Protein AF-0000000080700675 (afdb_homodimer)

Secondary structure (DSSP, 8-state):
---GGG--HHHHT-HHHHHHHHHHHHHHHHHHHHHHHHHHHHTT--HHHHHHHHHHHHHHHHHHHHHHH---SSS--SS---EEE-GGGHHHHHHHHHHH-HHHHHHHHHHHHHHHHHHHHHHHHHGGGS-HHHHHHHHHHHHHHTHHHHHHHHTT-TT-TTTT-HHHHHHHHHHHHHHHHHHHH--HHHHHTHHHHHHHHHHHHHHHHT----HHHHH--S-----TTSS------HHHHHHHHHHHHHHHHHHHHHHHHHHHHTT----HHHHHHHHHHHHHHHHHHHHTT---EEE-HHHHHHHHHH----HHHHHHHHHHHHHHHH-HHHHHHHHTS-HHHHHHHHHHHHHHHHHHHHHHHHTS-TTSHHHHHHHHHHHHHHHHHHH-GGGGTTS-HHHHGGGS-HHHHHHHHHHHHHHHHH----/---GGG--HHHHT-HHHHHHHHHHHHHHHHHHHHHHHHHHHHTT--HHHHHHHHHHHHHHHHHHHHHHH---SSS--SS---EEE-GGGHHHHHHHHHHH-HHHHHHHHHHHHHHHHHHHHHHHHHGGGS-HHHHHHHHHHHHHHTHHHHHHHHTT-TT-TTTT-HHHHHHHHHHHHHHHHHHHH--HHHHHTHHHHHHHHHHHHHHHHT----HHHHH--S-----TTSS------HHHHHHHHHHHHHHHHHHHHHHHHHHHHTT----HHHHHHHHHHHHHHHHHHHHTT---EEE-HHHHHHHHHH----HHHHHHHHHHHHHHHH-HHHHHHHHTS-HHHHHHHHHHHHHHHHHHHHHHHHTS-TTSHHHHHHHHHHHHHHHHHHH-GGGGTTS-HHHHGGGS-HHHHHHHHHHHHHHHHH----

pLDDT: mean 93.33, std 6.99, range [35.47, 98.69]

Organism: Aerococcus viridans (strain ATCC 11563 / DSM 20340 / CCUG 4311 / JCM 20461 / NBRC 12219 / NCTC 8251 / M1) (NCBI:txid655812)

Nearest PDB structures (foldseek):
  5i6c-assembly1_A  TM=9.057E-01  e=2.938E-20  Aspergillus nidulans FGSC A4
  5i6c-assembly1_B  TM=8.969E-01  e=1.345E-19  Aspergillus nidulans FGSC A4
  8jez-assembly1_A-2  TM=8.834E-01  e=2.081E-17  Homo sapiens
  5xls-assembly1_A-2  TM=7.980E-01  e=3.821E-18  Escherichia coli O157:H7
  7lhv-assembly1_B  TM=7.005E-01  e=9.602E-08  Arabidopsis thaliana

Structure (mmCIF, N/CA/C/O backbone):
data_AF-0000000080700675-model_v1
#
loop_
_entity.id
_entity.type
_entity.pdbx_description
1 polymer 'Xanthine permease'
#
loop_
_atom_site.group_PDB
_atom_site.id
_atom_site.type_symbol
_atom_site.label_atom_id
_atom_site.label_alt_id
_atom_site.label_comp_id
_atom_site.label_asym_id
_atom_site.label_entity_id
_atom_site.label_seq_id
_atom_site.pdbx_PDB_ins_cod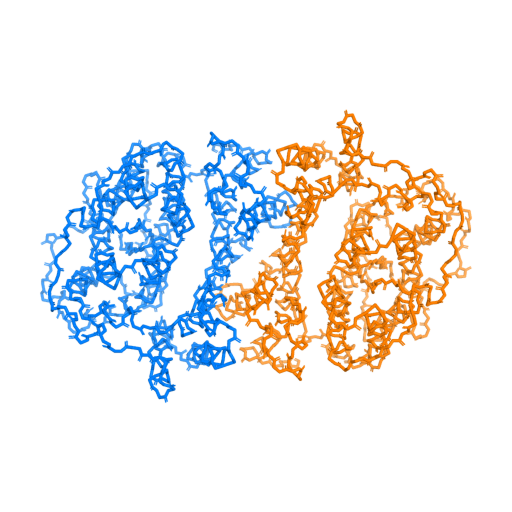e
_atom_site.Cartn_x
_atom_site.Cartn_y
_atom_site.Cartn_z
_atom_site.occupancy
_atom_site.B_iso_or_equiv
_atom_site.auth_seq_id
_atom_site.auth_comp_id
_atom_site.auth_asym_id
_atom_site.auth_atom_id
_atom_site.pdbx_PDB_model_num
ATOM 1 N N . MET A 1 1 ? 22.266 30.516 19.156 1 35.47 1 MET A N 1
ATOM 2 C CA . MET A 1 1 ? 20.922 30.188 19.594 1 35.47 1 MET A CA 1
ATOM 3 C C . MET A 1 1 ? 20 31.406 19.5 1 35.47 1 MET A C 1
ATOM 5 O O . MET A 1 1 ? 20.078 32.312 20.328 1 35.47 1 MET A O 1
ATOM 9 N N . ALA A 1 2 ? 19.75 31.859 18.344 1 45.41 2 ALA A N 1
ATOM 10 C CA . ALA A 1 2 ? 19.406 33.219 17.953 1 45.41 2 ALA A CA 1
ATOM 11 C C . ALA A 1 2 ? 18.125 33.688 18.641 1 45.41 2 ALA A C 1
ATOM 13 O O . ALA A 1 2 ? 17.094 33.031 18.531 1 45.41 2 ALA A O 1
ATOM 14 N N . ASN A 1 3 ? 18.203 34.375 19.797 1 48.53 3 ASN A N 1
ATOM 15 C CA . ASN A 1 3 ? 17.234 35.188 20.547 1 48.53 3 ASN A CA 1
ATOM 16 C C . ASN A 1 3 ? 16.391 36.031 19.609 1 48.53 3 ASN A C 1
ATOM 18 O O . ASN A 1 3 ? 16.891 36.594 18.641 1 48.53 3 ASN A O 1
ATOM 22 N N . LEU A 1 4 ? 15.07 35.531 19.469 1 58.25 4 LEU A N 1
ATOM 23 C CA . LEU A 1 4 ? 14.133 36.375 18.75 1 58.25 4 LEU A CA 1
ATOM 24 C C . LEU A 1 4 ? 14.414 37.844 19.016 1 58.25 4 LEU A C 1
ATOM 26 O O . LEU A 1 4 ? 13.82 38.719 18.375 1 58.25 4 LEU A O 1
ATOM 30 N N . LYS A 1 5 ? 15.312 38.219 19.969 1 58.16 5 LYS A N 1
ATOM 31 C CA . LYS A 1 5 ? 15.578 39.594 20.406 1 58.16 5 LYS A CA 1
ATOM 32 C C . LYS A 1 5 ? 16.234 40.406 19.281 1 58.16 5 LYS A C 1
ATOM 34 O O . LYS A 1 5 ? 16.031 41.625 19.188 1 58.16 5 LYS A O 1
ATOM 39 N N . ASN A 1 6 ? 16.984 39.688 18.453 1 65 6 ASN A N 1
ATOM 40 C CA . ASN A 1 6 ? 17.719 40.469 17.484 1 65 6 ASN A CA 1
ATOM 41 C C . ASN A 1 6 ? 17.047 40.438 16.109 1 65 6 ASN A C 1
ATOM 43 O O . ASN A 1 6 ? 17.719 40.594 15.078 1 65 6 ASN A O 1
ATOM 47 N N . ILE A 1 7 ? 15.719 40.156 16.156 1 72.75 7 ILE A N 1
ATOM 48 C CA . ILE A 1 7 ? 15.047 40.094 14.875 1 72.75 7 ILE A CA 1
ATOM 49 C C . ILE A 1 7 ? 14.719 41.5 14.367 1 72.75 7 ILE A C 1
ATOM 51 O O . ILE A 1 7 ? 14.125 42.281 15.094 1 72.75 7 ILE A O 1
ATOM 55 N N . ASN A 1 8 ? 15.312 41.906 13.281 1 79.25 8 ASN A N 1
ATOM 56 C CA . ASN A 1 8 ? 15.031 43.156 12.586 1 79.25 8 ASN A CA 1
ATOM 57 C C . ASN A 1 8 ? 13.727 43.062 11.797 1 79.25 8 ASN A C 1
ATOM 59 O O . ASN A 1 8 ? 13.633 42.312 10.828 1 79.25 8 ASN A O 1
ATOM 63 N N . PHE A 1 9 ? 12.758 43.781 12.18 1 84.25 9 PHE A N 1
ATOM 64 C CA . PHE A 1 9 ? 11.422 43.781 11.586 1 84.25 9 PHE A CA 1
ATOM 65 C C . PHE A 1 9 ? 11.492 44.156 10.109 1 84.25 9 PHE A C 1
ATOM 67 O O . PHE A 1 9 ? 10.68 43.688 9.305 1 84.25 9 PHE A O 1
ATOM 74 N N . LYS A 1 10 ? 12.383 45.031 9.734 1 86.88 10 LYS A N 1
ATOM 75 C CA . LYS A 1 10 ? 12.539 45.406 8.336 1 86.88 10 LYS A CA 1
ATOM 76 C C . LYS A 1 10 ? 12.93 44.219 7.477 1 86.88 10 LYS A C 1
ATOM 78 O O . LYS A 1 10 ? 12.492 44.094 6.328 1 86.88 10 LYS A O 1
ATOM 83 N N . ASP A 1 11 ? 13.602 43.406 8.078 1 89.25 11 ASP A N 1
ATOM 84 C CA . ASP A 1 11 ? 14.023 42.219 7.355 1 89.25 11 ASP A CA 1
ATOM 85 C C . ASP A 1 11 ? 12.875 41.188 7.25 1 89.25 11 ASP A C 1
ATOM 87 O O . ASP A 1 11 ? 12.742 40.5 6.234 1 89.25 11 ASP A O 1
ATOM 91 N N . VAL A 1 12 ? 12.047 41.062 8.234 1 92.56 12 VAL A N 1
ATOM 92 C CA . VAL A 1 12 ? 10.938 40.125 8.281 1 92.56 12 VAL A CA 1
ATOM 93 C C . VAL A 1 12 ? 9.914 40.469 7.199 1 92.56 12 VAL A C 1
ATOM 95 O O . VAL A 1 12 ? 9.328 39.562 6.582 1 92.56 12 VAL A O 1
ATOM 98 N N . PHE A 1 13 ? 9.82 41.688 6.891 1 94.5 13 PHE A N 1
ATOM 99 C CA . PHE A 1 13 ? 8.758 42.094 5.973 1 94.5 13 PHE A CA 1
ATOM 100 C C . PHE A 1 13 ? 9.344 42.594 4.652 1 94.5 13 PHE A C 1
ATOM 102 O O . PHE A 1 13 ? 8.664 43.281 3.887 1 94.5 13 PHE A O 1
ATOM 109 N N . SER A 1 14 ? 10.633 42.281 4.438 1 94.19 14 SER A N 1
ATOM 110 C CA . SER A 1 14 ? 11.219 42.594 3.139 1 94.19 14 SER A CA 1
ATOM 111 C C . SER A 1 14 ? 10.547 41.781 2.021 1 94.19 14 SER A C 1
ATOM 113 O O . SER A 1 14 ? 9.984 40.719 2.262 1 94.19 14 SER A O 1
ATOM 115 N N . ALA A 1 15 ? 10.594 42.281 0.831 1 94.69 15 ALA A N 1
ATOM 116 C CA . ALA A 1 15 ? 9.984 41.625 -0.328 1 94.69 15 ALA A CA 1
ATOM 117 C C . ALA A 1 15 ? 10.586 40.25 -0.557 1 94.69 15 ALA A C 1
ATOM 119 O O . ALA A 1 15 ? 9.867 39.281 -0.851 1 94.69 15 ALA A O 1
ATOM 120 N N . LYS A 1 16 ? 11.852 40.219 -0.462 1 94.06 16 LYS A N 1
ATOM 121 C CA . LYS A 1 16 ? 12.539 38.938 -0.671 1 94.06 16 LYS A CA 1
ATOM 122 C C . LYS A 1 16 ? 12.125 37.906 0.375 1 94.06 16 LYS A C 1
ATOM 124 O O . LYS A 1 16 ? 11.828 36.75 0.04 1 94.06 16 LYS A O 1
ATOM 129 N N . THR A 1 17 ? 12.133 38.344 1.631 1 95.75 17 THR A N 1
ATOM 130 C CA . THR A 1 17 ? 11.742 37.469 2.719 1 95.75 17 THR A CA 1
ATOM 131 C C . THR A 1 17 ? 10.281 37.031 2.572 1 95.75 17 THR A C 1
ATOM 133 O O . THR A 1 17 ? 9.953 35.875 2.773 1 95.75 17 THR A O 1
ATOM 136 N N . THR A 1 18 ? 9.477 37.938 2.215 1 96.38 18 THR A N 1
ATOM 137 C CA . THR A 1 18 ? 8.055 37.656 2.049 1 96.38 18 THR A CA 1
ATOM 138 C C . THR A 1 18 ? 7.836 36.656 0.917 1 96.38 18 THR A C 1
ATOM 140 O O . THR A 1 18 ? 7.008 35.75 1.031 1 96.38 18 THR A O 1
ATOM 143 N N . PHE A 1 19 ? 8.539 36.875 -0.095 1 94.31 19 PHE A N 1
ATOM 144 C CA . PHE A 1 19 ? 8.438 35.938 -1.218 1 94.31 19 PHE A CA 1
ATOM 145 C C . PHE A 1 19 ? 8.844 34.531 -0.801 1 94.31 19 PHE A C 1
ATOM 147 O O . PHE A 1 19 ? 8.164 33.562 -1.14 1 94.31 19 PHE A O 1
ATOM 154 N N . LEU A 1 20 ? 9.891 34.406 -0.074 1 94.69 20 LEU A N 1
ATOM 155 C CA . LEU A 1 20 ? 10.375 33.125 0.386 1 94.69 20 LEU A CA 1
ATOM 156 C C . LEU A 1 20 ? 9.398 32.5 1.374 1 94.69 20 LEU A C 1
ATOM 158 O O . LEU A 1 20 ? 9.156 31.281 1.335 1 94.69 20 LEU A O 1
ATOM 162 N N . SER A 1 21 ? 8.844 33.312 2.238 1 96.94 21 SER A N 1
ATOM 163 C CA . SER A 1 21 ? 7.848 32.844 3.191 1 96.94 21 SER A CA 1
ATOM 164 C C . SER A 1 21 ? 6.59 32.344 2.479 1 96.94 21 SER A C 1
ATOM 166 O O . SER A 1 21 ? 5.988 31.344 2.871 1 96.94 21 SER A O 1
ATOM 168 N N . LEU A 1 22 ? 6.223 33.062 1.478 1 95.56 22 LEU A N 1
ATOM 169 C CA . LEU A 1 22 ? 5.059 32.656 0.687 1 95.56 22 LEU A CA 1
ATOM 170 C C . LEU A 1 22 ? 5.281 31.312 0.009 1 95.56 22 LEU A C 1
ATOM 172 O O . LEU A 1 22 ? 4.344 30.531 -0.13 1 95.56 22 LEU A O 1
ATOM 176 N N . GLN A 1 23 ? 6.461 31.094 -0.409 1 93.88 23 GLN A N 1
ATOM 177 C CA . GLN A 1 23 ? 6.793 29.797 -1.006 1 93.88 23 GLN A CA 1
ATOM 178 C C . GLN A 1 23 ? 6.535 28.656 -0.026 1 93.88 23 GLN A C 1
ATOM 180 O O . GLN A 1 23 ? 5.961 27.641 -0.398 1 93.88 23 GLN A O 1
ATOM 185 N N . HIS A 1 24 ? 6.961 28.859 1.202 1 95.88 24 HIS A N 1
ATOM 186 C CA . HIS A 1 24 ? 6.73 27.859 2.234 1 95.88 24 HIS A CA 1
ATOM 187 C C . HIS A 1 24 ? 5.242 27.672 2.498 1 95.88 24 HIS A C 1
ATOM 189 O O . HIS A 1 24 ? 4.77 26.531 2.617 1 95.88 24 HIS A O 1
ATOM 195 N N . LEU A 1 25 ? 4.566 28.781 2.547 1 96.31 25 LEU A N 1
ATOM 196 C CA . LEU A 1 25 ? 3.137 28.734 2.83 1 96.31 25 LEU A CA 1
ATOM 197 C C . LEU A 1 25 ? 2.387 28 1.727 1 96.31 25 LEU A C 1
ATOM 199 O O . LEU A 1 25 ? 1.568 27.109 2.008 1 96.31 25 LEU A O 1
ATOM 203 N N . LEU A 1 26 ? 2.66 28.359 0.536 1 94.19 26 LEU A N 1
ATOM 204 C CA . LEU A 1 26 ? 1.96 27.766 -0.6 1 94.19 26 LEU A CA 1
ATOM 205 C C . LEU A 1 26 ? 2.328 26.297 -0.761 1 94.19 26 LEU A C 1
ATOM 207 O O . LEU A 1 26 ? 1.498 25.484 -1.176 1 94.19 26 LEU A O 1
ATOM 211 N N . ALA A 1 27 ? 3.553 25.984 -0.413 1 91 27 ALA A N 1
ATOM 212 C CA . ALA A 1 27 ? 4.016 24.594 -0.523 1 91 27 ALA A CA 1
ATOM 213 C C . ALA A 1 27 ? 3.266 23.688 0.446 1 91 27 ALA A C 1
ATOM 215 O O . ALA A 1 27 ? 2.996 22.531 0.134 1 91 27 ALA A O 1
ATOM 216 N N . MET A 1 28 ? 2.947 24.234 1.553 1 93.56 28 MET A N 1
ATOM 217 C CA . MET A 1 28 ? 2.34 23.391 2.572 1 93.56 28 MET A CA 1
ATOM 218 C C . MET A 1 28 ? 0.819 23.484 2.527 1 93.56 28 MET A C 1
ATOM 220 O O . MET A 1 28 ? 0.121 22.672 3.133 1 93.56 28 MET A O 1
ATOM 224 N N . TYR A 1 29 ? 0.257 24.453 1.843 1 92.62 29 TYR A N 1
ATOM 225 C CA . TYR A 1 29 ? -1.148 24.812 1.984 1 92.62 29 TYR A CA 1
ATOM 226 C C . TYR A 1 29 ? -2.055 23.688 1.516 1 92.62 29 TYR A C 1
ATOM 228 O O . TYR A 1 29 ? -3.049 23.359 2.172 1 92.62 29 TYR A O 1
ATOM 236 N N . ALA A 1 30 ? -1.71 23.109 0.346 1 90.69 30 ALA A N 1
ATOM 237 C CA . ALA A 1 30 ? -2.537 22.031 -0.186 1 90.69 30 ALA A CA 1
ATOM 238 C C . ALA A 1 30 ? -2.646 20.891 0.812 1 90.69 30 ALA A C 1
ATOM 240 O O . ALA A 1 30 ? -3.725 20.312 0.996 1 90.69 30 ALA A O 1
ATOM 241 N N . GLY A 1 31 ? -1.547 20.578 1.454 1 91.31 31 GLY A N 1
ATOM 242 C CA . GLY A 1 31 ? -1.56 19.531 2.457 1 91.31 31 GLY A CA 1
ATOM 243 C C . GLY A 1 31 ? -2.291 19.922 3.727 1 91.31 31 GLY A C 1
ATOM 244 O O . GLY A 1 31 ? -2.975 19.094 4.336 1 91.31 31 GLY A O 1
ATOM 245 N N . ALA A 1 32 ? -2.25 21.172 4.047 1 93.56 32 ALA A N 1
ATOM 246 C CA . ALA A 1 32 ? -2.785 21.656 5.316 1 93.56 32 ALA A CA 1
ATOM 247 C C . ALA A 1 32 ? -4.309 21.719 5.277 1 93.56 32 ALA A C 1
ATOM 249 O O . ALA A 1 32 ? -4.969 21.625 6.316 1 93.56 32 ALA A O 1
ATOM 250 N N . ILE A 1 33 ? -4.848 21.828 4.164 1 92.81 33 ILE A N 1
ATOM 251 C CA . ILE A 1 33 ? -6.293 22.016 4.121 1 92.81 33 ILE A CA 1
ATOM 252 C C . ILE A 1 33 ? -6.973 20.656 3.893 1 92.81 33 ILE A C 1
ATOM 254 O O . ILE A 1 33 ? -8.172 20.516 4.133 1 92.81 33 ILE A O 1
ATOM 258 N N . VAL A 1 34 ? -6.238 19.672 3.459 1 93.12 34 VAL A N 1
ATOM 259 C CA . VAL A 1 34 ? -6.801 18.391 3.057 1 93.12 34 VAL A CA 1
ATOM 260 C C . VAL A 1 34 ? -7.32 17.656 4.285 1 93.12 34 VAL A C 1
ATOM 262 O O . VAL A 1 34 ? -8.414 17.078 4.254 1 93.12 34 VAL A O 1
ATOM 265 N N . VAL A 1 35 ? -6.586 17.703 5.383 1 95.06 35 VAL A N 1
ATOM 266 C CA . VAL A 1 35 ? -6.914 16.938 6.578 1 95.06 35 VAL A CA 1
ATOM 267 C C . VAL A 1 35 ? -8.242 17.422 7.16 1 95.06 35 VAL A C 1
ATOM 269 O O . VAL A 1 35 ? -9.18 16.641 7.328 1 95.06 35 VAL A O 1
ATOM 272 N N . PRO A 1 36 ? -8.406 18.734 7.379 1 95.5 36 PRO A N 1
ATOM 273 C CA . PRO A 1 36 ? -9.695 19.203 7.891 1 95.5 36 PRO A CA 1
ATOM 274 C C . PRO A 1 36 ? -10.844 18.922 6.926 1 95.5 36 PRO A C 1
ATOM 276 O O . PRO A 1 36 ? -11.961 18.625 7.355 1 95.5 36 PRO A O 1
ATOM 279 N N . LEU A 1 37 ? -10.625 18.984 5.68 1 94.62 37 LEU A N 1
ATOM 280 C CA . LEU A 1 37 ? -11.68 18.734 4.703 1 94.62 37 LEU A CA 1
ATOM 281 C C . LEU A 1 37 ? -12.125 17.266 4.742 1 94.62 37 LEU A C 1
ATOM 283 O O . LEU A 1 37 ? -13.32 16.984 4.656 1 94.62 37 LEU A O 1
ATOM 287 N N . ILE A 1 38 ? -11.133 16.359 4.859 1 94.75 38 ILE A N 1
ATOM 288 C CA . ILE A 1 38 ? -11.453 14.93 4.918 1 94.75 38 ILE A CA 1
ATOM 289 C C . ILE A 1 38 ? -12.258 14.625 6.18 1 94.75 38 ILE A C 1
ATOM 291 O O . ILE A 1 38 ? -13.289 13.953 6.121 1 94.75 38 ILE A O 1
ATOM 295 N N . ILE A 1 39 ? -11.82 15.164 7.281 1 96.31 39 ILE A N 1
ATOM 296 C CA . ILE A 1 39 ? -12.492 14.914 8.555 1 96.31 39 ILE A CA 1
ATOM 297 C C . ILE A 1 39 ? -13.906 15.484 8.516 1 96.31 39 ILE A C 1
ATOM 299 O O . ILE A 1 39 ? -14.867 14.805 8.891 1 96.31 39 ILE A O 1
ATOM 303 N N . SER A 1 40 ? -14.047 16.688 8.016 1 95.25 40 SER A N 1
ATOM 304 C CA . SER A 1 40 ? -15.336 17.359 7.969 1 95.25 40 SER A CA 1
ATOM 305 C C . SER A 1 40 ? -16.328 16.625 7.066 1 95.25 40 SER A C 1
ATOM 307 O O . SER A 1 40 ? -17.484 16.453 7.426 1 95.25 40 SER A O 1
ATOM 309 N N . SER A 1 41 ? -15.844 16.203 5.945 1 93.12 41 SER A N 1
ATOM 310 C CA . SER A 1 41 ? -16.719 15.5 5.008 1 93.12 41 SER A CA 1
ATOM 311 C C . SER A 1 41 ? -17.125 14.133 5.551 1 93.12 41 SER A C 1
ATOM 313 O O . SER A 1 41 ? -18.281 13.734 5.418 1 93.12 41 SER A O 1
ATOM 315 N N . SER A 1 42 ? -16.203 13.453 6.191 1 93.75 42 SER A N 1
ATOM 316 C CA . SER A 1 42 ? -16.469 12.109 6.691 1 93.75 42 SER A CA 1
ATOM 317 C C . SER A 1 42 ? -17.422 12.125 7.871 1 93.75 42 SER A C 1
ATOM 319 O O . SER A 1 42 ? -18.156 11.156 8.102 1 93.75 42 SER A O 1
ATOM 321 N N . LEU A 1 43 ? -17.469 13.234 8.578 1 96.44 43 LEU A N 1
ATOM 322 C CA . LEU A 1 43 ? -18.281 13.305 9.789 1 96.44 43 LEU A CA 1
ATOM 323 C C . LEU A 1 43 ? -19.484 14.227 9.578 1 96.44 43 LEU A C 1
ATOM 325 O O . LEU A 1 43 ? -20.141 14.617 10.539 1 96.44 43 LEU A O 1
ATOM 329 N N . ASN A 1 44 ? -19.703 14.688 8.336 1 94.12 44 ASN A N 1
ATOM 330 C CA . ASN A 1 44 ? -20.859 15.461 7.926 1 94.12 44 ASN A CA 1
ATOM 331 C C . ASN A 1 44 ? -20.953 16.797 8.672 1 94.12 44 ASN A C 1
ATOM 333 O O . ASN A 1 44 ? -22 17.141 9.211 1 94.12 44 ASN A O 1
ATOM 337 N N . PHE A 1 45 ? -19.844 17.453 8.711 1 95.69 45 PHE A N 1
ATOM 338 C CA . PHE A 1 45 ? -19.828 18.797 9.281 1 95.69 45 PHE A CA 1
ATOM 339 C C . PHE A 1 45 ? -20.656 19.75 8.438 1 95.69 45 PHE A C 1
ATOM 341 O O . PHE A 1 45 ? -20.766 19.578 7.219 1 95.69 45 PHE A O 1
ATOM 348 N N . THR A 1 46 ? -21.234 20.75 9.109 1 93.12 46 THR A N 1
ATOM 349 C CA . THR A 1 46 ? -21.859 21.844 8.375 1 93.12 46 THR A CA 1
ATOM 350 C C . THR A 1 46 ? -20.797 22.703 7.68 1 93.12 46 THR A C 1
ATOM 352 O O . THR A 1 46 ? -19.609 22.594 7.973 1 93.12 46 THR A O 1
ATOM 355 N N . THR A 1 47 ? -21.219 23.531 6.77 1 90 47 THR A N 1
ATOM 356 C CA . THR A 1 47 ? -20.328 24.438 6.062 1 90 47 THR A CA 1
ATOM 357 C C . THR A 1 47 ? -19.609 25.344 7.047 1 90 47 THR A C 1
ATOM 359 O O . THR A 1 47 ? -18.406 25.594 6.906 1 90 47 THR A O 1
ATOM 362 N N . GLN A 1 48 ? -20.359 25.797 8.023 1 90.12 48 GLN A N 1
ATOM 363 C CA . GLN A 1 48 ? -19.781 26.703 9.016 1 90.12 48 GLN A CA 1
ATOM 364 C C . GLN A 1 48 ? -18.719 25.984 9.859 1 90.12 48 GLN A C 1
ATOM 366 O O . GLN A 1 48 ? -17.672 26.562 10.148 1 90.12 48 GLN A O 1
ATOM 371 N N . GLN A 1 49 ? -19 24.781 10.25 1 93.44 49 GLN A N 1
ATOM 372 C CA . GLN A 1 49 ? -18.047 24 11.023 1 93.44 49 GLN A CA 1
ATOM 373 C C . GLN A 1 49 ? -16.797 23.703 10.203 1 93.44 49 GLN A C 1
ATOM 375 O O . GLN A 1 49 ? -15.68 23.75 10.727 1 93.44 49 GLN A O 1
ATOM 380 N N . THR A 1 50 ? -17.016 23.391 8.945 1 93.81 50 THR A N 1
ATOM 381 C CA . THR A 1 50 ? -15.891 23.094 8.062 1 93.81 50 THR A CA 1
ATOM 382 C C . THR A 1 50 ? -15 24.328 7.891 1 93.81 50 THR A C 1
ATOM 384 O O . THR A 1 50 ? -13.773 24.234 7.949 1 93.81 50 THR A O 1
ATOM 387 N N . LEU A 1 51 ? -15.641 25.453 7.652 1 92.56 51 LEU A N 1
ATOM 388 C CA . LEU A 1 51 ? -14.906 26.703 7.504 1 92.56 51 LEU A CA 1
ATOM 389 C C . LEU A 1 51 ? -14.109 27.016 8.766 1 92.56 51 LEU A C 1
ATOM 391 O O . LEU A 1 51 ? -12.945 27.422 8.695 1 92.56 51 LEU A O 1
ATOM 395 N N . TYR A 1 52 ? -14.75 26.844 9.844 1 93.75 52 TYR A N 1
ATOM 396 C CA . TYR A 1 52 ? -14.07 27.078 11.109 1 93.75 52 TYR A CA 1
ATOM 397 C C . TYR A 1 52 ? -12.867 26.156 11.258 1 93.75 52 TYR A C 1
ATOM 399 O O . TYR A 1 52 ? -11.781 26.594 11.641 1 93.75 52 TYR A O 1
ATOM 407 N N . LEU A 1 53 ? -13.086 24.875 11.016 1 95 53 LEU A N 1
ATOM 408 C CA . LEU A 1 53 ? -12.047 23.859 11.188 1 95 53 LEU A CA 1
ATOM 409 C C . LEU A 1 53 ? -10.828 24.188 10.328 1 95 53 LEU A C 1
ATOM 411 O O . LEU A 1 53 ? -9.688 24.109 10.805 1 95 53 LEU A O 1
ATOM 415 N N . VAL A 1 54 ? -11.023 24.516 9.07 1 94.38 54 VAL A N 1
ATOM 416 C CA . VAL A 1 54 ? -9.945 24.828 8.141 1 94.38 54 VAL A CA 1
ATOM 417 C C . VAL A 1 54 ? -9.18 26.062 8.625 1 94.38 54 VAL A C 1
ATOM 419 O O . VAL A 1 54 ? -7.949 26.062 8.672 1 94.38 54 VAL A O 1
ATOM 422 N N . SER A 1 55 ? -9.898 27.047 9.016 1 94.31 55 SER A N 1
ATOM 423 C CA . SER A 1 55 ? -9.297 28.297 9.461 1 94.31 55 SER A CA 1
ATOM 424 C C . SER A 1 55 ? -8.531 28.125 10.766 1 94.31 55 SER A C 1
ATOM 426 O O . SER A 1 55 ? -7.375 28.531 10.883 1 94.31 55 SER A O 1
ATOM 428 N N . ALA A 1 56 ? -9.164 27.531 11.711 1 95.56 56 ALA A N 1
ATOM 429 C CA . ALA A 1 56 ? -8.531 27.297 13.008 1 95.56 56 ALA A CA 1
ATOM 430 C C . ALA A 1 56 ? -7.285 26.438 12.867 1 95.56 56 ALA A C 1
ATOM 432 O O . ALA A 1 56 ? -6.301 26.625 13.586 1 95.56 56 ALA A O 1
ATOM 433 N N . ASP A 1 57 ? -7.387 25.469 12 1 96.44 57 ASP A N 1
ATOM 434 C CA . ASP A 1 57 ? -6.266 24.547 11.805 1 96.44 57 ASP A CA 1
ATOM 435 C C . ASP A 1 57 ? -5.023 25.297 11.336 1 96.44 57 ASP A C 1
ATOM 437 O O . ASP A 1 57 ? -3.912 25.031 11.797 1 96.44 57 ASP A O 1
ATOM 441 N N . ILE A 1 58 ? -5.168 26.25 10.445 1 96 58 ILE A N 1
ATOM 442 C CA . ILE A 1 58 ? -4.039 27.016 9.93 1 96 58 ILE A CA 1
ATOM 443 C C . ILE A 1 58 ? -3.471 27.906 11.031 1 96 58 ILE A C 1
ATOM 445 O O . ILE A 1 58 ? -2.252 28.031 11.164 1 96 58 ILE A O 1
ATOM 449 N N . VAL A 1 59 ? -4.301 28.469 11.805 1 97.06 59 VAL A N 1
ATOM 450 C CA . VAL A 1 59 ? -3.857 29.312 12.906 1 97.06 59 VAL A CA 1
ATOM 451 C C . VAL A 1 59 ? -3.047 28.5 13.906 1 97.06 59 VAL A C 1
ATOM 453 O O . VAL A 1 59 ? -1.944 28.891 14.289 1 97.06 59 VAL A O 1
ATOM 456 N N . ILE A 1 60 ? -3.6 27.344 14.266 1 97.56 60 ILE A N 1
ATOM 457 C CA . ILE A 1 60 ? -2.926 26.516 15.258 1 97.56 60 ILE A CA 1
ATOM 458 C C . ILE A 1 60 ? -1.63 25.969 14.664 1 97.56 60 ILE A C 1
ATOM 460 O O . ILE A 1 60 ? -0.63 25.812 15.375 1 97.56 60 ILE A O 1
ATOM 464 N N . SER A 1 61 ? -1.614 25.672 13.367 1 97.56 61 SER A N 1
ATOM 465 C CA . SER A 1 61 ? -0.377 25.281 12.695 1 97.56 61 SER A CA 1
ATOM 466 C C . SER A 1 61 ? 0.688 26.375 12.836 1 97.56 61 SER A C 1
ATOM 468 O O . SER A 1 61 ? 1.861 26.062 13.062 1 97.56 61 SER A O 1
ATOM 470 N N . GLY A 1 62 ? 0.252 27.641 12.648 1 97.75 62 GLY A N 1
ATOM 471 C CA . GLY A 1 62 ? 1.169 28.75 12.852 1 97.75 62 GLY A CA 1
ATOM 472 C C . GLY A 1 62 ? 1.724 28.828 14.258 1 97.75 62 GLY A C 1
ATOM 473 O O . GLY A 1 62 ? 2.932 28.984 14.453 1 97.75 62 GLY A O 1
ATOM 474 N N . ILE A 1 63 ? 0.877 28.656 15.188 1 97.88 63 ILE A N 1
ATOM 475 C CA . ILE A 1 63 ? 1.297 28.719 16.578 1 97.88 63 ILE A CA 1
ATOM 476 C C . ILE A 1 63 ? 2.23 27.547 16.891 1 97.88 63 ILE A C 1
ATOM 478 O O . ILE A 1 63 ? 3.25 27.719 17.562 1 97.88 63 ILE A O 1
ATOM 482 N N . ALA A 1 64 ? 1.826 26.391 16.422 1 98 64 ALA A N 1
ATOM 483 C CA . ALA A 1 64 ? 2.668 25.203 16.641 1 98 64 ALA A CA 1
ATOM 484 C C . ALA A 1 64 ? 4.039 25.391 15.992 1 98 64 ALA A C 1
ATOM 486 O O . ALA A 1 64 ? 5.055 24.969 16.547 1 98 64 ALA A O 1
ATOM 487 N N . THR A 1 65 ? 4.074 25.953 14.812 1 98.06 65 THR A N 1
ATOM 488 C CA . THR A 1 65 ? 5.34 26.25 14.148 1 98.06 65 THR A CA 1
ATOM 489 C C . THR A 1 65 ? 6.172 27.219 14.992 1 98.06 65 THR A C 1
ATOM 491 O O . THR A 1 65 ? 7.391 27.047 15.109 1 98.06 65 THR A O 1
ATOM 494 N N . PHE A 1 66 ? 5.547 28.219 15.555 1 97.69 66 PHE A N 1
ATOM 495 C CA . PHE A 1 66 ? 6.227 29.188 16.422 1 97.69 66 PHE A CA 1
ATOM 496 C C . PHE A 1 66 ? 6.828 28.469 17.625 1 97.69 66 PHE A C 1
ATOM 498 O O . PHE A 1 66 ? 7.957 28.766 18.031 1 97.69 66 PHE A O 1
ATOM 505 N N . LEU A 1 67 ? 6.051 27.562 18.219 1 97.56 67 LEU A N 1
ATOM 506 C CA . LEU A 1 67 ? 6.512 26.828 19.406 1 97.56 67 LEU A CA 1
ATOM 507 C C . LEU A 1 67 ? 7.777 26.047 19.094 1 97.56 67 LEU A C 1
ATOM 509 O O . LEU A 1 67 ? 8.641 25.875 19.953 1 97.56 67 LEU A O 1
ATOM 513 N N . GLN A 1 68 ? 7.902 25.547 17.875 1 97.25 68 GLN A N 1
ATOM 514 C CA . GLN A 1 68 ? 9.094 24.812 17.469 1 97.25 68 GLN A CA 1
ATOM 515 C C . GLN A 1 68 ? 10.258 25.75 17.203 1 97.25 68 GLN A C 1
ATOM 517 O O . GLN A 1 68 ? 11.398 25.453 17.562 1 97.25 68 GLN A O 1
ATOM 522 N N . LEU A 1 69 ? 9.953 26.859 16.578 1 96.5 69 LEU A N 1
ATOM 523 C CA . LEU A 1 69 ? 10.977 27.812 16.156 1 96.5 69 LEU A CA 1
ATOM 524 C C . LEU A 1 69 ? 11.586 28.531 17.359 1 96.5 69 LEU A C 1
ATOM 526 O O . LEU A 1 69 ? 12.773 28.844 17.359 1 96.5 69 LEU A O 1
ATOM 530 N N . TYR A 1 70 ? 10.773 28.688 18.281 1 93.44 70 TYR A N 1
ATOM 531 C CA . TYR A 1 70 ? 11.203 29.344 19.5 1 93.44 70 TYR A CA 1
ATOM 532 C C . TYR A 1 70 ? 12.203 28.469 20.266 1 93.44 70 TYR A C 1
ATOM 534 O O . TYR A 1 70 ? 12.18 27.25 20.141 1 93.44 70 TYR A O 1
ATOM 542 N N . ARG A 1 71 ? 13.188 29.078 20.953 1 92.5 71 ARG A N 1
ATOM 543 C CA . ARG A 1 71 ? 14.094 28.328 21.812 1 92.5 71 ARG A CA 1
ATOM 544 C C . ARG A 1 71 ? 13.984 28.797 23.266 1 92.5 71 ARG A C 1
ATOM 546 O O . ARG A 1 71 ? 14.75 29.656 23.703 1 92.5 71 ARG A O 1
ATOM 553 N N . GLY A 1 72 ? 13.078 28.219 23.891 1 90.56 72 GLY A N 1
ATOM 554 C CA . GLY A 1 72 ? 12.922 28.516 25.312 1 90.56 72 GLY A CA 1
ATOM 555 C C . GLY A 1 72 ? 13.531 27.469 26.219 1 90.56 72 GLY A C 1
ATOM 556 O O . GLY A 1 72 ? 14.344 26.656 25.781 1 90.56 72 GLY A O 1
ATOM 557 N N . LYS A 1 73 ? 13.211 27.656 27.484 1 91.12 73 LYS A N 1
ATOM 558 C CA . LYS A 1 73 ? 13.742 26.734 28.484 1 91.12 73 LYS A CA 1
ATOM 559 C C . LYS A 1 73 ? 13.117 25.344 28.328 1 91.12 73 LYS A C 1
ATOM 561 O O . LYS A 1 73 ? 13.812 24.328 28.422 1 91.12 73 LYS A O 1
ATOM 566 N N . PHE A 1 74 ? 11.812 25.328 27.969 1 92.88 74 PHE A N 1
ATOM 567 C CA . PHE A 1 74 ? 11.125 24.047 27.984 1 92.88 74 PHE A CA 1
ATOM 568 C C . PHE A 1 74 ? 10.492 23.766 26.625 1 92.88 74 PHE A C 1
ATOM 570 O O . PHE A 1 74 ? 10.062 22.641 26.359 1 92.88 74 PHE A O 1
ATOM 577 N N . ILE A 1 75 ? 10.484 24.75 25.688 1 94.19 75 ILE A N 1
ATOM 578 C CA . ILE A 1 75 ? 9.742 24.578 24.453 1 94.19 75 ILE A CA 1
ATOM 579 C C . ILE A 1 75 ? 10.609 25.016 23.266 1 94.19 75 ILE A C 1
ATOM 581 O O . ILE A 1 75 ? 11.383 25.969 23.375 1 94.19 75 ILE A O 1
ATOM 585 N N . GLY A 1 76 ? 10.508 24.312 22.219 1 92.75 76 GLY A N 1
ATOM 586 C CA . GLY A 1 76 ? 11.133 24.672 20.953 1 92.75 76 GLY A CA 1
ATOM 587 C C . GLY A 1 76 ? 12.625 24.422 20.922 1 92.75 76 GLY A C 1
ATOM 588 O O . GLY A 1 76 ? 13.336 24.766 21.875 1 92.75 76 GLY A O 1
ATOM 589 N N . MET A 1 77 ? 13.047 23.875 19.844 1 90.81 77 MET A N 1
ATOM 590 C CA . MET A 1 77 ? 14.477 23.578 19.766 1 90.81 77 MET A CA 1
ATOM 591 C C . MET A 1 77 ? 15.203 24.625 18.922 1 90.81 77 MET A C 1
ATOM 593 O O . MET A 1 77 ? 16.422 24.578 18.781 1 90.81 77 MET A O 1
ATOM 597 N N . GLY A 1 78 ? 14.453 25.578 18.328 1 93.62 78 GLY A N 1
ATOM 598 C CA . GLY A 1 78 ? 15.07 26.688 17.625 1 93.62 78 GLY A CA 1
ATOM 599 C C . GLY A 1 78 ? 15.305 26.406 16.156 1 93.62 78 GLY A C 1
ATOM 600 O O . GLY A 1 78 ? 16.062 27.125 15.5 1 93.62 78 GLY A O 1
ATOM 601 N N . LEU A 1 79 ? 14.766 25.359 15.672 1 94.88 79 LEU A N 1
ATOM 602 C CA . LEU A 1 79 ? 14.82 25.031 14.25 1 94.88 79 LEU A CA 1
ATOM 603 C C . LEU A 1 79 ? 13.484 25.328 13.57 1 94.88 79 LEU A C 1
ATOM 605 O O . LEU A 1 79 ? 12.438 25.297 14.219 1 94.88 79 LEU A O 1
ATOM 609 N N . PRO A 1 80 ? 13.547 25.688 12.328 1 95.06 80 PRO A N 1
ATOM 610 C CA . PRO A 1 80 ? 12.312 26.047 11.633 1 95.06 80 PRO A CA 1
ATOM 611 C C . PRO A 1 80 ? 11.508 24.828 11.195 1 95.06 80 PRO A C 1
ATOM 613 O O . PRO A 1 80 ? 11.305 24.609 10 1 95.06 80 PRO A O 1
ATOM 616 N N . VAL A 1 81 ? 10.977 24.094 12.133 1 96.44 81 VAL A N 1
ATOM 617 C CA . VAL A 1 81 ? 10.07 22.984 11.852 1 96.44 81 VAL A CA 1
ATOM 618 C C . VAL A 1 81 ? 8.664 23.516 11.602 1 96.44 81 VAL A C 1
ATOM 620 O O . VAL A 1 81 ? 7.992 23.969 12.531 1 96.44 81 VAL A O 1
ATOM 623 N N . VAL A 1 82 ? 8.281 23.422 10.359 1 97.38 82 VAL A N 1
ATOM 624 C CA . VAL A 1 82 ? 6.93 23.859 10.016 1 97.38 82 VAL A CA 1
ATOM 625 C C . VAL A 1 82 ? 5.93 22.781 10.406 1 97.38 82 VAL A C 1
ATOM 627 O O . VAL A 1 82 ? 6.059 21.625 9.984 1 97.38 82 VAL A O 1
ATOM 630 N N . MET A 1 83 ? 4.965 23.188 11.227 1 97.44 83 MET A N 1
ATOM 631 C CA . MET A 1 83 ? 3.953 22.25 11.727 1 97.44 83 MET A CA 1
ATOM 632 C C . MET A 1 83 ? 2.625 22.453 11.008 1 97.44 83 MET A C 1
ATOM 634 O O . MET A 1 83 ? 2.26 23.594 10.672 1 97.44 83 MET A O 1
ATOM 638 N N . ALA A 1 84 ? 1.981 21.406 10.758 1 96 84 ALA A N 1
ATOM 639 C CA . ALA A 1 84 ? 0.635 21.438 10.188 1 96 84 ALA A CA 1
ATOM 640 C C . ALA A 1 84 ? -0.144 20.172 10.555 1 96 84 ALA A C 1
ATOM 642 O O . ALA A 1 84 ? 0.321 19.359 11.352 1 96 84 ALA A O 1
ATOM 643 N N . CYS A 1 85 ? -1.339 20.078 10.094 1 95.5 85 CYS A N 1
ATOM 644 C CA . CYS A 1 85 ? -2.234 18.969 10.43 1 95.5 85 CYS A CA 1
ATOM 645 C C . CYS A 1 85 ? -1.566 17.625 10.164 1 95.5 85 CYS A C 1
ATOM 647 O O . CYS A 1 85 ? -0.781 17.5 9.227 1 95.5 85 CYS A O 1
ATOM 649 N N . SER A 1 86 ? -1.884 16.641 10.953 1 95.5 86 SER A N 1
ATOM 650 C CA . SER A 1 86 ? -1.312 15.312 10.812 1 95.5 86 SER A CA 1
ATOM 651 C C . SER A 1 86 ? -2.215 14.414 9.977 1 95.5 86 SER A C 1
ATOM 653 O O . SER A 1 86 ? -3.377 14.188 10.328 1 95.5 86 SER A O 1
ATOM 655 N N . PHE A 1 87 ? -1.687 13.828 8.961 1 93.94 87 PHE A N 1
ATOM 656 C CA . PHE A 1 87 ? -2.424 12.859 8.164 1 93.94 87 PHE A CA 1
ATOM 657 C C . PHE A 1 87 ? -2.736 11.609 8.977 1 93.94 87 PHE A C 1
ATOM 659 O O . PHE A 1 87 ? -3.742 10.938 8.742 1 93.94 87 PHE A O 1
ATOM 666 N N . THR A 1 88 ? -1.94 11.359 9.992 1 94.12 88 THR A N 1
ATOM 667 C CA . THR A 1 88 ? -2.076 10.18 10.836 1 94.12 88 THR A CA 1
ATOM 668 C C . THR A 1 88 ? -3.336 10.258 11.688 1 94.12 88 THR A C 1
ATOM 670 O O . THR A 1 88 ? -3.83 9.242 12.18 1 94.12 88 THR A O 1
ATOM 673 N N . ALA A 1 89 ? -3.814 11.422 11.867 1 96.19 89 ALA A N 1
ATOM 674 C CA . ALA A 1 89 ? -4.953 11.617 12.758 1 96.19 89 ALA A CA 1
ATOM 675 C C . ALA A 1 89 ? -6.273 11.391 12.031 1 96.19 89 ALA A C 1
ATOM 677 O O . ALA A 1 89 ? -7.32 11.227 12.656 1 96.19 89 ALA A O 1
ATOM 678 N N . ILE A 1 90 ? -6.27 11.383 10.734 1 95.5 90 ILE A N 1
ATOM 679 C CA . ILE A 1 90 ? -7.492 11.344 9.938 1 95.5 90 ILE A CA 1
ATOM 680 C C . ILE A 1 90 ? -8.32 10.125 10.336 1 95.5 90 ILE A C 1
ATOM 682 O O . ILE A 1 90 ? -9.461 10.258 10.781 1 95.5 90 ILE A O 1
ATOM 686 N N . GLY A 1 91 ? -7.746 8.961 10.289 1 93.44 91 GLY A N 1
ATOM 687 C CA . GLY A 1 91 ? -8.453 7.723 10.57 1 93.44 91 GLY A CA 1
ATOM 688 C C . GLY A 1 91 ? -9.008 7.664 11.984 1 93.44 91 GLY A C 1
ATOM 689 O O . GLY A 1 91 ? -10.219 7.535 12.172 1 93.44 91 GLY A O 1
ATOM 690 N N . PRO A 1 92 ? -8.141 7.809 12.93 1 94.88 92 PRO A N 1
ATOM 691 C CA . PRO A 1 92 ? -8.586 7.723 14.32 1 94.88 92 PRO A CA 1
ATOM 692 C C . PRO A 1 92 ? -9.633 8.781 14.664 1 94.88 92 PRO A C 1
ATOM 694 O O . PRO A 1 92 ? -10.602 8.484 15.375 1 94.88 92 PRO A O 1
ATOM 697 N N . MET A 1 93 ? -9.469 9.984 14.156 1 97 93 MET A N 1
ATOM 698 C CA . MET A 1 93 ? -10.445 11.039 14.461 1 97 93 MET A CA 1
ATOM 699 C C . MET A 1 93 ? -11.797 10.711 13.844 1 97 93 MET A C 1
ATOM 701 O O . MET A 1 93 ? -12.836 10.852 14.5 1 97 93 MET A O 1
ATOM 705 N N . ILE A 1 94 ? -11.812 10.273 12.625 1 95.81 94 ILE A N 1
ATOM 706 C CA . ILE A 1 94 ? -13.062 9.93 11.961 1 95.81 94 ILE A CA 1
ATOM 707 C C . ILE A 1 94 ? -13.734 8.781 12.711 1 95.81 94 ILE A C 1
ATOM 709 O O . ILE A 1 94 ? -14.945 8.812 12.961 1 95.81 94 ILE A O 1
ATOM 713 N N . GLN A 1 95 ? -12.953 7.789 13.062 1 93.31 95 GLN A N 1
ATOM 714 C CA . GLN A 1 95 ? -13.508 6.629 13.75 1 93.31 95 GLN A CA 1
ATOM 715 C C . GLN A 1 95 ? -14.094 7.027 15.102 1 93.31 95 GLN A C 1
ATOM 717 O O . GLN A 1 95 ? -15.211 6.633 15.438 1 93.31 95 GLN A O 1
ATOM 722 N N . VAL A 1 96 ? -13.406 7.777 15.883 1 95.06 96 VAL A N 1
ATOM 723 C CA . VAL A 1 96 ? -13.852 8.195 17.203 1 95.06 96 VAL A CA 1
ATOM 724 C C . VAL A 1 96 ? -15.062 9.109 17.094 1 95.06 96 VAL A C 1
ATOM 726 O O . VAL A 1 96 ? -16.031 8.977 17.828 1 95.06 96 VAL A O 1
ATOM 729 N N . GLY A 1 97 ? -14.953 10.055 16.172 1 96.75 97 GLY A N 1
ATOM 730 C CA . GLY A 1 97 ? -16.078 10.953 15.961 1 96.75 97 GLY A CA 1
ATOM 731 C C . GLY A 1 97 ? -17.344 10.234 15.57 1 96.75 97 GLY A C 1
ATOM 732 O O . GLY A 1 97 ? -18.438 10.586 16.047 1 96.75 97 GLY A O 1
ATOM 733 N N . ALA A 1 98 ? -17.219 9.273 14.719 1 94.44 98 ALA A N 1
ATOM 734 C CA . ALA A 1 98 ? -18.375 8.523 14.242 1 94.44 98 ALA A CA 1
ATOM 735 C C . ALA A 1 98 ? -18.953 7.633 15.344 1 94.44 98 ALA A C 1
ATOM 737 O O . ALA A 1 98 ? -20.172 7.496 15.477 1 94.44 98 ALA A O 1
ATOM 738 N N . GLN A 1 99 ? -18.078 7.086 16.109 1 92.31 99 GLN A N 1
ATOM 739 C CA . GLN A 1 99 ? -18.484 6.086 17.094 1 92.31 99 GLN A CA 1
ATOM 740 C C . GLN A 1 99 ? -18.922 6.738 18.406 1 92.31 99 GLN A C 1
ATOM 742 O O . GLN A 1 99 ? -19.859 6.285 19.047 1 92.31 99 GLN A O 1
ATOM 747 N N . TYR A 1 100 ? -18.188 7.848 18.781 1 95.06 100 TYR A N 1
ATOM 748 C CA . TYR A 1 100 ? -18.406 8.367 20.125 1 95.06 100 TYR A CA 1
ATOM 749 C C . TYR A 1 100 ? -18.812 9.836 20.094 1 95.06 100 TYR A C 1
ATOM 751 O O . TYR A 1 100 ? -19.125 10.43 21.125 1 95.06 100 TYR A O 1
ATOM 759 N N . GLY A 1 101 ? -18.797 10.43 18.953 1 96.94 101 GLY A N 1
ATOM 760 C CA . GLY A 1 101 ? -19.219 11.82 18.812 1 96.94 101 GLY A CA 1
ATOM 761 C C . GLY A 1 101 ? -18.047 12.789 18.734 1 96.94 101 GLY A C 1
ATOM 762 O O . GLY A 1 101 ? -16.906 12.414 19.047 1 96.94 101 GLY A O 1
ATOM 763 N N . LEU A 1 102 ? -18.359 14.023 18.359 1 98.06 102 LEU A N 1
ATOM 764 C CA . LEU A 1 102 ? -17.344 15.039 18.125 1 98.06 102 LEU A CA 1
ATOM 765 C C . LEU A 1 102 ? -16.688 15.477 19.438 1 98.06 102 LEU A C 1
ATOM 767 O O . LEU A 1 102 ? -15.5 15.781 19.469 1 98.06 102 LEU A O 1
ATOM 771 N N . GLY A 1 103 ? -17.469 15.516 20.438 1 98.38 103 GLY A N 1
ATOM 772 C CA . GLY A 1 103 ? -16.922 15.867 21.734 1 98.38 103 GLY A CA 1
ATOM 773 C C . GLY A 1 103 ? -15.82 14.93 22.188 1 98.38 103 GLY A C 1
ATOM 774 O O . GLY A 1 103 ? -14.797 15.375 22.719 1 98.38 103 GLY A O 1
ATOM 775 N N . THR A 1 104 ? -16.078 13.688 21.984 1 98.19 104 THR A N 1
ATOM 776 C CA . THR A 1 104 ? -15.07 12.688 22.344 1 98.19 104 THR A CA 1
ATOM 777 C C . THR A 1 104 ? -13.867 12.773 21.422 1 98.19 104 THR A C 1
ATOM 779 O O . THR A 1 104 ? -12.727 12.57 21.859 1 98.19 104 THR A O 1
ATOM 782 N N . MET A 1 105 ? -14.102 13.055 20.203 1 97.88 105 MET A N 1
ATOM 783 C CA . MET A 1 105 ? -13.023 13.18 19.219 1 97.88 105 MET A CA 1
ATOM 784 C C . MET A 1 105 ? -12.047 14.281 19.625 1 97.88 105 MET A C 1
ATOM 786 O O . MET A 1 105 ? -10.859 14.031 19.828 1 97.88 105 MET A O 1
ATOM 790 N N . PHE A 1 106 ? -12.586 15.477 19.891 1 98.44 106 PHE A N 1
ATOM 791 C CA . PHE A 1 106 ? -11.734 16.609 20.234 1 98.44 106 PHE A CA 1
ATOM 792 C C . PHE A 1 106 ? -11.211 16.469 21.656 1 98.44 106 PHE A C 1
ATOM 794 O O . PHE A 1 106 ? -10.086 16.875 21.953 1 98.44 106 PHE A O 1
ATOM 801 N N . GLY A 1 107 ? -12.047 15.898 22.484 1 98.56 107 GLY A N 1
ATOM 802 C CA . GLY A 1 107 ? -11.594 15.633 23.844 1 98.56 107 GLY A CA 1
ATOM 803 C C . GLY A 1 107 ? -10.422 14.664 23.891 1 98.56 107 GLY A C 1
ATOM 804 O O . GLY A 1 107 ? -9.531 14.812 24.734 1 98.56 107 GLY A O 1
ATOM 805 N N . SER A 1 108 ? -10.445 13.703 23.031 1 98.25 108 SER A N 1
ATOM 806 C CA . SER A 1 108 ? -9.359 12.727 22.984 1 98.25 108 SER A CA 1
ATOM 807 C C . SER A 1 108 ? -8.07 13.359 22.484 1 98.25 108 SER A C 1
ATOM 809 O O . SER A 1 108 ? -6.977 12.984 22.922 1 98.25 108 SER A O 1
ATOM 811 N N . VAL A 1 109 ? -8.195 14.305 21.578 1 98.31 109 VAL A N 1
ATOM 812 C CA . VAL A 1 109 ? -7.02 15.055 21.141 1 98.31 109 VAL A CA 1
ATOM 813 C C . VAL A 1 109 ? -6.438 15.844 22.297 1 98.31 109 VAL A C 1
ATOM 815 O O . VAL A 1 109 ? -5.223 15.844 22.516 1 98.31 109 VAL A O 1
ATOM 818 N N . LEU A 1 110 ? -7.285 16.469 23.031 1 98.56 110 LEU A N 1
ATOM 819 C CA . LEU A 1 110 ? -6.887 17.25 24.203 1 98.56 110 LEU A CA 1
ATOM 820 C C . LEU A 1 110 ? -6.176 16.359 25.219 1 98.56 110 LEU A C 1
ATOM 822 O O . LEU A 1 110 ? -5.078 16.688 25.672 1 98.56 110 LEU A O 1
ATOM 826 N N . ALA A 1 111 ? -6.805 15.266 25.516 1 98.69 111 ALA A N 1
ATOM 827 C CA . ALA A 1 111 ? -6.234 14.336 26.5 1 98.69 111 ALA A CA 1
ATOM 828 C C . ALA A 1 111 ? -4.914 13.758 26 1 98.69 111 ALA A C 1
ATOM 830 O O . ALA A 1 111 ? -3.977 13.57 26.781 1 98.69 111 ALA A O 1
ATOM 831 N N . ALA A 1 112 ? -4.875 13.406 24.75 1 98.19 112 ALA A N 1
ATOM 832 C CA . ALA A 1 112 ? -3.633 12.914 24.172 1 98.19 112 ALA A CA 1
ATOM 833 C C . ALA A 1 112 ? -2.514 13.945 24.297 1 98.19 112 ALA A C 1
ATOM 835 O O . ALA A 1 112 ? -1.354 13.586 24.516 1 98.19 112 ALA A O 1
ATOM 836 N N . GLY A 1 113 ? -2.893 15.25 24.141 1 98.25 113 GLY A N 1
ATOM 837 C CA . GLY A 1 113 ? -1.909 16.297 24.328 1 98.25 113 GLY A CA 1
ATOM 838 C C . GLY A 1 113 ? -1.285 16.281 25.719 1 98.25 113 GLY A C 1
ATOM 839 O O . GLY A 1 113 ? -0.069 16.438 25.859 1 98.25 113 GLY A O 1
ATOM 840 N N . VAL A 1 114 ? -2.053 16.047 26.672 1 98.44 114 VAL A N 1
ATOM 841 C CA . VAL A 1 114 ? -1.566 15.977 28.047 1 98.44 114 VAL A CA 1
ATOM 842 C C . VAL A 1 114 ? -0.633 14.773 28.188 1 98.44 114 VAL A C 1
ATOM 844 O O . VAL A 1 114 ? 0.438 14.891 28.797 1 98.44 114 VAL A O 1
ATOM 847 N N . ILE A 1 115 ? -1.037 13.719 27.641 1 98.31 115 ILE A N 1
ATOM 848 C CA . ILE A 1 115 ? -0.249 12.5 27.766 1 98.31 115 ILE A CA 1
ATOM 849 C C . ILE A 1 115 ? 1.084 12.672 27.047 1 98.31 115 ILE A C 1
ATOM 851 O O . ILE A 1 115 ? 2.127 12.234 27.531 1 98.31 115 ILE A O 1
ATOM 855 N N . ILE A 1 116 ? 1.053 13.297 25.922 1 97.38 116 ILE A N 1
ATOM 856 C CA . ILE A 1 116 ? 2.27 13.531 25.156 1 97.38 116 ILE A CA 1
ATOM 857 C C . ILE A 1 116 ? 3.219 14.422 25.953 1 97.38 116 ILE A C 1
ATOM 859 O O . ILE A 1 116 ? 4.434 14.211 25.953 1 97.38 116 ILE A O 1
ATOM 863 N N . LEU A 1 117 ? 2.674 15.445 26.609 1 97.56 117 LEU A N 1
ATOM 864 C CA . LEU A 1 117 ? 3.492 16.312 27.469 1 97.56 117 LEU A CA 1
ATOM 865 C C . LEU A 1 117 ? 4.172 15.5 28.562 1 97.56 117 LEU A C 1
ATOM 867 O O . LEU A 1 117 ? 5.344 15.719 28.875 1 97.56 117 LEU A O 1
ATOM 871 N N . LEU A 1 118 ? 3.461 14.547 29.078 1 97.5 118 LEU A N 1
ATOM 872 C CA . LEU A 1 118 ? 3.994 13.711 30.141 1 97.5 118 LEU A CA 1
ATOM 873 C C . LEU A 1 118 ? 5.02 12.719 29.594 1 97.5 118 LEU A C 1
ATOM 875 O O . LEU A 1 118 ? 5.973 12.359 30.297 1 97.5 118 LEU A O 1
ATOM 879 N N . LEU A 1 119 ? 4.832 12.32 28.375 1 96.19 119 LEU A N 1
ATOM 880 C CA . LEU A 1 119 ? 5.691 11.305 27.766 1 96.19 119 LEU A CA 1
ATOM 881 C C . LEU A 1 119 ? 6.938 11.938 27.156 1 96.19 119 LEU A C 1
ATOM 883 O O . LEU A 1 119 ? 7.914 11.242 26.875 1 96.19 119 LEU A O 1
ATOM 887 N N . ALA A 1 120 ? 6.91 13.242 26.969 1 95.69 120 ALA A N 1
ATOM 888 C CA . ALA A 1 120 ? 7.938 13.953 26.203 1 95.69 120 ALA A CA 1
ATOM 889 C C . ALA A 1 120 ? 9.328 13.664 26.766 1 95.69 120 ALA A C 1
ATOM 891 O O . ALA A 1 120 ? 10.242 13.297 26.016 1 95.69 120 ALA A O 1
ATOM 892 N N . PRO A 1 121 ? 9.586 13.758 28.125 1 94.38 121 PRO A N 1
ATOM 893 C CA . PRO A 1 121 ? 10.93 13.484 28.641 1 94.38 121 PRO A CA 1
ATOM 894 C C . PRO A 1 121 ? 11.352 12.031 28.453 1 94.38 121 PRO A C 1
ATOM 896 O O . PRO A 1 121 ? 12.523 11.758 28.172 1 94.38 121 PRO A O 1
ATOM 899 N N . ILE A 1 122 ? 10.43 11.156 28.594 1 94.81 122 ILE A N 1
ATOM 900 C CA . ILE A 1 122 ? 10.719 9.734 28.422 1 94.81 122 ILE A CA 1
ATOM 901 C C . ILE A 1 122 ? 11.031 9.43 26.969 1 94.81 122 ILE A C 1
ATOM 903 O O . ILE A 1 122 ? 11.992 8.711 26.672 1 94.81 122 ILE A O 1
ATOM 907 N N . PHE A 1 123 ? 10.227 10.008 26.109 1 93.56 123 PHE A N 1
ATOM 908 C CA . PHE A 1 123 ? 10.398 9.758 24.688 1 93.56 123 PHE A CA 1
ATOM 909 C C . PHE A 1 123 ? 11.727 10.328 24.188 1 93.56 123 PHE A C 1
ATOM 911 O O . PHE A 1 123 ? 12.352 9.773 23.297 1 93.56 123 PHE A O 1
ATOM 918 N N . ALA A 1 124 ? 12.109 11.414 24.75 1 93.31 124 ALA A N 1
ATOM 919 C CA . ALA A 1 124 ? 13.375 12.031 24.359 1 93.31 124 ALA A CA 1
ATOM 920 C C . ALA A 1 124 ? 14.555 11.102 24.641 1 93.31 124 ALA A C 1
ATOM 922 O O . ALA A 1 124 ? 15.547 11.117 23.906 1 93.31 124 ALA A O 1
ATOM 923 N N . LYS A 1 125 ? 14.398 10.25 25.656 1 90.62 125 LYS A N 1
ATOM 924 C CA . LYS A 1 125 ? 15.445 9.289 26.016 1 90.62 125 LYS A CA 1
ATOM 925 C C . LYS A 1 125 ? 15.367 8.039 25.141 1 90.62 125 LYS A C 1
ATOM 927 O O . LYS A 1 125 ? 16.375 7.363 24.922 1 90.62 125 LYS A O 1
ATOM 932 N N . LEU A 1 126 ? 14.133 7.801 24.594 1 84.69 126 LEU A N 1
ATOM 933 C CA . LEU A 1 126 ? 13.891 6.539 23.891 1 84.69 126 LEU A CA 1
ATOM 934 C C . LEU A 1 126 ? 13.828 6.754 22.391 1 84.69 126 LEU A C 1
ATOM 936 O O . LEU A 1 126 ? 13.469 5.84 21.641 1 84.69 126 LEU A O 1
ATOM 940 N N . SER A 1 127 ? 14.102 7.84 22.016 1 78.81 127 SER A N 1
ATOM 941 C CA . SER A 1 127 ? 13.93 8.18 20.594 1 78.81 127 SER A CA 1
ATOM 942 C C . SER A 1 127 ? 14.727 7.238 19.703 1 78.81 127 SER A C 1
ATOM 944 O O . SER A 1 127 ? 14.359 7.016 18.547 1 78.81 127 SER A O 1
ATOM 946 N N . HIS A 1 128 ? 15.766 6.66 20.266 1 75.69 128 HIS A N 1
ATOM 947 C CA . HIS A 1 128 ? 16.609 5.738 19.5 1 75.69 128 HIS A CA 1
ATOM 948 C C . HIS A 1 128 ? 15.883 4.426 19.234 1 75.69 128 HIS A C 1
ATOM 950 O O . HIS A 1 128 ? 16.297 3.66 18.359 1 75.69 128 HIS A O 1
ATOM 956 N N . LEU A 1 129 ? 14.75 4.227 19.891 1 77.56 129 LEU A N 1
ATOM 957 C CA . LEU A 1 129 ? 13.984 2.996 19.734 1 77.56 129 LEU A CA 1
ATOM 958 C C . LEU A 1 129 ? 13.133 3.047 18.469 1 77.56 129 LEU A C 1
ATOM 960 O O . LEU A 1 129 ? 12.508 2.053 18.094 1 77.56 129 LEU A O 1
ATOM 964 N N . PHE A 1 130 ? 13.133 4.078 17.734 1 84.62 130 PHE A N 1
ATOM 965 C CA . PHE A 1 130 ? 12.352 4.199 16.516 1 84.62 130 PHE A CA 1
ATOM 966 C C . PHE A 1 130 ? 13.258 4.43 15.305 1 84.62 130 PHE A C 1
ATOM 968 O O . PHE A 1 130 ? 13.258 5.52 14.727 1 84.62 130 PHE A O 1
ATOM 975 N N . PRO A 1 131 ? 13.945 3.365 14.953 1 87.75 131 PRO A N 1
ATOM 976 C CA . PRO A 1 131 ? 14.883 3.457 13.836 1 87.75 131 PRO A CA 1
ATOM 977 C C . PRO A 1 131 ? 14.188 3.715 12.5 1 87.75 131 PRO A C 1
ATOM 979 O O . PRO A 1 131 ? 12.953 3.648 12.422 1 87.75 131 PRO A O 1
ATOM 982 N N . PRO A 1 132 ? 14.898 3.98 11.523 1 91.06 132 PRO A N 1
ATOM 983 C CA . PRO A 1 132 ? 14.344 4.297 10.203 1 91.06 132 PRO A CA 1
ATOM 984 C C . PRO A 1 132 ? 13.461 3.178 9.648 1 91.06 132 PRO A C 1
ATOM 986 O O . PRO A 1 132 ? 12.531 3.441 8.891 1 91.06 132 PRO A O 1
ATOM 989 N N . LEU A 1 133 ? 13.727 1.945 10.047 1 94.56 133 LEU A N 1
ATOM 990 C CA . LEU A 1 133 ? 12.883 0.834 9.625 1 94.56 133 LEU A CA 1
ATOM 991 C C . LEU A 1 133 ? 11.445 1.032 10.109 1 94.56 133 LEU A C 1
ATOM 993 O O . LEU A 1 133 ? 10.5 0.821 9.344 1 94.56 133 LEU A O 1
ATOM 997 N N . VAL A 1 134 ? 11.336 1.433 11.352 1 94.06 134 VAL A N 1
ATOM 998 C CA . VAL A 1 134 ? 10.031 1.647 11.961 1 94.06 134 VAL A CA 1
ATOM 999 C C . VAL A 1 134 ? 9.391 2.906 11.375 1 94.06 134 VAL A C 1
ATOM 1001 O O . VAL A 1 134 ? 8.234 2.887 10.961 1 94.06 134 VAL A O 1
ATOM 1004 N N . THR A 1 135 ? 10.109 3.975 11.281 1 92.31 135 THR A N 1
ATOM 1005 C CA . THR A 1 135 ? 9.586 5.246 10.797 1 92.31 135 THR A CA 1
ATOM 1006 C C . THR A 1 135 ? 9.172 5.133 9.328 1 92.31 135 THR A C 1
ATOM 1008 O O . THR A 1 135 ? 8.109 5.621 8.938 1 92.31 135 THR A O 1
ATOM 1011 N N . GLY A 1 136 ? 10.055 4.516 8.531 1 94.5 136 GLY A N 1
ATOM 1012 C CA . GLY A 1 136 ? 9.734 4.336 7.125 1 94.5 136 GLY A CA 1
ATOM 1013 C C . GLY A 1 136 ? 8.477 3.512 6.902 1 94.5 136 GLY A C 1
ATOM 1014 O O . GLY A 1 136 ? 7.684 3.809 6.008 1 94.5 136 GLY A O 1
ATOM 1015 N N . THR A 1 137 ? 8.297 2.492 7.715 1 96.81 137 THR A N 1
ATOM 1016 C CA . THR A 1 137 ? 7.113 1.641 7.617 1 96.81 137 THR A CA 1
ATOM 1017 C C . THR A 1 137 ? 5.848 2.426 7.953 1 96.81 137 THR A C 1
ATOM 1019 O O . THR A 1 137 ? 4.848 2.334 7.242 1 96.81 137 THR A O 1
ATOM 1022 N N . ILE A 1 138 ? 5.941 3.199 8.953 1 94.56 138 ILE A N 1
ATOM 1023 C CA . ILE A 1 138 ? 4.789 3.973 9.398 1 94.56 138 ILE A CA 1
ATOM 1024 C C . ILE A 1 138 ? 4.438 5.027 8.352 1 94.56 138 ILE A C 1
ATOM 1026 O O . ILE A 1 138 ? 3.266 5.223 8.031 1 94.56 138 ILE A O 1
ATOM 1030 N N . VAL A 1 139 ? 5.422 5.719 7.82 1 93.75 139 VAL A N 1
ATOM 1031 C CA . VAL A 1 139 ? 5.184 6.758 6.82 1 93.75 139 VAL A CA 1
ATOM 1032 C C . VAL A 1 139 ? 4.57 6.137 5.566 1 93.75 139 VAL A C 1
ATOM 1034 O O . VAL A 1 139 ? 3.65 6.703 4.973 1 93.75 139 VAL A O 1
ATOM 1037 N N . THR A 1 140 ? 5.062 4.965 5.164 1 96.69 140 THR A N 1
ATOM 1038 C CA . THR A 1 140 ? 4.477 4.25 4.035 1 96.69 140 THR A CA 1
ATOM 1039 C C . THR A 1 140 ? 3.01 3.928 4.305 1 96.69 140 THR A C 1
ATOM 1041 O O . THR A 1 140 ? 2.162 4.098 3.426 1 96.69 140 THR A O 1
ATOM 1044 N N . LEU A 1 141 ? 2.777 3.545 5.48 1 96.56 141 LEU A N 1
ATOM 1045 C CA . LEU A 1 141 ? 1.424 3.182 5.887 1 96.56 141 LEU A CA 1
ATOM 1046 C C . LEU A 1 141 ? 0.503 4.395 5.859 1 96.56 141 LEU A C 1
ATOM 1048 O O . LEU A 1 141 ? -0.678 4.277 5.523 1 96.56 141 LEU A O 1
ATOM 1052 N N . ILE A 1 142 ? 0.992 5.527 6.285 1 94.69 142 ILE A N 1
ATOM 1053 C CA . ILE A 1 142 ? 0.202 6.754 6.258 1 94.69 142 ILE A CA 1
ATOM 1054 C C . ILE A 1 142 ? -0.294 7.016 4.84 1 94.69 142 ILE A C 1
ATOM 1056 O O . ILE A 1 142 ? -1.495 7.188 4.617 1 94.69 142 ILE A O 1
ATOM 1060 N N . GLY A 1 143 ? 0.605 6.969 3.918 1 95.94 143 GLY A N 1
ATOM 1061 C CA . GLY A 1 143 ? 0.209 7.184 2.535 1 95.94 143 GLY A CA 1
ATOM 1062 C C . GLY A 1 143 ? -0.754 6.133 2.018 1 95.94 143 GLY A C 1
ATOM 1063 O O . GLY A 1 143 ? -1.753 6.461 1.374 1 95.94 143 GLY A O 1
ATOM 1064 N N . ALA A 1 144 ? -0.514 4.902 2.338 1 97.31 144 ALA A N 1
ATOM 1065 C CA . ALA A 1 144 ? -1.299 3.789 1.814 1 97.31 144 ALA A CA 1
ATOM 1066 C C . ALA A 1 144 ? -2.713 3.795 2.391 1 97.31 144 ALA A C 1
ATOM 1068 O O . ALA A 1 144 ? -3.678 3.484 1.687 1 97.31 144 ALA A O 1
ATOM 1069 N N . THR A 1 145 ? -2.861 4.086 3.613 1 96.38 145 THR A N 1
ATOM 1070 C CA . THR A 1 145 ? -4.156 3.994 4.277 1 96.38 145 THR A CA 1
ATOM 1071 C C . THR A 1 145 ? -5.066 5.145 3.855 1 96.38 145 THR A C 1
ATOM 1073 O O . THR A 1 145 ? -6.27 5.121 4.121 1 96.38 145 THR A O 1
ATOM 1076 N N . LEU A 1 146 ? -4.535 6.133 3.15 1 95.56 146 LEU A N 1
ATOM 1077 C CA . LEU A 1 146 ? -5.348 7.27 2.729 1 95.56 146 LEU A CA 1
ATOM 1078 C C . LEU A 1 146 ? -5.789 7.113 1.277 1 95.56 146 LEU A C 1
ATOM 1080 O O . LEU A 1 146 ? -6.586 7.91 0.776 1 95.56 146 LEU A O 1
ATOM 1084 N N . ILE A 1 147 ? -5.348 6.074 0.631 1 97 147 ILE A N 1
ATOM 1085 C CA . ILE A 1 147 ? -5.652 5.848 -0.778 1 97 147 ILE A CA 1
ATOM 1086 C C . ILE A 1 147 ? -7.16 5.715 -0.965 1 97 147 ILE A C 1
ATOM 1088 O O . ILE A 1 147 ? -7.73 6.285 -1.9 1 97 147 ILE A O 1
ATOM 1092 N N . PRO A 1 148 ? -7.902 4.988 -0.073 1 95.5 148 PRO A N 1
ATOM 1093 C CA . PRO A 1 148 ? -9.359 4.926 -0.252 1 95.5 148 PRO A CA 1
ATOM 1094 C C . PRO A 1 148 ? -10.008 6.309 -0.255 1 95.5 148 PRO A C 1
ATOM 1096 O O . PRO A 1 148 ? -10.93 6.559 -1.035 1 95.5 148 PRO A O 1
ATOM 1099 N N . VAL A 1 149 ? -9.523 7.199 0.556 1 95.12 149 VAL A N 1
ATOM 1100 C CA . VAL A 1 149 ? -10.078 8.547 0.63 1 95.12 149 VAL A CA 1
ATOM 1101 C C . VAL A 1 149 ? -9.836 9.281 -0.688 1 95.12 149 VAL A C 1
ATOM 1103 O O . VAL A 1 149 ? -10.734 9.945 -1.211 1 95.12 149 VAL A O 1
ATOM 1106 N N . ALA A 1 150 ? -8.641 9.156 -1.22 1 97.06 150 ALA A N 1
ATOM 1107 C CA . ALA A 1 150 ? -8.297 9.797 -2.486 1 97.06 150 ALA A CA 1
ATOM 1108 C C . ALA A 1 150 ? -9.203 9.312 -3.613 1 97.06 150 ALA A C 1
ATOM 1110 O O . ALA A 1 150 ? -9.742 10.109 -4.379 1 97.06 150 ALA A O 1
ATOM 1111 N N . ILE A 1 151 ? -9.406 8.031 -3.713 1 97.44 151 ILE A N 1
ATOM 1112 C CA . ILE A 1 151 ? -10.148 7.438 -4.82 1 97.44 151 ILE A CA 1
ATOM 1113 C C . ILE A 1 151 ? -11.641 7.727 -4.664 1 97.44 151 ILE A C 1
ATOM 1115 O O . ILE A 1 151 ? -12.336 7.992 -5.645 1 97.44 151 ILE A O 1
ATOM 1119 N N . ASN A 1 152 ? -12.148 7.648 -3.455 1 97.06 152 ASN A N 1
ATOM 1120 C CA . ASN A 1 152 ? -13.555 7.969 -3.227 1 97.06 152 ASN A CA 1
ATOM 1121 C C . ASN A 1 152 ? -13.859 9.422 -3.562 1 97.06 152 ASN A C 1
ATOM 1123 O O . ASN A 1 152 ? -14.922 9.727 -4.105 1 97.06 152 ASN A O 1
ATOM 1127 N N . ASN A 1 153 ? -12.945 10.289 -3.23 1 97.19 153 ASN A N 1
ATOM 1128 C CA . ASN A 1 153 ? -13.133 11.68 -3.619 1 97.19 153 ASN A CA 1
ATOM 1129 C C . ASN A 1 153 ? -13.008 11.867 -5.129 1 97.19 153 ASN A C 1
ATOM 1131 O O . ASN A 1 153 ? -13.797 12.602 -5.734 1 97.19 153 ASN A O 1
ATOM 1135 N N . LEU A 1 154 ? -12.062 11.188 -5.723 1 97.75 154 LEU A N 1
ATOM 1136 C CA . LEU A 1 154 ? -11.922 11.211 -7.172 1 97.75 154 LEU A CA 1
ATOM 1137 C C . LEU A 1 154 ? -13.234 10.852 -7.855 1 97.75 154 LEU A C 1
ATOM 1139 O O . LEU A 1 154 ? -13.578 11.414 -8.898 1 97.75 154 LEU A O 1
ATOM 1143 N N . ALA A 1 155 ? -13.969 9.961 -7.262 1 97.5 155 ALA A N 1
ATOM 1144 C CA . ALA A 1 155 ? -15.219 9.445 -7.824 1 97.5 155 ALA A CA 1
ATOM 1145 C C . ALA A 1 155 ? -16.391 10.352 -7.477 1 97.5 155 ALA A C 1
ATOM 1147 O O . ALA A 1 155 ? -17.547 10.031 -7.781 1 97.5 155 ALA A O 1
ATOM 1148 N N . GLY A 1 156 ? -16.188 11.406 -6.785 1 95.88 156 GLY A N 1
ATOM 1149 C CA . GLY A 1 156 ? -17.25 12.359 -6.492 1 95.88 156 GLY A CA 1
ATOM 1150 C C . GLY A 1 156 ? -17.672 12.359 -5.035 1 95.88 156 GLY A C 1
ATOM 1151 O O . GLY A 1 156 ? -18.609 13.055 -4.66 1 95.88 156 GLY A O 1
ATOM 1152 N N . GLY A 1 157 ? -16.953 11.594 -4.199 1 94.25 157 GLY A N 1
ATOM 1153 C CA . GLY A 1 157 ? -17.281 11.516 -2.785 1 94.25 157 GLY A CA 1
ATOM 1154 C C . GLY A 1 157 ? -18.203 10.352 -2.455 1 94.25 157 GLY A C 1
ATOM 1155 O O . GLY A 1 157 ? -19.219 10.156 -3.111 1 94.25 157 GLY A O 1
ATOM 1156 N N . GLU A 1 158 ? -17.797 9.625 -1.503 1 89.75 158 GLU A N 1
ATOM 1157 C CA . GLU A 1 158 ? -18.594 8.469 -1.104 1 89.75 158 GLU A CA 1
ATOM 1158 C C . GLU A 1 158 ? -20 8.883 -0.664 1 89.75 158 GLU A C 1
ATOM 1160 O O . GLU A 1 158 ? -20.156 9.836 0.103 1 89.75 158 GLU A O 1
ATOM 1165 N N . GLY A 1 159 ? -21.016 8.211 -1.139 1 88.25 159 GLY A N 1
ATOM 1166 C CA . GLY A 1 159 ? -22.391 8.492 -0.747 1 88.25 159 GLY A CA 1
ATOM 1167 C C . GLY A 1 159 ? -23.047 9.562 -1.6 1 88.25 159 GLY A C 1
ATOM 1168 O O . GLY A 1 159 ? -24.266 9.773 -1.519 1 88.25 159 GLY A O 1
ATOM 1169 N N . SER A 1 160 ? -22.25 10.211 -2.404 1 91.81 160 SER A N 1
ATOM 1170 C CA . SER A 1 160 ? -22.797 11.25 -3.27 1 91.81 160 SER A CA 1
ATOM 1171 C C . SER A 1 160 ? -23.656 10.648 -4.379 1 91.81 160 SER A C 1
ATOM 1173 O O . SER A 1 160 ? -23.469 9.492 -4.766 1 91.81 160 SER A O 1
ATOM 1175 N N . ALA A 1 161 ? -24.578 11.398 -4.863 1 91.94 161 ALA A N 1
ATOM 1176 C CA . ALA A 1 161 ? -25.484 10.961 -5.918 1 91.94 161 ALA A CA 1
ATOM 1177 C C . ALA A 1 161 ? -24.734 10.727 -7.227 1 91.94 161 ALA A C 1
ATOM 1179 O O . ALA A 1 161 ? -25.141 9.883 -8.031 1 91.94 161 ALA A O 1
ATOM 1180 N N . ASP A 1 162 ? -23.672 11.391 -7.398 1 94.19 162 ASP A N 1
ATOM 1181 C CA . ASP A 1 162 ? -22.938 11.266 -8.656 1 94.19 162 ASP A CA 1
ATOM 1182 C C . ASP A 1 162 ? -21.641 10.477 -8.453 1 94.19 162 ASP A C 1
ATOM 1184 O O . ASP A 1 162 ? -20.688 10.656 -9.195 1 94.19 162 ASP A O 1
ATOM 1188 N N . TYR A 1 163 ? -21.609 9.672 -7.441 1 96.12 163 TYR A N 1
ATOM 1189 C CA . TYR A 1 163 ? -20.438 8.828 -7.188 1 96.12 163 TYR A CA 1
ATOM 1190 C C . TYR A 1 163 ? -20.141 7.93 -8.383 1 96.12 163 TYR A C 1
ATOM 1192 O O . TYR A 1 163 ? -21.031 7.246 -8.891 1 96.12 163 TYR A O 1
ATOM 1200 N N . GLY A 1 164 ? -18.953 8.047 -8.875 1 95.88 164 GLY A N 1
ATOM 1201 C CA . GLY A 1 164 ? -18.531 7.168 -9.961 1 95.88 164 GLY A CA 1
ATOM 1202 C C . GLY A 1 164 ? -18.875 7.707 -11.336 1 95.88 164 GLY A C 1
ATOM 1203 O O . GLY A 1 164 ? -18.562 7.09 -12.352 1 95.88 164 GLY A O 1
ATOM 1204 N N . ASN A 1 165 ? -19.531 8.875 -11.32 1 96.38 165 ASN A N 1
ATOM 1205 C CA . ASN A 1 165 ? -19.859 9.492 -12.602 1 96.38 165 ASN A CA 1
ATOM 1206 C C . ASN A 1 165 ? -18.594 9.781 -13.422 1 96.38 165 ASN A C 1
ATOM 1208 O O . ASN A 1 165 ? -17.578 10.219 -12.875 1 96.38 165 ASN A O 1
ATOM 1212 N N . ILE A 1 166 ? -18.719 9.641 -14.664 1 95.56 166 ILE A N 1
ATOM 1213 C CA . ILE A 1 166 ? -17.594 9.773 -15.57 1 95.56 166 ILE A CA 1
ATOM 1214 C C . ILE A 1 166 ? -17.062 11.203 -15.523 1 95.56 166 ILE A C 1
ATOM 1216 O O . ILE A 1 166 ? -15.852 11.43 -15.648 1 95.56 166 ILE A O 1
ATOM 1220 N N . ASP A 1 167 ? -17.938 12.141 -15.352 1 96.44 167 ASP A N 1
ATOM 1221 C CA . ASP A 1 167 ? -17.531 13.539 -15.281 1 96.44 167 ASP A CA 1
ATOM 1222 C C . ASP A 1 167 ? -16.594 13.781 -14.102 1 96.44 167 ASP A C 1
ATOM 1224 O O . ASP A 1 167 ? -15.641 14.555 -14.203 1 96.44 167 ASP A O 1
ATOM 1228 N N . ASN A 1 168 ? -16.953 13.188 -12.953 1 97.56 168 ASN A N 1
ATOM 1229 C CA . ASN A 1 168 ? -16.094 13.305 -11.781 1 97.56 168 ASN A CA 1
ATOM 1230 C C . ASN A 1 168 ? -14.727 12.672 -12.023 1 97.56 168 ASN A C 1
ATOM 1232 O O . ASN A 1 168 ? -13.695 13.266 -11.688 1 97.56 168 ASN A O 1
ATOM 1236 N N . LEU A 1 169 ? -14.75 11.523 -12.625 1 97.44 169 LEU A N 1
ATOM 1237 C CA . LEU A 1 169 ? -13.508 10.805 -12.883 1 97.44 169 LEU A CA 1
ATOM 1238 C C . LEU A 1 169 ? -12.617 11.586 -13.836 1 97.44 169 LEU A C 1
ATOM 1240 O O . LEU A 1 169 ? -11.406 11.688 -13.625 1 97.44 169 LEU A O 1
ATOM 1244 N N . ILE A 1 170 ? -13.172 12.125 -14.844 1 97.12 170 ILE A N 1
ATOM 1245 C CA . ILE A 1 170 ? -12.422 12.906 -15.82 1 97.12 170 ILE A CA 1
ATOM 1246 C C . ILE A 1 170 ? -11.859 14.164 -15.164 1 97.12 170 ILE A C 1
ATOM 1248 O O . ILE A 1 170 ? -10.688 14.492 -15.352 1 97.12 170 ILE A O 1
ATOM 1252 N N . LEU A 1 171 ? -12.742 14.844 -14.398 1 98 171 LEU A N 1
ATOM 1253 C CA . LEU A 1 171 ? -12.32 16.062 -13.711 1 98 171 LEU A CA 1
ATOM 1254 C C . LEU A 1 171 ? -11.156 15.781 -12.773 1 98 171 LEU A C 1
ATOM 1256 O O . LEU A 1 171 ? -10.172 16.531 -12.75 1 98 171 LEU A O 1
ATOM 1260 N N . GLY A 1 172 ? -11.273 14.75 -11.93 1 98.06 172 GLY A N 1
ATOM 1261 C CA . GLY A 1 172 ? -10.195 14.359 -11.031 1 98.06 172 GLY A CA 1
ATOM 1262 C C . GLY A 1 172 ? -8.922 13.961 -11.766 1 98.06 172 GLY A C 1
ATOM 1263 O O . GLY A 1 172 ? -7.828 14.375 -11.383 1 98.06 172 GLY A O 1
ATOM 1264 N N . LEU A 1 173 ? -9.062 13.203 -12.852 1 97.5 173 LEU A N 1
ATOM 1265 C CA . LEU A 1 173 ? -7.902 12.75 -13.625 1 97.5 173 LEU A CA 1
ATOM 1266 C C . LEU A 1 173 ? -7.203 13.93 -14.289 1 97.5 173 LEU A C 1
ATOM 1268 O O . LEU A 1 173 ? -5.973 13.961 -14.367 1 97.5 173 LEU A O 1
ATOM 1272 N N . ILE A 1 174 ? -7.965 14.836 -14.805 1 98.12 174 ILE A N 1
ATOM 1273 C CA . ILE A 1 174 ? -7.383 16.016 -15.43 1 98.12 174 ILE A CA 1
ATOM 1274 C C . ILE A 1 174 ? -6.586 16.812 -14.391 1 98.12 174 ILE A C 1
ATOM 1276 O O . ILE A 1 174 ? -5.492 17.297 -14.68 1 98.12 174 ILE A O 1
ATOM 1280 N N . THR A 1 175 ? -7.207 16.969 -13.227 1 98.38 175 THR A N 1
ATOM 1281 C CA . THR A 1 175 ? -6.5 17.641 -12.148 1 98.38 175 THR A CA 1
ATOM 1282 C C . THR A 1 175 ? -5.164 16.953 -11.859 1 98.38 175 THR A C 1
ATOM 1284 O O . THR A 1 175 ? -4.129 17.625 -11.758 1 98.38 175 THR A O 1
ATOM 1287 N N . PHE A 1 176 ? -5.199 15.68 -11.75 1 98 176 PHE A N 1
ATOM 1288 C CA . PHE A 1 176 ? -4 14.891 -11.492 1 98 176 PHE A CA 1
ATOM 1289 C C . PHE A 1 176 ? -2.979 15.07 -12.609 1 98 176 PHE A C 1
ATOM 1291 O O . PHE A 1 176 ? -1.792 15.281 -12.344 1 98 176 PHE A O 1
ATOM 1298 N N . VAL A 1 177 ? -3.383 15.008 -13.836 1 98.12 177 VAL A N 1
ATOM 1299 C CA . VAL A 1 177 ? -2.506 15.125 -15 1 98.12 177 VAL A CA 1
ATOM 1300 C C . VAL A 1 177 ? -1.877 16.516 -15.031 1 98.12 177 VAL A C 1
ATOM 1302 O O . VAL A 1 177 ? -0.696 16.656 -15.359 1 98.12 177 VAL A O 1
ATOM 1305 N N . ILE A 1 178 ? -2.611 17.516 -14.719 1 98.38 178 ILE A N 1
ATOM 1306 C CA . ILE A 1 178 ? -2.078 18.875 -14.68 1 98.38 178 ILE A CA 1
ATOM 1307 C C . ILE A 1 178 ? -0.959 18.969 -13.648 1 98.38 178 ILE A C 1
ATOM 1309 O O . ILE A 1 178 ? 0.092 19.547 -13.906 1 98.38 178 ILE A O 1
ATOM 1313 N N . ILE A 1 179 ? -1.203 18.391 -12.484 1 97.44 179 ILE A N 1
ATOM 1314 C CA . ILE A 1 179 ? -0.185 18.391 -11.445 1 97.44 179 ILE A CA 1
ATOM 1315 C C . ILE A 1 179 ? 1.077 17.703 -11.953 1 97.44 179 ILE A C 1
ATOM 1317 O O . ILE A 1 179 ? 2.186 18.219 -11.781 1 97.44 179 ILE A O 1
ATOM 1321 N N . LEU A 1 180 ? 0.892 16.562 -12.648 1 96.81 180 LEU A N 1
ATOM 1322 C CA . LEU A 1 180 ? 2.021 15.812 -13.18 1 96.81 180 LEU A CA 1
ATOM 1323 C C . LEU A 1 180 ? 2.787 16.641 -14.211 1 96.81 180 LEU A C 1
ATOM 1325 O O . LEU A 1 180 ? 4.02 16.641 -14.219 1 96.81 180 LEU A O 1
ATOM 1329 N N . LEU A 1 181 ? 2.047 17.281 -15.094 1 97.62 181 LEU A N 1
ATOM 1330 C CA . LEU A 1 181 ? 2.668 18.094 -16.125 1 97.62 181 LEU A CA 1
ATOM 1331 C C . LEU A 1 181 ? 3.457 19.25 -15.516 1 97.62 181 LEU A C 1
ATOM 1333 O O . LEU A 1 181 ? 4.582 19.531 -15.938 1 97.62 181 LEU A O 1
ATOM 1337 N N . LEU A 1 182 ? 2.881 19.906 -14.531 1 96.25 182 LEU A N 1
ATOM 1338 C CA . LEU A 1 182 ? 3.576 21 -13.852 1 96.25 182 LEU A CA 1
ATOM 1339 C C . LEU A 1 182 ? 4.832 20.484 -13.156 1 96.25 182 LEU A C 1
ATOM 1341 O O . LEU A 1 182 ? 5.898 21.094 -13.258 1 96.25 182 LEU A O 1
ATOM 1345 N N . TYR A 1 183 ? 4.633 19.375 -12.523 1 93.06 183 TYR A N 1
ATOM 1346 C CA . TYR A 1 183 ? 5.762 18.828 -11.789 1 93.06 183 TYR A CA 1
ATOM 1347 C C . TYR A 1 183 ? 6.906 18.469 -12.727 1 93.06 183 TYR A C 1
ATOM 1349 O O . TYR A 1 183 ? 8.078 18.703 -12.406 1 93.06 183 TYR A O 1
ATOM 1357 N N . ARG A 1 184 ? 6.621 17.938 -13.883 1 94.12 184 ARG A N 1
ATOM 1358 C CA . ARG A 1 184 ? 7.629 17.484 -14.828 1 94.12 184 ARG A CA 1
ATOM 1359 C C . ARG A 1 184 ? 8.297 18.656 -15.531 1 94.12 184 ARG A C 1
ATOM 1361 O O . ARG A 1 184 ? 9.5 18.625 -15.797 1 94.12 184 ARG A O 1
ATOM 1368 N N . PHE A 1 185 ? 7.535 19.656 -15.852 1 95.81 185 PHE A N 1
ATOM 1369 C CA . PHE A 1 185 ? 8.031 20.641 -16.797 1 95.81 185 PHE A CA 1
ATOM 1370 C C . PHE A 1 185 ? 8.461 21.922 -16.078 1 95.81 185 PHE A C 1
ATOM 1372 O O . PHE A 1 185 ? 9.008 22.828 -16.703 1 95.81 185 PHE A O 1
ATOM 1379 N N . THR A 1 186 ? 8.227 22 -14.812 1 93.69 186 THR A N 1
ATOM 1380 C CA . THR A 1 186 ? 8.688 23.172 -14.07 1 93.69 186 THR A CA 1
ATOM 1381 C C . THR A 1 186 ? 9.789 22.797 -13.094 1 93.69 186 THR A C 1
ATOM 1383 O O . THR A 1 186 ? 10.109 21.609 -12.938 1 93.69 186 THR A O 1
ATOM 1386 N N . LYS A 1 187 ? 10.477 23.828 -12.578 1 89.94 187 LYS A N 1
ATOM 1387 C CA . LYS A 1 187 ? 11.547 23.625 -11.609 1 89.94 187 LYS A CA 1
ATOM 1388 C C . LYS A 1 187 ? 11.43 24.609 -10.453 1 89.94 187 LYS A C 1
ATOM 1390 O O . LYS A 1 187 ? 10.648 25.562 -10.516 1 89.94 187 LYS A O 1
ATOM 1395 N N . GLY A 1 188 ? 12.102 24.234 -9.336 1 85.19 188 GLY A N 1
ATOM 1396 C CA . GLY A 1 188 ? 12.188 25.156 -8.211 1 85.19 188 GLY A CA 1
ATOM 1397 C C . GLY A 1 188 ? 10.852 25.406 -7.547 1 85.19 188 GLY A C 1
ATOM 1398 O O . GLY A 1 188 ? 10.117 24.469 -7.234 1 85.19 188 GLY A O 1
ATOM 1399 N N . PHE A 1 189 ? 10.578 26.672 -7.41 1 86.5 189 PHE A N 1
ATOM 1400 C CA . PHE A 1 189 ? 9.406 27.078 -6.652 1 86.5 189 PHE A CA 1
ATOM 1401 C C . PHE A 1 189 ? 8.125 26.609 -7.332 1 86.5 189 PHE A C 1
ATOM 1403 O O . PHE A 1 189 ? 7.223 26.109 -6.676 1 86.5 189 PHE A O 1
ATOM 1410 N N . LEU A 1 190 ? 8.023 26.781 -8.57 1 91.62 190 LEU A N 1
ATOM 1411 C CA . LEU A 1 190 ? 6.816 26.391 -9.305 1 91.62 190 LEU A CA 1
ATOM 1412 C C . LEU A 1 190 ? 6.555 24.906 -9.172 1 91.62 190 LEU A C 1
ATOM 1414 O O . LEU A 1 190 ? 5.398 24.469 -9.109 1 91.62 190 LEU A O 1
ATOM 1418 N N . GLN A 1 191 ? 7.562 24.125 -9.141 1 91 191 GLN A N 1
ATOM 1419 C CA . GLN A 1 191 ? 7.438 22.688 -8.969 1 91 191 GLN A CA 1
ATOM 1420 C C . GLN A 1 191 ? 6.914 22.328 -7.578 1 91 191 GLN A C 1
ATOM 1422 O O . GLN A 1 191 ? 6.078 21.438 -7.434 1 91 191 GLN A O 1
ATOM 1427 N N . SER A 1 192 ? 7.375 23.156 -6.645 1 86.75 192 SER A N 1
ATOM 1428 C CA . SER A 1 192 ? 7.02 22.859 -5.262 1 86.75 192 SER A CA 1
ATOM 1429 C C . SER A 1 192 ? 5.551 23.156 -4.988 1 86.75 192 SER A C 1
ATOM 1431 O O . SER A 1 192 ? 4.957 22.609 -4.062 1 86.75 192 SER A O 1
ATOM 1433 N N . ILE A 1 193 ? 4.953 24.016 -5.789 1 92.94 193 ILE A N 1
ATOM 1434 C CA . ILE A 1 193 ? 3.561 24.375 -5.531 1 92.94 193 ILE A CA 1
ATOM 1435 C C . ILE A 1 193 ? 2.666 23.781 -6.613 1 92.94 193 ILE A C 1
ATOM 1437 O O . ILE A 1 193 ? 1.569 24.281 -6.867 1 92.94 193 ILE A O 1
ATOM 1441 N N . SER A 1 194 ? 3.113 22.766 -7.332 1 94.25 194 SER A N 1
ATOM 1442 C CA . SER A 1 194 ? 2.389 22.141 -8.43 1 94.25 194 SER A CA 1
ATOM 1443 C C . SER A 1 194 ? 1.022 21.625 -7.977 1 94.25 194 SER A C 1
ATOM 1445 O O . SER A 1 194 ? 0.038 21.75 -8.711 1 94.25 194 SER A O 1
ATOM 1447 N N . ILE A 1 195 ? 0.927 21.078 -6.766 1 94.12 195 ILE A N 1
ATOM 1448 C CA . ILE A 1 195 ? -0.333 20.547 -6.258 1 94.12 195 ILE A CA 1
ATOM 1449 C C . ILE A 1 195 ? -1.346 21.688 -6.109 1 94.12 195 ILE A C 1
ATOM 1451 O O . ILE A 1 195 ? -2.506 21.547 -6.5 1 94.12 195 ILE A O 1
ATOM 1455 N N . LEU A 1 196 ? -0.881 22.812 -5.543 1 94.81 196 LEU A N 1
ATOM 1456 C CA . LEU A 1 196 ? -1.773 23.938 -5.332 1 94.81 196 LEU A CA 1
ATOM 1457 C C . LEU A 1 196 ? -2.258 24.516 -6.664 1 94.81 196 LEU A C 1
ATOM 1459 O O . LEU A 1 196 ? -3.443 24.812 -6.824 1 94.81 196 LEU A O 1
ATOM 1463 N N . ILE A 1 197 ? -1.347 24.672 -7.621 1 96.31 197 ILE A N 1
ATOM 1464 C CA . ILE A 1 197 ? -1.724 25.172 -8.938 1 96.31 197 ILE A CA 1
ATOM 1465 C C . ILE A 1 197 ? -2.703 24.203 -9.594 1 96.31 197 ILE A C 1
ATOM 1467 O O . ILE A 1 197 ? -3.662 24.625 -10.25 1 96.31 197 ILE A O 1
ATOM 1471 N N . GLY A 1 198 ? -2.436 22.906 -9.445 1 96.75 198 GLY A N 1
ATOM 1472 C CA . GLY A 1 198 ? -3.354 21.906 -9.953 1 96.75 198 GLY A CA 1
ATOM 1473 C C . GLY A 1 198 ? -4.742 22 -9.352 1 96.75 198 GLY A C 1
ATOM 1474 O O . GLY A 1 198 ? -5.742 21.859 -10.055 1 96.75 198 GLY A O 1
ATOM 1475 N N . LEU A 1 199 ? -4.832 22.234 -8.062 1 96.25 199 LEU A N 1
ATOM 1476 C CA . LEU A 1 199 ? -6.113 22.406 -7.383 1 96.25 199 LEU A CA 1
ATOM 1477 C C . LEU A 1 199 ? -6.875 23.609 -7.949 1 96.25 199 LEU A C 1
ATOM 1479 O O . LEU A 1 199 ? -8.07 23.5 -8.234 1 96.25 199 LEU A O 1
ATOM 1483 N N . VAL A 1 200 ? -6.168 24.672 -8.117 1 96.12 200 VAL A N 1
ATOM 1484 C CA . VAL A 1 200 ? -6.789 25.875 -8.633 1 96.12 200 VAL A CA 1
ATOM 1485 C C . VAL A 1 200 ? -7.262 25.641 -10.07 1 96.12 200 VAL A C 1
ATOM 1487 O O . VAL A 1 200 ? -8.383 26.016 -10.43 1 96.12 200 VAL A O 1
ATOM 1490 N N . ALA A 1 201 ? -6.41 25.062 -10.875 1 97.88 201 ALA A N 1
ATOM 1491 C CA . ALA A 1 201 ? -6.789 24.734 -12.25 1 97.88 201 ALA A CA 1
ATOM 1492 C C . ALA A 1 201 ? -8.008 23.828 -12.289 1 97.88 201 ALA A C 1
ATOM 1494 O O . ALA A 1 201 ? -8.914 24.016 -13.102 1 97.88 201 ALA A O 1
ATOM 1495 N N . GLY A 1 202 ? -8 22.781 -11.422 1 97.75 202 GLY A N 1
ATOM 1496 C CA . GLY A 1 202 ? -9.148 21.906 -11.328 1 97.75 202 GLY A CA 1
ATOM 1497 C C . GLY A 1 202 ? -10.422 22.625 -10.93 1 97.75 202 GLY A C 1
ATOM 1498 O O . GLY A 1 202 ? -11.5 22.328 -11.453 1 97.75 202 GLY A O 1
ATOM 1499 N N . MET A 1 203 ? -10.305 23.562 -10.055 1 96.88 203 MET A N 1
ATOM 1500 C CA . MET A 1 203 ? -11.461 24.359 -9.633 1 96.88 203 MET A CA 1
ATOM 1501 C C . MET A 1 203 ? -12 25.188 -10.797 1 96.88 203 MET A C 1
ATOM 1503 O O . MET A 1 203 ? -13.219 25.281 -10.984 1 96.88 203 MET A O 1
ATOM 1507 N N . VAL A 1 204 ? -11.109 25.766 -11.539 1 97.44 204 VAL A N 1
ATOM 1508 C CA . VAL A 1 204 ? -11.523 26.562 -12.688 1 97.44 204 VAL A CA 1
ATOM 1509 C C . VAL A 1 204 ? -12.273 25.672 -13.688 1 97.44 204 VAL A C 1
ATOM 1511 O O . VAL A 1 204 ? -13.328 26.062 -14.188 1 97.44 204 VAL A O 1
ATOM 1514 N N . ILE A 1 205 ? -11.766 24.516 -13.953 1 98.06 205 ILE A N 1
ATOM 1515 C CA . ILE A 1 205 ? -12.422 23.594 -14.867 1 98.06 205 ILE A CA 1
ATOM 1516 C C . ILE A 1 205 ? -13.781 23.188 -14.297 1 98.06 205 ILE A C 1
ATOM 1518 O O . ILE A 1 205 ? -14.766 23.094 -15.031 1 98.06 205 ILE A O 1
ATOM 1522 N N . ALA A 1 206 ? -13.82 22.969 -12.992 1 97.44 206 ALA A N 1
ATOM 1523 C CA . ALA A 1 206 ? -15.062 22.578 -12.328 1 97.44 206 ALA A CA 1
ATOM 1524 C C . ALA A 1 206 ? -16.125 23.672 -12.461 1 97.44 206 ALA A C 1
ATOM 1526 O O . ALA A 1 206 ? -17.312 23.375 -12.57 1 97.44 206 ALA A O 1
ATOM 1527 N N . ILE A 1 207 ? -15.711 24.938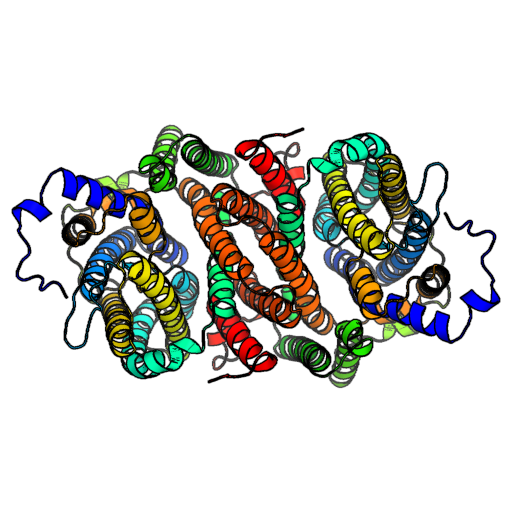 -12.406 1 95.81 207 ILE A N 1
ATOM 1528 C CA . ILE A 1 207 ? -16.641 26.062 -12.57 1 95.81 207 ILE A CA 1
ATOM 1529 C C . ILE A 1 207 ? -17.297 25.984 -13.945 1 95.81 207 ILE A C 1
ATOM 1531 O O . ILE A 1 207 ? -18.516 26.125 -14.07 1 95.81 207 ILE A O 1
ATOM 1535 N N . PHE A 1 208 ? -16.5 25.656 -14.977 1 96.31 208 PHE A N 1
ATOM 1536 C CA . PHE A 1 208 ? -17.016 25.578 -16.344 1 96.31 208 PHE A CA 1
ATOM 1537 C C . PHE A 1 208 ? -17.922 24.375 -16.516 1 96.31 208 PHE A C 1
ATOM 1539 O O . PHE A 1 208 ? -18.828 24.375 -17.344 1 96.31 208 PHE A O 1
ATOM 1546 N N . MET A 1 209 ? -17.75 23.375 -15.672 1 95.19 209 MET A N 1
ATOM 1547 C CA . MET A 1 209 ? -18.562 22.172 -15.727 1 95.19 209 MET A CA 1
ATOM 1548 C C . MET A 1 209 ? -19.812 22.328 -14.852 1 95.19 209 MET A C 1
ATOM 1550 O O . MET A 1 209 ? -20.672 21.438 -14.828 1 95.19 209 MET A O 1
ATOM 1554 N N . GLY A 1 210 ? -19.891 23.328 -14.039 1 92.31 210 GLY A N 1
ATOM 1555 C CA . GLY A 1 210 ? -21 23.562 -13.125 1 92.31 210 GLY A CA 1
ATOM 1556 C C . GLY A 1 210 ? -20.938 22.719 -11.875 1 92.31 210 GLY A C 1
ATOM 1557 O O . GLY A 1 210 ? -21.969 22.391 -11.281 1 92.31 210 GLY A O 1
ATOM 1558 N N . LYS A 1 211 ? -19.781 22.328 -11.5 1 92.5 211 LYS A N 1
ATOM 1559 C CA . LYS A 1 211 ? -19.641 21.375 -10.398 1 92.5 211 LYS A CA 1
ATOM 1560 C C . LYS A 1 211 ? -19.078 22.047 -9.148 1 92.5 211 LYS A C 1
ATOM 1562 O O . LYS A 1 211 ? -18.797 21.391 -8.156 1 92.5 211 LYS A O 1
ATOM 1567 N N . MET A 1 212 ? -18.906 23.344 -9.156 1 92.94 212 MET A N 1
ATOM 1568 C CA . MET A 1 212 ? -18.375 24.031 -7.984 1 92.94 212 MET A CA 1
ATOM 1569 C C . MET A 1 212 ? -19.406 24.969 -7.379 1 92.94 212 MET A C 1
ATOM 1571 O O . MET A 1 212 ? -20.047 25.75 -8.094 1 92.94 212 MET A O 1
ATOM 1575 N N . ASP A 1 213 ? -19.578 24.828 -6.129 1 88.81 213 ASP A N 1
ATOM 1576 C CA . ASP A 1 213 ? -20.469 25.719 -5.379 1 88.81 213 ASP A CA 1
ATOM 1577 C C . ASP A 1 213 ? -19.719 26.922 -4.824 1 88.81 213 ASP A C 1
ATOM 1579 O O . ASP A 1 213 ? -18.844 26.766 -3.961 1 88.81 213 ASP A O 1
ATOM 1583 N N . MET A 1 214 ? -20.109 28.125 -5.164 1 89.5 214 MET A N 1
ATOM 1584 C CA . MET A 1 214 ? -19.375 29.328 -4.77 1 89.5 214 MET A CA 1
ATOM 1585 C C . MET A 1 214 ? -20.031 29.984 -3.555 1 89.5 214 MET A C 1
ATOM 1587 O O . MET A 1 214 ? -19.484 30.938 -2.994 1 89.5 214 MET A O 1
ATOM 1591 N N . GLN A 1 215 ? -21.062 29.422 -3.072 1 87.94 215 GLN A N 1
ATOM 1592 C CA . GLN A 1 215 ? -21.859 30.047 -2.012 1 87.94 215 GLN A CA 1
ATOM 1593 C C . GLN A 1 215 ? -21.031 30.203 -0.738 1 87.94 215 GLN A C 1
ATOM 1595 O O . GLN A 1 215 ? -21.094 31.234 -0.079 1 87.94 215 GLN A O 1
ATOM 1600 N N . PRO A 1 216 ? -20.25 29.234 -0.427 1 87.19 216 PRO A N 1
ATOM 1601 C CA . PRO A 1 216 ? -19.453 29.391 0.792 1 87.19 216 PRO A CA 1
ATOM 1602 C C . PRO A 1 216 ? -18.5 30.578 0.727 1 87.19 216 PRO A C 1
ATOM 1604 O O . PRO A 1 216 ? -18.234 31.219 1.746 1 87.19 216 PRO A O 1
ATOM 1607 N N . ILE A 1 217 ? -18 30.891 -0.375 1 88.5 217 ILE A N 1
ATOM 1608 C CA . ILE A 1 217 ? -17.062 32 -0.549 1 88.5 217 ILE A CA 1
ATOM 1609 C C . ILE A 1 217 ? -17.797 33.344 -0.355 1 88.5 217 ILE A C 1
ATOM 1611 O O . ILE A 1 217 ? -17.281 34.219 0.304 1 88.5 217 ILE A O 1
ATOM 1615 N N . LEU A 1 218 ? -18.938 33.312 -0.841 1 87.12 218 LEU A N 1
ATOM 1616 C CA . LEU A 1 218 ? -19.734 34.531 -0.789 1 87.12 218 LEU A CA 1
ATOM 1617 C C . LEU A 1 218 ? -20.203 34.812 0.632 1 87.12 218 LEU A C 1
ATOM 1619 O O . LEU A 1 218 ? -20.266 35.969 1.055 1 87.12 218 LEU A O 1
ATOM 1623 N N . GLU A 1 219 ? -20.406 33.844 1.372 1 87.38 219 GLU A N 1
ATOM 1624 C CA . GLU A 1 219 ? -21.047 33.969 2.68 1 87.38 219 GLU A CA 1
ATOM 1625 C C . GLU A 1 219 ? -20 34.031 3.795 1 87.38 219 GLU A C 1
ATOM 1627 O O . GLU A 1 219 ? -20.297 34.438 4.918 1 87.38 219 GLU A O 1
ATOM 1632 N N . ALA A 1 220 ? -18.828 33.656 3.459 1 88.75 220 ALA A N 1
ATOM 1633 C CA . ALA A 1 220 ? -17.781 33.594 4.484 1 88.75 220 ALA A CA 1
ATOM 1634 C C . ALA A 1 220 ? -17.469 34.969 5.051 1 88.75 220 ALA A C 1
ATOM 1636 O O . ALA A 1 220 ? -17.469 35.969 4.316 1 88.75 220 ALA A O 1
ATOM 1637 N N . SER A 1 221 ? -17.219 35.062 6.332 1 88.38 221 SER A N 1
ATOM 1638 C CA . SER A 1 221 ? -16.828 36.312 6.984 1 88.38 221 SER A CA 1
ATOM 1639 C C . SER A 1 221 ? -15.391 36.688 6.664 1 88.38 221 SER A C 1
ATOM 1641 O O . SER A 1 221 ? -14.617 35.844 6.199 1 88.38 221 SER A O 1
ATOM 1643 N N . TRP A 1 222 ? -15.031 37.906 6.934 1 89.31 222 TRP A N 1
ATOM 1644 C CA . TRP A 1 222 ? -13.688 38.375 6.645 1 89.31 222 TRP A CA 1
ATOM 1645 C C . TRP A 1 222 ? -12.742 38.094 7.801 1 89.31 222 TRP A C 1
ATOM 1647 O O . TRP A 1 222 ? -11.531 37.969 7.605 1 89.31 222 TRP A O 1
ATOM 1657 N N . VAL A 1 223 ? -13.32 37.938 8.953 1 88.62 223 VAL A N 1
ATOM 1658 C CA . VAL A 1 223 ? -12.461 37.688 10.102 1 88.62 223 VAL A CA 1
ATOM 1659 C C . VAL A 1 223 ? -13.117 36.656 11.016 1 88.62 223 VAL A C 1
ATOM 1661 O O . VAL A 1 223 ? -14.336 36.688 11.234 1 88.62 223 VAL A O 1
ATOM 1664 N N . GLN A 1 224 ? -12.383 35.75 11.398 1 87.81 224 GLN A N 1
ATOM 1665 C CA . GLN A 1 224 ? -12.828 34.719 12.352 1 87.81 224 GLN A CA 1
ATOM 1666 C C . GLN A 1 224 ? -11.695 34.312 13.297 1 87.81 224 GLN A C 1
ATOM 1668 O O . GLN A 1 224 ? -10.625 33.906 12.844 1 87.81 224 GLN A O 1
ATOM 1673 N N . LEU A 1 225 ? -11.922 34.5 14.578 1 89.06 225 LEU A N 1
ATOM 1674 C CA . LEU A 1 225 ? -10.953 34.062 15.586 1 89.06 225 LEU A CA 1
ATOM 1675 C C . LEU A 1 225 ? -11.266 32.656 16.094 1 89.06 225 LEU A C 1
ATOM 1677 O O . LEU A 1 225 ? -12.438 32.312 16.25 1 89.06 225 LEU A O 1
ATOM 1681 N N . PRO A 1 226 ? -10.195 31.938 16.312 1 92.12 226 PRO A N 1
ATOM 1682 C CA . PRO A 1 226 ? -10.461 30.656 16.953 1 92.12 226 PRO A CA 1
ATOM 1683 C C . PRO A 1 226 ? -11.102 30.812 18.328 1 92.12 226 PRO A C 1
ATOM 1685 O O . PRO A 1 226 ? -10.68 31.656 19.125 1 92.12 226 PRO A O 1
ATOM 1688 N N . VAL A 1 227 ? -12.102 30.062 18.531 1 94.25 227 VAL A N 1
ATOM 1689 C CA . VAL A 1 227 ? -12.836 30.078 19.781 1 94.25 227 VAL A CA 1
ATOM 1690 C C . VAL A 1 227 ? -12.734 28.719 20.453 1 94.25 227 VAL A C 1
ATOM 1692 O O . VAL A 1 227 ? -12.961 27.688 19.828 1 94.25 227 VAL A O 1
ATOM 1695 N N . PRO A 1 228 ? -12.367 28.75 21.734 1 96.62 228 PRO A N 1
ATOM 1696 C CA . PRO A 1 228 ? -12.273 27.453 22.438 1 96.62 228 PRO A CA 1
ATOM 1697 C C . PRO A 1 228 ? -13.586 26.688 22.422 1 96.62 228 PRO A C 1
ATOM 1699 O O . PRO A 1 228 ? -14.648 27.25 22.703 1 96.62 228 PRO A O 1
ATOM 1702 N N . PHE A 1 229 ? -13.469 25.453 22.062 1 97.25 229 PHE A N 1
ATOM 1703 C CA . PHE A 1 229 ? -14.594 24.516 22.078 1 97.25 229 PHE A CA 1
ATOM 1704 C C . PHE A 1 229 ? -15.734 25.031 21.203 1 97.25 229 PHE A C 1
ATOM 1706 O O . PHE A 1 229 ? -16.906 24.922 21.578 1 97.25 229 PHE A O 1
ATOM 1713 N N . ALA A 1 230 ? -15.398 25.609 20.141 1 95.31 230 ALA A N 1
ATOM 1714 C CA . ALA A 1 230 ? -16.359 26.25 19.234 1 95.31 230 ALA A CA 1
ATOM 1715 C C . ALA A 1 230 ? -17.297 25.219 18.625 1 95.31 230 ALA A C 1
ATOM 1717 O O . ALA A 1 230 ? -18.484 25.516 18.375 1 95.31 230 ALA A O 1
ATOM 1718 N N . ILE A 1 231 ? -16.844 24.062 18.391 1 95.94 231 ILE A N 1
ATOM 1719 C CA . ILE A 1 231 ? -17.656 23.047 17.734 1 95.94 231 ILE A CA 1
ATOM 1720 C C . ILE A 1 231 ? -18.391 22.203 18.781 1 95.94 231 ILE A C 1
ATOM 1722 O O . ILE A 1 231 ? -19.609 22.031 18.719 1 95.94 231 ILE A O 1
ATOM 1726 N N . GLU A 1 232 ? -17.625 21.719 19.719 1 96.25 232 GLU A N 1
ATOM 1727 C CA . GLU A 1 232 ? -18.219 20.859 20.75 1 96.25 232 GLU A CA 1
ATOM 1728 C C . GLU A 1 232 ? -17.359 20.859 22.016 1 96.25 232 GLU A C 1
ATOM 1730 O O . GLU A 1 232 ? -16.125 20.969 21.938 1 96.25 232 GLU A O 1
ATOM 1735 N N . SER A 1 233 ? -18.031 20.688 23.141 1 97.38 233 SER A N 1
ATOM 1736 C CA . SER A 1 233 ? -17.297 20.531 24.406 1 97.38 233 SER A CA 1
ATOM 1737 C C . SER A 1 233 ? -16.656 19.156 24.516 1 97.38 233 SER A C 1
ATOM 1739 O O . SER A 1 233 ? -17.203 18.172 24.016 1 97.38 233 SER A O 1
ATOM 1741 N N . PRO A 1 234 ? -15.57 19.109 25.172 1 97.62 234 PRO A N 1
ATOM 1742 C CA . PRO A 1 234 ? -14.828 17.844 25.219 1 97.62 234 PRO A CA 1
ATOM 1743 C C . PRO A 1 234 ? -15.5 16.797 26.078 1 97.62 234 PRO A C 1
ATOM 1745 O O . PRO A 1 234 ? -16.094 17.109 27.109 1 97.62 234 PRO A O 1
ATOM 1748 N N . SER A 1 235 ? -15.484 15.641 25.578 1 98.12 235 SER A N 1
ATOM 1749 C CA . SER A 1 235 ? -15.812 14.414 26.297 1 98.12 235 SER A CA 1
ATOM 1750 C C . SER A 1 235 ? -14.688 13.391 26.188 1 98.12 235 SER A C 1
ATOM 1752 O O . SER A 1 235 ? -13.812 13.508 25.328 1 98.12 235 SER A O 1
ATOM 1754 N N . PHE A 1 236 ? -14.727 12.406 27.219 1 97.94 236 PHE A N 1
ATOM 1755 C CA . PHE A 1 236 ? -13.547 11.547 27.297 1 97.94 236 PHE A CA 1
ATOM 1756 C C . PHE A 1 236 ? -13.945 10.078 27.281 1 97.94 236 PHE A C 1
ATOM 1758 O O . PHE A 1 236 ? -14.914 9.68 27.953 1 97.94 236 PHE A O 1
ATOM 1765 N N . HIS A 1 237 ? -13.336 9.367 26.5 1 96.38 237 HIS A N 1
ATOM 1766 C CA . HIS A 1 237 ? -13.445 7.918 26.406 1 96.38 237 HIS A CA 1
ATOM 1767 C C . HIS A 1 237 ? -12.078 7.258 26.328 1 96.38 237 HIS A C 1
ATOM 1769 O O . HIS A 1 237 ? -11.273 7.598 25.453 1 96.38 237 HIS A O 1
ATOM 1775 N N . PRO A 1 238 ? -11.773 6.297 27.156 1 95.56 238 PRO A N 1
ATOM 1776 C CA . PRO A 1 238 ? -10.414 5.762 27.312 1 95.56 238 PRO A CA 1
ATOM 1777 C C . PRO A 1 238 ? -9.867 5.188 26 1 95.56 238 PRO A C 1
ATOM 1779 O O . PRO A 1 238 ? -8.711 5.438 25.641 1 95.56 238 PRO A O 1
ATOM 1782 N N . ALA A 1 239 ? -10.688 4.422 25.328 1 93.69 239 ALA A N 1
ATOM 1783 C CA . ALA A 1 239 ? -10.227 3.795 24.094 1 93.69 239 ALA A CA 1
ATOM 1784 C C . ALA A 1 239 ? -9.891 4.844 23.031 1 93.69 239 ALA A C 1
ATOM 1786 O O . ALA A 1 239 ? -8.922 4.691 22.281 1 93.69 239 ALA A O 1
ATOM 1787 N N . ALA A 1 240 ? -10.727 5.867 22.953 1 95.5 240 ALA A N 1
ATOM 1788 C CA . ALA A 1 240 ? -10.5 6.957 22.016 1 95.5 240 ALA A CA 1
ATOM 1789 C C . ALA A 1 240 ? -9.227 7.723 22.344 1 95.5 240 ALA A C 1
ATOM 1791 O O . ALA A 1 240 ? -8.438 8.055 21.469 1 95.5 240 ALA A O 1
ATOM 1792 N N . ILE A 1 241 ? -9.008 7.934 23.625 1 97.62 241 ILE A N 1
ATOM 1793 C CA . ILE A 1 241 ? -7.828 8.648 24.094 1 97.62 241 ILE A CA 1
ATOM 1794 C C . ILE A 1 241 ? -6.57 7.852 23.75 1 97.62 241 ILE A C 1
ATOM 1796 O O . ILE A 1 241 ? -5.582 8.414 23.281 1 97.62 241 ILE A O 1
ATOM 1800 N N . LEU A 1 242 ? -6.633 6.605 23.922 1 95.94 242 LEU A N 1
ATOM 1801 C CA . LEU A 1 242 ? -5.488 5.75 23.625 1 95.94 242 LEU A CA 1
ATOM 1802 C C . LEU A 1 242 ? -5.152 5.797 22.141 1 95.94 242 LEU A C 1
ATOM 1804 O O . LEU A 1 242 ? -3.982 5.871 21.766 1 95.94 242 LEU A O 1
ATOM 1808 N N . SER A 1 243 ? -6.195 5.734 21.312 1 94.5 243 SER A N 1
ATOM 1809 C CA . SER A 1 243 ? -5.996 5.77 19.875 1 94.5 243 SER A CA 1
ATOM 1810 C C . SER A 1 243 ? -5.297 7.055 19.438 1 94.5 243 SER A C 1
ATOM 1812 O O . SER A 1 243 ? -4.34 7.02 18.672 1 94.5 243 SER A O 1
ATOM 1814 N N . LEU A 1 244 ? -5.758 8.172 19.969 1 97.06 244 LEU A N 1
ATOM 1815 C CA . LEU A 1 244 ? -5.207 9.461 19.562 1 97.06 244 LEU A CA 1
ATOM 1816 C C . LEU A 1 244 ? -3.867 9.727 20.234 1 97.06 244 LEU A C 1
ATOM 1818 O O . LEU A 1 244 ? -3.082 10.555 19.781 1 97.06 244 LEU A O 1
ATOM 1822 N N . THR A 1 245 ? -3.613 9.016 21.344 1 97 245 THR A N 1
ATOM 1823 C CA . THR A 1 245 ? -2.289 9.062 21.953 1 97 245 THR A CA 1
ATOM 1824 C C . THR A 1 245 ? -1.26 8.375 21.047 1 97 245 THR A C 1
ATOM 1826 O O . THR A 1 245 ? -0.14 8.867 20.891 1 97 245 THR A O 1
ATOM 1829 N N . VAL A 1 246 ? -1.641 7.25 20.469 1 93.75 246 VAL A N 1
ATOM 1830 C CA . VAL A 1 246 ? -0.747 6.559 19.547 1 93.75 246 VAL A CA 1
ATOM 1831 C C . VAL A 1 246 ? -0.426 7.465 18.359 1 93.75 246 VAL A C 1
ATOM 1833 O O . VAL A 1 246 ? 0.723 7.535 17.922 1 93.75 246 VAL A O 1
ATOM 1836 N N . VAL A 1 247 ? -1.43 8.18 17.906 1 94.75 247 VAL A N 1
ATOM 1837 C CA . VAL A 1 247 ? -1.236 9.148 16.828 1 94.75 247 VAL A CA 1
ATOM 1838 C C . VAL A 1 247 ? -0.219 10.203 17.266 1 94.75 247 VAL A C 1
ATOM 1840 O O . VAL A 1 247 ? 0.643 10.602 16.469 1 94.75 247 VAL A O 1
ATOM 1843 N N . GLY A 1 248 ? -0.352 10.633 18.5 1 96 248 GLY A N 1
ATOM 1844 C CA . GLY A 1 248 ? 0.591 11.602 19.031 1 96 248 GLY A CA 1
ATOM 1845 C C . GLY A 1 248 ? 2.016 11.086 19.094 1 96 248 GLY A C 1
ATOM 1846 O O . GLY A 1 248 ? 2.959 11.82 18.781 1 96 248 GLY A O 1
ATOM 1847 N N . ILE A 1 249 ? 2.188 9.859 19.438 1 94.31 249 ILE A N 1
ATOM 1848 C CA . ILE A 1 249 ? 3.506 9.242 19.484 1 94.31 249 ILE A CA 1
ATOM 1849 C C . ILE A 1 249 ? 4.098 9.18 18.078 1 94.31 249 ILE A C 1
ATOM 1851 O O . ILE A 1 249 ? 5.277 9.484 17.875 1 94.31 249 ILE A O 1
ATOM 1855 N N . ILE A 1 250 ? 3.283 8.859 17.188 1 92.31 250 ILE A N 1
ATOM 1856 C CA . ILE A 1 250 ? 3.727 8.805 15.797 1 92.31 250 ILE A CA 1
ATOM 1857 C C . ILE A 1 250 ? 4.133 10.203 15.336 1 92.31 250 ILE A C 1
ATOM 1859 O O . ILE A 1 250 ? 5.113 10.359 14.602 1 92.31 250 ILE A O 1
ATOM 1863 N N . SER A 1 251 ? 3.381 11.188 15.727 1 94.25 251 SER A N 1
ATOM 1864 C CA . SER A 1 251 ? 3.73 12.57 15.406 1 94.25 251 SER A CA 1
ATOM 1865 C C . SER A 1 251 ? 5.105 12.93 15.953 1 94.25 251 SER A C 1
ATOM 1867 O O . SER A 1 251 ? 5.898 13.594 15.281 1 94.25 251 SER A O 1
ATOM 1869 N N . MET A 1 252 ? 5.398 12.469 17.156 1 94.38 252 MET A N 1
ATOM 1870 C CA . MET A 1 252 ? 6.707 12.727 17.75 1 94.38 252 MET A CA 1
ATOM 1871 C C . MET A 1 252 ? 7.809 12.062 16.938 1 94.38 252 MET A C 1
ATOM 1873 O O . MET A 1 252 ? 8.875 12.641 16.734 1 94.38 252 MET A O 1
ATOM 1877 N N . ILE A 1 253 ? 7.512 10.93 16.438 1 90.38 253 ILE A N 1
ATOM 1878 C CA . ILE A 1 253 ? 8.477 10.203 15.625 1 90.38 253 ILE A CA 1
ATOM 1879 C C . ILE A 1 253 ? 8.742 10.977 14.336 1 90.38 253 ILE A C 1
ATOM 1881 O O . ILE A 1 253 ? 9.891 11.141 13.93 1 90.38 253 ILE A O 1
ATOM 1885 N N . GLU A 1 254 ? 7.715 11.453 13.695 1 89.69 254 GLU A N 1
ATOM 1886 C CA . GLU A 1 254 ? 7.848 12.219 12.461 1 89.69 254 GLU A CA 1
ATOM 1887 C C . GLU A 1 254 ? 8.633 13.508 12.688 1 89.69 254 GLU A C 1
ATOM 1889 O O . GLU A 1 254 ? 9.5 13.867 11.891 1 89.69 254 GLU A O 1
ATOM 1894 N N . VAL A 1 255 ? 8.336 14.141 13.789 1 94.31 255 VAL A N 1
ATOM 1895 C CA . VAL A 1 255 ? 9.008 15.398 14.117 1 94.31 255 VAL A CA 1
ATOM 1896 C C . VAL A 1 255 ? 10.492 15.133 14.367 1 94.31 255 VAL A C 1
ATOM 1898 O O . VAL A 1 255 ? 11.344 15.961 14.016 1 94.31 255 VAL A O 1
ATOM 1901 N N . THR A 1 256 ? 10.828 14.016 14.992 1 92.56 256 THR A N 1
ATOM 1902 C CA . THR A 1 256 ? 12.219 13.648 15.219 1 92.56 256 THR A CA 1
ATOM 1903 C C . THR A 1 256 ? 12.992 13.578 13.906 1 92.56 256 THR A C 1
ATOM 1905 O O . THR A 1 256 ? 14.086 14.117 13.789 1 92.56 256 THR A O 1
ATOM 1908 N N . GLY A 1 257 ? 12.383 12.891 12.969 1 88.12 257 GLY A N 1
ATOM 1909 C CA . GLY A 1 257 ? 13.023 12.797 11.672 1 88.12 257 GLY A CA 1
ATOM 1910 C C . GLY A 1 257 ? 13.273 14.148 11.031 1 88.12 257 GLY A C 1
ATOM 1911 O O . GLY A 1 257 ? 14.352 14.383 10.477 1 88.12 257 GLY A O 1
ATOM 1912 N N . ILE A 1 258 ? 12.336 15 11.094 1 91.75 258 ILE A N 1
ATOM 1913 C CA . ILE A 1 258 ? 12.43 16.328 10.492 1 91.75 258 ILE A CA 1
ATOM 1914 C C . ILE A 1 258 ? 13.453 17.172 11.242 1 91.75 258 ILE A C 1
ATOM 1916 O O . ILE A 1 258 ? 14.195 17.938 10.641 1 91.75 258 ILE A O 1
ATOM 1920 N N . ASN A 1 259 ? 13.5 17.016 12.562 1 93.38 259 ASN A N 1
ATOM 1921 C CA . ASN A 1 259 ? 14.5 17.703 13.375 1 93.38 259 ASN A CA 1
ATOM 1922 C C . ASN A 1 259 ? 15.922 17.344 12.953 1 93.38 259 ASN A C 1
ATOM 1924 O O . ASN A 1 259 ? 16.766 18.219 12.789 1 93.38 259 ASN A O 1
ATOM 1928 N N . TYR A 1 260 ? 16.141 16.141 12.766 1 90.19 260 TYR A N 1
ATOM 1929 C CA . TYR A 1 260 ? 17.484 15.719 12.375 1 90.19 260 TYR A CA 1
ATOM 1930 C C . TYR A 1 260 ? 17.812 16.188 10.961 1 90.19 260 TYR A C 1
ATOM 1932 O O . TYR A 1 260 ? 18.953 16.578 10.68 1 90.19 260 TYR A O 1
ATOM 1940 N N . ALA A 1 261 ? 16.875 16.094 10.109 1 88.19 261 ALA A N 1
ATOM 1941 C CA . ALA A 1 261 ? 17.094 16.578 8.742 1 88.19 261 ALA A CA 1
ATOM 1942 C C . ALA A 1 261 ? 17.469 18.047 8.727 1 88.19 261 ALA A C 1
ATOM 1944 O O . ALA A 1 261 ? 18.422 18.453 8.062 1 88.19 261 ALA A O 1
ATOM 1945 N N . LEU A 1 262 ? 16.766 18.844 9.469 1 94 262 LEU A N 1
ATOM 1946 C CA . LEU A 1 262 ? 17.016 20.281 9.523 1 94 262 LEU A CA 1
ATOM 1947 C C . LEU A 1 262 ? 18.312 20.578 10.266 1 94 262 LEU A C 1
ATOM 1949 O O . LEU A 1 262 ? 19.062 21.469 9.875 1 94 262 LEU A O 1
ATOM 1953 N N . ALA A 1 263 ? 18.562 19.828 11.352 1 94.62 263 ALA A N 1
ATOM 1954 C CA . ALA A 1 263 ? 19.781 20.031 12.109 1 94.62 263 ALA A CA 1
ATOM 1955 C C . ALA A 1 263 ? 21.016 19.828 11.227 1 94.62 263 ALA A C 1
ATOM 1957 O O . ALA A 1 263 ? 22 20.562 11.344 1 94.62 263 ALA A O 1
ATOM 1958 N N . GLY A 1 264 ? 20.938 18.875 10.414 1 92.44 264 GLY A N 1
ATOM 1959 C CA . GLY A 1 264 ? 22.031 18.656 9.469 1 92.44 264 GLY A CA 1
ATOM 1960 C C . GLY A 1 264 ? 22.25 19.828 8.531 1 92.44 264 GLY A C 1
ATOM 1961 O O . GLY A 1 264 ? 23.391 20.172 8.219 1 92.44 264 GLY A O 1
ATOM 1962 N N . MET A 1 265 ? 21.219 20.406 8.109 1 92.19 265 MET A N 1
ATOM 1963 C CA . MET A 1 265 ? 21.297 21.547 7.191 1 92.19 265 MET A CA 1
ATOM 1964 C C . MET A 1 265 ? 21.844 22.781 7.902 1 92.19 265 MET A C 1
ATOM 1966 O O . MET A 1 265 ? 22.469 23.641 7.277 1 92.19 265 MET A O 1
ATOM 1970 N N . TYR A 1 266 ? 21.641 22.797 9.141 1 93.44 266 TYR A N 1
ATOM 1971 C CA . TYR A 1 266 ? 22.062 23.953 9.93 1 93.44 266 TYR A CA 1
ATOM 1972 C C . TYR A 1 266 ? 23.375 23.672 10.664 1 93.44 266 TYR A C 1
ATOM 1974 O O . TYR A 1 266 ? 23.844 24.5 11.445 1 93.44 266 TYR A O 1
ATOM 1982 N N . ASP A 1 267 ? 23.953 22.438 10.477 1 92.88 267 ASP A N 1
ATOM 1983 C CA . ASP A 1 267 ? 25.172 22.016 11.133 1 92.88 267 ASP A CA 1
ATOM 1984 C C . ASP A 1 267 ? 25.047 22.109 12.648 1 92.88 267 ASP A C 1
ATOM 1986 O O . ASP A 1 267 ? 25.922 22.688 13.312 1 92.88 267 ASP A O 1
ATOM 1990 N N . LYS A 1 268 ? 23.938 21.734 13.055 1 92 268 LYS A N 1
ATOM 1991 C CA . LYS A 1 268 ? 23.641 21.75 14.484 1 92 268 LYS A CA 1
ATOM 1992 C C . LYS A 1 268 ? 23.578 20.328 15.031 1 92 268 LYS A C 1
ATOM 1994 O O . LYS A 1 268 ? 23.031 19.422 14.383 1 92 268 LYS A O 1
ATOM 1999 N N . ASP A 1 269 ? 24.094 20.125 16.219 1 93.12 269 ASP A N 1
ATOM 2000 C CA . ASP A 1 269 ? 23.922 18.859 16.922 1 93.12 269 ASP A CA 1
ATOM 2001 C C . ASP A 1 269 ? 22.656 18.875 17.781 1 93.12 269 ASP A C 1
ATOM 2003 O O . ASP A 1 269 ? 22.312 19.906 18.375 1 93.12 269 ASP A O 1
ATOM 2007 N N . ILE A 1 270 ? 21.984 17.797 17.797 1 93.12 270 ILE A N 1
ATOM 2008 C CA . ILE A 1 270 ? 20.75 17.656 18.594 1 93.12 270 ILE A CA 1
ATOM 2009 C C . ILE A 1 270 ? 21.031 16.781 19.812 1 93.12 270 ILE A C 1
ATOM 2011 O O . ILE A 1 270 ? 21.578 15.688 19.688 1 93.12 270 ILE A O 1
ATOM 2015 N N . ASP A 1 271 ? 20.719 17.281 20.938 1 92.38 271 ASP A N 1
ATOM 2016 C CA . ASP A 1 271 ? 20.828 16.469 22.141 1 92.38 271 ASP A CA 1
ATOM 2017 C C . ASP A 1 271 ? 19.453 16.141 22.719 1 92.38 271 ASP A C 1
ATOM 2019 O O . ASP A 1 271 ? 18.438 16.484 22.125 1 92.38 271 ASP A O 1
ATOM 2023 N N . GLU A 1 272 ? 19.406 15.445 23.812 1 93.75 272 GLU A N 1
ATOM 2024 C CA . GLU A 1 272 ? 18.172 14.984 24.438 1 93.75 272 GLU A CA 1
ATOM 2025 C C . GLU A 1 272 ? 17.312 16.156 24.891 1 93.75 272 GLU A C 1
ATOM 2027 O O . GLU A 1 272 ? 16.078 16.109 24.797 1 93.75 272 GLU A O 1
ATOM 2032 N N . ALA A 1 273 ? 17.922 17.188 25.344 1 94.62 273 ALA A N 1
ATOM 2033 C CA . ALA A 1 273 ? 17.203 18.359 25.797 1 94.62 273 ALA A CA 1
ATOM 2034 C C . ALA A 1 273 ? 16.484 19.047 24.641 1 94.62 273 ALA A C 1
ATOM 2036 O O . ALA A 1 273 ? 15.383 19.562 24.797 1 94.62 273 ALA A O 1
ATOM 2037 N N . ASP A 1 274 ? 17.172 19.094 23.562 1 95.06 274 ASP A N 1
ATOM 2038 C CA . ASP A 1 274 ? 16.562 19.656 22.359 1 95.06 274 ASP A CA 1
ATOM 2039 C C . ASP A 1 274 ? 15.32 18.875 21.953 1 95.06 274 ASP A C 1
ATOM 2041 O O . ASP A 1 274 ? 14.281 19.469 21.656 1 95.06 274 ASP A O 1
ATOM 2045 N N . LEU A 1 275 ? 15.445 17.578 21.969 1 94.88 275 LEU A N 1
ATOM 2046 C CA . LEU A 1 275 ? 14.312 16.719 21.609 1 94.88 275 LEU A CA 1
ATOM 2047 C C . LEU A 1 275 ? 13.164 16.891 22.594 1 94.88 275 LEU A C 1
ATOM 2049 O O . LEU A 1 275 ? 12 16.906 22.203 1 94.88 275 LEU A O 1
ATOM 2053 N N . ARG A 1 276 ? 13.523 16.953 23.797 1 96.19 276 ARG A N 1
ATOM 2054 C CA . ARG A 1 276 ? 12.5 17.141 24.828 1 96.19 276 ARG A CA 1
ATOM 2055 C C . ARG A 1 276 ? 11.711 18.422 24.578 1 96.19 276 ARG A C 1
ATOM 2057 O O . ARG A 1 276 ? 10.484 18.422 24.688 1 96.19 276 ARG A O 1
ATOM 2064 N N . ARG A 1 277 ? 12.383 19.5 24.297 1 96.88 277 ARG A N 1
ATOM 2065 C CA . ARG A 1 277 ? 11.719 20.766 24.031 1 96.88 277 ARG A CA 1
ATOM 2066 C C . ARG A 1 277 ? 10.828 20.672 22.797 1 96.88 277 ARG A C 1
ATOM 2068 O O . ARG A 1 277 ? 9.727 21.234 22.766 1 96.88 277 ARG A O 1
ATOM 2075 N N . SER A 1 278 ? 11.359 19.969 21.812 1 96.81 278 SER A N 1
ATOM 2076 C CA . SER A 1 278 ? 10.578 19.766 20.594 1 96.81 278 SER A CA 1
ATOM 2077 C C . SER A 1 278 ? 9.297 19 20.891 1 96.81 278 SER A C 1
ATOM 2079 O O . SER A 1 278 ? 8.227 19.344 20.391 1 96.81 278 SER A O 1
ATOM 2081 N N . TYR A 1 279 ? 9.398 17.969 21.719 1 96.94 279 TYR A N 1
ATOM 2082 C CA . TYR A 1 279 ? 8.25 17.109 22.016 1 96.94 279 TYR A CA 1
ATOM 2083 C C . TYR A 1 279 ? 7.25 17.844 22.906 1 96.94 279 TYR A C 1
ATOM 2085 O O . TYR A 1 279 ? 6.039 17.656 22.781 1 96.94 279 TYR A O 1
ATOM 2093 N N . PHE A 1 280 ? 7.75 18.656 23.766 1 97.81 280 PHE A N 1
ATOM 2094 C CA . PHE A 1 280 ? 6.852 19.5 24.547 1 97.81 280 PHE A CA 1
ATOM 2095 C C . PHE A 1 280 ? 6.039 20.422 23.641 1 97.81 280 PHE A C 1
ATOM 2097 O O . PHE A 1 280 ? 4.844 20.609 23.859 1 97.81 280 PHE A O 1
ATOM 2104 N N . SER A 1 281 ? 6.727 20.938 22.641 1 97.88 281 SER A N 1
ATOM 2105 C CA . SER A 1 281 ? 6.039 21.781 21.672 1 97.88 281 SER A CA 1
ATOM 2106 C C . SER A 1 281 ? 4.953 21 20.938 1 97.88 281 SER A C 1
ATOM 2108 O O . SER A 1 281 ? 3.877 21.531 20.656 1 97.88 281 SER A O 1
ATOM 2110 N N . VAL A 1 282 ? 5.211 19.734 20.641 1 97.19 282 VAL A N 1
ATOM 2111 C CA . VAL A 1 282 ? 4.215 18.875 20 1 97.19 282 VAL A CA 1
ATOM 2112 C C . VAL A 1 282 ? 3.008 18.703 20.922 1 97.19 282 VAL A C 1
ATOM 2114 O O . VAL A 1 282 ? 1.862 18.844 20.484 1 97.19 282 VAL A O 1
ATOM 2117 N N . GLY A 1 283 ? 3.303 18.438 22.156 1 97.69 283 GLY A N 1
ATOM 2118 C CA . GLY A 1 283 ? 2.234 18.266 23.125 1 97.69 283 GLY A CA 1
ATOM 2119 C C . GLY A 1 283 ? 1.354 19.484 23.281 1 97.69 283 GLY A C 1
ATOM 2120 O O . GLY A 1 283 ? 0.127 19.375 23.344 1 97.69 283 GLY A O 1
ATOM 2121 N N . ILE A 1 284 ? 1.966 20.641 23.344 1 98 284 ILE A N 1
ATOM 2122 C CA . ILE A 1 284 ? 1.202 21.891 23.453 1 98 284 ILE A CA 1
ATOM 2123 C C . ILE A 1 284 ? 0.359 22.094 22.203 1 98 284 ILE A C 1
ATOM 2125 O O . ILE A 1 284 ? -0.785 22.547 22.281 1 98 284 ILE A O 1
ATOM 2129 N N . GLY A 1 285 ? 0.958 21.812 21.094 1 97.56 285 GLY A N 1
ATOM 2130 C CA . GLY A 1 285 ? 0.181 21.859 19.859 1 97.56 285 GLY A CA 1
ATOM 2131 C C . GLY A 1 285 ? -1.063 20.984 19.906 1 97.56 285 GLY A C 1
ATOM 2132 O O . GLY A 1 285 ? -2.135 21.406 19.469 1 97.56 285 GLY A O 1
ATOM 2133 N N . TYR A 1 286 ? -0.946 19.781 20.422 1 98 286 TYR A N 1
ATOM 2134 C CA . TYR A 1 286 ? -2.068 18.859 20.578 1 98 286 TYR A CA 1
ATOM 2135 C C . TYR A 1 286 ? -3.125 19.453 21.516 1 98 286 TYR A C 1
ATOM 2137 O O . TYR A 1 286 ? -4.324 19.359 21.234 1 98 286 TYR A O 1
ATOM 2145 N N . LEU A 1 287 ? -2.65 20.031 22.609 1 98.12 287 LEU A N 1
ATOM 2146 C CA . LEU A 1 287 ? -3.564 20.656 23.562 1 98.12 287 LEU A CA 1
ATOM 2147 C C . LEU A 1 287 ? -4.375 21.766 22.891 1 98.12 287 LEU A C 1
ATOM 2149 O O . LEU A 1 287 ? -5.594 21.812 23.047 1 98.12 287 LEU A O 1
ATOM 2153 N N . LEU A 1 288 ? -3.668 22.578 22.188 1 98.25 288 LEU A N 1
ATOM 2154 C CA . LEU A 1 288 ? -4.336 23.688 21.516 1 98.25 288 LEU A CA 1
ATOM 2155 C C . LEU A 1 288 ? -5.312 23.172 20.469 1 98.25 288 LEU A C 1
ATOM 2157 O O . LEU A 1 288 ? -6.398 23.719 20.297 1 98.25 288 LEU A O 1
ATOM 2161 N N . ALA A 1 289 ? -4.906 22.094 19.75 1 98.12 289 ALA A N 1
ATOM 2162 C CA . ALA A 1 289 ? -5.797 21.484 18.766 1 98.12 289 ALA A CA 1
ATOM 2163 C C . ALA A 1 289 ? -7.09 21 19.406 1 98.12 289 ALA A C 1
ATOM 2165 O O . ALA A 1 289 ? -8.18 21.219 18.875 1 98.12 289 ALA A O 1
ATOM 2166 N N . GLY A 1 290 ? -6.961 20.344 20.547 1 98.12 290 GLY A N 1
ATOM 2167 C CA . GLY A 1 290 ? -8.133 19.875 21.281 1 98.12 290 GLY A CA 1
ATOM 2168 C C . GLY A 1 290 ? -9.016 21.016 21.766 1 98.12 290 GLY A C 1
ATOM 2169 O O . GLY A 1 290 ? -10.242 20.953 21.656 1 98.12 290 GLY A O 1
ATOM 2170 N N . ILE A 1 291 ? -8.422 22.047 22.266 1 98.31 291 ILE A N 1
ATOM 2171 C CA . ILE A 1 291 ? -9.141 23.172 22.828 1 98.31 291 ILE A CA 1
ATOM 2172 C C . ILE A 1 291 ? -9.875 23.938 21.719 1 98.31 291 ILE A C 1
ATOM 2174 O O . ILE A 1 291 ? -11.031 24.312 21.891 1 98.31 291 ILE A O 1
ATOM 2178 N N . PHE A 1 292 ? -9.25 24.078 20.594 1 98.06 292 PHE A N 1
ATOM 2179 C CA . PHE A 1 292 ? -9.836 24.906 19.547 1 98.06 292 PHE A CA 1
ATOM 2180 C C . PHE A 1 292 ? -10.492 24.031 18.484 1 98.06 292 PHE A C 1
ATOM 2182 O O . PHE A 1 292 ? -10.805 24.5 17.391 1 98.06 292 PHE A O 1
ATOM 2189 N N . ASN A 1 293 ? -10.672 22.766 18.797 1 97.94 293 ASN A N 1
ATOM 2190 C CA . ASN A 1 293 ? -11.43 21.844 17.953 1 97.94 293 ASN A CA 1
ATOM 2191 C C . ASN A 1 293 ? -10.875 21.781 16.547 1 97.94 293 ASN A C 1
ATOM 2193 O O . ASN A 1 293 ? -11.617 21.953 15.57 1 97.94 293 ASN A O 1
ATOM 2197 N N . THR A 1 294 ? -9.594 21.438 16.484 1 96.44 294 THR A N 1
ATOM 2198 C CA . THR A 1 294 ? -8.945 21.203 15.203 1 96.44 294 THR A CA 1
ATOM 2199 C C . THR A 1 294 ? -8.125 19.906 15.25 1 96.44 294 THR A C 1
ATOM 2201 O O . THR A 1 294 ? -8.227 19.141 16.203 1 96.44 294 THR A O 1
ATOM 2204 N N . SER A 1 295 ? -7.41 19.625 14.227 1 96.31 295 SER A N 1
ATOM 2205 C CA . SER A 1 295 ? -6.625 18.406 14.133 1 96.31 295 SER A CA 1
ATOM 2206 C C . SER A 1 295 ? -5.246 18.578 14.75 1 96.31 295 SER A C 1
ATOM 2208 O O . SER A 1 295 ? -4.699 19.688 14.766 1 96.31 295 SER A O 1
ATOM 2210 N N . PRO A 1 296 ? -4.719 17.5 15.336 1 96.69 296 PRO A N 1
ATOM 2211 C CA . PRO A 1 296 ? -3.355 17.625 15.867 1 96.69 296 PRO A CA 1
ATOM 2212 C C . PRO A 1 296 ? -2.324 17.906 14.773 1 96.69 296 PRO A C 1
ATOM 2214 O O . PRO A 1 296 ? -2.555 17.594 13.602 1 96.69 296 PRO A O 1
ATOM 2217 N N . GLN A 1 297 ? -1.19 18.484 15.219 1 96.19 297 GLN A N 1
ATOM 2218 C CA . GLN A 1 297 ? -0.185 18.953 14.273 1 96.19 297 GLN A CA 1
ATOM 2219 C C . GLN A 1 297 ? 1.038 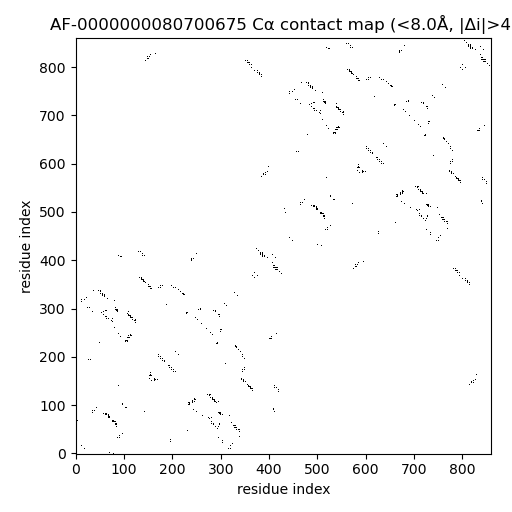18.031 14.273 1 96.19 297 GLN A C 1
ATOM 2221 O O . GLN A 1 297 ? 1.347 17.406 15.289 1 96.19 297 GLN A O 1
ATOM 2226 N N . THR A 1 298 ? 1.648 17.938 13.148 1 95.38 298 THR A N 1
ATOM 2227 C CA . THR A 1 298 ? 2.943 17.281 12.992 1 95.38 298 THR A CA 1
ATOM 2228 C C . THR A 1 298 ? 3.828 18.047 12.016 1 95.38 298 THR A C 1
ATOM 2230 O O . THR A 1 298 ? 3.447 19.109 11.531 1 95.38 298 THR A O 1
ATOM 2233 N N . ALA A 1 299 ? 5.07 17.578 11.875 1 95.19 299 ALA A N 1
ATOM 2234 C CA . ALA A 1 299 ? 6.051 18.281 11.039 1 95.19 299 ALA A CA 1
ATOM 2235 C C . ALA A 1 299 ? 5.82 17.984 9.562 1 95.19 299 ALA A C 1
ATOM 2237 O O . ALA A 1 299 ? 5.539 16.844 9.188 1 95.19 299 ALA A O 1
ATOM 2238 N N . PHE A 1 300 ? 5.945 18.969 8.703 1 92.56 300 PHE A N 1
ATOM 2239 C CA . PHE A 1 300 ? 5.754 18.828 7.266 1 92.56 300 PHE A CA 1
ATOM 2240 C C . PHE A 1 300 ? 7.094 18.688 6.559 1 92.56 300 PHE A C 1
ATOM 2242 O O . PHE A 1 300 ? 7.867 19.641 6.473 1 92.56 300 PHE A O 1
ATOM 2249 N N . SER A 1 301 ? 7.289 17.594 6.023 1 86.56 301 SER A N 1
ATOM 2250 C CA . SER A 1 301 ? 8.523 17.281 5.309 1 86.56 301 SER A CA 1
ATOM 2251 C C . SER A 1 301 ? 8.641 18.125 4.035 1 86.56 301 SER A C 1
ATOM 2253 O O . SER A 1 301 ? 9.75 18.391 3.566 1 86.56 301 SER A O 1
ATOM 2255 N N . GLN A 1 302 ? 7.469 18.547 3.533 1 85.38 302 GLN A N 1
ATOM 2256 C CA . GLN A 1 302 ? 7.473 19.359 2.32 1 85.38 302 GLN A CA 1
ATOM 2257 C C . GLN A 1 302 ? 8.281 20.641 2.516 1 85.38 302 GLN A C 1
ATOM 2259 O O . GLN A 1 302 ? 8.992 21.062 1.61 1 85.38 302 GLN A O 1
ATOM 2264 N N . ASN A 1 303 ? 8.172 21.25 3.631 1 92.75 303 ASN A N 1
ATOM 2265 C CA . ASN A 1 303 ? 8.875 22.484 3.906 1 92.75 303 ASN A CA 1
ATOM 2266 C C . ASN A 1 303 ? 10.375 22.25 4.102 1 92.75 303 ASN A C 1
ATOM 2268 O O . ASN A 1 303 ? 11.188 23.141 3.838 1 92.75 303 ASN A O 1
ATOM 2272 N N . VAL A 1 304 ? 10.742 21.109 4.586 1 90.06 304 VAL A N 1
ATOM 2273 C CA . VAL A 1 304 ? 12.156 20.734 4.633 1 90.06 304 VAL A CA 1
ATOM 2274 C C . VAL A 1 304 ? 12.727 20.703 3.219 1 90.06 304 VAL A C 1
ATOM 2276 O O . VAL A 1 304 ? 13.844 21.156 2.98 1 90.06 304 VAL A O 1
ATOM 2279 N N . GLY A 1 305 ? 11.93 20.188 2.344 1 85.56 305 GLY A N 1
ATOM 2280 C CA . GLY A 1 305 ? 12.336 20.172 0.948 1 85.56 305 GLY A CA 1
ATOM 2281 C C . GLY A 1 305 ? 12.547 21.562 0.38 1 85.56 305 GLY A C 1
ATOM 2282 O O . GLY A 1 305 ? 13.484 21.797 -0.387 1 85.56 305 GLY A O 1
ATOM 2283 N N . VAL A 1 306 ? 11.695 22.453 0.734 1 89.56 306 VAL A N 1
ATOM 2284 C CA . VAL A 1 306 ? 11.805 23.828 0.263 1 89.56 306 VAL A CA 1
ATOM 2285 C C . VAL A 1 306 ? 13.102 24.453 0.783 1 89.56 306 VAL A C 1
ATOM 2287 O O . VAL A 1 306 ? 13.781 25.188 0.059 1 89.56 306 VAL A O 1
ATOM 2290 N N . VAL A 1 307 ? 13.445 24.188 2.02 1 92.31 307 VAL A N 1
ATOM 2291 C CA . VAL A 1 307 ? 14.695 24.688 2.594 1 92.31 307 VAL A CA 1
ATOM 2292 C C . VAL A 1 307 ? 15.883 24.109 1.823 1 92.31 307 VAL A C 1
ATOM 2294 O O . VAL A 1 307 ? 16.828 24.844 1.504 1 92.31 307 VAL A O 1
ATOM 2297 N N . GLN A 1 308 ? 15.773 22.875 1.589 1 86.56 308 GLN A N 1
ATOM 2298 C CA . GLN A 1 308 ? 16.859 22.219 0.877 1 86.56 308 GLN A CA 1
ATOM 2299 C C . GLN A 1 308 ? 17.031 22.781 -0.526 1 86.56 308 GLN A C 1
ATOM 2301 O O . GLN A 1 308 ? 18.156 23 -0.982 1 86.56 308 GLN A O 1
ATOM 2306 N N . MET A 1 309 ? 15.961 23.031 -1.178 1 84.44 309 MET A N 1
ATOM 2307 C CA . MET A 1 309 ? 15.984 23.5 -2.561 1 84.44 309 MET A CA 1
ATOM 2308 C C . MET A 1 309 ? 16.438 24.953 -2.641 1 84.44 309 MET A C 1
ATOM 2310 O O . MET A 1 309 ? 17.203 25.312 -3.539 1 84.44 309 MET A O 1
ATOM 2314 N N . SER A 1 310 ? 16 25.781 -1.726 1 87.75 310 SER A N 1
ATOM 2315 C CA . SER A 1 310 ? 16.281 27.219 -1.785 1 87.75 310 SER A CA 1
ATOM 2316 C C . SER A 1 310 ? 17.625 27.547 -1.133 1 87.75 310 SER A C 1
ATOM 2318 O O . SER A 1 310 ? 18.25 28.547 -1.456 1 87.75 310 SER A O 1
ATOM 2320 N N . GLY A 1 311 ? 18 26.766 -0.184 1 89.56 311 GLY A N 1
ATOM 2321 C CA . GLY A 1 311 ? 19.219 27.016 0.589 1 89.56 311 GLY A CA 1
ATOM 2322 C C . GLY A 1 311 ? 19.047 28.156 1.591 1 89.56 311 GLY A C 1
ATOM 2323 O O . GLY A 1 311 ? 20.016 28.531 2.264 1 89.56 311 GLY A O 1
ATOM 2324 N N . GLU A 1 312 ? 17.859 28.688 1.67 1 92.25 312 GLU A N 1
ATOM 2325 C CA . GLU A 1 312 ? 17.594 29.812 2.572 1 92.25 312 GLU A CA 1
ATOM 2326 C C . GLU A 1 312 ? 17.203 29.312 3.963 1 92.25 312 GLU A C 1
ATOM 2328 O O . GLU A 1 312 ? 16.219 28.609 4.117 1 92.25 312 GLU A O 1
ATOM 2333 N N . LYS A 1 313 ? 17.984 29.75 4.91 1 92.94 313 LYS A N 1
ATOM 2334 C CA . LYS A 1 313 ? 17.812 29.172 6.242 1 92.94 313 LYS A CA 1
ATOM 2335 C C . LYS A 1 313 ? 17.562 30.266 7.281 1 92.94 313 LYS A C 1
ATOM 2337 O O . LYS A 1 313 ? 17.5 29.984 8.484 1 92.94 313 LYS A O 1
ATOM 2342 N N . ARG A 1 314 ? 17.438 31.5 6.855 1 92.44 314 ARG A N 1
ATOM 2343 C CA . ARG A 1 314 ? 17.281 32.625 7.781 1 92.44 314 ARG A CA 1
ATOM 2344 C C . ARG A 1 314 ? 16 32.469 8.609 1 92.44 314 ARG A C 1
ATOM 2346 O O . ARG A 1 314 ? 14.938 32.188 8.062 1 92.44 314 ARG A O 1
ATOM 2353 N N . LYS A 1 315 ? 16.031 32.688 9.828 1 93.62 315 LYS A N 1
ATOM 2354 C CA . LYS A 1 315 ? 14.906 32.594 10.75 1 93.62 315 LYS A CA 1
ATOM 2355 C C . LYS A 1 315 ? 13.805 33.594 10.375 1 93.62 315 LYS A C 1
ATOM 2357 O O . LYS A 1 315 ? 12.625 33.312 10.617 1 93.62 315 LYS A O 1
ATOM 2362 N N . THR A 1 316 ? 14.133 34.688 9.867 1 95.88 316 THR A N 1
ATOM 2363 C CA . THR A 1 316 ? 13.18 35.75 9.523 1 95.88 316 THR A CA 1
ATOM 2364 C C . THR A 1 316 ? 12.156 35.25 8.516 1 95.88 316 THR A C 1
ATOM 2366 O O . THR A 1 316 ? 11.008 35.688 8.508 1 95.88 316 THR A O 1
ATOM 2369 N N . ILE A 1 317 ? 12.562 34.281 7.664 1 96.88 317 ILE A N 1
ATOM 2370 C CA . ILE A 1 317 ? 11.664 33.719 6.676 1 96.88 317 ILE A CA 1
ATOM 2371 C C . ILE A 1 317 ? 10.531 32.969 7.383 1 96.88 317 ILE A C 1
ATOM 2373 O O . ILE A 1 317 ? 9.367 33.094 7.008 1 96.88 317 ILE A O 1
ATOM 2377 N N . PHE A 1 318 ? 10.852 32.344 8.43 1 97.31 318 PHE A N 1
ATOM 2378 C CA . PHE A 1 318 ? 9.883 31.484 9.109 1 97.31 318 PHE A CA 1
ATOM 2379 C C . PHE A 1 318 ? 9.047 32.281 10.094 1 97.31 318 PHE A C 1
ATOM 2381 O O . PHE A 1 318 ? 7.883 31.969 10.336 1 97.31 318 PHE A O 1
ATOM 2388 N N . ILE A 1 319 ? 9.609 33.312 10.609 1 97.25 319 ILE A N 1
ATOM 2389 C CA . ILE A 1 319 ? 8.789 34.25 11.391 1 97.25 319 ILE A CA 1
ATOM 2390 C C . ILE A 1 319 ? 7.719 34.875 10.5 1 97.25 319 ILE A C 1
ATOM 2392 O O . ILE A 1 319 ? 6.555 34.969 10.898 1 97.25 319 ILE A O 1
ATOM 2396 N N . ASN A 1 320 ? 8.18 35.281 9.375 1 97.81 320 ASN A N 1
ATOM 2397 C CA . ASN A 1 320 ? 7.215 35.812 8.406 1 97.81 320 ASN A CA 1
ATOM 2398 C C . ASN A 1 320 ? 6.188 34.781 8.008 1 97.81 320 ASN A C 1
ATOM 2400 O O . ASN A 1 320 ? 5.004 35.062 7.859 1 97.81 320 ASN A O 1
ATOM 2404 N N . LEU A 1 321 ? 6.617 33.5 7.797 1 97.88 321 LEU A N 1
ATOM 2405 C CA . LEU A 1 321 ? 5.711 32.406 7.473 1 97.88 321 LEU A CA 1
ATOM 2406 C C . LEU A 1 321 ? 4.645 32.25 8.547 1 97.88 321 LEU A C 1
ATOM 2408 O O . LEU A 1 321 ? 3.463 32.094 8.234 1 97.88 321 LEU A O 1
ATOM 2412 N N . ILE A 1 322 ? 5.051 32.312 9.805 1 98.12 322 ILE A N 1
ATOM 2413 C CA . ILE A 1 322 ? 4.133 32.188 10.93 1 98.12 322 ILE A CA 1
ATOM 2414 C C . ILE A 1 322 ? 3.086 33.281 10.875 1 98.12 322 ILE A C 1
ATOM 2416 O O . ILE A 1 322 ? 1.892 33.031 11.047 1 98.12 322 ILE A O 1
ATOM 2420 N N . ILE A 1 323 ? 3.51 34.438 10.609 1 97.69 323 ILE A N 1
ATOM 2421 C CA . ILE A 1 323 ? 2.605 35.594 10.516 1 97.69 323 ILE A CA 1
ATOM 2422 C C . ILE A 1 323 ? 1.624 35.375 9.359 1 97.69 323 ILE A C 1
ATOM 2424 O O . ILE A 1 323 ? 0.423 35.625 9.508 1 97.69 323 ILE A O 1
ATOM 2428 N N . LEU A 1 324 ? 2.162 34.938 8.273 1 97.19 324 LEU A N 1
ATOM 2429 C CA . LEU A 1 324 ? 1.312 34.688 7.117 1 97.19 324 LEU A CA 1
ATOM 2430 C C . LEU A 1 324 ? 0.293 33.594 7.426 1 97.19 324 LEU A C 1
ATOM 2432 O O . LEU A 1 324 ? -0.858 33.656 6.988 1 97.19 324 LEU A O 1
ATOM 2436 N N . MET A 1 325 ? 0.692 32.562 8.125 1 97.25 325 MET A N 1
ATOM 2437 C CA . MET A 1 325 ? -0.216 31.484 8.523 1 97.25 325 MET A CA 1
ATOM 2438 C C . MET A 1 325 ? -1.316 32 9.438 1 97.25 325 MET A C 1
ATOM 2440 O O . MET A 1 325 ? -2.49 31.688 9.25 1 97.25 325 MET A O 1
ATOM 2444 N N . LEU A 1 326 ? -0.919 32.844 10.398 1 96.94 326 LEU A N 1
ATOM 2445 C CA . LEU A 1 326 ? -1.893 33.438 11.32 1 96.94 326 LEU A CA 1
ATOM 2446 C C . LEU A 1 326 ? -2.883 34.312 10.57 1 96.94 326 LEU A C 1
ATOM 2448 O O . LEU A 1 326 ? -4.094 34.219 10.766 1 96.94 326 LEU A O 1
ATOM 2452 N N . LEU A 1 327 ? -2.367 35.094 9.664 1 95.25 327 LEU A N 1
ATOM 2453 C CA . LEU A 1 327 ? -3.223 36 8.891 1 95.25 327 LEU A CA 1
ATOM 2454 C C . LEU A 1 327 ? -4.156 35.188 7.98 1 95.25 327 LEU A C 1
ATOM 2456 O O . LEU A 1 327 ? -5.344 35.5 7.883 1 95.25 327 LEU A O 1
ATOM 2460 N N . SER A 1 328 ? -3.617 34.219 7.324 1 93.94 328 SER A N 1
ATOM 2461 C CA . SER A 1 328 ? -4.422 33.375 6.426 1 93.94 328 SER A CA 1
ATOM 2462 C C . SER A 1 328 ? -5.508 32.625 7.184 1 93.94 328 SER A C 1
ATOM 2464 O O . SER A 1 328 ? -6.621 32.469 6.688 1 93.94 328 SER A O 1
ATOM 2466 N N . GLY A 1 329 ? -5.176 32.156 8.383 1 94.56 329 GLY A N 1
ATOM 2467 C CA . GLY A 1 329 ? -6.141 31.406 9.188 1 94.56 329 GLY A CA 1
ATOM 2468 C C . GLY A 1 329 ? -7.23 32.281 9.773 1 94.56 329 GLY A C 1
ATOM 2469 O O . GLY A 1 329 ? -8.344 31.828 10.023 1 94.56 329 GLY A O 1
ATOM 2470 N N . LEU A 1 330 ? -6.941 33.5 9.914 1 94.62 330 LEU A N 1
ATOM 2471 C CA . LEU A 1 330 ? -7.895 34.438 10.516 1 94.62 330 LEU A CA 1
ATOM 2472 C C . LEU A 1 330 ? -8.828 35.031 9.461 1 94.62 330 LEU A C 1
ATOM 2474 O O . LEU A 1 330 ? -9.828 35.656 9.797 1 94.62 330 LEU A O 1
ATOM 2478 N N . ILE A 1 331 ? -8.57 34.75 8.203 1 91.44 331 ILE A N 1
ATOM 2479 C CA . ILE A 1 331 ? -9.406 35.219 7.113 1 91.44 331 ILE A CA 1
ATOM 2480 C C . ILE A 1 331 ? -10.203 34.062 6.52 1 91.44 331 ILE A C 1
ATOM 2482 O O . ILE A 1 331 ? -9.773 33.438 5.547 1 91.44 331 ILE A O 1
ATOM 2486 N N . PRO A 1 332 ? -11.492 33.938 6.953 1 87.12 332 PRO A N 1
ATOM 2487 C CA . PRO A 1 332 ? -12.305 32.781 6.555 1 87.12 332 PRO A CA 1
ATOM 2488 C C . PRO A 1 332 ? -12.539 32.719 5.047 1 87.12 332 PRO A C 1
ATOM 2490 O O . PRO A 1 332 ? -12.766 31.656 4.496 1 87.12 332 PRO A O 1
ATOM 2493 N N . LYS A 1 333 ? -12.453 33.781 4.371 1 88.44 333 LYS A N 1
ATOM 2494 C CA . LYS A 1 333 ? -12.648 33.812 2.924 1 88.44 333 LYS A CA 1
ATOM 2495 C C . LYS A 1 333 ? -11.586 32.969 2.219 1 88.44 333 LYS A C 1
ATOM 2497 O O . LYS A 1 333 ? -11.859 32.344 1.188 1 88.44 333 LYS A O 1
ATOM 2502 N N . ILE A 1 334 ? -10.453 32.906 2.75 1 86.69 334 ILE A N 1
ATOM 2503 C CA . ILE A 1 334 ? -9.398 32.094 2.188 1 86.69 334 ILE A CA 1
ATOM 2504 C C . ILE A 1 334 ? -9.727 30.609 2.416 1 86.69 334 ILE A C 1
ATOM 2506 O O . ILE A 1 334 ? -9.578 29.797 1.51 1 86.69 334 ILE A O 1
ATOM 2510 N N . GLY A 1 335 ? -10.219 30.344 3.586 1 86.81 335 GLY A N 1
ATOM 2511 C CA . GLY A 1 335 ? -10.641 28.984 3.896 1 86.81 335 GLY A CA 1
ATOM 2512 C C . GLY A 1 335 ? -11.852 28.531 3.098 1 86.81 335 GLY A C 1
ATOM 2513 O O . GLY A 1 335 ? -11.992 27.359 2.777 1 86.81 335 GLY A O 1
ATOM 2514 N N . ALA A 1 336 ? -12.695 29.531 2.77 1 91.19 336 ALA A N 1
ATOM 2515 C CA . ALA A 1 336 ? -13.914 29.234 2.012 1 91.19 336 ALA A CA 1
ATOM 2516 C C . ALA A 1 336 ? -13.578 28.766 0.601 1 91.19 336 ALA A C 1
ATOM 2518 O O . ALA A 1 336 ? -14.289 27.922 0.034 1 91.19 336 ALA A O 1
ATOM 2519 N N . ILE A 1 337 ? -12.523 29.219 0.093 1 90.75 337 ILE A N 1
ATOM 2520 C CA . ILE A 1 337 ? -12.086 28.734 -1.213 1 90.75 337 ILE A CA 1
ATOM 2521 C C . ILE A 1 337 ? -11.719 27.266 -1.124 1 90.75 337 ILE A C 1
ATOM 2523 O O . ILE A 1 337 ? -12.117 26.469 -1.98 1 90.75 337 ILE A O 1
ATOM 2527 N N . ALA A 1 338 ? -11.039 26.922 -0.094 1 88 338 ALA A N 1
ATOM 2528 C CA . ALA A 1 338 ? -10.625 25.531 0.119 1 88 338 ALA A CA 1
ATOM 2529 C C . ALA A 1 338 ? -11.836 24.625 0.298 1 88 338 ALA A C 1
ATOM 2531 O O . ALA A 1 338 ? -11.859 23.5 -0.222 1 88 338 ALA A O 1
ATOM 2532 N N . THR A 1 339 ? -12.812 25.094 0.985 1 89 339 THR A N 1
ATOM 2533 C CA . THR A 1 339 ? -14 24.297 1.284 1 89 339 THR A CA 1
ATOM 2534 C C . THR A 1 339 ? -14.867 24.125 0.039 1 89 339 THR A C 1
ATOM 2536 O O . THR A 1 339 ? -15.727 23.25 -0.01 1 89 339 THR A O 1
ATOM 2539 N N . SER A 1 340 ? -14.609 24.969 -0.946 1 92.62 340 SER A N 1
ATOM 2540 C CA . SER A 1 340 ? -15.414 24.953 -2.16 1 92.62 340 SER A CA 1
ATOM 2541 C C . SER A 1 340 ? -14.797 24.047 -3.221 1 92.62 340 SER A C 1
ATOM 2543 O O . SER A 1 340 ? -15.375 23.844 -4.293 1 92.62 340 SER A O 1
ATOM 2545 N N . VAL A 1 341 ? -13.664 23.5 -2.959 1 93.44 341 VAL A N 1
ATOM 2546 C CA . VAL A 1 341 ? -13.016 22.594 -3.906 1 93.44 341 VAL A CA 1
ATOM 2547 C C . VAL A 1 341 ? -13.875 21.344 -4.105 1 93.44 341 VAL A C 1
ATOM 2549 O O . VAL A 1 341 ? -14.195 20.641 -3.146 1 93.44 341 VAL A O 1
ATOM 2552 N N . PRO A 1 342 ? -14.281 21.062 -5.352 1 95.38 342 PRO A N 1
ATOM 2553 C CA . PRO A 1 342 ? -15.055 19.844 -5.582 1 95.38 342 PRO A CA 1
ATOM 2554 C C . PRO A 1 342 ? -14.297 18.578 -5.18 1 95.38 342 PRO A C 1
ATOM 2556 O O . PRO A 1 342 ? -13.078 18.516 -5.352 1 95.38 342 PRO A O 1
ATOM 2559 N N . SER A 1 343 ? -15.078 17.594 -4.746 1 96 343 SER A N 1
ATOM 2560 C CA . SER A 1 343 ? -14.492 16.344 -4.277 1 96 343 SER A CA 1
ATOM 2561 C C . SER A 1 343 ? -13.602 15.719 -5.344 1 96 343 SER A C 1
ATOM 2563 O O . SER A 1 343 ? -12.508 15.234 -5.043 1 96 343 SER A O 1
ATOM 2565 N N . ALA A 1 344 ? -14.031 15.742 -6.578 1 97.94 344 ALA A N 1
ATOM 2566 C CA . ALA A 1 344 ? -13.281 15.117 -7.66 1 97.94 344 ALA A CA 1
ATOM 2567 C C . ALA A 1 344 ? -11.93 15.789 -7.855 1 97.94 344 ALA A C 1
ATOM 2569 O O . ALA A 1 344 ? -10.922 15.117 -8.094 1 97.94 344 ALA A O 1
ATOM 2570 N N . VAL A 1 345 ? -11.922 17.125 -7.758 1 97.94 345 VAL A N 1
ATOM 2571 C CA . VAL A 1 345 ? -10.688 17.891 -7.879 1 97.94 345 VAL A CA 1
ATOM 2572 C C . VAL A 1 345 ? -9.75 17.547 -6.723 1 97.94 345 VAL A C 1
ATOM 2574 O O . VAL A 1 345 ? -8.555 17.312 -6.93 1 97.94 345 VAL A O 1
ATOM 2577 N N . LEU A 1 346 ? -10.359 17.516 -5.57 1 96.81 346 LEU A N 1
ATOM 2578 C CA . LEU A 1 346 ? -9.594 17.141 -4.387 1 96.81 346 LEU A CA 1
ATOM 2579 C C . LEU A 1 346 ? -9.016 15.742 -4.531 1 96.81 346 LEU A C 1
ATOM 2581 O O . LEU A 1 346 ? -7.859 15.5 -4.172 1 96.81 346 LEU A O 1
ATOM 2585 N N . GLY A 1 347 ? -9.844 14.836 -5.016 1 97.56 347 GLY A N 1
ATOM 2586 C CA . GLY A 1 347 ? -9.398 13.469 -5.23 1 97.56 347 GLY A CA 1
ATOM 2587 C C . GLY A 1 347 ? -8.195 13.375 -6.148 1 97.56 347 GLY A C 1
ATOM 2588 O O . GLY A 1 347 ? -7.254 12.633 -5.867 1 97.56 347 GLY A O 1
ATOM 2589 N N . GLY A 1 348 ? -8.211 14.086 -7.266 1 97.94 348 GLY A N 1
ATOM 2590 C CA . GLY A 1 348 ? -7.066 14.117 -8.164 1 97.94 348 GLY A CA 1
ATOM 2591 C C . GLY A 1 348 ? -5.793 14.594 -7.488 1 97.94 348 GLY A C 1
ATOM 2592 O O . GLY A 1 348 ? -4.723 14.008 -7.691 1 97.94 348 GLY A O 1
ATOM 2593 N N . ALA A 1 349 ? -5.914 15.602 -6.707 1 97.19 349 ALA A N 1
ATOM 2594 C CA . ALA A 1 349 ? -4.773 16.141 -5.969 1 97.19 349 ALA A CA 1
ATOM 2595 C C . ALA A 1 349 ? -4.297 15.148 -4.906 1 97.19 349 ALA A C 1
ATOM 2597 O O . ALA A 1 349 ? -3.096 15.023 -4.656 1 97.19 349 ALA A O 1
ATOM 2598 N N . MET A 1 350 ? -5.246 14.469 -4.281 1 96.94 350 MET A N 1
ATOM 2599 C CA . MET A 1 350 ? -4.934 13.531 -3.211 1 96.94 350 MET A CA 1
ATOM 2600 C C . MET A 1 350 ? -4.145 12.336 -3.746 1 96.94 350 MET A C 1
ATOM 2602 O O . MET A 1 350 ? -3.285 11.797 -3.049 1 96.94 350 MET A O 1
ATOM 2606 N N . ILE A 1 351 ? -4.402 11.93 -4.969 1 97.56 351 ILE A N 1
ATOM 2607 C CA . ILE A 1 351 ? -3.625 10.852 -5.574 1 97.56 351 ILE A CA 1
ATOM 2608 C C . ILE A 1 351 ? -2.143 11.227 -5.578 1 97.56 351 ILE A C 1
ATOM 2610 O O . ILE A 1 351 ? -1.293 10.406 -5.211 1 97.56 351 ILE A O 1
ATOM 2614 N N . PHE A 1 352 ? -1.868 12.453 -5.965 1 96.25 352 PHE A N 1
ATOM 2615 C CA . PHE A 1 352 ? -0.491 12.938 -5.996 1 96.25 352 PHE A CA 1
ATOM 2616 C C . PHE A 1 352 ? 0.065 13.078 -4.586 1 96.25 352 PHE A C 1
ATOM 2618 O O . PHE A 1 352 ? 1.181 12.633 -4.305 1 96.25 352 PHE A O 1
ATOM 2625 N N . LEU A 1 353 ? -0.702 13.68 -3.75 1 94.31 353 LEU A N 1
ATOM 2626 C CA . LEU A 1 353 ? -0.254 13.992 -2.398 1 94.31 353 LEU A CA 1
ATOM 2627 C C . LEU A 1 353 ? 0.031 12.711 -1.612 1 94.31 353 LEU A C 1
ATOM 2629 O O . LEU A 1 353 ? 1.111 12.562 -1.038 1 94.31 353 LEU A O 1
ATOM 2633 N N . PHE A 1 354 ? -0.91 11.758 -1.55 1 96.06 354 PHE A N 1
ATOM 2634 C CA . PHE A 1 354 ? -0.759 10.555 -0.747 1 96.06 354 PHE A CA 1
ATOM 2635 C C . PHE A 1 354 ? 0.215 9.586 -1.405 1 96.06 354 PHE A C 1
ATOM 2637 O O . PHE A 1 354 ? 0.937 8.859 -0.718 1 96.06 354 PHE A O 1
ATOM 2644 N N . GLY A 1 355 ? 0.226 9.641 -2.729 1 96.38 355 GLY A N 1
ATOM 2645 C CA . GLY A 1 355 ? 1.265 8.883 -3.41 1 96.38 355 GLY A CA 1
ATOM 2646 C C . GLY A 1 355 ? 2.666 9.32 -3.027 1 96.38 355 GLY A C 1
ATOM 2647 O O . GLY A 1 355 ? 3.553 8.484 -2.844 1 96.38 355 GLY A O 1
ATOM 2648 N N . ASN A 1 356 ? 2.824 10.594 -2.926 1 93.25 356 ASN A N 1
ATOM 2649 C CA . ASN A 1 356 ? 4.125 11.125 -2.543 1 93.25 356 ASN A CA 1
ATOM 2650 C C . ASN A 1 356 ? 4.496 10.727 -1.116 1 93.25 356 ASN A C 1
ATOM 2652 O O . ASN A 1 356 ? 5.66 10.438 -0.832 1 93.25 356 ASN A O 1
ATOM 2656 N N . VAL A 1 357 ? 3.578 10.797 -0.26 1 92.88 357 VAL A N 1
ATOM 2657 C CA . VAL A 1 357 ? 3.836 10.391 1.117 1 92.88 357 VAL A CA 1
ATOM 2658 C C . VAL A 1 357 ? 4.234 8.914 1.154 1 92.88 357 VAL A C 1
ATOM 2660 O O . VAL A 1 357 ? 5.211 8.547 1.811 1 92.88 357 VAL A O 1
ATOM 2663 N N . LEU A 1 358 ? 3.5 8.086 0.443 1 96.81 358 LEU A N 1
ATOM 2664 C CA . LEU A 1 358 ? 3.758 6.656 0.355 1 96.81 358 LEU A CA 1
ATOM 2665 C C . LEU A 1 358 ? 5.152 6.387 -0.206 1 96.81 358 LEU A C 1
ATOM 2667 O O . LEU A 1 358 ? 5.91 5.602 0.362 1 96.81 358 LEU A O 1
ATOM 2671 N N . SER A 1 359 ? 5.473 7.039 -1.291 1 96.12 359 SER A N 1
ATOM 2672 C CA . SER A 1 359 ? 6.754 6.801 -1.943 1 96.12 359 SER A CA 1
ATOM 2673 C C . SER A 1 359 ? 7.91 7.32 -1.094 1 96.12 359 SER A C 1
ATOM 2675 O O . SER A 1 359 ? 9 6.746 -1.101 1 96.12 359 SER A O 1
ATOM 2677 N N . TYR A 1 360 ? 7.676 8.414 -0.382 1 92.69 360 TYR A N 1
ATOM 2678 C CA . TYR A 1 360 ? 8.688 8.898 0.551 1 92.69 360 TYR A CA 1
ATOM 2679 C C . TYR A 1 360 ? 8.977 7.855 1.627 1 92.69 360 TYR A C 1
ATOM 2681 O O . TYR A 1 360 ? 10.133 7.609 1.968 1 92.69 360 TYR A O 1
ATOM 2689 N N . GLY A 1 361 ? 7.941 7.285 2.172 1 94.69 361 GLY A N 1
ATOM 2690 C CA . GLY A 1 361 ? 8.148 6.191 3.107 1 94.69 361 GLY A CA 1
ATOM 2691 C C . GLY A 1 361 ? 8.984 5.062 2.531 1 94.69 361 GLY A C 1
ATOM 2692 O O . GLY A 1 361 ? 9.906 4.57 3.184 1 94.69 361 GLY A O 1
ATOM 2693 N N . ILE A 1 362 ? 8.672 4.691 1.309 1 96.94 362 ILE A N 1
ATOM 2694 C CA . ILE A 1 362 ? 9.406 3.625 0.633 1 96.94 362 ILE A CA 1
ATOM 2695 C C . ILE A 1 362 ? 10.867 4.039 0.455 1 96.94 362 ILE A C 1
ATOM 2697 O O . ILE A 1 362 ? 11.773 3.205 0.567 1 96.94 362 ILE A O 1
ATOM 2701 N N . SER A 1 363 ? 11.102 5.305 0.159 1 95.12 363 SER A N 1
ATOM 2702 C CA . SER A 1 363 ? 12.469 5.777 0.002 1 95.12 363 SER A CA 1
ATOM 2703 C C . SER A 1 363 ? 13.242 5.672 1.312 1 95.12 363 SER A C 1
ATOM 2705 O O . SER A 1 363 ? 14.438 5.352 1.312 1 95.12 363 SER A O 1
ATOM 2707 N N . VAL A 1 364 ? 12.617 5.973 2.422 1 92.44 364 VAL A N 1
ATOM 2708 C CA . VAL A 1 364 ? 13.242 5.824 3.73 1 92.44 364 VAL A CA 1
ATOM 2709 C C . VAL A 1 364 ? 13.586 4.359 3.979 1 92.44 364 VAL A C 1
ATOM 2711 O O . VAL A 1 364 ? 14.672 4.039 4.453 1 92.44 364 VAL A O 1
ATOM 2714 N N . LEU A 1 365 ? 12.688 3.465 3.629 1 96.25 365 LEU A N 1
ATOM 2715 C CA . LEU A 1 365 ? 12.906 2.031 3.793 1 96.25 365 LEU A CA 1
ATOM 2716 C C . LEU A 1 365 ? 14.031 1.545 2.887 1 96.25 365 LEU A C 1
ATOM 2718 O O . LEU A 1 365 ? 14.797 0.657 3.264 1 96.25 365 LEU A O 1
ATOM 2722 N N . GLY A 1 366 ? 14.094 2.125 1.681 1 94.62 366 GLY A N 1
ATOM 2723 C CA . GLY A 1 366 ? 15.109 1.729 0.715 1 94.62 366 GLY A CA 1
ATOM 2724 C C . GLY A 1 366 ? 16.531 1.968 1.204 1 94.62 366 GLY A C 1
ATOM 2725 O O . GLY A 1 366 ? 17.469 1.305 0.753 1 94.62 366 GLY A O 1
ATOM 2726 N N . ALA A 1 367 ? 16.688 2.822 2.105 1 92.38 367 ALA A N 1
ATOM 2727 C CA . ALA A 1 367 ? 18 3.143 2.656 1 92.38 367 ALA A CA 1
ATOM 2728 C C . ALA A 1 367 ? 18.391 2.148 3.744 1 92.38 367 ALA A C 1
ATOM 2730 O O . ALA A 1 367 ? 19.516 2.207 4.273 1 92.38 367 ALA A O 1
ATOM 2731 N N . GLN A 1 368 ? 17.516 1.24 4.059 1 94.12 368 GLN A N 1
ATOM 2732 C CA . GLN A 1 368 ? 17.781 0.23 5.078 1 94.12 368 GLN A CA 1
ATOM 2733 C C . GLN A 1 368 ? 18.312 -1.054 4.449 1 94.12 368 GLN A C 1
ATOM 2735 O O . GLN A 1 368 ? 18.344 -1.19 3.225 1 94.12 368 GLN A O 1
ATOM 2740 N N . ASP A 1 369 ? 18.812 -2.002 5.324 1 94.19 369 ASP A N 1
ATOM 2741 C CA . ASP A 1 369 ? 19.281 -3.295 4.84 1 94.19 369 ASP A CA 1
ATOM 2742 C C . ASP A 1 369 ? 18.125 -4.234 4.551 1 94.19 369 ASP A C 1
ATOM 2744 O O . ASP A 1 369 ? 17.781 -5.082 5.379 1 94.19 369 ASP A O 1
ATOM 2748 N N . LEU A 1 370 ? 17.641 -4.168 3.342 1 93.62 370 LEU A N 1
ATOM 2749 C CA . LEU A 1 370 ? 16.469 -4.949 2.977 1 93.62 370 LEU A CA 1
ATOM 2750 C C . LEU A 1 370 ? 16.875 -6.32 2.438 1 93.62 370 LEU A C 1
ATOM 2752 O O . LEU A 1 370 ? 16.016 -7.098 2.008 1 93.62 370 LEU A O 1
ATOM 2756 N N . ALA A 1 371 ? 18.172 -6.57 2.467 1 88.5 371 ALA A N 1
ATOM 2757 C CA . ALA A 1 371 ? 18.641 -7.93 2.197 1 88.5 371 ALA A CA 1
ATOM 2758 C C . ALA A 1 371 ? 18.375 -8.844 3.393 1 88.5 371 ALA A C 1
ATOM 2760 O O . ALA A 1 371 ? 18.312 -10.062 3.244 1 88.5 371 ALA A O 1
ATOM 2761 N N . ASP A 1 372 ? 18.297 -8.188 4.535 1 91.25 372 ASP A N 1
ATOM 2762 C CA . ASP A 1 372 ? 17.906 -8.914 5.738 1 91.25 372 ASP A CA 1
ATOM 2763 C C . ASP A 1 372 ? 16.406 -9.258 5.707 1 91.25 372 ASP A C 1
ATOM 2765 O O . ASP A 1 372 ? 15.562 -8.375 5.844 1 91.25 372 ASP A O 1
ATOM 2769 N N . ASN A 1 373 ? 16.094 -10.578 5.648 1 89.12 373 ASN A N 1
ATOM 2770 C CA . ASN A 1 373 ? 14.719 -11.047 5.52 1 89.12 373 ASN A CA 1
ATOM 2771 C C . ASN A 1 373 ? 13.867 -10.633 6.719 1 89.12 373 ASN A C 1
ATOM 2773 O O . ASN A 1 373 ? 12.656 -10.484 6.598 1 89.12 373 ASN A O 1
ATOM 2777 N N . ARG A 1 374 ? 14.508 -10.516 7.828 1 93.5 374 ARG A N 1
ATOM 2778 C CA . ARG A 1 374 ? 13.773 -10.078 9.008 1 93.5 374 ARG A CA 1
ATOM 2779 C C . ARG A 1 374 ? 13.164 -8.695 8.789 1 93.5 374 ARG A C 1
ATOM 2781 O O . ARG A 1 374 ? 12.023 -8.445 9.188 1 93.5 374 ARG A O 1
ATOM 2788 N N . ASN A 1 375 ? 13.945 -7.754 8.141 1 96.19 375 ASN A N 1
ATOM 2789 C CA . ASN A 1 375 ? 13.445 -6.414 7.844 1 96.19 375 ASN A CA 1
ATOM 2790 C C . ASN A 1 375 ? 12.273 -6.457 6.867 1 96.19 375 ASN A C 1
ATOM 2792 O O . ASN A 1 375 ? 11.289 -5.738 7.039 1 96.19 375 ASN A O 1
ATOM 2796 N N . GLN A 1 376 ? 12.375 -7.305 5.953 1 94.56 376 GLN A N 1
ATOM 2797 C CA . GLN A 1 376 ? 11.289 -7.441 4.984 1 94.56 376 GLN A CA 1
ATOM 2798 C C . GLN A 1 376 ? 10.016 -7.941 5.656 1 94.56 376 GLN A C 1
ATOM 2800 O O . GLN A 1 376 ? 8.922 -7.438 5.383 1 94.56 376 GLN A O 1
ATOM 2805 N N . LEU A 1 377 ? 10.211 -8.898 6.496 1 94.94 377 LEU A N 1
ATOM 2806 C CA . LEU A 1 377 ? 9.062 -9.477 7.184 1 94.94 377 LEU A CA 1
ATOM 2807 C C . LEU A 1 377 ? 8.375 -8.445 8.07 1 94.94 377 LEU A C 1
ATOM 2809 O O . LEU A 1 377 ? 7.148 -8.383 8.117 1 94.94 377 LEU A O 1
ATOM 2813 N N . ILE A 1 378 ? 9.141 -7.676 8.773 1 97.12 378 ILE A N 1
ATOM 2814 C CA . ILE A 1 378 ? 8.625 -6.641 9.656 1 97.12 378 ILE A CA 1
ATOM 2815 C C . ILE A 1 378 ? 7.801 -5.637 8.844 1 97.12 378 ILE A C 1
ATOM 2817 O O . ILE A 1 378 ? 6.656 -5.336 9.195 1 97.12 378 ILE A O 1
ATOM 2821 N N . ILE A 1 379 ? 8.344 -5.176 7.746 1 97.75 379 ILE A N 1
ATOM 2822 C CA . ILE A 1 379 ? 7.691 -4.199 6.875 1 97.75 379 ILE A CA 1
ATOM 2823 C C . ILE A 1 379 ? 6.402 -4.789 6.309 1 97.75 379 ILE A C 1
ATOM 2825 O O . ILE A 1 379 ? 5.336 -4.184 6.422 1 97.75 379 ILE A O 1
ATOM 2829 N N . GLY A 1 380 ? 6.516 -5.969 5.797 1 97.69 380 GLY A N 1
ATOM 2830 C CA . GLY A 1 380 ? 5.379 -6.609 5.152 1 97.69 380 GLY A CA 1
ATOM 2831 C C . GLY A 1 380 ? 4.227 -6.879 6.102 1 97.69 380 GLY A C 1
ATOM 2832 O O . GLY A 1 380 ? 3.076 -6.566 5.793 1 97.69 380 GLY A O 1
ATOM 2833 N N . ALA A 1 381 ? 4.539 -7.422 7.234 1 97.62 381 ALA A N 1
ATOM 2834 C CA . ALA A 1 381 ? 3.506 -7.75 8.211 1 97.62 381 ALA A CA 1
ATOM 2835 C C . ALA A 1 381 ? 2.811 -6.488 8.719 1 97.62 381 ALA A C 1
ATOM 2837 O O . ALA A 1 381 ? 1.583 -6.445 8.82 1 97.62 381 ALA A O 1
ATOM 2838 N N . ALA A 1 382 ? 3.584 -5.504 9.008 1 97.88 382 ALA A N 1
ATOM 2839 C CA . ALA A 1 382 ? 3.039 -4.266 9.547 1 97.88 382 ALA A CA 1
ATOM 2840 C C . ALA A 1 382 ? 2.133 -3.572 8.531 1 97.88 382 ALA A C 1
ATOM 2842 O O . ALA A 1 382 ? 1.045 -3.107 8.875 1 97.88 382 ALA A O 1
ATOM 2843 N N . ILE A 1 383 ? 2.545 -3.502 7.297 1 98.19 383 ILE A N 1
ATOM 2844 C CA . ILE A 1 383 ? 1.759 -2.836 6.262 1 98.19 383 ILE A CA 1
ATOM 2845 C C . ILE A 1 383 ? 0.5 -3.648 5.969 1 98.19 383 ILE A C 1
ATOM 2847 O O . ILE A 1 383 ? -0.584 -3.086 5.801 1 98.19 383 ILE A O 1
ATOM 2851 N N . THR A 1 384 ? 0.619 -4.961 5.938 1 98.12 384 THR A N 1
ATOM 2852 C CA . THR A 1 384 ? -0.534 -5.805 5.652 1 98.12 384 THR A CA 1
ATOM 2853 C C . THR A 1 384 ? -1.597 -5.656 6.738 1 98.12 384 THR A C 1
ATOM 2855 O O . THR A 1 384 ? -2.779 -5.48 6.434 1 98.12 384 THR A O 1
ATOM 2858 N N . ILE A 1 385 ? -1.168 -5.68 7.957 1 97.81 385 ILE A N 1
ATOM 2859 C CA . ILE A 1 385 ? -2.105 -5.562 9.07 1 97.81 385 ILE A CA 1
ATOM 2860 C C . ILE A 1 385 ? -2.682 -4.148 9.109 1 97.81 385 ILE A C 1
ATOM 2862 O O . ILE A 1 385 ? -3.898 -3.969 9.203 1 97.81 385 ILE A O 1
ATOM 2866 N N . GLY A 1 386 ? -1.844 -3.17 9.031 1 97.56 386 GLY A N 1
ATOM 2867 C CA . GLY A 1 386 ? -2.297 -1.789 9.078 1 97.56 386 GLY A CA 1
ATOM 2868 C C . GLY A 1 386 ? -3.252 -1.436 7.953 1 97.56 386 GLY A C 1
ATOM 2869 O O . GLY A 1 386 ? -4.348 -0.929 8.195 1 97.56 386 GLY A O 1
ATOM 2870 N N . LEU A 1 387 ? -2.807 -1.67 6.699 1 97.56 387 LEU A N 1
ATOM 2871 C CA . LEU A 1 387 ? -3.658 -1.388 5.547 1 97.56 387 LEU A CA 1
ATOM 2872 C C . LEU A 1 387 ? -4.922 -2.242 5.582 1 97.56 387 LEU A C 1
ATOM 2874 O O . LEU A 1 387 ? -5.992 -1.795 5.168 1 97.56 387 LEU A O 1
ATOM 2878 N N . GLY A 1 388 ? -4.801 -3.479 6.066 1 97.25 388 GLY A N 1
ATOM 2879 C CA . GLY A 1 388 ? -5.953 -4.352 6.223 1 97.25 388 GLY A CA 1
ATOM 2880 C C . GLY A 1 388 ? -7.031 -3.76 7.113 1 97.25 388 GLY A C 1
ATOM 2881 O O . GLY A 1 388 ? -8.211 -3.77 6.758 1 97.25 388 GLY A O 1
ATOM 2882 N N . VAL A 1 389 ? -6.617 -3.256 8.234 1 95.75 389 VAL A N 1
ATOM 2883 C CA . VAL A 1 389 ? -7.543 -2.631 9.172 1 95.75 389 VAL A CA 1
ATOM 2884 C C . VAL A 1 389 ? -8.203 -1.42 8.523 1 95.75 389 VAL A C 1
ATOM 2886 O O . VAL A 1 389 ? -9.398 -1.177 8.711 1 95.75 389 VAL A O 1
ATOM 2889 N N . ALA A 1 390 ? -7.449 -0.719 7.73 1 94.56 390 ALA A N 1
ATOM 2890 C CA . ALA A 1 390 ? -7.953 0.496 7.098 1 94.56 390 ALA A CA 1
ATOM 2891 C C . ALA A 1 390 ? -8.992 0.167 6.023 1 94.56 390 ALA A C 1
ATOM 2893 O O . ALA A 1 390 ? -9.961 0.905 5.844 1 94.56 390 ALA A O 1
ATOM 2894 N N . ILE A 1 391 ? -8.836 -0.89 5.316 1 94.06 391 ILE A N 1
ATOM 2895 C CA . ILE A 1 391 ? -9.648 -1.151 4.129 1 94.06 391 ILE A CA 1
ATOM 2896 C C . ILE A 1 391 ? -10.844 -2.023 4.5 1 94.06 391 ILE A C 1
ATOM 2898 O O . ILE A 1 391 ? -11.836 -2.066 3.771 1 94.06 391 ILE A O 1
ATOM 2902 N N . ALA A 1 392 ? -10.742 -2.811 5.625 1 94.12 392 ALA A N 1
ATOM 2903 C CA . ALA A 1 392 ? -11.836 -3.689 6.023 1 94.12 392 ALA A CA 1
ATOM 2904 C C . ALA A 1 392 ? -12.156 -3.523 7.508 1 94.12 392 ALA A C 1
ATOM 2906 O O . ALA A 1 392 ? -12.109 -4.492 8.273 1 94.12 392 ALA A O 1
ATOM 2907 N N . PRO A 1 393 ? -12.602 -2.379 7.867 1 91.25 393 PRO A N 1
ATOM 2908 C CA . PRO A 1 393 ? -12.875 -2.143 9.289 1 91.25 393 PRO A CA 1
ATOM 2909 C C . PRO A 1 393 ? -13.961 -3.061 9.844 1 91.25 393 PRO A C 1
ATOM 2911 O O . PRO A 1 393 ? -13.953 -3.379 11.039 1 91.25 393 PRO A O 1
ATOM 2914 N N . ALA A 1 394 ? -14.891 -3.516 8.992 1 93.19 394 ALA A N 1
ATOM 2915 C CA . ALA A 1 394 ? -15.984 -4.387 9.414 1 93.19 394 ALA A CA 1
ATOM 2916 C C . ALA A 1 394 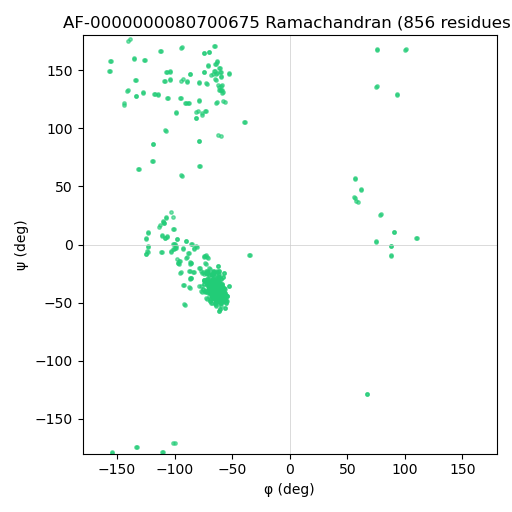? -15.453 -5.699 9.977 1 93.19 394 ALA A C 1
ATOM 2918 O O . ALA A 1 394 ? -16.094 -6.328 10.828 1 93.19 394 ALA A O 1
ATOM 2919 N N . ALA A 1 395 ? -14.273 -6.078 9.492 1 95.75 395 ALA A N 1
ATOM 2920 C CA . ALA A 1 395 ? -13.656 -7.324 9.945 1 95.75 395 ALA A CA 1
ATOM 2921 C C . ALA A 1 395 ? -13.359 -7.277 11.438 1 95.75 395 ALA A C 1
ATOM 2923 O O . ALA A 1 395 ? -13.273 -8.32 12.094 1 95.75 395 ALA A O 1
ATOM 2924 N N . PHE A 1 396 ? -13.328 -6.086 12.008 1 95 396 PHE A N 1
ATOM 2925 C CA . PHE A 1 396 ? -12.875 -5.938 13.383 1 95 396 PHE A CA 1
ATOM 2926 C C . PHE A 1 396 ? -13.945 -5.262 14.234 1 95 396 PHE A C 1
ATOM 2928 O O . PHE A 1 396 ? -13.672 -4.852 15.367 1 95 396 PHE A O 1
ATOM 2935 N N . ALA A 1 397 ? -15.109 -5.125 13.719 1 91.06 397 ALA A N 1
ATOM 2936 C CA . ALA A 1 397 ? -16.188 -4.383 14.352 1 91.06 397 ALA A CA 1
ATOM 2937 C C . ALA A 1 397 ? -16.656 -5.07 15.633 1 91.06 397 ALA A C 1
ATOM 2939 O O . ALA A 1 397 ? -17.172 -4.418 16.547 1 91.06 397 ALA A O 1
ATOM 2940 N N . GLN A 1 398 ? -16.406 -6.398 15.758 1 92.75 398 GLN A N 1
ATOM 2941 C CA . GLN A 1 398 ? -16.953 -7.16 16.875 1 92.75 398 GLN A CA 1
ATOM 2942 C C . GLN A 1 398 ? -15.914 -7.328 17.984 1 92.75 398 GLN A C 1
ATOM 2944 O O . GLN A 1 398 ? -16.172 -7.992 18.984 1 92.75 398 GLN A O 1
ATOM 2949 N N . LEU A 1 399 ? -14.805 -6.707 17.797 1 93.12 399 LEU A N 1
ATOM 2950 C CA . LEU A 1 399 ? -13.789 -6.785 18.844 1 93.12 399 LEU A CA 1
ATOM 2951 C C . LEU A 1 399 ? -14.273 -6.141 20.125 1 93.12 399 LEU A C 1
ATOM 2953 O O . LEU A 1 399 ? -14.984 -5.133 20.094 1 93.12 399 LEU A O 1
ATOM 2957 N N . PRO A 1 400 ? -13.797 -6.73 21.234 1 91.56 400 PRO A N 1
ATOM 2958 C CA . PRO A 1 400 ? -14.125 -6.09 22.516 1 91.56 400 PRO A CA 1
ATOM 2959 C C . PRO A 1 400 ? -13.594 -4.664 22.609 1 91.56 400 PRO A C 1
ATOM 2961 O O . PRO A 1 400 ? -12.547 -4.352 22.031 1 91.56 400 PRO A O 1
ATOM 2964 N N . GLU A 1 401 ? -14.273 -3.9 23.359 1 85.25 401 GLU A N 1
ATOM 2965 C CA . GLU A 1 401 ? -13.984 -2.475 23.469 1 85.25 401 GLU A CA 1
ATOM 2966 C C . GLU A 1 401 ? -12.555 -2.236 23.953 1 85.25 401 GLU A C 1
ATOM 2968 O O . GLU A 1 401 ? -11.891 -1.298 23.5 1 85.25 401 GLU A O 1
ATOM 2973 N N . TRP A 1 402 ? -12.102 -3.082 24.828 1 87 402 TRP A N 1
ATOM 2974 C CA . TRP A 1 402 ? -10.812 -2.836 25.469 1 87 402 TRP A CA 1
ATOM 2975 C C . TRP A 1 402 ? -9.664 -3.072 24.5 1 87 402 TRP A C 1
ATOM 2977 O O . TRP A 1 402 ? -8.539 -2.625 24.734 1 87 402 TRP A O 1
ATOM 2987 N N . ILE A 1 403 ? -9.906 -3.635 23.297 1 90.69 403 ILE A N 1
ATOM 2988 C CA . ILE A 1 403 ? -8.82 -3.812 22.328 1 90.69 403 ILE A CA 1
ATOM 2989 C C . ILE A 1 403 ? -9.18 -3.117 21.016 1 90.69 403 ILE A C 1
ATOM 2991 O O . ILE A 1 403 ? -8.367 -3.084 20.094 1 90.69 403 ILE A O 1
ATOM 2995 N N . SER A 1 404 ? -10.344 -2.541 20.953 1 88.94 404 SER A N 1
ATOM 2996 C CA . SER A 1 404 ? -10.844 -1.924 19.719 1 88.94 404 SER A CA 1
ATOM 2997 C C . SER A 1 404 ? -10 -0.711 19.344 1 88.94 404 SER A C 1
ATOM 2999 O O . SER A 1 404 ? -9.938 -0.338 18.172 1 88.94 404 SER A O 1
ATOM 3001 N N . TRP A 1 405 ? -9.305 -0.095 20.328 1 88.69 405 TRP A N 1
ATOM 3002 C CA . TRP A 1 405 ? -8.445 1.049 20.031 1 88.69 405 TRP A CA 1
ATOM 3003 C C . TRP A 1 405 ? -7.336 0.659 19.062 1 88.69 405 TRP A C 1
ATOM 3005 O O . TRP A 1 405 ? -6.887 1.48 18.25 1 88.69 405 TRP A O 1
ATOM 3015 N N . LEU A 1 406 ? -6.938 -0.608 19.016 1 91.44 406 LEU A N 1
ATOM 3016 C CA . LEU A 1 406 ? -5.855 -1.104 18.172 1 91.44 406 LEU A CA 1
ATOM 3017 C C . LEU A 1 406 ? -6.27 -1.088 16.703 1 91.44 406 LEU A C 1
ATOM 3019 O O . LEU A 1 406 ? -5.422 -0.95 15.812 1 91.44 406 LEU A O 1
ATOM 3023 N N . THR A 1 407 ? -7.559 -1.252 16.484 1 92.31 407 THR A N 1
ATOM 3024 C CA . THR A 1 407 ? -8.047 -1.328 15.117 1 92.31 407 THR A CA 1
ATOM 3025 C C . THR A 1 407 ? -8.844 -0.076 14.75 1 92.31 407 THR A C 1
ATOM 3027 O O . THR A 1 407 ? -9.672 -0.102 13.844 1 92.31 407 THR A O 1
ATOM 3030 N N . SER A 1 408 ? -8.648 1.028 15.531 1 87.5 408 SER A N 1
ATOM 3031 C CA . SER A 1 408 ? -9.328 2.293 15.281 1 87.5 408 SER A CA 1
ATOM 3032 C C . SER A 1 408 ? -8.859 2.93 13.984 1 87.5 408 SER A C 1
ATOM 3034 O O . SER A 1 408 ? -9.578 3.725 13.375 1 87.5 408 SER A O 1
ATOM 3036 N N . SER A 1 409 ? -7.637 2.588 13.609 1 92.06 409 SER A N 1
ATOM 3037 C CA . SER A 1 409 ? -7.105 3.006 12.312 1 92.06 409 SER A CA 1
ATOM 3038 C C . SER A 1 409 ? -6 2.07 11.844 1 92.06 409 SER A C 1
ATOM 3040 O O . SER A 1 409 ? -5.395 1.361 12.648 1 92.06 409 SER A O 1
ATOM 3042 N N . GLY A 1 410 ? -5.805 2.084 10.609 1 95.19 410 GLY A N 1
ATOM 3043 C CA . GLY A 1 410 ? -4.723 1.291 10.047 1 95.19 410 GLY A CA 1
ATOM 3044 C C . GLY A 1 410 ? -3.355 1.705 10.555 1 95.19 410 GLY A C 1
ATOM 3045 O O . GLY A 1 410 ? -2.469 0.864 10.719 1 95.19 410 GLY A O 1
ATOM 3046 N N . ILE A 1 411 ? -3.193 2.969 10.805 1 94.25 411 ILE A N 1
ATOM 3047 C CA . ILE A 1 411 ? -1.906 3.494 11.242 1 94.25 411 ILE A CA 1
ATOM 3048 C C . ILE A 1 411 ? -1.611 3.023 12.664 1 94.25 411 ILE A C 1
ATOM 3050 O O . ILE A 1 411 ? -0.477 2.658 12.984 1 94.25 411 ILE A O 1
ATOM 3054 N N . VAL A 1 412 ? -2.641 3.027 13.523 1 93.56 412 VAL A N 1
ATOM 3055 C CA . VAL A 1 412 ? -2.469 2.562 14.898 1 93.56 412 VAL A CA 1
ATOM 3056 C C . VAL A 1 412 ? -2.115 1.077 14.898 1 93.56 412 VAL A C 1
ATOM 3058 O O . VAL A 1 412 ? -1.129 0.668 15.516 1 93.56 412 VAL A O 1
ATOM 3061 N N . ALA A 1 413 ? -2.861 0.266 14.172 1 96.38 413 ALA A N 1
ATOM 3062 C CA . ALA A 1 413 ? -2.643 -1.177 14.109 1 96.38 413 ALA A CA 1
ATOM 3063 C C . ALA A 1 413 ? -1.273 -1.5 13.516 1 96.38 413 ALA A C 1
ATOM 3065 O O . ALA A 1 413 ? -0.526 -2.311 14.07 1 96.38 413 ALA A O 1
ATOM 3066 N N . GLY A 1 414 ? -0.966 -0.888 12.414 1 96.69 414 GLY A N 1
ATOM 3067 C CA . GLY A 1 414 ? 0.322 -1.103 11.773 1 96.69 414 GLY A CA 1
ATOM 3068 C C . GLY A 1 414 ? 1.488 -0.582 12.594 1 96.69 414 GLY A C 1
ATOM 3069 O O . GLY A 1 414 ? 2.555 -1.199 12.625 1 96.69 414 GLY A O 1
ATOM 3070 N N . GLY A 1 415 ? 1.276 0.604 13.188 1 94.31 415 GLY A N 1
ATOM 3071 C CA . GLY A 1 415 ? 2.309 1.178 14.039 1 94.31 415 GLY A CA 1
ATOM 3072 C C . GLY A 1 415 ? 2.67 0.297 15.219 1 94.31 415 GLY A C 1
ATOM 3073 O O . GLY A 1 415 ? 3.85 0.066 15.492 1 94.31 415 GLY A O 1
ATOM 3074 N N . VAL A 1 416 ? 1.718 -0.204 15.891 1 94.19 416 VAL A N 1
ATOM 3075 C CA . VAL A 1 416 ? 1.957 -1.105 17.016 1 94.19 416 VAL A CA 1
ATOM 3076 C C . VAL A 1 416 ? 2.631 -2.383 16.516 1 94.19 416 VAL A C 1
ATOM 3078 O O . VAL A 1 416 ? 3.58 -2.873 17.125 1 94.19 416 VAL A O 1
ATOM 3081 N N . THR A 1 417 ? 2.203 -2.904 15.391 1 96.81 417 THR A N 1
ATOM 3082 C CA . THR A 1 417 ? 2.736 -4.141 14.82 1 96.81 417 THR A CA 1
ATOM 3083 C C . THR A 1 417 ? 4.219 -3.986 14.484 1 96.81 417 THR A C 1
ATOM 3085 O O . THR A 1 417 ? 5.027 -4.855 14.812 1 96.81 417 THR A O 1
ATOM 3088 N N . VAL A 1 418 ? 4.574 -2.883 13.828 1 96.56 418 VAL A N 1
ATOM 3089 C CA . VAL A 1 418 ? 5.953 -2.709 13.391 1 96.56 418 VAL A CA 1
ATOM 3090 C C . VAL A 1 418 ? 6.871 -2.561 14.602 1 96.56 418 VAL A C 1
ATOM 3092 O O . VAL A 1 418 ? 7.988 -3.082 14.609 1 96.56 418 VAL A O 1
ATOM 3095 N N . VAL A 1 419 ? 6.422 -1.846 15.602 1 92.88 419 VAL A N 1
ATOM 3096 C CA . VAL A 1 419 ? 7.23 -1.658 16.797 1 92.88 419 VAL A CA 1
ATOM 3097 C C . VAL A 1 419 ? 7.426 -2.998 17.5 1 92.88 419 VAL A C 1
ATOM 3099 O O . VAL A 1 419 ? 8.539 -3.344 17.891 1 92.88 419 VAL A O 1
ATOM 3102 N N . LEU A 1 420 ? 6.328 -3.756 17.656 1 94.88 420 LEU A N 1
ATOM 3103 C CA . LEU A 1 420 ? 6.402 -5.047 18.328 1 94.88 420 LEU A CA 1
ATOM 3104 C C . LEU A 1 420 ? 7.285 -6.016 17.562 1 94.88 420 LEU A C 1
ATOM 3106 O O . LEU A 1 420 ? 8.117 -6.715 18.141 1 94.88 420 LEU A O 1
ATOM 3110 N N . LEU A 1 421 ? 7.09 -6.102 16.281 1 96.31 421 LEU A N 1
ATOM 3111 C CA . LEU A 1 421 ? 7.863 -7.035 15.461 1 96.31 421 LEU A CA 1
ATOM 3112 C C . LEU A 1 421 ? 9.328 -6.621 15.414 1 96.31 421 LEU A C 1
ATOM 3114 O O . LEU A 1 421 ? 10.219 -7.477 15.383 1 96.31 421 LEU A O 1
ATOM 3118 N N . ASN A 1 422 ? 9.578 -5.309 15.32 1 94.5 422 ASN A N 1
ATOM 3119 C CA . ASN A 1 422 ? 10.961 -4.848 15.352 1 94.5 422 ASN A CA 1
ATOM 3120 C C . ASN A 1 422 ? 11.664 -5.258 16.641 1 94.5 422 ASN A C 1
ATOM 3122 O O . ASN A 1 422 ? 12.812 -5.707 16.609 1 94.5 422 ASN A O 1
ATOM 3126 N N . ALA A 1 423 ? 10.977 -5.051 17.75 1 93.12 423 ALA A N 1
ATOM 3127 C CA . ALA A 1 423 ? 11.523 -5.473 19.031 1 93.12 423 ALA A CA 1
ATOM 3128 C C . ALA A 1 423 ? 11.719 -6.988 19.078 1 93.12 423 ALA A C 1
ATOM 3130 O O . ALA A 1 423 ? 12.703 -7.48 19.625 1 93.12 423 ALA A O 1
ATOM 3131 N N . PHE A 1 424 ? 10.789 -7.703 18.5 1 94.38 424 PHE A N 1
ATOM 3132 C CA . PHE A 1 424 ? 10.789 -9.164 18.5 1 94.38 424 PHE A CA 1
ATOM 3133 C C . PHE A 1 424 ? 11.961 -9.711 17.688 1 94.38 424 PHE A C 1
ATOM 3135 O O . PHE A 1 424 ? 12.648 -10.633 18.141 1 94.38 424 PHE A O 1
ATOM 3142 N N . PHE A 1 425 ? 12.25 -9.125 16.562 1 93.81 425 PHE A N 1
ATOM 3143 C CA . PHE A 1 425 ? 13.258 -9.688 15.664 1 93.81 425 PHE A CA 1
ATOM 3144 C C . PHE A 1 425 ? 14.625 -9.086 15.953 1 93.81 425 PHE A C 1
ATOM 3146 O O . PHE A 1 425 ? 15.648 -9.766 15.812 1 93.81 425 PHE A O 1
ATOM 3153 N N . HIS A 1 426 ? 14.711 -7.797 16.344 1 92 426 HIS A N 1
ATOM 3154 C CA . HIS A 1 426 ? 16 -7.129 16.469 1 92 426 HIS A CA 1
ATOM 3155 C C . HIS A 1 426 ? 16.312 -6.828 17.938 1 92 426 HIS A C 1
ATOM 3157 O O . HIS A 1 426 ? 17.453 -6.488 18.266 1 92 426 HIS A O 1
ATOM 3163 N N . GLY A 1 427 ? 15.422 -7.055 18.812 1 85.94 427 GLY A N 1
ATOM 3164 C CA . GLY A 1 427 ? 15.648 -6.703 20.203 1 85.94 427 GLY A CA 1
ATOM 3165 C C . GLY A 1 427 ? 15.516 -5.215 20.469 1 85.94 427 GLY A C 1
ATOM 3166 O O . GLY A 1 427 ? 15.18 -4.445 19.562 1 85.94 427 GLY A O 1
ATOM 3167 N N . VAL A 1 428 ? 15.477 -4.875 21.703 1 75.44 428 VAL A N 1
ATOM 3168 C CA . VAL A 1 428 ? 15.414 -3.479 22.125 1 75.44 428 VAL A CA 1
ATOM 3169 C C . VAL A 1 428 ? 16.812 -2.959 22.406 1 75.44 428 VAL A C 1
ATOM 3171 O O . VAL A 1 428 ? 17.438 -3.326 23.406 1 75.44 428 VAL A O 1
ATOM 3174 N N . LYS A 1 429 ? 17.625 -3.023 21.328 1 56.06 429 LYS A N 1
ATOM 3175 C CA . LYS A 1 429 ? 19 -2.658 21.625 1 56.06 429 LYS A CA 1
ATOM 3176 C C . LYS A 1 429 ? 19.094 -1.238 22.172 1 56.06 429 LYS A C 1
ATOM 3178 O O . LYS A 1 429 ? 18.391 -0.34 21.719 1 56.06 429 LYS A O 1
ATOM 3183 N N . LYS A 1 430 ? 19.984 -1.142 23.25 1 46.41 430 LYS A N 1
ATOM 3184 C CA . LYS A 1 430 ? 20.453 0.071 23.922 1 46.41 430 LYS A CA 1
ATOM 3185 C C . LYS A 1 430 ? 21.359 0.884 23 1 46.41 430 LYS A C 1
ATOM 3187 O O . LYS A 1 430 ? 22.172 0.321 22.266 1 46.41 430 LYS A O 1
ATOM 3192 N N . MET B 1 1 ? 24.641 -27.234 -21.875 1 36.03 1 MET B N 1
ATOM 3193 C CA . MET B 1 1 ? 23.203 -27.172 -22.156 1 36.03 1 MET B CA 1
ATOM 3194 C C . MET B 1 1 ? 22.562 -28.531 -21.969 1 36.03 1 MET B C 1
ATOM 3196 O O . MET B 1 1 ? 22.703 -29.422 -22.812 1 36.03 1 MET B O 1
ATOM 3200 N N . ALA B 1 2 ? 22.5 -29 -20.812 1 45.44 2 ALA B N 1
ATOM 3201 C CA . ALA B 1 2 ? 22.453 -30.406 -20.406 1 45.44 2 ALA B CA 1
ATOM 3202 C C . ALA B 1 2 ? 21.203 -31.094 -20.953 1 45.44 2 ALA B C 1
ATOM 3204 O O . ALA B 1 2 ? 20.094 -30.625 -20.734 1 45.44 2 ALA B O 1
ATOM 3205 N N . ASN B 1 3 ? 21.281 -31.766 -22.141 1 48.53 3 ASN B N 1
ATOM 3206 C CA . ASN B 1 3 ? 20.406 -32.75 -22.766 1 48.53 3 ASN B CA 1
ATOM 3207 C C . ASN B 1 3 ? 19.828 -33.719 -21.75 1 48.53 3 ASN B C 1
ATOM 3209 O O . ASN B 1 3 ? 20.531 -34.188 -20.844 1 48.53 3 ASN B O 1
ATOM 3213 N N . LEU B 1 4 ? 18.469 -33.469 -21.453 1 58.34 4 LEU B N 1
ATOM 3214 C CA . LEU B 1 4 ? 17.781 -34.438 -20.625 1 58.34 4 LEU B CA 1
ATOM 3215 C C . LEU B 1 4 ? 18.281 -35.844 -20.938 1 58.34 4 LEU B C 1
ATOM 3217 O O . LEU B 1 4 ? 17.922 -36.812 -20.25 1 58.34 4 LEU B O 1
ATOM 3221 N N . LYS B 1 5 ? 19.109 -36.062 -22 1 58.19 5 LYS B N 1
ATOM 3222 C CA . LYS B 1 5 ? 19.562 -37.375 -22.469 1 58.19 5 LYS B CA 1
ATOM 3223 C C . LYS B 1 5 ? 20.469 -38.062 -21.438 1 58.19 5 LYS B C 1
ATOM 3225 O O . LYS B 1 5 ? 20.484 -39.281 -21.344 1 58.19 5 LYS B O 1
ATOM 3230 N N . ASN B 1 6 ? 21.172 -37.219 -20.688 1 65.12 6 ASN B N 1
ATOM 3231 C CA . ASN B 1 6 ? 22.125 -37.875 -19.812 1 65.12 6 ASN B CA 1
ATOM 3232 C C . ASN B 1 6 ? 21.625 -37.906 -18.375 1 65.12 6 ASN B C 1
ATOM 3234 O O . ASN B 1 6 ? 22.422 -37.938 -17.438 1 65.12 6 ASN B O 1
ATOM 3238 N N . ILE B 1 7 ? 20.281 -37.906 -18.281 1 73.25 7 ILE B N 1
ATOM 3239 C CA . ILE B 1 7 ? 19.75 -37.938 -16.922 1 73.25 7 ILE B CA 1
ATOM 3240 C C . ILE B 1 7 ? 19.75 -39.344 -16.375 1 73.25 7 ILE B C 1
ATOM 3242 O O . ILE B 1 7 ? 19.234 -40.281 -17.016 1 73.25 7 ILE B O 1
ATOM 3246 N N . ASN B 1 8 ? 20.531 -39.594 -15.367 1 79.62 8 ASN B N 1
ATOM 3247 C CA . ASN B 1 8 ? 20.562 -40.875 -14.633 1 79.62 8 ASN B CA 1
ATOM 3248 C C . ASN B 1 8 ? 19.375 -41 -13.695 1 79.62 8 ASN B C 1
ATOM 3250 O O . ASN B 1 8 ? 19.266 -40.281 -12.711 1 79.62 8 ASN B O 1
ATOM 3254 N N . PHE B 1 9 ? 18.484 -41.875 -13.969 1 84.44 9 PHE B N 1
ATOM 3255 C CA . PHE B 1 9 ? 17.266 -42.094 -13.211 1 84.44 9 PHE B CA 1
ATOM 3256 C C . PHE B 1 9 ? 17.562 -42.438 -11.766 1 84.44 9 PHE B C 1
ATOM 3258 O O . PHE B 1 9 ? 16.781 -42.125 -10.867 1 84.44 9 PHE B O 1
ATOM 3265 N N . LYS B 1 10 ? 18.625 -43.125 -11.516 1 86.75 10 LYS B N 1
ATOM 3266 C CA . LYS B 1 10 ? 19 -43.469 -10.148 1 86.75 10 LYS B CA 1
ATOM 3267 C C . LYS B 1 10 ? 19.281 -42.219 -9.328 1 86.75 10 LYS B C 1
ATOM 3269 O O . LYS B 1 10 ? 18.969 -42.156 -8.133 1 86.75 10 LYS B O 1
ATOM 3274 N N . ASP B 1 11 ? 19.75 -41.312 -9.992 1 89.31 11 ASP B N 1
ATOM 3275 C CA . ASP B 1 11 ? 20.031 -40.062 -9.312 1 89.31 11 ASP B CA 1
ATOM 3276 C C . ASP B 1 11 ? 18.75 -39.25 -9.062 1 89.31 11 ASP B C 1
ATOM 3278 O O . ASP 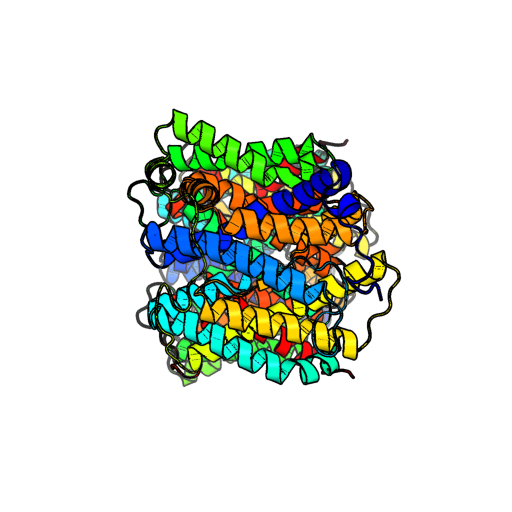B 1 11 ? 18.609 -38.594 -8.031 1 89.31 11 ASP B O 1
ATOM 3282 N N . VAL B 1 12 ? 17.812 -39.281 -9.945 1 92.62 12 VAL B N 1
ATOM 3283 C CA . VAL B 1 12 ? 16.547 -38.531 -9.852 1 92.62 12 VAL B CA 1
ATOM 3284 C C . VAL B 1 12 ? 15.742 -39.031 -8.656 1 92.62 12 VAL B C 1
ATOM 3286 O O . VAL B 1 12 ? 15.094 -38.25 -7.961 1 92.62 12 VAL B O 1
ATOM 3289 N N . PHE B 1 13 ? 15.891 -40.281 -8.359 1 94.44 13 PHE B N 1
ATOM 3290 C CA . PHE B 1 13 ? 15.031 -40.844 -7.332 1 94.44 13 PHE B CA 1
ATOM 3291 C C . PHE B 1 13 ? 15.844 -41.219 -6.094 1 94.44 13 PHE B C 1
ATOM 3293 O O . PHE B 1 13 ? 15.383 -42 -5.258 1 94.44 13 PHE B O 1
ATOM 3300 N N . SER B 1 14 ? 17.078 -40.656 -6.02 1 94.25 14 SER B N 1
ATOM 3301 C CA . SER B 1 14 ? 17.859 -40.844 -4.801 1 94.25 14 SER B CA 1
ATOM 3302 C C . SER B 1 14 ? 17.188 -40.188 -3.605 1 94.25 14 SER B C 1
ATOM 3304 O O . SER B 1 14 ? 16.438 -39.219 -3.77 1 94.25 14 SER B O 1
ATOM 3306 N N . ALA B 1 15 ? 17.469 -40.656 -2.436 1 94.81 15 ALA B N 1
ATOM 3307 C CA . ALA B 1 15 ? 16.906 -40.094 -1.207 1 94.81 15 ALA B CA 1
ATOM 3308 C C . ALA B 1 15 ? 17.281 -38.625 -1.039 1 94.81 15 ALA B C 1
ATOM 3310 O O . ALA B 1 15 ? 16.453 -37.812 -0.657 1 94.81 15 ALA B O 1
ATOM 3311 N N . LYS B 1 16 ? 18.5 -38.375 -1.286 1 94.12 16 LYS B N 1
ATOM 3312 C CA . LYS B 1 16 ? 18.984 -37 -1.148 1 94.12 16 LYS B CA 1
ATOM 3313 C C . LYS B 1 16 ? 18.281 -36.062 -2.129 1 94.12 16 LYS B C 1
ATOM 3315 O O . LYS B 1 16 ? 17.844 -35 -1.752 1 94.12 16 LYS B O 1
ATOM 3320 N N . THR B 1 17 ? 18.219 -36.5 -3.381 1 95.75 17 THR B N 1
ATOM 3321 C CA . THR B 1 17 ? 17.562 -35.719 -4.406 1 95.75 17 THR B CA 1
ATOM 3322 C C . THR B 1 17 ? 16.078 -35.531 -4.086 1 95.75 17 THR B C 1
ATOM 3324 O O . THR B 1 17 ? 15.531 -34.438 -4.238 1 95.75 17 THR B O 1
ATOM 3327 N N . THR B 1 18 ? 15.484 -36.562 -3.639 1 96.44 18 THR B N 1
ATOM 3328 C CA . THR B 1 18 ? 14.062 -36.531 -3.305 1 96.44 18 THR B CA 1
ATOM 3329 C C . THR B 1 18 ? 13.812 -35.562 -2.146 1 96.44 18 THR B C 1
ATOM 3331 O O . THR B 1 18 ? 12.836 -34.812 -2.154 1 96.44 18 THR B O 1
ATOM 3334 N N . PHE B 1 19 ? 14.656 -35.625 -1.232 1 94.38 19 PHE B N 1
ATOM 3335 C CA . PHE B 1 19 ? 14.531 -34.75 -0.097 1 94.38 19 PHE B CA 1
ATOM 3336 C C . PHE B 1 19 ? 14.641 -33.281 -0.546 1 94.38 19 PHE B C 1
ATOM 3338 O O . PHE B 1 19 ? 13.852 -32.438 -0.122 1 94.38 19 PHE B O 1
ATOM 3345 N N . LEU B 1 20 ? 15.562 -32.969 -1.394 1 94.75 20 LEU B N 1
ATOM 3346 C CA . LEU B 1 20 ? 15.758 -31.625 -1.896 1 94.75 20 LEU B CA 1
ATOM 3347 C C . LEU B 1 20 ? 14.578 -31.188 -2.756 1 94.75 20 LEU B C 1
ATOM 3349 O O . LEU B 1 20 ? 14.148 -30.031 -2.68 1 94.75 20 LEU B O 1
ATOM 3353 N N . SER B 1 21 ? 14.07 -32.094 -3.557 1 96.94 21 SER B N 1
ATOM 3354 C CA . SER B 1 21 ? 12.906 -31.812 -4.379 1 96.94 21 SER B CA 1
ATOM 3355 C C . SER B 1 21 ? 11.672 -31.547 -3.518 1 96.94 21 SER B C 1
ATOM 3357 O O . SER B 1 21 ? 10.867 -30.656 -3.832 1 96.94 21 SER B O 1
ATOM 3359 N N . LEU B 1 22 ? 11.547 -32.281 -2.488 1 95.62 22 LEU B N 1
ATOM 3360 C CA . LEU B 1 22 ? 10.438 -32.094 -1.562 1 95.62 22 LEU B CA 1
ATOM 3361 C C . LEU B 1 22 ? 10.508 -30.719 -0.903 1 95.62 22 LEU B C 1
ATOM 3363 O O . LEU B 1 22 ? 9.477 -30.094 -0.65 1 95.62 22 LEU B O 1
ATOM 3367 N N . GLN B 1 23 ? 11.68 -30.297 -0.626 1 93.88 23 GLN B N 1
ATOM 3368 C CA . GLN B 1 23 ? 11.859 -28.953 -0.059 1 93.88 23 GLN B CA 1
ATOM 3369 C C . GLN B 1 23 ? 11.297 -27.891 -0.99 1 93.88 23 GLN B C 1
ATOM 3371 O O . GLN B 1 23 ? 10.609 -26.969 -0.545 1 93.88 23 GLN B O 1
ATOM 3376 N N . HIS B 1 24 ? 11.602 -28.016 -2.266 1 95.88 24 HIS B N 1
ATOM 3377 C CA . HIS B 1 24 ? 11.094 -27.078 -3.256 1 95.88 24 HIS B CA 1
ATOM 3378 C C . HIS B 1 24 ? 9.57 -27.141 -3.342 1 95.88 24 HIS B C 1
ATOM 3380 O O . HIS B 1 24 ? 8.898 -26.109 -3.393 1 95.88 24 HIS B O 1
ATOM 3386 N N . LEU B 1 25 ? 9.094 -28.359 -3.318 1 96.31 25 LEU B N 1
ATOM 3387 C CA . LEU B 1 25 ? 7.652 -28.547 -3.436 1 96.31 25 LEU B CA 1
ATOM 3388 C C . LEU B 1 25 ? 6.922 -27.938 -2.246 1 96.31 25 LEU B C 1
ATOM 3390 O O . LEU B 1 25 ? 5.938 -27.219 -2.422 1 96.31 25 LEU B O 1
ATOM 3394 N N . LEU B 1 26 ? 7.395 -28.25 -1.097 1 94.19 26 LEU B N 1
ATOM 3395 C CA . LEU B 1 26 ? 6.738 -27.766 0.117 1 94.19 26 LEU B CA 1
ATOM 3396 C C . LEU B 1 26 ? 6.871 -26.25 0.247 1 94.19 26 LEU B C 1
ATOM 3398 O O . LEU B 1 26 ? 5.969 -25.594 0.764 1 94.19 26 LEU B O 1
ATOM 3402 N N . ALA B 1 27 ? 7.969 -25.734 -0.233 1 91 27 ALA B N 1
ATOM 3403 C CA . ALA B 1 27 ? 8.203 -24.297 -0.166 1 91 27 ALA B CA 1
ATOM 3404 C C . ALA B 1 27 ? 7.203 -23.531 -1.035 1 91 27 ALA B C 1
ATOM 3406 O O . ALA B 1 27 ? 6.785 -22.422 -0.689 1 91 27 ALA B O 1
ATOM 3407 N N . MET B 1 28 ? 6.852 -24.141 -2.104 1 93.62 28 MET B N 1
ATOM 3408 C CA . MET B 1 28 ? 5.996 -23.422 -3.039 1 93.62 28 MET B CA 1
ATOM 3409 C C . MET B 1 28 ? 4.527 -23.766 -2.822 1 93.62 28 MET B C 1
ATOM 3411 O O . MET B 1 28 ? 3.639 -23.094 -3.34 1 93.62 28 MET B O 1
ATOM 3415 N N . TYR B 1 29 ? 4.227 -24.812 -2.088 1 92.69 29 TYR B N 1
ATOM 3416 C CA . TYR B 1 29 ? 2.896 -25.406 -2.066 1 92.69 29 TYR B CA 1
ATOM 3417 C C . TYR B 1 29 ? 1.871 -24.438 -1.483 1 92.69 29 TYR B C 1
ATOM 3419 O O . TYR B 1 29 ? 0.772 -24.297 -2.023 1 92.69 29 TYR B O 1
ATOM 3427 N N . ALA B 1 30 ? 2.25 -23.812 -0.358 1 90.69 30 ALA B N 1
ATOM 3428 C CA . ALA B 1 30 ? 1.32 -22.875 0.28 1 90.69 30 ALA B CA 1
ATOM 342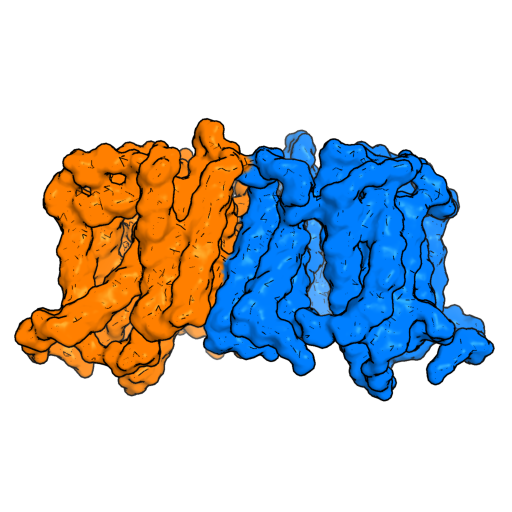9 C C . ALA B 1 30 ? 0.904 -21.781 -0.684 1 90.69 30 ALA B C 1
ATOM 3431 O O . ALA B 1 30 ? -0.267 -21.391 -0.731 1 90.69 30 ALA B O 1
ATOM 3432 N N . GLY B 1 31 ? 1.851 -21.297 -1.449 1 91.44 31 GLY B N 1
ATOM 3433 C CA . GLY B 1 31 ? 1.543 -20.266 -2.432 1 91.44 31 GLY B CA 1
ATOM 3434 C C . GLY B 1 31 ? 0.746 -20.797 -3.611 1 91.44 31 GLY B C 1
ATOM 3435 O O . GLY B 1 31 ? -0.132 -20.094 -4.129 1 91.44 31 GLY B O 1
ATOM 3436 N N . ALA B 1 32 ? 0.955 -22.016 -3.949 1 93.69 32 ALA B N 1
ATOM 3437 C CA . ALA B 1 32 ? 0.366 -22.594 -5.152 1 93.69 32 ALA B CA 1
ATOM 3438 C C . ALA B 1 32 ? -1.11 -22.922 -4.941 1 93.69 32 ALA B C 1
ATOM 3440 O O . ALA B 1 32 ? -1.887 -22.953 -5.898 1 93.69 32 ALA B O 1
ATOM 3441 N N . ILE B 1 33 ? -1.491 -23.094 -3.771 1 92.88 33 ILE B N 1
ATOM 3442 C CA . ILE B 1 33 ? -2.873 -23.516 -3.562 1 92.88 33 ILE B CA 1
ATOM 3443 C C . ILE B 1 33 ? -3.736 -22.297 -3.248 1 92.88 33 ILE B C 1
ATOM 3445 O O . ILE B 1 33 ? -4.965 -22.359 -3.336 1 92.88 33 ILE B O 1
ATOM 3449 N N . VAL B 1 34 ? -3.133 -21.203 -2.902 1 93.12 34 VAL B N 1
ATOM 3450 C CA . VAL B 1 34 ? -3.848 -20.016 -2.422 1 93.12 34 VAL B CA 1
ATOM 3451 C C . VAL B 1 34 ? -4.633 -19.391 -3.568 1 93.12 34 VAL B C 1
ATOM 3453 O O . VAL B 1 34 ? -5.797 -19.016 -3.402 1 93.12 34 VAL B O 1
ATOM 3456 N N . VAL B 1 35 ? -4.031 -19.328 -4.75 1 95.06 35 VAL B N 1
ATOM 3457 C CA . VAL B 1 35 ? -4.629 -18.641 -5.887 1 95.06 35 VAL B CA 1
ATOM 3458 C C . VAL B 1 35 ? -5.906 -19.359 -6.316 1 95.06 35 VAL B C 1
ATOM 3460 O O . VAL B 1 35 ? -6.98 -18.75 -6.363 1 95.06 35 VAL B O 1
ATOM 3463 N N . PRO B 1 36 ? -5.875 -20.672 -6.52 1 95.62 36 PRO B N 1
ATOM 3464 C CA . PRO B 1 36 ? -7.121 -21.359 -6.879 1 95.62 36 PRO B CA 1
ATOM 3465 C C . PRO B 1 36 ? -8.18 -21.266 -5.785 1 95.62 36 PRO B C 1
ATOM 3467 O O . PRO B 1 36 ? -9.375 -21.156 -6.082 1 95.62 36 PRO B O 1
ATOM 3470 N N . LEU B 1 37 ? -7.805 -21.266 -4.578 1 94.69 37 LEU B N 1
ATOM 3471 C CA . LEU B 1 37 ? -8.766 -21.188 -3.48 1 94.69 37 LEU B CA 1
ATOM 3472 C C . LEU B 1 37 ? -9.445 -19.812 -3.455 1 94.69 37 LEU B C 1
ATOM 3474 O O . LEU B 1 37 ? -10.656 -19.734 -3.232 1 94.69 37 LEU B O 1
ATOM 3478 N N . ILE B 1 38 ? -8.648 -18.766 -3.678 1 94.88 38 ILE B N 1
ATOM 3479 C CA . ILE B 1 38 ? -9.203 -17.406 -3.682 1 94.88 38 ILE B CA 1
ATOM 3480 C C . ILE B 1 38 ? -10.188 -17.266 -4.84 1 94.88 38 ILE B C 1
ATOM 3482 O O . ILE B 1 38 ? -11.305 -16.766 -4.656 1 94.88 38 ILE B O 1
ATOM 3486 N N . ILE B 1 39 ? -9.805 -17.719 -5.996 1 96.38 39 ILE B N 1
ATOM 3487 C CA . ILE B 1 39 ? -10.648 -17.609 -7.18 1 96.38 39 ILE B CA 1
ATOM 3488 C C . ILE B 1 39 ? -11.938 -18.406 -6.977 1 96.38 39 ILE B C 1
ATOM 3490 O O . ILE B 1 39 ? -13.031 -17.906 -7.23 1 96.38 39 ILE B O 1
ATOM 3494 N N . SER B 1 40 ? -11.812 -19.609 -6.461 1 95.31 40 SER B N 1
ATOM 3495 C CA . SER B 1 40 ? -12.961 -20.5 -6.27 1 95.31 40 SER B CA 1
ATOM 3496 C C . SER B 1 40 ? -13.945 -19.906 -5.258 1 95.31 40 SER B C 1
ATOM 3498 O O . SER B 1 40 ? -15.156 -19.938 -5.477 1 95.31 40 SER B O 1
ATOM 3500 N N . SER B 1 41 ? -13.414 -19.406 -4.203 1 93.12 41 SER B N 1
ATOM 3501 C CA . SER B 1 41 ? -14.273 -18.844 -3.164 1 93.12 41 SER B CA 1
ATOM 3502 C C . SER B 1 41 ? -14.961 -17.578 -3.646 1 93.12 41 SER B C 1
ATOM 3504 O O . SER B 1 41 ? -16.156 -17.359 -3.377 1 93.12 41 SER B O 1
ATOM 3506 N N . SER B 1 42 ? -14.25 -16.75 -4.383 1 93.81 42 SER B N 1
ATOM 3507 C CA . SER B 1 42 ? -14.781 -15.477 -4.84 1 93.81 42 SER B CA 1
ATOM 3508 C C . SER B 1 42 ? -15.859 -15.672 -5.902 1 93.81 42 SER B C 1
ATOM 3510 O O . SER B 1 42 ? -16.766 -14.836 -6.039 1 93.81 42 SER B O 1
ATOM 3512 N N . LEU B 1 43 ? -15.797 -16.781 -6.613 1 96.44 43 LEU B N 1
ATOM 3513 C CA . LEU B 1 43 ? -16.734 -17 -7.719 1 96.44 43 LEU B CA 1
ATOM 3514 C C . LEU B 1 43 ? -17.719 -18.109 -7.379 1 96.44 43 LEU B C 1
ATOM 3516 O O . LEU B 1 43 ? -18.422 -18.609 -8.258 1 96.44 43 LEU B O 1
ATOM 3520 N N . ASN B 1 44 ? -17.703 -18.578 -6.121 1 94.19 44 ASN B N 1
ATOM 3521 C CA . ASN B 1 44 ? -18.672 -19.531 -5.586 1 94.19 44 ASN B CA 1
ATOM 3522 C C . ASN B 1 44 ? -18.625 -20.859 -6.336 1 94.19 44 ASN B C 1
ATOM 3524 O O . ASN B 1 44 ? -19.656 -21.391 -6.754 1 94.19 44 ASN B O 1
ATOM 3528 N N . PHE B 1 45 ? -17.438 -21.344 -6.5 1 95.81 45 PHE B N 1
ATOM 3529 C CA . PHE B 1 45 ? -17.25 -22.672 -7.078 1 95.81 45 PHE B CA 1
ATOM 3530 C C . PHE B 1 45 ? -17.812 -23.734 -6.148 1 95.81 45 PHE B C 1
ATOM 3532 O O . PHE B 1 45 ? -17.812 -23.578 -4.926 1 95.81 45 PHE B O 1
ATOM 3539 N N . THR B 1 46 ? -18.281 -24.828 -6.758 1 93.19 46 THR B N 1
ATOM 3540 C CA . THR B 1 46 ? -18.625 -26 -5.969 1 93.19 46 THR B CA 1
ATOM 3541 C C . THR B 1 46 ? -17.375 -26.656 -5.406 1 93.19 46 THR B C 1
ATOM 3543 O O . THR B 1 46 ? -16.266 -26.359 -5.832 1 93.19 46 THR B O 1
ATOM 3546 N N . THR B 1 47 ? -17.547 -27.531 -4.469 1 90.12 47 THR B N 1
ATOM 3547 C CA . THR B 1 47 ? -16.438 -28.281 -3.879 1 90.12 47 THR B CA 1
ATOM 3548 C C . THR B 1 47 ? -15.688 -29.062 -4.945 1 90.12 47 THR B C 1
ATOM 3550 O O . THR B 1 47 ? -14.453 -29.109 -4.949 1 90.12 47 THR B O 1
ATOM 3553 N N . GLN B 1 48 ? -16.453 -29.641 -5.844 1 90.31 48 GLN B N 1
ATOM 3554 C CA . GLN B 1 48 ? -15.859 -30.453 -6.906 1 90.31 48 GLN B CA 1
ATOM 3555 C C . GLN B 1 48 ? -15.039 -29.578 -7.855 1 90.31 48 GLN B C 1
ATOM 3557 O O . GLN B 1 48 ? -13.945 -29.969 -8.273 1 90.31 48 GLN B O 1
ATOM 3562 N N . GLN B 1 49 ? -15.562 -28.438 -8.195 1 93.56 49 GLN B N 1
ATOM 3563 C CA . GLN B 1 49 ? -14.844 -27.516 -9.062 1 93.56 49 GLN B CA 1
ATOM 3564 C C . GLN B 1 49 ? -13.57 -27 -8.391 1 93.56 49 GLN B C 1
ATOM 3566 O O . GLN B 1 49 ? -12.531 -26.859 -9.047 1 93.56 49 GLN B O 1
ATOM 3571 N N . THR B 1 50 ? -13.688 -26.719 -7.117 1 94 50 THR B N 1
ATOM 3572 C CA . THR B 1 50 ? -12.539 -26.234 -6.367 1 94 50 THR B CA 1
ATOM 3573 C C . THR B 1 50 ? -11.445 -27.297 -6.305 1 94 50 THR B C 1
ATOM 3575 O O . THR B 1 50 ? -10.266 -26.984 -6.508 1 94 50 THR B O 1
ATOM 3578 N N . LEU B 1 51 ? -11.852 -28.5 -6.008 1 92.75 51 LEU B N 1
ATOM 3579 C CA . LEU B 1 51 ? -10.906 -29.609 -5.957 1 92.75 51 LEU B CA 1
ATOM 3580 C C . LEU B 1 51 ? -10.227 -29.797 -7.309 1 92.75 51 LEU B C 1
ATOM 3582 O O . LEU B 1 51 ? -9.008 -30 -7.371 1 92.75 51 LEU B O 1
ATOM 3586 N N . TYR B 1 52 ? -11.008 -29.75 -8.297 1 93.94 52 TYR B N 1
ATOM 3587 C CA . TYR B 1 52 ? -10.453 -29.875 -9.641 1 93.94 52 TYR B CA 1
ATOM 3588 C C . TYR B 1 52 ? -9.445 -28.766 -9.922 1 93.94 52 TYR B C 1
ATOM 3590 O O . TYR B 1 52 ? -8.352 -29.031 -10.422 1 93.94 52 TYR B O 1
ATOM 3598 N N . LEU B 1 53 ? -9.844 -27.547 -9.633 1 95.12 53 LEU B N 1
ATOM 3599 C CA . LEU B 1 53 ? -9.016 -26.375 -9.922 1 95.12 53 LEU B CA 1
ATOM 3600 C C . LEU B 1 53 ? -7.664 -26.484 -9.211 1 95.12 53 LEU B C 1
ATOM 3602 O O . LEU B 1 53 ? -6.621 -26.219 -9.812 1 95.12 53 LEU B O 1
ATOM 3606 N N . VAL B 1 54 ? -7.656 -26.828 -7.945 1 94.5 54 VAL B N 1
ATOM 3607 C CA . VAL B 1 54 ? -6.438 -26.953 -7.148 1 94.5 54 VAL B CA 1
ATOM 3608 C C . VAL B 1 54 ? -5.543 -28.047 -7.73 1 94.5 54 VAL B C 1
ATOM 3610 O O . VAL B 1 54 ? -4.344 -27.828 -7.922 1 94.5 54 VAL B O 1
ATOM 3613 N N . SER B 1 55 ? -6.129 -29.141 -8.047 1 94.38 55 SER B N 1
ATOM 3614 C CA . SER B 1 55 ? -5.379 -30.281 -8.562 1 94.38 55 SER B CA 1
ATOM 3615 C C . SER B 1 55 ? -4.816 -29.984 -9.945 1 94.38 55 SER B C 1
ATOM 3617 O O . SER B 1 55 ? -3.629 -30.203 -10.203 1 94.38 55 SER B O 1
ATOM 3619 N N . ALA B 1 56 ? -5.641 -29.516 -10.805 1 95.69 56 ALA B N 1
ATOM 3620 C CA . ALA B 1 56 ? -5.215 -29.203 -12.164 1 95.69 56 ALA B CA 1
ATOM 3621 C C . ALA B 1 56 ? -4.125 -28.141 -12.164 1 95.69 56 ALA B C 1
ATOM 3623 O O . ALA B 1 56 ? -3.211 -28.172 -12.992 1 95.69 56 ALA B O 1
ATOM 3624 N N . ASP B 1 57 ? -4.285 -27.188 -11.273 1 96.5 57 ASP B N 1
ATOM 3625 C CA . ASP B 1 57 ? -3.316 -26.094 -11.203 1 96.5 57 ASP B CA 1
ATOM 3626 C C . ASP B 1 57 ? -1.918 -26.625 -10.891 1 96.5 57 ASP B C 1
ATOM 3628 O O . ASP B 1 57 ? -0.931 -26.172 -11.469 1 96.5 57 ASP B O 1
ATOM 3632 N N . ILE B 1 58 ? -1.803 -27.562 -9.992 1 96.06 58 ILE B N 1
ATOM 3633 C CA . ILE B 1 58 ? -0.508 -28.125 -9.617 1 96.06 58 ILE B CA 1
ATOM 3634 C C . ILE B 1 58 ? 0.071 -28.922 -10.789 1 96.06 58 ILE B C 1
ATOM 3636 O O . ILE B 1 58 ? 1.271 -28.844 -11.062 1 96.06 58 ILE B O 1
ATOM 3640 N N . VAL B 1 59 ? -0.739 -29.625 -11.469 1 97.06 59 VAL B N 1
ATOM 3641 C CA . VAL B 1 59 ? -0.289 -30.391 -12.617 1 97.06 59 VAL B CA 1
ATOM 3642 C C . VAL B 1 59 ? 0.25 -29.453 -13.695 1 97.06 59 VAL B C 1
ATOM 3644 O O . VAL B 1 59 ? 1.35 -29.672 -14.219 1 97.06 59 VAL B O 1
ATOM 3647 N N . ILE B 1 60 ? -0.521 -28.438 -13.992 1 97.62 60 ILE B N 1
ATOM 3648 C CA . ILE B 1 60 ? -0.119 -27.5 -15.039 1 97.62 60 ILE B CA 1
ATOM 3649 C C . ILE B 1 60 ? 1.126 -26.734 -14.602 1 97.62 60 ILE B C 1
ATOM 3651 O O . ILE B 1 60 ? 1.997 -26.438 -15.422 1 97.62 60 ILE B O 1
ATOM 3655 N N . SER B 1 61 ? 1.241 -26.438 -13.312 1 97.56 61 SER B N 1
ATOM 3656 C CA . SER B 1 61 ? 2.467 -25.844 -12.789 1 97.56 61 SER B CA 1
ATOM 3657 C C . SER B 1 61 ? 3.674 -26.734 -13.055 1 97.56 61 SER B C 1
ATOM 3659 O O . SER B 1 61 ? 4.746 -26.25 -13.414 1 97.56 61 SER B O 1
ATOM 3661 N N . GLY B 1 62 ? 3.48 -28.062 -12.836 1 97.75 62 GLY B N 1
ATOM 3662 C CA . GLY B 1 62 ? 4.543 -29 -13.148 1 97.75 62 GLY B CA 1
ATOM 3663 C C . GLY B 1 62 ? 4.938 -29 -14.609 1 97.75 62 GLY B C 1
ATOM 3664 O O . GLY B 1 62 ? 6.125 -28.953 -14.938 1 97.75 62 GLY B O 1
ATOM 3665 N N . ILE B 1 63 ? 3.973 -28.984 -15.43 1 97.88 63 ILE B N 1
ATOM 3666 C CA . ILE B 1 63 ? 4.23 -28.984 -16.859 1 97.88 63 ILE B CA 1
ATOM 3667 C C . ILE B 1 63 ? 4.914 -27.672 -17.266 1 97.88 63 ILE B C 1
ATOM 3669 O O . ILE B 1 63 ? 5.863 -27.672 -18.047 1 97.88 63 ILE B O 1
ATOM 3673 N N . ALA B 1 64 ? 4.375 -26.594 -16.75 1 98.06 64 ALA B N 1
ATOM 3674 C CA . ALA B 1 64 ? 4.977 -25.281 -17.047 1 98.06 64 ALA B CA 1
ATOM 3675 C C . ALA B 1 64 ? 6.426 -25.234 -16.562 1 98.06 64 ALA B C 1
ATOM 3677 O O . ALA B 1 64 ? 7.281 -24.641 -17.234 1 98.06 64 ALA B O 1
ATOM 3678 N N . THR B 1 65 ? 6.695 -25.781 -15.406 1 98.06 65 THR B N 1
ATOM 3679 C CA . THR B 1 65 ? 8.062 -25.859 -14.898 1 98.06 65 THR B CA 1
ATOM 3680 C C . THR B 1 65 ? 8.938 -26.672 -15.844 1 98.06 65 THR B C 1
ATOM 3682 O O . THR B 1 65 ? 10.086 -26.312 -16.109 1 98.06 65 THR B O 1
ATOM 3685 N N . PHE B 1 66 ? 8.43 -27.781 -16.344 1 97.75 66 PHE B N 1
ATOM 3686 C CA . PHE B 1 66 ? 9.156 -28.609 -17.297 1 97.75 66 PHE B CA 1
ATOM 3687 C C . PHE B 1 66 ? 9.484 -27.828 -18.547 1 97.75 66 PHE B C 1
ATOM 3689 O O . PHE B 1 66 ? 10.594 -27.938 -19.078 1 97.75 66 PHE B O 1
ATOM 3696 N N . LEU B 1 67 ? 8.5 -27.062 -19.047 1 97.56 67 LEU B N 1
ATOM 3697 C CA . LEU B 1 67 ? 8.688 -26.266 -20.266 1 97.56 67 LEU B CA 1
ATOM 3698 C C . LEU B 1 67 ? 9.836 -25.281 -20.094 1 97.56 67 LEU B C 1
ATOM 3700 O O . LEU B 1 67 ? 10.547 -24.969 -21.047 1 97.56 67 LEU B O 1
ATOM 3704 N N . GLN B 1 68 ? 10.016 -24.766 -18.891 1 97.31 68 GLN B N 1
ATOM 3705 C CA . GLN B 1 68 ? 11.109 -23.828 -18.625 1 97.31 68 GLN B CA 1
ATOM 3706 C C . GLN B 1 68 ? 12.438 -24.562 -18.5 1 97.31 68 GLN B C 1
ATOM 3708 O O . GLN B 1 68 ? 13.469 -24.078 -18.969 1 97.31 68 GLN B O 1
ATOM 3713 N N . LEU B 1 69 ? 12.398 -25.703 -17.844 1 96.56 69 LEU B N 1
ATOM 3714 C CA . LEU B 1 69 ? 13.609 -26.469 -17.562 1 96.56 69 LEU B CA 1
ATOM 3715 C C . LEU B 1 69 ? 14.18 -27.078 -18.828 1 96.56 69 LEU B C 1
ATOM 3717 O O . LEU B 1 69 ? 15.398 -27.219 -18.969 1 96.56 69 LEU B O 1
ATOM 3721 N N . TYR B 1 70 ? 13.312 -27.391 -19.656 1 93.62 70 TYR B N 1
ATOM 3722 C CA . TYR B 1 70 ? 13.695 -27.969 -20.938 1 93.62 70 TYR B CA 1
ATOM 3723 C C . TYR B 1 70 ? 14.445 -26.953 -21.797 1 93.62 70 TYR B C 1
ATOM 3725 O O . TYR B 1 70 ? 14.234 -25.734 -21.656 1 93.62 70 TYR B O 1
ATOM 3733 N N . ARG B 1 71 ? 15.414 -27.391 -22.609 1 92.75 71 ARG B N 1
ATOM 3734 C CA . ARG B 1 71 ? 16.078 -26.516 -23.578 1 92.75 71 ARG B CA 1
ATOM 3735 C C . ARG B 1 71 ? 15.875 -27 -25 1 92.75 71 ARG B C 1
ATOM 3737 O O . ARG B 1 71 ? 16.703 -27.734 -25.531 1 92.75 71 ARG B O 1
ATOM 3744 N N . GLY B 1 72 ? 14.836 -26.578 -25.516 1 90.88 72 GLY B N 1
ATOM 3745 C CA . GLY B 1 72 ? 14.562 -26.922 -26.906 1 90.88 72 GLY B CA 1
ATOM 3746 C C . GLY B 1 72 ? 14.875 -25.797 -27.875 1 90.88 72 GLY B C 1
ATOM 3747 O O . GLY B 1 72 ? 15.586 -24.844 -27.516 1 90.88 72 GLY B O 1
ATOM 3748 N N . LYS B 1 73 ? 14.445 -26.031 -29.094 1 91.31 73 LYS B N 1
ATOM 3749 C CA . LYS B 1 73 ? 14.688 -25.031 -30.141 1 91.31 73 LYS B CA 1
ATOM 3750 C C . LYS B 1 73 ? 13.867 -23.781 -29.891 1 91.31 73 LYS B C 1
ATOM 3752 O O . LYS B 1 73 ? 14.367 -22.656 -30.062 1 91.31 73 LYS B O 1
ATOM 3757 N N . PHE B 1 74 ? 12.609 -23.969 -29.391 1 93 74 PHE B N 1
ATOM 3758 C CA . PHE B 1 74 ? 11.727 -22.812 -29.297 1 93 74 PHE B CA 1
ATOM 3759 C C . PHE B 1 74 ? 11.219 -22.641 -27.859 1 93 74 PHE B C 1
ATOM 3761 O O . PHE B 1 74 ? 10.633 -21.609 -27.531 1 93 74 PHE B O 1
ATOM 3768 N N . ILE B 1 75 ? 11.484 -23.609 -26.953 1 94.38 75 ILE B N 1
ATOM 3769 C CA . ILE B 1 75 ? 10.875 -23.562 -25.625 1 94.38 75 ILE B CA 1
ATOM 3770 C C . ILE B 1 75 ? 11.938 -23.844 -24.562 1 94.38 75 ILE B C 1
ATOM 3772 O O . ILE B 1 75 ? 12.844 -24.641 -24.781 1 94.38 75 ILE B O 1
ATOM 3776 N N . GLY B 1 76 ? 11.844 -23.156 -23.5 1 93 76 GLY B N 1
ATOM 3777 C CA . GLY B 1 76 ? 12.656 -23.391 -22.312 1 93 76 GLY B CA 1
ATOM 3778 C C . GLY B 1 76 ? 14.086 -22.906 -22.469 1 93 76 GLY B C 1
ATOM 3779 O O . GLY B 1 76 ? 14.727 -23.141 -23.5 1 93 76 GLY B O 1
ATOM 3780 N N . MET B 1 77 ? 14.531 -22.266 -21.438 1 91.06 77 MET B N 1
ATOM 3781 C CA . MET B 1 77 ? 15.891 -21.734 -21.531 1 91.06 77 MET B CA 1
ATOM 3782 C C . MET B 1 77 ? 16.875 -22.641 -20.797 1 91.06 77 MET B C 1
ATOM 3784 O O . MET B 1 77 ? 18.078 -22.375 -20.781 1 91.06 77 MET B O 1
ATOM 3788 N N . GLY B 1 78 ? 16.375 -23.703 -20.125 1 93.69 78 GLY B N 1
ATOM 3789 C CA . GLY B 1 78 ? 17.234 -24.688 -19.516 1 93.69 78 GLY B CA 1
ATOM 3790 C C . GLY B 1 78 ? 17.594 -24.359 -18.078 1 93.69 78 GLY B C 1
ATOM 3791 O O . GLY B 1 78 ? 18.547 -24.922 -17.531 1 93.69 78 GLY B O 1
ATOM 3792 N N . LEU B 1 79 ? 16.953 -23.406 -17.516 1 94.88 79 LEU B N 1
ATOM 3793 C CA . LEU B 1 79 ? 17.125 -23.078 -16.109 1 94.88 79 LEU B CA 1
ATOM 3794 C C . LEU B 1 79 ? 15.945 -23.578 -15.281 1 94.88 79 LEU B C 1
ATOM 3796 O O . LEU B 1 79 ? 14.836 -23.734 -15.805 1 94.88 79 LEU B O 1
ATOM 3800 N N . PRO B 1 80 ? 16.219 -23.922 -14.047 1 95.12 80 PRO B N 1
ATOM 3801 C CA . PRO B 1 80 ? 15.148 -24.469 -13.219 1 95.12 80 PRO B CA 1
ATOM 3802 C C . PRO B 1 80 ? 14.203 -23.406 -12.672 1 95.12 80 PRO B C 1
ATOM 3804 O O . PRO B 1 80 ? 14.117 -23.219 -11.453 1 95.12 80 PRO B O 1
ATOM 3807 N N . VAL B 1 81 ? 13.453 -22.781 -13.531 1 96.44 81 VAL B N 1
ATOM 3808 C CA . VAL B 1 81 ? 12.414 -21.828 -13.133 1 96.44 81 VAL B CA 1
ATOM 3809 C C . VAL B 1 81 ? 11.156 -22.578 -12.727 1 96.44 81 VAL B C 1
ATOM 3811 O O . VAL B 1 81 ? 10.461 -23.156 -13.57 1 96.44 81 VAL B O 1
ATOM 3814 N N . VAL B 1 82 ? 10.914 -22.547 -11.445 1 97.38 82 VAL B N 1
ATOM 3815 C CA . VAL B 1 82 ? 9.703 -23.203 -10.953 1 97.38 82 VAL B CA 1
ATOM 3816 C C . VAL B 1 82 ? 8.492 -22.297 -11.211 1 97.38 82 VAL B C 1
ATOM 3818 O O . VAL B 1 82 ? 8.484 -21.141 -10.805 1 97.38 82 VAL B O 1
ATOM 3821 N N . MET B 1 83 ? 7.523 -22.875 -11.922 1 97.5 83 MET B N 1
ATOM 3822 C CA . MET B 1 83 ? 6.32 -22.125 -12.289 1 97.5 83 MET B CA 1
ATOM 3823 C C . MET B 1 83 ? 5.137 -22.547 -11.422 1 97.5 83 MET B C 1
ATOM 3825 O O . MET B 1 83 ? 5 -23.719 -11.07 1 97.5 83 MET B O 1
ATOM 3829 N N . ALA B 1 84 ? 4.367 -21.594 -11.086 1 96.06 84 ALA B N 1
ATOM 3830 C CA . ALA B 1 84 ? 3.121 -21.844 -10.367 1 96.06 84 ALA B CA 1
ATOM 3831 C C . ALA B 1 84 ? 2.107 -20.734 -10.625 1 96.06 84 ALA B C 1
ATOM 3833 O O . ALA B 1 84 ? 2.332 -19.875 -11.469 1 96.06 84 ALA B O 1
ATOM 3834 N N . CYS B 1 85 ? 0.972 -20.828 -10.023 1 95.44 85 CYS B N 1
ATOM 3835 C CA . CYS B 1 85 ? -0.128 -19.906 -10.242 1 95.44 85 CYS B CA 1
ATOM 3836 C C . CYS B 1 85 ? 0.331 -18.453 -10.055 1 95.44 85 CYS B C 1
ATOM 3838 O O . CYS B 1 85 ? 1.194 -18.188 -9.227 1 95.44 85 CYS B O 1
ATOM 3840 N N . SER B 1 86 ? -0.239 -17.547 -10.789 1 95.5 86 SER B N 1
ATOM 3841 C CA . SER B 1 86 ? 0.11 -16.141 -10.711 1 95.5 86 SER B CA 1
ATOM 3842 C C . SER B 1 86 ? -0.828 -15.391 -9.766 1 95.5 86 SER B C 1
ATOM 3844 O O . SER B 1 86 ? -2.041 -15.367 -9.977 1 95.5 86 SER B O 1
ATOM 3846 N N . PHE B 1 87 ? -0.291 -14.711 -8.82 1 94 87 PHE B N 1
ATOM 3847 C CA . PHE B 1 87 ? -1.085 -13.867 -7.93 1 94 87 PHE B CA 1
ATOM 3848 C C . PHE B 1 87 ? -1.694 -12.703 -8.695 1 94 87 PHE B C 1
ATOM 3850 O O . PHE B 1 87 ? -2.766 -12.211 -8.336 1 94 87 PHE B O 1
ATOM 3857 N N . THR B 1 88 ? -1.07 -12.328 -9.797 1 94.19 88 THR B N 1
ATOM 3858 C CA . THR B 1 88 ? -1.496 -11.195 -10.602 1 94.19 88 THR B CA 1
ATOM 3859 C C . THR B 1 88 ? -2.812 -11.492 -11.312 1 94.19 88 THR B C 1
ATOM 3861 O O . THR B 1 88 ? -3.52 -10.578 -11.734 1 94.19 88 THR B O 1
ATOM 3864 N N . ALA B 1 89 ? -3.111 -12.719 -11.438 1 96.31 89 ALA B N 1
ATOM 3865 C CA . ALA B 1 89 ? -4.293 -13.109 -12.203 1 96.31 89 ALA B CA 1
ATOM 3866 C C . ALA B 1 89 ? -5.539 -13.109 -11.32 1 96.31 89 ALA B C 1
ATOM 3868 O O . ALA B 1 89 ? -6.664 -13.125 -11.828 1 96.31 89 ALA B O 1
ATOM 3869 N N . ILE B 1 90 ? -5.395 -13.086 -10.039 1 95.56 90 ILE B N 1
ATOM 3870 C CA . ILE B 1 90 ? -6.508 -13.242 -9.109 1 95.56 90 ILE B CA 1
ATOM 3871 C C . ILE B 1 90 ? -7.574 -12.188 -9.391 1 95.56 90 ILE B C 1
ATOM 3873 O O . ILE B 1 90 ? -8.719 -12.516 -9.711 1 95.56 90 ILE B O 1
ATOM 3877 N N . GLY B 1 91 ? -7.199 -10.945 -9.398 1 93.5 91 GLY B N 1
ATOM 3878 C CA . GLY B 1 91 ? -8.133 -9.852 -9.586 1 93.5 91 GLY B CA 1
ATOM 3879 C C . GLY B 1 91 ? -8.852 -9.898 -10.922 1 93.5 91 GLY B C 1
ATOM 3880 O O . GLY B 1 91 ? -10.078 -9.984 -10.969 1 93.5 91 GLY B O 1
ATOM 3881 N N . PRO B 1 92 ? -8.078 -9.906 -11.969 1 95 92 PRO B N 1
ATOM 3882 C CA . PRO B 1 92 ? -8.695 -9.914 -13.297 1 95 92 PRO B CA 1
ATOM 3883 C C . PRO B 1 92 ? -9.578 -11.141 -13.531 1 95 92 PRO B C 1
ATOM 3885 O O . PRO B 1 92 ? -10.656 -11.023 -14.125 1 95 92 PRO B O 1
ATOM 3888 N N . MET B 1 93 ? -9.156 -12.297 -13.047 1 97.06 93 MET B N 1
ATOM 3889 C CA . MET B 1 93 ? -9.969 -13.5 -13.242 1 97.06 93 MET B CA 1
ATOM 3890 C C . MET B 1 93 ? -11.281 -13.398 -12.477 1 97.06 93 MET B C 1
ATOM 3892 O O . MET B 1 93 ? -12.344 -13.719 -13.008 1 97.06 93 MET B O 1
ATOM 3896 N N . ILE B 1 94 ? -11.227 -12.953 -11.258 1 95.81 94 ILE B N 1
ATOM 3897 C CA . ILE B 1 94 ? -12.438 -12.812 -10.453 1 95.81 94 ILE B CA 1
ATOM 3898 C C . ILE B 1 94 ? -13.375 -11.805 -11.109 1 95.81 94 ILE B C 1
ATOM 3900 O O . ILE B 1 94 ? -14.578 -12.047 -11.219 1 95.81 94 ILE B O 1
ATOM 3904 N N . GLN B 1 95 ? -12.812 -10.695 -11.539 1 93.38 95 GLN B N 1
ATOM 3905 C CA . GLN B 1 95 ? -13.633 -9.656 -12.148 1 93.38 95 GLN B CA 1
ATOM 3906 C C . GLN B 1 95 ? -14.297 -10.164 -13.43 1 93.38 95 GLN B C 1
ATOM 3908 O O . GLN B 1 95 ? -15.5 -9.969 -13.625 1 93.38 95 GLN B O 1
ATOM 3913 N N . VAL B 1 96 ? -13.578 -10.797 -14.289 1 95.19 96 VAL B N 1
ATOM 3914 C CA . VAL B 1 96 ? -14.094 -11.297 -15.562 1 95.19 96 VAL B CA 1
ATOM 3915 C C . VAL B 1 96 ? -15.109 -12.406 -15.305 1 95.19 96 VAL B C 1
ATOM 3917 O O . VAL B 1 96 ? -16.172 -12.438 -15.93 1 95.19 96 VAL B O 1
ATOM 3920 N N . GLY B 1 97 ? -14.742 -13.305 -14.422 1 96.75 97 GLY B N 1
ATOM 3921 C CA . GLY B 1 97 ? -15.672 -14.375 -14.086 1 96.75 97 GLY B CA 1
ATOM 3922 C C . GLY B 1 97 ? -17 -13.875 -13.547 1 96.75 97 GLY B C 1
ATOM 3923 O O . GLY B 1 97 ? -18.047 -14.406 -13.891 1 96.75 97 GLY B O 1
ATOM 3924 N N . ALA B 1 98 ? -16.938 -12.891 -12.711 1 94.44 98 ALA B N 1
ATOM 3925 C CA . ALA B 1 98 ? -18.141 -12.336 -12.094 1 94.44 98 ALA B CA 1
ATOM 3926 C C . ALA B 1 98 ? -18.969 -11.57 -13.117 1 94.44 98 ALA B C 1
ATOM 3928 O O . ALA B 1 98 ? -20.203 -11.641 -13.102 1 94.44 98 ALA B O 1
ATOM 3929 N N . GLN B 1 99 ? -18.297 -10.891 -13.977 1 92.38 99 GLN B N 1
ATOM 3930 C CA . GLN B 1 99 ? -18.984 -9.984 -14.891 1 92.38 99 GLN B CA 1
ATOM 3931 C C . GLN B 1 99 ? -19.438 -10.711 -16.156 1 92.38 99 GLN B C 1
ATOM 3933 O O . GLN B 1 99 ? -20.516 -10.43 -16.688 1 92.38 99 GLN B O 1
ATOM 3938 N N . TYR B 1 100 ? -18.578 -11.68 -16.625 1 95.12 100 TYR B N 1
ATOM 3939 C CA . TYR B 1 100 ? -18.844 -12.242 -17.938 1 95.12 100 TYR B CA 1
ATOM 3940 C C . TYR B 1 100 ? -19 -13.75 -17.859 1 95.12 100 TYR B C 1
ATOM 3942 O O . TYR B 1 100 ? -19.328 -14.398 -18.859 1 95.12 100 TYR B O 1
ATOM 3950 N N . GLY B 1 101 ? -18.766 -14.344 -16.734 1 96.94 101 GLY B N 1
ATOM 3951 C CA . GLY B 1 101 ? -18.922 -15.781 -16.562 1 96.94 101 GLY B CA 1
ATOM 3952 C C . GLY B 1 101 ? -17.594 -16.531 -16.641 1 96.94 101 GLY B C 1
ATOM 3953 O O . GLY B 1 101 ? -16.578 -15.977 -17.047 1 96.94 101 GLY B O 1
ATOM 3954 N N . LEU B 1 102 ? -17.656 -17.797 -16.234 1 98.06 102 LEU B N 1
ATOM 3955 C CA . LEU B 1 102 ? -16.469 -18.625 -16.125 1 98.06 102 LEU B CA 1
ATOM 3956 C C . LEU B 1 102 ? -15.898 -18.969 -17.5 1 98.06 102 LEU B C 1
ATOM 3958 O O . LEU B 1 102 ? -14.68 -19.062 -17.672 1 98.06 102 LEU B O 1
ATOM 3962 N N . GLY B 1 103 ? -16.766 -19.141 -18.422 1 98.38 103 GLY B N 1
ATOM 3963 C CA . GLY B 1 103 ? -16.312 -19.406 -19.781 1 98.38 103 GLY B CA 1
ATOM 3964 C C . GLY B 1 103 ? -15.445 -18.297 -20.344 1 98.38 103 GLY B C 1
ATOM 3965 O O . GLY B 1 103 ? -14.422 -18.578 -20.984 1 98.38 103 GLY B O 1
ATOM 3966 N N . THR B 1 104 ? -15.875 -17.125 -20.094 1 98.19 104 THR B N 1
ATOM 3967 C CA . THR B 1 104 ? -15.109 -15.969 -20.562 1 98.19 104 THR B CA 1
ATOM 3968 C C . THR B 1 104 ? -13.805 -15.844 -19.781 1 98.19 104 THR B C 1
ATOM 3970 O O . THR B 1 104 ? -12.773 -15.453 -20.328 1 98.19 104 THR B O 1
ATOM 3973 N N . MET B 1 105 ? -13.852 -16.156 -18.531 1 97.94 105 MET B N 1
ATOM 3974 C CA . MET B 1 105 ? -12.672 -16.078 -17.688 1 97.94 105 MET B CA 1
ATOM 3975 C C . MET B 1 105 ? -11.578 -17.016 -18.203 1 97.94 105 MET B C 1
ATOM 3977 O O . MET B 1 105 ? -10.477 -16.562 -18.531 1 97.94 105 MET B O 1
ATOM 3981 N N . PHE B 1 106 ? -11.93 -18.281 -18.422 1 98.44 106 PHE B N 1
ATOM 3982 C CA . PHE B 1 106 ? -10.945 -19.266 -18.875 1 98.44 106 PHE B CA 1
ATOM 3983 C C . PHE B 1 106 ? -10.617 -19.047 -20.344 1 98.44 106 PHE B C 1
ATOM 3985 O O . PHE B 1 106 ? -9.477 -19.266 -20.781 1 98.44 106 PHE B O 1
ATOM 3992 N N . GLY B 1 107 ? -11.625 -18.625 -21.078 1 98.62 107 GLY B N 1
ATOM 3993 C CA . GLY B 1 107 ? -11.375 -18.297 -22.469 1 98.62 107 GLY B CA 1
ATOM 3994 C C . GLY B 1 107 ? -10.391 -17.141 -22.641 1 98.62 107 GLY B C 1
ATOM 3995 O O . GLY B 1 107 ? -9.586 -17.141 -23.578 1 98.62 107 GLY B O 1
ATOM 3996 N N . SER B 1 108 ? -10.484 -16.188 -21.766 1 98.31 108 SER B N 1
ATOM 3997 C CA . SER B 1 108 ? -9.578 -15.047 -21.828 1 98.31 108 SER B CA 1
ATOM 3998 C C . SER B 1 108 ? -8.156 -15.453 -21.484 1 98.31 108 SER B C 1
ATOM 4000 O O . SER B 1 108 ? -7.195 -14.898 -22.031 1 98.31 108 SER B O 1
ATOM 4002 N N . VAL B 1 109 ? -8.008 -16.406 -20.578 1 98.38 109 VAL B N 1
ATOM 4003 C CA . VAL B 1 109 ? -6.688 -16.938 -20.281 1 98.38 109 VAL B CA 1
ATOM 4004 C C . VAL B 1 109 ? -6.113 -17.625 -21.516 1 98.38 109 VAL B C 1
ATOM 4006 O O . VAL B 1 109 ? -4.949 -17.422 -21.875 1 98.38 109 VAL B O 1
ATOM 4009 N N . LEU B 1 110 ? -6.926 -18.391 -22.156 1 98.62 110 LEU B N 1
ATOM 4010 C CA . LEU B 1 110 ? -6.539 -19.094 -23.359 1 98.62 110 LEU B CA 1
ATOM 4011 C C . LEU B 1 110 ? -6.105 -18.125 -24.453 1 98.62 110 LEU B C 1
ATOM 4013 O O . LEU B 1 110 ? -5.027 -18.266 -25.031 1 98.62 110 LEU B O 1
ATOM 4017 N N . ALA B 1 111 ? -6.934 -17.141 -24.656 1 98.69 111 ALA B N 1
ATOM 4018 C CA . ALA B 1 111 ? -6.645 -16.141 -25.688 1 98.69 111 ALA B CA 1
ATOM 4019 C C . ALA B 1 111 ? -5.391 -15.336 -25.344 1 98.69 111 ALA B C 1
ATOM 4021 O O . ALA B 1 111 ? -4.598 -15 -26.219 1 98.69 111 ALA B O 1
ATOM 4022 N N . ALA B 1 112 ? -5.266 -14.984 -24.094 1 98.25 112 ALA B N 1
ATOM 4023 C CA . ALA B 1 112 ? -4.059 -14.289 -23.656 1 98.25 112 ALA B CA 1
ATOM 4024 C C . ALA B 1 112 ? -2.811 -15.109 -23.938 1 98.25 112 ALA B C 1
ATOM 4026 O O . ALA B 1 112 ? -1.762 -14.562 -24.281 1 98.25 112 ALA B O 1
ATOM 4027 N N . GLY B 1 113 ? -2.943 -16.469 -23.75 1 98.31 113 GLY B N 1
ATOM 4028 C CA . GLY B 1 113 ? -1.828 -17.344 -24.078 1 98.31 113 GLY B CA 1
ATOM 4029 C C . GLY B 1 113 ? -1.387 -17.234 -25.531 1 98.31 113 GLY B C 1
ATOM 4030 O O . GLY B 1 113 ? -0.189 -17.172 -25.812 1 98.31 113 GLY B O 1
ATOM 4031 N N . VAL B 1 114 ? -2.297 -17.141 -26.375 1 98.44 114 VAL B N 1
ATOM 4032 C CA . VAL B 1 114 ? -1.998 -17 -27.797 1 98.44 114 VAL B CA 1
ATOM 4033 C C . VAL B 1 114 ? -1.302 -15.656 -28.047 1 98.44 114 VAL B C 1
ATOM 4035 O O . VAL B 1 114 ? -0.307 -15.594 -28.766 1 98.44 114 VAL B O 1
ATOM 4038 N N . ILE B 1 115 ? -1.803 -14.672 -27.438 1 98.31 115 ILE B N 1
ATOM 4039 C CA . ILE B 1 115 ? -1.25 -13.336 -27.641 1 98.31 115 ILE B CA 1
ATOM 4040 C C . ILE B 1 115 ? 0.17 -13.273 -27.078 1 98.31 115 ILE B C 1
ATOM 4042 O O . ILE B 1 115 ? 1.059 -12.672 -27.688 1 98.31 115 ILE B O 1
ATOM 4046 N N . ILE B 1 116 ? 0.371 -13.883 -25.969 1 97.38 116 ILE B N 1
ATOM 4047 C CA . ILE B 1 116 ? 1.693 -13.914 -25.344 1 97.38 116 ILE B CA 1
ATOM 4048 C C . ILE B 1 116 ? 2.674 -14.641 -26.266 1 97.38 116 ILE B C 1
ATOM 4050 O O . ILE B 1 116 ? 3.828 -14.227 -26.406 1 97.38 116 ILE B O 1
ATOM 4054 N N . LEU B 1 117 ? 2.236 -15.75 -26.875 1 97.62 117 LEU B N 1
ATOM 4055 C CA . LEU B 1 117 ? 3.082 -16.469 -27.812 1 97.62 117 LEU B CA 1
ATOM 4056 C C . LEU B 1 117 ? 3.48 -15.562 -28.984 1 97.62 117 LEU B C 1
ATOM 4058 O O . LEU B 1 117 ? 4.633 -15.586 -29.422 1 97.62 117 LEU B O 1
ATOM 4062 N N . LEU B 1 118 ? 2.562 -14.734 -29.391 1 97.5 118 LEU B N 1
ATOM 4063 C CA . LEU B 1 118 ? 2.818 -13.828 -30.5 1 97.5 118 LEU B CA 1
ATOM 4064 C C . LEU B 1 118 ? 3.719 -12.68 -30.078 1 97.5 118 LEU B C 1
ATOM 4066 O O . LEU B 1 118 ? 4.516 -12.172 -30.875 1 97.5 118 LEU B O 1
ATOM 4070 N N . LEU B 1 119 ? 3.613 -12.312 -28.828 1 96.19 119 LEU B N 1
ATOM 4071 C CA . LEU B 1 119 ? 4.352 -11.164 -28.312 1 96.19 119 LEU B CA 1
ATOM 4072 C C . LEU B 1 119 ? 5.746 -11.578 -27.859 1 96.19 119 LEU B C 1
ATOM 4074 O O . LEU B 1 119 ? 6.621 -10.727 -27.688 1 96.19 119 LEU B O 1
ATOM 4078 N N . ALA B 1 120 ? 5.961 -12.867 -27.672 1 95.69 120 ALA B N 1
ATOM 4079 C CA . ALA B 1 120 ? 7.172 -13.375 -27.047 1 95.69 120 ALA B CA 1
ATOM 4080 C C . ALA B 1 120 ? 8.422 -12.867 -27.766 1 95.69 120 ALA B C 1
ATOM 4082 O O . ALA B 1 120 ? 9.344 -12.352 -27.125 1 95.69 120 ALA B O 1
ATOM 4083 N N . PRO B 1 121 ? 8.531 -12.938 -29.156 1 94.38 121 PRO B N 1
ATOM 4084 C CA . PRO B 1 121 ? 9.734 -12.445 -29.828 1 94.38 121 PRO B CA 1
ATOM 4085 C C . PRO B 1 121 ? 9.93 -10.938 -29.672 1 94.38 121 PRO B C 1
ATOM 4087 O O . PRO B 1 121 ? 11.062 -10.469 -29.531 1 94.38 121 PRO B O 1
ATOM 4090 N N . ILE B 1 122 ? 8.867 -10.234 -29.672 1 94.88 122 ILE B N 1
ATOM 4091 C CA . ILE B 1 122 ? 8.93 -8.781 -29.531 1 94.88 122 ILE B CA 1
ATOM 4092 C C . ILE B 1 122 ? 9.359 -8.414 -28.109 1 94.88 122 ILE B C 1
ATOM 4094 O O . ILE B 1 122 ? 10.203 -7.543 -27.922 1 94.88 122 ILE B O 1
ATOM 4098 N N . PHE B 1 123 ? 8.758 -9.109 -27.188 1 93.56 123 PHE B N 1
ATOM 4099 C CA . PHE B 1 123 ? 9.055 -8.82 -25.781 1 93.56 123 PHE B CA 1
ATOM 4100 C C . PHE B 1 123 ? 10.5 -9.164 -25.453 1 93.56 123 PHE B C 1
ATOM 4102 O O . PHE B 1 123 ? 11.125 -8.5 -24.625 1 93.56 123 PHE B O 1
ATOM 4109 N N . ALA B 1 124 ? 10.992 -10.172 -26.062 1 93.38 124 ALA B N 1
ATOM 4110 C CA . ALA B 1 124 ? 12.375 -10.57 -25.828 1 93.38 124 ALA B CA 1
ATOM 4111 C C . ALA B 1 124 ? 13.344 -9.453 -26.234 1 93.38 124 ALA B C 1
ATOM 4113 O O . ALA B 1 124 ? 14.406 -9.289 -25.625 1 93.38 124 ALA B O 1
ATOM 4114 N N . LYS B 1 125 ? 12.938 -8.648 -27.203 1 90.69 125 LYS B N 1
ATOM 4115 C CA . LYS B 1 125 ? 13.758 -7.535 -27.672 1 90.69 125 LYS B CA 1
ATOM 4116 C C . LYS B 1 125 ? 13.57 -6.309 -26.797 1 90.69 125 LYS B C 1
ATOM 4118 O O . LYS B 1 125 ? 14.469 -5.469 -26.688 1 90.69 125 LYS B O 1
ATOM 4123 N N . LEU B 1 126 ? 12.383 -6.27 -26.109 1 84.69 126 LEU B N 1
ATOM 4124 C CA . LEU B 1 126 ? 12.008 -5.062 -25.375 1 84.69 126 LEU B CA 1
ATOM 4125 C C . LEU B 1 126 ? 12.156 -5.266 -23.875 1 84.69 126 LEU B C 1
ATOM 4127 O O . LEU B 1 126 ? 11.734 -4.418 -23.094 1 84.69 126 LEU B O 1
ATOM 4131 N N . SER B 1 127 ? 12.656 -6.281 -23.547 1 78.94 127 SER B N 1
ATOM 4132 C CA . SER B 1 127 ? 12.719 -6.633 -22.125 1 78.94 127 SER B CA 1
ATOM 4133 C C . SER B 1 127 ? 13.438 -5.555 -21.328 1 78.94 127 SER B C 1
ATOM 4135 O O . SER B 1 127 ? 13.18 -5.387 -20.125 1 78.94 127 SER B O 1
ATOM 4137 N N . HIS B 1 128 ? 14.289 -4.801 -22 1 75.75 128 HIS B N 1
ATOM 4138 C CA . HIS B 1 128 ? 15.039 -3.74 -21.344 1 75.75 128 HIS B CA 1
ATOM 4139 C C . HIS B 1 128 ? 14.133 -2.568 -20.969 1 75.75 128 HIS B C 1
ATOM 4141 O O . HIS B 1 128 ? 14.5 -1.73 -20.156 1 75.75 128 HIS B O 1
ATOM 4147 N N . LEU B 1 129 ? 12.906 -2.568 -21.484 1 77.75 129 LEU B N 1
ATOM 4148 C CA . LEU B 1 129 ? 11.961 -1.485 -21.234 1 77.75 129 LEU B CA 1
ATOM 4149 C C . LEU B 1 129 ? 11.289 -1.66 -19.875 1 77.75 129 LEU B C 1
ATOM 4151 O O . LEU B 1 129 ? 10.547 -0.78 -19.422 1 77.75 129 LEU B O 1
ATOM 4155 N N . PHE B 1 130 ? 11.547 -2.67 -19.156 1 84.56 130 PHE B N 1
ATOM 4156 C CA . PHE B 1 130 ? 10.945 -2.904 -17.859 1 84.56 130 PHE B CA 1
ATOM 4157 C C . PHE B 1 130 ? 12.008 -2.959 -16.766 1 84.56 130 PHE B C 1
ATOM 4159 O O . PHE B 1 130 ? 12.266 -4.02 -16.188 1 84.56 130 PHE B O 1
ATOM 4166 N N . PRO B 1 131 ? 12.539 -1.785 -16.5 1 87.69 131 PRO B N 1
ATOM 4167 C CA . PRO B 1 131 ? 13.602 -1.699 -15.484 1 87.69 131 PRO B CA 1
ATOM 4168 C C . PRO B 1 131 ? 13.117 -2.062 -14.086 1 87.69 131 PRO B C 1
ATOM 4170 O O . PRO B 1 131 ? 11.914 -2.209 -13.867 1 87.69 131 PRO B O 1
ATOM 4173 N N . PRO B 1 132 ? 13.969 -2.195 -13.195 1 91 132 PRO B N 1
ATOM 4174 C CA . PRO B 1 132 ? 13.641 -2.592 -11.828 1 91 132 PRO B CA 1
ATOM 4175 C C . PRO B 1 132 ? 12.656 -1.635 -11.156 1 91 132 PRO B C 1
ATOM 4177 O O . PRO B 1 132 ? 11.875 -2.047 -10.289 1 91 132 PRO B O 1
ATOM 4180 N N . LEU B 1 133 ? 12.656 -0.376 -11.57 1 94.5 133 LEU B N 1
ATOM 4181 C CA . LEU B 1 133 ? 11.68 0.578 -11.047 1 94.5 133 LEU B CA 1
ATOM 4182 C C . LEU B 1 133 ? 10.258 0.132 -11.359 1 94.5 133 LEU B C 1
ATOM 4184 O O . LEU B 1 133 ? 9.383 0.185 -10.492 1 94.5 133 LEU B O 1
ATOM 4188 N N . VAL B 1 134 ? 10.078 -0.293 -12.586 1 94.06 134 VAL B N 1
ATOM 4189 C CA . VAL B 1 134 ? 8.758 -0.733 -13.039 1 94.06 134 VAL B CA 1
ATOM 4190 C C . VAL B 1 134 ? 8.414 -2.078 -12.406 1 94.06 134 VAL B C 1
ATOM 4192 O O . VAL B 1 134 ? 7.324 -2.252 -11.859 1 94.06 134 VAL B O 1
ATOM 4195 N N . THR B 1 135 ? 9.312 -3.006 -12.406 1 92.31 135 THR B N 1
ATOM 4196 C CA . THR B 1 135 ? 9.07 -4.344 -11.875 1 92.31 135 THR B CA 1
ATOM 4197 C C . THR B 1 135 ? 8.82 -4.289 -10.367 1 92.31 135 THR B C 1
ATOM 4199 O O . THR B 1 135 ? 7.91 -4.945 -9.859 1 92.31 135 THR B O 1
ATOM 4202 N N . GLY B 1 136 ? 9.672 -3.527 -9.672 1 94.5 136 GLY B N 1
ATOM 4203 C CA . GLY B 1 136 ? 9.492 -3.391 -8.234 1 94.5 136 GLY B CA 1
ATOM 4204 C C . GLY B 1 136 ? 8.148 -2.791 -7.863 1 94.5 136 GLY B C 1
ATOM 4205 O O . GLY B 1 136 ? 7.531 -3.209 -6.883 1 94.5 136 GLY B O 1
ATOM 4206 N N . THR B 1 137 ? 7.699 -1.826 -8.633 1 96.81 137 THR B N 1
ATOM 4207 C CA . THR B 1 137 ? 6.41 -1.187 -8.391 1 96.81 137 THR B CA 1
ATOM 4208 C C . THR B 1 137 ? 5.27 -2.18 -8.586 1 96.81 137 THR B C 1
ATOM 4210 O O . THR B 1 137 ? 4.355 -2.252 -7.758 1 96.81 137 THR B O 1
ATOM 4213 N N . ILE B 1 138 ? 5.379 -2.93 -9.594 1 94.5 138 ILE B N 1
ATOM 4214 C CA . ILE B 1 138 ? 4.328 -3.893 -9.906 1 94.5 138 ILE B CA 1
ATOM 4215 C C . ILE B 1 138 ? 4.289 -4.98 -8.836 1 94.5 138 ILE B C 1
ATOM 4217 O O . ILE B 1 138 ? 3.211 -5.367 -8.375 1 94.5 138 ILE B O 1
ATOM 4221 N N . VAL B 1 139 ? 5.434 -5.492 -8.43 1 93.69 139 VAL B N 1
ATOM 4222 C CA . VAL B 1 139 ? 5.488 -6.543 -7.418 1 93.69 139 VAL B CA 1
ATOM 4223 C C . VAL B 1 139 ? 4.93 -6.023 -6.098 1 93.69 139 VAL B C 1
ATOM 4225 O O . VAL B 1 139 ? 4.191 -6.734 -5.406 1 93.69 139 VAL B O 1
ATOM 4228 N N . THR B 1 140 ? 5.262 -4.785 -5.742 1 96.62 140 THR B N 1
ATOM 4229 C CA . THR B 1 140 ? 4.695 -4.168 -4.547 1 96.62 140 THR B CA 1
ATOM 4230 C C . THR B 1 140 ? 3.172 -4.102 -4.641 1 96.62 140 THR B C 1
ATOM 4232 O O . THR B 1 140 ? 2.473 -4.402 -3.672 1 96.62 140 THR B O 1
ATOM 4235 N N . LEU B 1 141 ? 2.742 -3.781 -5.773 1 96.5 141 LEU B N 1
ATOM 4236 C CA . LEU B 1 141 ? 1.31 -3.66 -6.02 1 96.5 141 LEU B CA 1
ATOM 4237 C C . LEU B 1 141 ? 0.622 -5.016 -5.895 1 96.5 141 LEU B C 1
ATOM 4239 O O . LEU B 1 141 ? -0.513 -5.098 -5.418 1 96.5 141 LEU B O 1
ATOM 4243 N N . ILE B 1 142 ? 1.243 -6.043 -6.387 1 94.62 142 ILE B N 1
ATOM 4244 C CA . ILE B 1 142 ? 0.685 -7.387 -6.277 1 94.62 142 ILE B CA 1
ATOM 4245 C C . ILE B 1 142 ? 0.407 -7.715 -4.812 1 94.62 142 ILE B C 1
ATOM 4247 O O . ILE B 1 142 ? -0.713 -8.086 -4.453 1 94.62 142 ILE B O 1
ATOM 4251 N N . GLY B 1 143 ? 1.385 -7.504 -4.004 1 95.88 143 GLY B N 1
ATOM 4252 C CA . GLY B 1 143 ? 1.195 -7.77 -2.584 1 95.88 143 GLY B CA 1
ATOM 4253 C C . GLY B 1 143 ? 0.134 -6.891 -1.949 1 95.88 143 GLY B C 1
ATOM 4254 O O . GLY B 1 143 ? -0.712 -7.379 -1.196 1 95.88 143 GLY B O 1
ATOM 4255 N N . ALA B 1 144 ? 0.124 -5.648 -2.283 1 97.25 144 ALA B N 1
ATOM 4256 C CA . ALA B 1 144 ? -0.773 -4.676 -1.659 1 97.25 144 ALA B CA 1
ATOM 4257 C C . ALA B 1 144 ? -2.223 -4.93 -2.066 1 97.25 144 ALA B C 1
ATOM 4259 O O . ALA B 1 144 ? -3.137 -4.781 -1.252 1 97.25 144 ALA B O 1
ATOM 4260 N N . THR B 1 145 ? -2.463 -5.254 -3.264 1 96.38 145 THR B N 1
ATOM 4261 C CA . THR B 1 145 ? -3.824 -5.391 -3.771 1 96.38 145 THR B CA 1
ATOM 4262 C C . THR B 1 145 ? -4.469 -6.672 -3.254 1 96.38 145 THR B C 1
ATOM 4264 O O . THR B 1 145 ? -5.684 -6.855 -3.371 1 96.38 145 THR B O 1
ATOM 4267 N N . LEU B 1 146 ? -3.695 -7.551 -2.637 1 95.5 146 LEU B N 1
ATOM 4268 C CA . LEU B 1 146 ? -4.25 -8.805 -2.133 1 95.5 146 LEU B CA 1
ATOM 4269 C C . LEU B 1 146 ? -4.535 -8.711 -0.637 1 95.5 146 LEU B C 1
ATOM 4271 O O . LEU B 1 146 ? -5.117 -9.625 -0.052 1 95.5 146 LEU B O 1
ATOM 4275 N N . ILE B 1 147 ? -4.211 -7.605 -0.041 1 97 147 ILE B N 1
ATOM 4276 C CA . ILE B 1 147 ? -4.383 -7.422 1.396 1 97 147 ILE B CA 1
ATOM 4277 C C . ILE B 1 147 ? -5.859 -7.547 1.759 1 97 147 ILE B C 1
ATOM 4279 O O . ILE B 1 147 ? -6.211 -8.203 2.744 1 97 147 ILE B O 1
ATOM 4283 N N . PRO B 1 148 ? -6.812 -6.965 0.969 1 95.5 148 PRO B N 1
ATOM 4284 C CA . PRO B 1 148 ? -8.227 -7.152 1.317 1 95.5 148 PRO B CA 1
ATOM 4285 C C . PRO B 1 148 ? -8.625 -8.625 1.381 1 95.5 148 PRO B C 1
ATOM 4287 O O . PRO B 1 148 ? -9.391 -9.023 2.26 1 95.5 148 PRO B O 1
ATOM 4290 N N . VAL B 1 149 ? -8.102 -9.43 0.513 1 95.12 149 VAL B N 1
ATOM 4291 C CA . VAL B 1 149 ? -8.422 -10.852 0.489 1 95.12 149 VAL B CA 1
ATOM 4292 C C . VAL B 1 149 ? -7.906 -11.516 1.764 1 95.12 149 VAL B C 1
ATOM 4294 O O . VAL B 1 149 ? -8.609 -12.32 2.381 1 95.12 149 VAL B O 1
ATOM 4297 N N . ALA B 1 150 ? -6.699 -11.195 2.156 1 97.06 150 ALA B N 1
ATOM 4298 C CA . ALA B 1 150 ? -6.105 -11.75 3.369 1 97.06 150 ALA B CA 1
ATOM 4299 C C . ALA B 1 150 ? -6.945 -11.406 4.598 1 97.06 150 ALA B C 1
ATOM 4301 O O . ALA B 1 150 ? -7.25 -12.281 5.41 1 97.06 150 ALA B O 1
ATOM 4302 N N . ILE B 1 151 ? -7.352 -10.18 4.73 1 97.44 151 ILE B N 1
ATOM 4303 C CA . ILE B 1 151 ? -8.047 -9.711 5.922 1 97.44 151 ILE B CA 1
ATOM 4304 C C . ILE B 1 151 ? -9.477 -10.25 5.938 1 97.44 151 ILE B C 1
ATOM 4306 O O . ILE B 1 151 ? -9.992 -10.625 6.992 1 97.44 151 ILE B O 1
ATOM 4310 N N . ASN B 1 152 ? -10.125 -10.273 4.801 1 97 152 ASN B N 1
ATOM 4311 C CA . ASN B 1 152 ? -11.477 -10.828 4.738 1 97 152 ASN B CA 1
ATOM 4312 C C . ASN B 1 152 ? -11.492 -12.312 5.09 1 97 152 ASN B C 1
ATOM 4314 O O . ASN B 1 152 ? -12.422 -12.789 5.75 1 97 152 ASN B O 1
ATOM 4318 N N . ASN B 1 153 ? -10.484 -13.016 4.645 1 97.19 153 ASN B N 1
ATOM 4319 C CA . ASN B 1 153 ? -10.383 -14.414 5.035 1 97.19 153 ASN B CA 1
ATOM 4320 C C . ASN B 1 153 ? -10.062 -14.562 6.52 1 97.19 153 ASN B C 1
ATOM 4322 O O . ASN B 1 153 ? -10.633 -15.414 7.207 1 97.19 153 ASN B O 1
ATOM 4326 N N . LEU B 1 154 ? -9.18 -13.727 7.008 1 97.75 154 LEU B N 1
ATOM 4327 C CA . LEU B 1 154 ? -8.867 -13.711 8.43 1 97.75 154 LEU B CA 1
ATOM 4328 C C . LEU B 1 154 ? -10.125 -13.57 9.266 1 97.75 154 LEU B C 1
ATOM 4330 O O . LEU B 1 154 ? -10.242 -14.18 10.336 1 97.75 154 LEU B O 1
ATOM 4334 N N . ALA B 1 155 ? -11.07 -12.82 8.766 1 97.5 155 ALA B N 1
ATOM 4335 C CA . ALA B 1 155 ? -12.312 -12.516 9.484 1 97.5 155 ALA B CA 1
ATOM 4336 C C . ALA B 1 155 ? -13.352 -13.617 9.258 1 97.5 155 ALA B C 1
ATOM 4338 O O . ALA B 1 155 ? -14.492 -13.492 9.703 1 97.5 155 ALA B O 1
ATOM 4339 N N . GLY B 1 156 ? -13.062 -14.625 8.531 1 95.88 156 GLY B N 1
ATOM 4340 C CA . GLY B 1 156 ? -13.969 -15.75 8.359 1 95.88 156 GLY B CA 1
ATOM 4341 C C . GLY B 1 156 ? -14.547 -15.836 6.957 1 95.88 156 GLY B C 1
ATOM 4342 O O . GLY B 1 156 ? -15.398 -16.688 6.684 1 95.88 156 GLY B O 1
ATOM 4343 N N . GLY B 1 157 ? -14.07 -14.969 6.051 1 94.25 157 GLY B N 1
ATOM 4344 C CA . GLY B 1 157 ? -14.57 -14.953 4.684 1 94.25 157 GLY B CA 1
ATOM 4345 C C . GLY B 1 157 ? -15.703 -13.969 4.477 1 94.25 157 GLY B C 1
ATOM 4346 O O . GLY B 1 157 ? -16.672 -13.938 5.25 1 94.25 157 GLY B O 1
ATOM 4347 N N . GLU B 1 158 ? -15.547 -13.18 3.506 1 89.62 158 GLU B N 1
ATOM 4348 C CA . GLU B 1 158 ? -16.578 -12.18 3.219 1 89.62 158 GLU B CA 1
ATOM 4349 C C . GLU B 1 158 ? -17.922 -12.828 2.941 1 89.62 158 GLU B C 1
ATOM 4351 O O . GLU B 1 158 ? -18 -13.797 2.186 1 89.62 158 GLU B O 1
ATOM 4356 N N . GLY B 1 159 ? -18.984 -12.344 3.535 1 88.19 159 GLY B N 1
ATOM 4357 C CA . GLY B 1 159 ? -20.328 -12.852 3.303 1 88.19 159 GLY B CA 1
ATOM 4358 C C . GLY B 1 159 ? -20.688 -14.016 4.215 1 88.19 159 GLY B C 1
ATOM 4359 O O . GLY B 1 159 ? -21.844 -14.43 4.27 1 88.19 159 GLY B O 1
ATOM 4360 N N . SER B 1 160 ? -19.703 -14.5 4.918 1 91.69 160 SER B N 1
ATOM 4361 C CA . SER B 1 160 ? -19.969 -15.609 5.828 1 91.69 160 SER B CA 1
ATOM 4362 C C . SER B 1 160 ? -20.781 -15.156 7.035 1 91.69 160 SER B C 1
ATOM 4364 O O . SER B 1 160 ? -20.734 -13.977 7.414 1 91.69 160 SER B O 1
ATOM 4366 N N . ALA B 1 161 ? -21.484 -16.047 7.613 1 91.81 161 ALA B N 1
ATOM 4367 C CA . ALA B 1 161 ? -22.328 -15.758 8.773 1 91.81 161 ALA B CA 1
ATOM 4368 C C . ALA B 1 161 ? -21.484 -15.391 9.984 1 91.81 161 ALA B C 1
ATOM 4370 O O . ALA B 1 161 ? -21.906 -14.617 10.844 1 91.81 161 ALA B O 1
ATOM 4371 N N . ASP B 1 162 ? -20.297 -15.859 10.023 1 94.19 162 ASP B N 1
ATOM 4372 C CA . ASP B 1 162 ? -19.453 -15.602 11.188 1 94.19 162 ASP B CA 1
ATOM 4373 C C . ASP B 1 162 ? -18.359 -14.602 10.844 1 94.19 162 ASP B C 1
ATOM 4375 O O . ASP B 1 162 ? -17.297 -14.609 11.469 1 94.19 162 ASP B O 1
ATOM 4379 N N . TYR B 1 163 ? -18.562 -13.82 9.844 1 96.06 163 TYR B N 1
ATOM 4380 C CA . TYR B 1 163 ? -17.609 -12.789 9.461 1 96.06 163 TYR B CA 1
ATOM 4381 C C . TYR B 1 163 ? -17.328 -11.844 10.625 1 96.06 163 TYR B C 1
ATOM 4383 O O . TYR B 1 163 ? -18.266 -11.32 11.234 1 96.06 163 TYR B O 1
ATOM 4391 N N . GLY B 1 164 ? -16.078 -11.758 10.969 1 95.75 164 GLY B N 1
ATOM 4392 C CA . GLY B 1 164 ? -15.688 -10.812 12.008 1 95.75 164 GLY B CA 1
ATOM 4393 C C . GLY B 1 164 ? -15.781 -11.391 13.406 1 95.75 164 GLY B C 1
ATOM 4394 O O . GLY B 1 164 ? -15.453 -10.719 14.383 1 95.75 164 GLY B O 1
ATOM 4395 N N . ASN B 1 165 ? -16.219 -12.648 13.453 1 96.38 165 ASN B N 1
ATOM 4396 C CA . ASN B 1 165 ? -16.281 -13.297 14.758 1 96.38 165 ASN B CA 1
ATOM 4397 C C . ASN B 1 165 ? -14.914 -13.367 15.422 1 96.38 165 ASN B C 1
ATOM 4399 O O . ASN B 1 165 ? -13.906 -13.625 14.75 1 96.38 165 ASN B O 1
ATOM 4403 N N . ILE B 1 166 ? -14.914 -13.234 16.672 1 95.56 166 ILE B N 1
ATOM 4404 C CA . ILE B 1 166 ? -13.68 -13.164 17.438 1 95.56 166 ILE B CA 1
ATOM 4405 C C . ILE B 1 166 ? -12.914 -14.484 17.312 1 95.56 166 ILE B C 1
ATOM 4407 O O . ILE B 1 166 ? -11.688 -14.5 17.297 1 95.56 166 ILE B O 1
ATOM 4411 N N . ASP B 1 167 ? -13.641 -15.555 17.234 1 96.44 167 ASP B N 1
ATOM 4412 C CA . ASP B 1 167 ? -13 -16.859 17.109 1 96.44 167 ASP B CA 1
ATOM 4413 C C . ASP B 1 167 ? -12.188 -16.953 15.82 1 96.44 167 ASP B C 1
ATOM 4415 O O . ASP B 1 167 ? -11.117 -17.547 15.805 1 96.44 167 ASP B O 1
ATOM 4419 N N . ASN B 1 168 ? -12.781 -16.438 14.727 1 97.56 168 ASN B N 1
ATOM 4420 C CA . ASN B 1 168 ? -12.055 -16.422 13.453 1 97.56 168 ASN B CA 1
ATOM 4421 C C . ASN B 1 168 ? -10.797 -15.57 13.539 1 97.56 168 ASN B C 1
ATOM 4423 O O . ASN B 1 168 ? -9.727 -15.984 13.086 1 97.56 168 ASN B O 1
ATOM 4427 N N . LEU B 1 169 ? -10.938 -14.43 14.156 1 97.38 169 LEU B N 1
ATOM 4428 C CA . LEU B 1 169 ? -9.812 -13.516 14.273 1 97.38 169 LEU B CA 1
ATOM 4429 C C . LEU B 1 169 ? -8.695 -14.125 15.117 1 97.38 169 LEU B C 1
ATOM 4431 O O . LEU B 1 169 ? -7.52 -14.016 14.758 1 97.38 169 LEU B O 1
ATOM 4435 N N . ILE B 1 170 ? -9.039 -14.75 16.172 1 97.06 170 ILE B N 1
ATOM 4436 C CA . ILE B 1 170 ? -8.062 -15.383 17.047 1 97.06 170 ILE B CA 1
ATOM 4437 C C . ILE B 1 170 ? -7.375 -16.531 16.312 1 97.06 170 ILE B C 1
ATOM 4439 O O . ILE B 1 170 ? -6.148 -16.656 16.359 1 97.06 170 ILE B O 1
ATOM 4443 N N . LEU B 1 171 ? -8.203 -17.359 15.648 1 98 171 LEU B N 1
ATOM 4444 C CA . LEU B 1 171 ? -7.668 -18.5 14.906 1 98 171 LEU B CA 1
ATOM 4445 C C . LEU B 1 171 ? -6.684 -18.031 13.844 1 98 171 LEU B C 1
ATOM 4447 O O . LEU B 1 171 ? -5.598 -18.594 13.703 1 98 171 LEU B O 1
ATOM 4451 N N . GLY B 1 172 ? -7.078 -17.031 13.023 1 98.06 172 GLY B N 1
ATOM 4452 C CA . GLY B 1 172 ? -6.191 -16.484 12.016 1 98.06 172 GLY B CA 1
ATOM 4453 C C . GLY B 1 172 ? -4.934 -15.867 12.594 1 98.06 172 GLY B C 1
ATOM 4454 O O . GLY B 1 172 ? -3.834 -16.078 12.086 1 98.06 172 GLY B O 1
ATOM 4455 N N . LEU B 1 173 ? -5.062 -15.133 13.711 1 97.5 173 LEU B N 1
ATOM 4456 C CA . LEU B 1 173 ? -3.918 -14.484 14.344 1 97.5 173 LEU B CA 1
ATOM 4457 C C . LEU B 1 173 ? -2.955 -15.523 14.914 1 97.5 173 LEU B C 1
ATOM 4459 O O . LEU B 1 173 ? -1.736 -15.344 14.844 1 97.5 173 LEU B O 1
ATOM 4463 N N . ILE B 1 174 ? -3.486 -16.531 15.5 1 98.19 174 ILE B N 1
ATOM 4464 C CA . ILE B 1 174 ? -2.643 -17.594 16.031 1 98.19 174 ILE B CA 1
ATOM 4465 C C . ILE B 1 174 ? -1.851 -18.25 14.906 1 98.19 174 ILE B C 1
ATOM 4467 O O . ILE B 1 174 ? -0.662 -18.547 15.062 1 98.19 174 ILE B O 1
ATOM 4471 N N . THR B 1 175 ? -2.568 -18.516 13.82 1 98.44 175 THR B N 1
ATOM 4472 C CA . THR B 1 175 ? -1.887 -19.078 12.664 1 98.44 175 THR B CA 1
ATOM 4473 C C . THR B 1 175 ? -0.733 -18.188 12.227 1 98.44 175 THR B C 1
ATOM 4475 O O . THR B 1 175 ? 0.382 -18.656 12 1 98.44 175 THR B O 1
ATOM 4478 N N . PHE B 1 176 ? -0.988 -16.938 12.133 1 98 176 PHE B N 1
ATOM 4479 C CA . PHE B 1 176 ? 0.021 -15.953 11.742 1 98 176 PHE B CA 1
ATOM 4480 C C . PHE B 1 176 ? 1.182 -15.953 12.734 1 98 176 PHE B C 1
ATOM 4482 O O . PHE B 1 176 ? 2.346 -15.953 12.328 1 98 176 PHE B O 1
ATOM 4489 N N . VAL B 1 177 ? 0.911 -15.938 13.992 1 98.12 177 VAL B N 1
ATOM 4490 C CA . VAL B 1 177 ? 1.925 -15.891 15.039 1 98.12 177 VAL B CA 1
ATOM 4491 C C . VAL B 1 177 ? 2.777 -17.156 14.992 1 98.12 177 VAL B C 1
ATOM 4493 O O . VAL B 1 177 ? 3.996 -17.094 15.18 1 98.12 177 VAL B O 1
ATOM 4496 N N . ILE B 1 178 ? 2.191 -18.266 14.766 1 98.38 178 ILE B N 1
ATOM 4497 C CA . ILE B 1 178 ? 2.936 -19.516 14.648 1 98.38 178 ILE B CA 1
ATOM 4498 C C . ILE B 1 178 ? 3.924 -19.422 13.492 1 98.38 178 ILE B C 1
ATOM 4500 O O . ILE B 1 178 ? 5.086 -19.828 13.617 1 98.38 178 ILE B O 1
ATOM 4504 N N . ILE B 1 179 ? 3.455 -18.922 12.367 1 97.44 179 ILE B N 1
ATOM 4505 C CA . ILE B 1 179 ? 4.328 -18.766 11.211 1 97.44 179 ILE B CA 1
ATOM 4506 C C . ILE B 1 179 ? 5.508 -17.859 11.57 1 97.44 179 ILE B C 1
ATOM 4508 O O . ILE B 1 179 ? 6.66 -18.172 11.266 1 97.44 179 ILE B O 1
ATOM 4512 N N . LEU B 1 180 ? 5.215 -16.766 12.305 1 96.75 180 LEU B N 1
ATOM 4513 C CA . LEU B 1 180 ? 6.254 -15.828 12.703 1 96.75 180 LEU B CA 1
ATOM 4514 C C . LEU B 1 180 ? 7.262 -16.5 13.633 1 96.75 180 LEU B C 1
ATOM 4516 O O . LEU B 1 180 ? 8.469 -16.281 13.492 1 96.75 180 LEU B O 1
ATOM 4520 N N . LEU B 1 181 ? 6.754 -17.25 14.586 1 97.62 181 LEU B N 1
ATOM 4521 C CA . LEU B 1 181 ? 7.625 -17.938 15.531 1 97.62 181 LEU B CA 1
ATOM 4522 C C . LEU B 1 181 ? 8.523 -18.938 14.82 1 97.62 181 LEU B C 1
ATOM 4524 O O . LEU B 1 181 ? 9.719 -19.031 15.109 1 97.62 181 LEU B O 1
ATOM 4528 N N . LEU B 1 182 ? 7.953 -19.703 13.906 1 96.31 182 LEU B N 1
ATOM 4529 C CA . LEU B 1 182 ? 8.742 -20.656 13.141 1 96.31 182 LEU B CA 1
ATOM 4530 C C . LEU B 1 182 ? 9.797 -19.953 12.305 1 96.31 182 LEU B C 1
ATOM 4532 O O . LEU B 1 182 ? 10.953 -20.359 12.273 1 96.31 182 LEU B O 1
ATOM 4536 N N . TYR B 1 183 ? 9.336 -18.891 11.711 1 93 183 TYR B N 1
ATOM 4537 C CA . TYR B 1 183 ? 10.258 -18.156 10.852 1 93 183 TYR B CA 1
ATOM 4538 C C . TYR B 1 183 ? 11.43 -17.609 11.648 1 93 183 TYR B C 1
ATOM 4540 O O . TYR B 1 183 ? 12.57 -17.641 11.188 1 93 183 TYR B O 1
ATOM 4548 N N . ARG B 1 184 ? 11.195 -17.125 12.828 1 94.06 184 ARG B N 1
ATOM 4549 C CA . ARG B 1 184 ? 12.219 -16.484 13.656 1 94.06 184 ARG B CA 1
ATOM 4550 C C . ARG B 1 184 ? 13.148 -17.531 14.266 1 94.06 184 ARG B C 1
ATOM 4552 O O . ARG B 1 184 ? 14.359 -17.297 14.383 1 94.06 184 ARG B O 1
ATOM 4559 N N . PHE B 1 185 ? 12.609 -18.641 14.664 1 95.81 185 PHE B N 1
ATOM 4560 C CA . PHE B 1 185 ? 13.375 -19.516 15.539 1 95.81 185 PHE B CA 1
ATOM 4561 C C . PHE B 1 185 ? 13.93 -20.703 14.773 1 95.81 185 PHE B C 1
ATOM 4563 O O . PHE B 1 185 ? 14.688 -21.516 15.312 1 95.81 185 PHE B O 1
ATOM 4570 N N . THR B 1 186 ? 13.578 -20.859 13.539 1 93.69 186 THR B N 1
ATOM 4571 C CA . THR B 1 186 ? 14.141 -21.938 12.742 1 93.69 186 THR B CA 1
ATOM 4572 C C . THR B 1 186 ? 15.039 -21.391 11.641 1 93.69 186 THR B C 1
ATOM 4574 O O . THR B 1 186 ? 15.133 -20.172 11.453 1 93.69 186 THR B O 1
ATOM 4577 N N . LYS B 1 187 ? 15.82 -22.281 11.039 1 89.94 187 LYS B N 1
ATOM 4578 C CA . LYS B 1 187 ? 16.719 -21.922 9.953 1 89.94 187 LYS B CA 1
ATOM 4579 C C . LYS B 1 187 ? 16.641 -22.938 8.812 1 89.94 187 LYS B C 1
ATOM 4581 O O . LYS B 1 187 ? 16.047 -24 8.961 1 89.94 187 LYS B O 1
ATOM 4586 N N . GLY B 1 188 ? 17.094 -22.469 7.625 1 85.25 188 GLY B N 1
ATOM 4587 C CA . GLY B 1 188 ? 17.203 -23.375 6.496 1 85.25 188 GLY B CA 1
ATOM 4588 C C . GLY B 1 188 ? 15.859 -23.875 5.992 1 85.25 188 GLY B C 1
ATOM 4589 O O . GLY B 1 188 ? 14.945 -23.078 5.773 1 85.25 188 GLY B O 1
ATOM 4590 N N . PHE B 1 189 ? 15.797 -25.156 5.887 1 86.5 189 PHE B N 1
ATOM 4591 C CA . PHE B 1 189 ? 14.633 -25.781 5.27 1 86.5 189 PHE B CA 1
ATOM 4592 C C . PHE B 1 189 ? 13.375 -25.516 6.098 1 86.5 189 PHE B C 1
ATOM 4594 O O . PHE B 1 189 ? 12.328 -25.172 5.551 1 86.5 189 PHE B O 1
ATOM 4601 N N . LEU B 1 190 ? 13.438 -25.672 7.34 1 91.75 190 LEU B N 1
ATOM 4602 C CA . LEU B 1 190 ? 12.281 -25.484 8.211 1 91.75 190 LEU B CA 1
ATOM 4603 C C . LEU B 1 190 ? 11.758 -24.062 8.117 1 91.75 190 LEU B C 1
ATOM 4605 O O . LEU B 1 190 ? 10.547 -23.828 8.188 1 91.75 190 LEU B O 1
ATOM 4609 N N . GLN B 1 191 ? 12.617 -23.125 7.973 1 91 191 GLN B N 1
ATOM 4610 C CA . GLN B 1 191 ? 12.227 -21.734 7.828 1 91 191 GLN B CA 1
ATOM 4611 C C . GLN B 1 191 ? 11.492 -21.484 6.512 1 91 191 GLN B C 1
ATOM 4613 O O . GLN B 1 191 ? 10.508 -20.75 6.469 1 91 191 GLN B O 1
ATOM 4618 N N . SER B 1 192 ? 11.969 -22.234 5.523 1 86.69 192 SER B N 1
ATOM 4619 C CA . SER B 1 192 ? 11.414 -22.016 4.191 1 86.69 192 SER B CA 1
ATOM 4620 C C . SER B 1 192 ? 9.992 -22.562 4.094 1 86.69 192 SER B C 1
ATOM 4622 O O . SER B 1 192 ? 9.211 -22.141 3.244 1 86.69 192 SER B O 1
ATOM 4624 N N . ILE B 1 193 ? 9.641 -23.5 4.949 1 92.94 193 ILE B N 1
ATOM 4625 C CA . ILE B 1 193 ? 8.312 -24.094 4.852 1 92.94 193 ILE B CA 1
ATOM 4626 C C . ILE B 1 193 ? 7.461 -23.641 6.039 1 92.94 193 ILE B C 1
ATOM 4628 O O . ILE B 1 193 ? 6.5 -24.328 6.41 1 92.94 193 ILE B O 1
ATOM 4632 N N . SER B 1 194 ? 7.816 -22.562 6.707 1 94.25 194 SER B N 1
ATOM 4633 C CA . SER B 1 194 ? 7.133 -22.047 7.887 1 94.25 194 SER B CA 1
ATOM 4634 C C . SER B 1 194 ? 5.656 -21.781 7.602 1 94.25 194 SER B C 1
ATOM 4636 O O . SER B 1 194 ? 4.797 -22.062 8.445 1 94.25 194 SER B O 1
ATOM 4638 N N . ILE B 1 195 ? 5.324 -21.281 6.418 1 94.06 195 ILE B N 1
ATOM 4639 C CA . ILE B 1 195 ? 3.943 -20.984 6.062 1 94.06 195 ILE B CA 1
ATOM 4640 C C . ILE B 1 195 ? 3.125 -22.266 6.023 1 94.06 195 ILE B C 1
ATOM 4642 O O . ILE B 1 195 ? 2.012 -22.312 6.555 1 94.06 195 ILE B O 1
ATOM 4646 N N . LEU B 1 196 ? 3.697 -23.297 5.41 1 94.81 196 LEU B N 1
ATOM 4647 C CA . LEU B 1 196 ? 2.99 -24.578 5.297 1 94.81 196 LEU B CA 1
ATOM 4648 C C . LEU B 1 196 ? 2.77 -25.188 6.668 1 94.81 196 LEU B C 1
ATOM 4650 O O . LEU B 1 196 ? 1.677 -25.688 6.965 1 94.81 196 LEU B O 1
ATOM 4654 N N . ILE B 1 197 ? 3.803 -25.188 7.504 1 96.31 197 ILE B N 1
ATOM 4655 C CA . ILE B 1 197 ? 3.674 -25.719 8.852 1 96.31 197 ILE B CA 1
ATOM 4656 C C . ILE B 1 197 ? 2.627 -24.922 9.633 1 96.31 197 ILE B C 1
ATOM 4658 O O . ILE B 1 197 ? 1.834 -25.5 10.383 1 96.31 197 ILE B O 1
ATOM 4662 N N . GLY B 1 198 ? 2.65 -23.609 9.453 1 96.81 198 GLY B N 1
ATOM 4663 C CA . GLY B 1 198 ? 1.643 -22.766 10.078 1 96.81 198 GLY B CA 1
ATOM 4664 C C . GLY B 1 198 ? 0.23 -23.094 9.641 1 96.81 198 GLY B C 1
ATOM 4665 O O . GLY B 1 198 ? -0.69 -23.125 10.461 1 96.81 198 GLY B O 1
ATOM 4666 N N . LEU B 1 199 ? 0.035 -23.375 8.367 1 96.31 199 LEU B N 1
ATOM 4667 C CA . LEU B 1 199 ? -1.267 -23.766 7.84 1 96.31 199 LEU B CA 1
ATOM 4668 C C . LEU B 1 199 ? -1.745 -25.062 8.484 1 96.31 199 LEU B C 1
ATOM 4670 O O . LEU B 1 199 ? -2.898 -25.156 8.906 1 96.31 199 LEU B O 1
ATOM 4674 N N . VAL B 1 200 ? -0.862 -26 8.555 1 96.19 200 VAL B N 1
ATOM 4675 C CA . VAL B 1 200 ? -1.206 -27.281 9.141 1 96.19 200 VAL B CA 1
ATOM 4676 C C . VAL B 1 200 ? -1.543 -27.109 10.617 1 96.19 200 VAL B C 1
ATOM 4678 O O . VAL B 1 200 ? -2.535 -27.672 11.102 1 96.19 200 VAL B O 1
ATOM 4681 N N . ALA B 1 201 ? -0.71 -26.375 11.32 1 97.88 201 ALA B N 1
ATOM 4682 C CA . ALA B 1 201 ? -0.973 -26.109 12.727 1 97.88 201 ALA B CA 1
ATOM 4683 C C . ALA B 1 201 ? -2.316 -25.422 12.914 1 97.88 201 ALA B C 1
ATOM 4685 O O . ALA B 1 201 ? -3.078 -25.75 13.828 1 97.88 201 ALA B O 1
ATOM 4686 N N . GLY B 1 202 ? -2.582 -24.406 12.07 1 97.81 202 GLY B N 1
ATOM 4687 C CA . GLY B 1 202 ? -3.871 -23.734 12.117 1 97.81 202 GLY B CA 1
ATOM 4688 C C . GLY B 1 202 ? -5.039 -24.656 11.859 1 97.81 202 GLY B C 1
ATOM 4689 O O . GLY B 1 202 ? -6.082 -24.547 12.516 1 97.81 202 GLY B O 1
ATOM 4690 N N . MET B 1 203 ? -4.871 -25.578 10.969 1 96.88 203 MET B N 1
ATOM 4691 C CA . MET B 1 203 ? -5.91 -26.562 10.68 1 96.88 203 MET B CA 1
ATOM 4692 C C . MET B 1 203 ? -6.168 -27.453 11.891 1 96.88 203 MET B C 1
ATOM 4694 O O . MET B 1 203 ? -7.32 -27.766 12.211 1 96.88 203 MET B O 1
ATOM 4698 N N . VAL B 1 204 ? -5.117 -27.859 12.516 1 97.5 204 VAL B N 1
ATOM 4699 C CA . VAL B 1 204 ? -5.25 -28.703 13.695 1 97.5 204 VAL B CA 1
ATOM 4700 C C . VAL B 1 204 ? -6.016 -27.953 14.781 1 97.5 204 VAL B C 1
ATOM 4702 O O . VAL B 1 204 ? -6.93 -28.516 15.406 1 97.5 204 VAL B O 1
ATOM 4705 N N . ILE B 1 205 ? -5.684 -26.719 15.008 1 98.12 205 ILE B N 1
ATOM 4706 C CA . ILE B 1 205 ? -6.383 -25.906 16 1 98.12 205 ILE B CA 1
ATOM 4707 C C . ILE B 1 205 ? -7.848 -25.75 15.594 1 98.12 205 ILE B C 1
ATOM 4709 O O . ILE B 1 205 ? -8.742 -25.812 16.438 1 98.12 205 ILE B O 1
ATOM 4713 N N . ALA B 1 206 ? -8.062 -25.562 14.305 1 97.44 206 ALA B N 1
ATOM 4714 C CA . ALA B 1 206 ? -9.422 -25.391 13.797 1 97.44 206 ALA B CA 1
ATOM 4715 C C . ALA B 1 206 ? -10.258 -26.641 14.031 1 97.44 206 ALA B C 1
ATOM 4717 O O . ALA B 1 206 ? -11.461 -26.547 14.289 1 97.44 206 ALA B O 1
ATOM 4718 N N . ILE B 1 207 ? -9.664 -27.828 13.93 1 95.88 207 ILE B N 1
ATOM 4719 C CA . ILE B 1 207 ? -10.352 -29.078 14.188 1 95.88 207 ILE B CA 1
ATOM 4720 C C . ILE B 1 207 ? -10.852 -29.109 15.633 1 95.88 207 ILE B C 1
ATOM 4722 O O . ILE B 1 207 ? -12 -29.453 15.898 1 95.88 207 ILE B O 1
ATOM 4726 N N . PHE B 1 208 ? -10.008 -28.641 16.562 1 96.38 208 PHE B N 1
ATOM 4727 C CA . PHE B 1 208 ? -10.359 -28.641 17.984 1 96.38 208 PHE B CA 1
ATOM 4728 C C . PHE B 1 208 ? -11.43 -27.594 18.266 1 96.38 208 PHE B C 1
ATOM 4730 O O . PHE B 1 208 ? -12.227 -27.75 19.203 1 96.38 208 PHE B O 1
ATOM 4737 N N . MET B 1 209 ? -11.523 -26.594 17.422 1 95.25 209 MET B N 1
ATOM 4738 C CA . MET B 1 209 ? -12.531 -25.547 17.578 1 95.25 209 MET B CA 1
ATOM 4739 C C . MET B 1 209 ? -13.82 -25.922 16.859 1 95.25 209 MET B C 1
ATOM 4741 O O . MET B 1 209 ? -14.812 -25.188 16.953 1 95.25 209 MET B O 1
ATOM 4745 N N . GLY B 1 210 ? -13.836 -26.953 16.047 1 92.38 210 GLY B N 1
ATOM 4746 C CA . GLY B 1 210 ? -14.992 -27.359 15.266 1 92.38 210 GLY B CA 1
ATOM 4747 C C . GLY B 1 210 ? -15.211 -26.531 14.023 1 92.38 210 GLY B C 1
ATOM 4748 O O . GLY B 1 210 ? -16.344 -26.391 13.555 1 92.38 210 GLY B O 1
ATOM 4749 N N . LYS B 1 211 ? -14.18 -25.953 13.516 1 92.56 211 LYS B N 1
ATOM 4750 C CA . LYS B 1 211 ? -14.328 -25 12.422 1 92.56 211 LYS B CA 1
ATOM 4751 C C . LYS B 1 211 ? -13.82 -25.578 11.109 1 92.56 211 LYS B C 1
ATOM 4753 O O . LYS B 1 211 ? -13.758 -24.891 10.094 1 92.56 211 LYS B O 1
ATOM 4758 N N . MET B 1 212 ? -13.43 -26.828 11.078 1 93 212 MET B N 1
ATOM 4759 C CA . MET B 1 212 ? -12.922 -27.422 9.844 1 93 212 MET B CA 1
ATOM 4760 C C . MET B 1 212 ? -13.852 -28.531 9.352 1 93 212 MET B C 1
ATOM 4762 O O . MET B 1 212 ? -14.25 -29.391 10.125 1 93 212 MET B O 1
ATOM 4766 N N . ASP B 1 213 ? -14.203 -28.422 8.141 1 89.06 213 ASP B N 1
ATOM 4767 C CA . ASP B 1 213 ? -15.016 -29.453 7.488 1 89.06 213 ASP B CA 1
ATOM 4768 C C . ASP B 1 213 ? -14.133 -30.516 6.832 1 89.06 213 ASP B C 1
ATOM 4770 O O . ASP B 1 213 ? -13.406 -30.219 5.875 1 89.06 213 ASP B O 1
ATOM 4774 N N . MET B 1 214 ? -14.266 -31.766 7.191 1 89.69 214 MET B N 1
ATOM 4775 C CA . MET B 1 214 ? -13.398 -32.844 6.699 1 89.69 214 MET B CA 1
ATOM 4776 C C . MET B 1 214 ? -14.07 -33.594 5.562 1 89.69 214 MET B C 1
ATOM 4778 O O . MET B 1 214 ? -13.453 -34.469 4.938 1 89.69 214 MET B O 1
ATOM 4782 N N . GLN B 1 215 ? -15.234 -33.219 5.223 1 88.06 215 GLN B N 1
ATOM 4783 C CA . GLN B 1 215 ? -16.031 -33.969 4.254 1 88.06 215 GLN B CA 1
ATOM 4784 C C . GLN B 1 215 ? -15.336 -34 2.889 1 88.06 215 GLN B C 1
ATOM 4786 O O . GLN B 1 215 ? -15.305 -35.062 2.232 1 88.06 215 GLN B O 1
ATOM 4791 N N . PRO B 1 216 ? -14.781 -32.938 2.496 1 87.31 216 PRO B N 1
ATOM 4792 C CA . PRO B 1 216 ? -14.117 -32.938 1.189 1 87.31 216 PRO B CA 1
ATOM 4793 C C . PRO B 1 216 ? -12.977 -33.969 1.129 1 87.31 216 PRO B C 1
ATOM 4795 O O . PRO B 1 216 ? -12.734 -34.562 0.078 1 87.31 216 PRO B O 1
ATOM 4798 N N . ILE B 1 217 ? -12.305 -34.188 2.162 1 88.62 217 ILE B N 1
ATOM 4799 C CA . ILE B 1 217 ? -11.188 -35.125 2.213 1 88.62 217 ILE B CA 1
ATOM 4800 C C . ILE B 1 217 ? -11.703 -36.562 2.088 1 88.62 217 ILE B C 1
ATOM 4802 O O . ILE B 1 217 ? -11.125 -37.375 1.361 1 88.62 217 ILE B O 1
ATOM 4806 N N . LEU B 1 218 ? -12.773 -36.719 2.717 1 87.06 218 LEU B N 1
ATOM 4807 C CA . LEU B 1 218 ? -13.352 -38.062 2.742 1 87.06 218 LEU B CA 1
ATOM 4808 C C . LEU B 1 218 ? -13.938 -38.438 1.384 1 87.06 218 LEU B C 1
ATOM 4810 O O . LEU B 1 218 ? -13.859 -39.594 0.958 1 87.06 218 LEU B O 1
ATOM 4814 N N . GLU B 1 219 ? -14.391 -37.5 0.68 1 87.44 219 GLU B N 1
ATOM 4815 C CA . GLU B 1 219 ? -15.133 -37.781 -0.546 1 87.44 219 GLU B CA 1
ATOM 4816 C C . GLU B 1 219 ? -14.242 -37.656 -1.775 1 87.44 219 GLU B C 1
ATOM 4818 O O . GLU B 1 219 ? -14.602 -38.094 -2.863 1 87.44 219 GLU B O 1
ATOM 4823 N N . ALA B 1 220 ? -13.102 -37.094 -1.575 1 88.81 220 ALA B N 1
ATOM 4824 C CA . ALA B 1 220 ? -12.211 -36.875 -2.713 1 88.81 220 ALA B CA 1
ATOM 4825 C C . ALA B 1 220 ? -11.75 -38.188 -3.324 1 88.81 220 ALA B C 1
ATOM 4827 O O . ALA B 1 220 ? -11.492 -39.156 -2.605 1 88.81 220 ALA B O 1
ATOM 4828 N N . SER B 1 221 ? -11.633 -38.25 -4.633 1 88.38 221 SER B N 1
ATOM 4829 C CA . SER B 1 221 ? -11.133 -39.406 -5.336 1 88.38 221 SER B CA 1
ATOM 4830 C C . SER B 1 221 ? -9.617 -39.531 -5.184 1 88.38 221 SER B C 1
ATOM 4832 O O . SER B 1 221 ? -8.945 -38.594 -4.801 1 88.38 221 SER B O 1
ATOM 4834 N N . TRP B 1 222 ? -9.078 -40.688 -5.504 1 89.31 222 TRP B N 1
ATOM 4835 C CA . TRP B 1 222 ? -7.648 -40.938 -5.379 1 89.31 222 TRP B CA 1
ATOM 4836 C C . TRP B 1 222 ? -6.902 -40.5 -6.629 1 89.31 222 TRP B C 1
ATOM 4838 O O . TRP B 1 222 ? -5.719 -40.156 -6.562 1 89.31 222 TRP B O 1
ATOM 4848 N N . VAL B 1 223 ? -7.621 -40.438 -7.715 1 88.75 223 VAL B N 1
ATOM 4849 C CA . VAL B 1 223 ? -6.953 -40.062 -8.945 1 88.75 223 VAL B CA 1
ATOM 4850 C C . VAL B 1 223 ? -7.879 -39.156 -9.773 1 88.75 223 VAL B C 1
ATOM 4852 O O . VAL B 1 223 ? -9.086 -39.406 -9.852 1 88.75 223 VAL B O 1
ATOM 4855 N N . GLN B 1 224 ? -7.367 -38.125 -10.227 1 87.88 224 GLN B N 1
ATOM 4856 C CA . GLN B 1 224 ? -8.078 -37.219 -11.109 1 87.88 224 GLN B CA 1
ATOM 4857 C C . GLN B 1 224 ? -7.145 -36.625 -12.164 1 87.88 224 GLN B C 1
ATOM 4859 O O . GLN B 1 224 ? -6.113 -36.062 -11.836 1 87.88 224 GLN B O 1
ATOM 4864 N N . LEU B 1 225 ? -7.488 -36.844 -13.414 1 89.06 225 LEU B N 1
ATOM 4865 C CA . LEU B 1 225 ? -6.727 -36.281 -14.523 1 89.06 225 LEU B CA 1
ATOM 4866 C C . LEU B 1 225 ? -7.332 -34.969 -14.977 1 89.06 225 LEU B C 1
ATOM 4868 O O . LEU B 1 225 ? -8.555 -34.812 -14.992 1 89.06 225 LEU B O 1
ATOM 4872 N N . PRO B 1 226 ? -6.434 -34.062 -15.297 1 92.19 226 PRO B N 1
ATOM 4873 C CA . PRO B 1 226 ? -6.992 -32.844 -15.891 1 92.19 226 PRO B CA 1
ATOM 4874 C C . PRO B 1 226 ? -7.754 -33.125 -17.188 1 92.19 226 PRO B C 1
ATOM 4876 O O . PRO B 1 226 ? -7.289 -33.875 -18.031 1 92.19 226 PRO B O 1
ATOM 4879 N N . VAL B 1 227 ? -8.883 -32.562 -17.266 1 94.31 227 VAL B N 1
ATOM 4880 C CA . VAL B 1 227 ? -9.75 -32.719 -18.422 1 94.31 227 VAL B CA 1
ATOM 4881 C C . VAL B 1 227 ? -9.953 -31.359 -19.094 1 94.31 227 VAL B C 1
ATOM 4883 O O . VAL B 1 227 ? -10.281 -30.375 -18.438 1 94.31 227 VAL B O 1
ATOM 4886 N N . PRO B 1 228 ? -9.727 -31.344 -20.406 1 96.62 228 PRO B N 1
ATOM 4887 C CA . PRO B 1 228 ? -9.93 -30.062 -21.094 1 96.62 228 PRO B CA 1
ATOM 4888 C C . PRO B 1 228 ? -11.352 -29.531 -20.938 1 96.62 228 PRO B C 1
ATOM 4890 O O . PRO B 1 228 ? -12.32 -30.266 -21.078 1 96.62 228 PRO B O 1
ATOM 4893 N N . PHE B 1 229 ? -11.398 -28.281 -20.562 1 97.25 229 PHE B N 1
ATOM 4894 C CA . PHE B 1 229 ? -12.648 -27.547 -20.453 1 97.25 229 PHE B CA 1
ATOM 4895 C C . PHE B 1 229 ? -13.586 -28.234 -19.453 1 97.25 229 PHE B C 1
ATOM 4897 O O . PHE B 1 229 ? -14.789 -28.328 -19.703 1 97.25 229 PHE B O 1
ATOM 4904 N N . ALA B 1 230 ? -13.039 -28.75 -18.438 1 95.38 230 ALA B N 1
ATOM 4905 C CA . ALA B 1 230 ? -13.766 -29.531 -17.438 1 95.38 230 ALA B CA 1
ATOM 4906 C C . ALA B 1 230 ? -14.789 -28.656 -16.719 1 95.38 230 ALA B C 1
ATOM 4908 O O . ALA B 1 230 ? -15.867 -29.141 -16.344 1 95.38 230 ALA B O 1
ATOM 4909 N N . ILE B 1 231 ? -14.516 -27.438 -16.516 1 96 231 ILE B N 1
ATOM 4910 C CA . ILE B 1 231 ? -15.406 -26.562 -15.773 1 96 231 ILE B CA 1
ATOM 4911 C C . ILE B 1 231 ? -16.375 -25.875 -16.719 1 96 231 ILE B C 1
ATOM 4913 O O . ILE B 1 231 ? -17.594 -25.906 -16.516 1 96 231 ILE B O 1
ATOM 4917 N N . GLU B 1 232 ? -15.82 -25.266 -17.734 1 96.38 232 GLU B N 1
ATOM 4918 C CA . GLU B 1 232 ? -16.641 -24.531 -18.688 1 96.38 232 GLU B CA 1
ATOM 4919 C C . GLU B 1 232 ? -15.945 -24.406 -20.031 1 96.38 232 GLU B C 1
ATOM 4921 O O . GLU B 1 232 ? -14.719 -24.297 -20.094 1 96.38 232 GLU B O 1
ATOM 4926 N N . SER B 1 233 ? -16.734 -24.359 -21.094 1 97.44 233 SER B N 1
ATOM 4927 C CA . SER B 1 233 ? -16.188 -24.109 -22.422 1 97.44 233 SER B CA 1
ATOM 4928 C C . SER B 1 233 ? -15.805 -22.641 -22.594 1 97.44 233 SER B C 1
ATOM 4930 O O . SER B 1 233 ? -16.453 -21.75 -22.031 1 97.44 233 SER B O 1
ATOM 4932 N N . PRO B 1 234 ? -14.836 -22.422 -23.359 1 97.62 234 PRO B N 1
ATOM 4933 C CA . PRO B 1 234 ? -14.32 -21.047 -23.469 1 97.62 234 PRO B CA 1
ATOM 4934 C C . PRO B 1 234 ? -15.258 -20.125 -24.25 1 97.62 234 PRO B C 1
ATOM 4936 O O . PRO B 1 234 ? -15.898 -20.562 -25.219 1 97.62 234 PRO B O 1
ATOM 4939 N N . SER B 1 235 ? -15.375 -18.984 -23.75 1 98.12 235 SER B N 1
ATOM 4940 C CA . SER B 1 235 ? -15.984 -17.844 -24.422 1 98.12 235 SER B CA 1
ATOM 4941 C C . SER B 1 235 ? -15.047 -16.641 -24.422 1 98.12 235 SER B C 1
ATOM 4943 O O . SER B 1 235 ? -14.078 -16.594 -23.672 1 98.12 235 SER B O 1
ATOM 4945 N N . PHE B 1 236 ? -15.359 -15.68 -25.438 1 97.94 236 PHE B N 1
ATOM 4946 C CA . PHE B 1 236 ? -14.367 -14.641 -25.641 1 97.94 236 PHE B CA 1
ATOM 4947 C C . PHE B 1 236 ? -15 -13.258 -25.578 1 97.94 236 PHE B C 1
ATOM 4949 O O . PHE B 1 236 ? -16.078 -13.039 -26.125 1 97.94 236 PHE B O 1
ATOM 4956 N N . HIS B 1 237 ? -14.438 -12.445 -24.844 1 96.44 237 HIS B N 1
ATOM 4957 C CA . HIS B 1 237 ? -14.789 -11.031 -24.734 1 96.44 237 HIS B CA 1
ATOM 4958 C C . HIS B 1 237 ? -13.547 -10.148 -24.797 1 96.44 237 HIS B C 1
ATOM 4960 O O . HIS B 1 237 ? -12.602 -10.344 -24.031 1 96.44 237 HIS B O 1
ATOM 4966 N N . PRO B 1 238 ? -13.508 -9.156 -25.656 1 95.62 238 PRO B N 1
ATOM 4967 C CA . PRO B 1 238 ? -12.281 -8.398 -25.953 1 95.62 238 PRO B CA 1
ATOM 4968 C C . PRO B 1 238 ? -11.695 -7.73 -24.703 1 95.62 238 PRO B C 1
ATOM 4970 O O . PRO B 1 238 ? -10.484 -7.781 -24.484 1 95.62 238 PRO B O 1
ATOM 4973 N N . ALA B 1 239 ? -12.555 -7.117 -23.938 1 93.75 239 ALA B N 1
ATOM 4974 C CA . ALA B 1 239 ? -12.07 -6.406 -22.75 1 93.75 239 ALA B CA 1
ATOM 4975 C C . ALA B 1 239 ? -11.438 -7.375 -21.75 1 93.75 239 ALA B C 1
ATOM 4977 O O . ALA B 1 239 ? -10.43 -7.055 -21.109 1 93.75 239 ALA B O 1
ATOM 4978 N N . ALA B 1 240 ? -12.078 -8.523 -21.594 1 95.62 240 ALA B N 1
ATOM 4979 C CA . ALA B 1 240 ? -11.562 -9.547 -20.703 1 95.62 240 ALA B CA 1
ATOM 4980 C C . ALA B 1 240 ? -10.227 -10.086 -21.188 1 95.62 240 ALA B C 1
ATOM 4982 O O . ALA B 1 240 ? -9.297 -10.273 -20.406 1 95.62 240 ALA B O 1
ATOM 4983 N N . ILE B 1 241 ? -10.133 -10.273 -22.484 1 97.62 241 ILE B N 1
ATOM 4984 C CA . ILE B 1 241 ? -8.906 -10.773 -23.094 1 97.62 241 ILE B CA 1
ATOM 4985 C C . ILE B 1 241 ? -7.773 -9.773 -22.875 1 97.62 241 ILE B C 1
ATOM 4987 O O . ILE B 1 241 ? -6.652 -10.164 -22.531 1 97.62 241 ILE B O 1
ATOM 4991 N N . LEU B 1 242 ? -8.055 -8.562 -23.031 1 96.06 242 LEU B N 1
ATOM 4992 C CA . LEU B 1 242 ? -7.051 -7.523 -22.859 1 96.06 242 LEU B CA 1
ATOM 4993 C C . LEU B 1 242 ? -6.543 -7.5 -21.422 1 96.06 242 LEU B C 1
ATOM 4995 O O . LEU B 1 242 ? -5.34 -7.375 -21.188 1 96.06 242 LEU B O 1
ATOM 4999 N N . SER B 1 243 ? -7.477 -7.609 -20.484 1 94.56 243 SER B N 1
ATOM 5000 C CA . SER B 1 243 ? -7.109 -7.598 -19.062 1 94.56 243 SER B CA 1
ATOM 5001 C C . SER B 1 243 ? -6.156 -8.742 -18.734 1 94.56 243 SER B C 1
ATOM 5003 O O . SER B 1 243 ? -5.133 -8.531 -18.078 1 94.56 243 SER B O 1
ATOM 5005 N N . LEU B 1 244 ? -6.477 -9.922 -19.234 1 97.12 244 LEU B N 1
ATOM 5006 C CA . LEU B 1 244 ? -5.668 -11.094 -18.891 1 97.12 244 LEU B CA 1
ATOM 5007 C C . LEU B 1 244 ? -4.391 -11.125 -19.719 1 97.12 244 LEU B C 1
ATOM 5009 O O . LEU B 1 244 ? -3.422 -11.789 -19.359 1 97.12 244 LEU B O 1
ATOM 5013 N N . THR B 1 245 ? -4.398 -10.398 -20.844 1 97.06 245 THR B N 1
ATOM 5014 C CA . THR B 1 245 ? -3.164 -10.227 -21.594 1 97.06 245 THR B CA 1
ATOM 5015 C C . THR B 1 245 ? -2.17 -9.367 -20.828 1 97.06 245 THR B C 1
ATOM 5017 O O . THR B 1 245 ? -0.973 -9.656 -20.797 1 97.06 245 THR B O 1
ATOM 5020 N N . VAL B 1 246 ? -2.666 -8.312 -20.203 1 93.94 246 VAL B N 1
ATOM 5021 C CA . VAL B 1 246 ? -1.802 -7.469 -19.375 1 93.94 246 VAL B CA 1
ATOM 5022 C C . VAL B 1 246 ? -1.2 -8.297 -18.25 1 93.94 246 VAL B C 1
ATOM 5024 O O . VAL B 1 246 ? -0.014 -8.164 -17.938 1 93.94 246 VAL B O 1
ATOM 5027 N N . VAL B 1 247 ? -2.008 -9.164 -17.672 1 94.88 247 VAL B N 1
ATOM 5028 C CA . VAL B 1 247 ? -1.534 -10.07 -16.641 1 94.88 247 VAL B CA 1
ATOM 5029 C C . VAL B 1 247 ? -0.411 -10.945 -17.188 1 94.88 247 VAL B C 1
ATOM 5031 O O . VAL B 1 247 ? 0.589 -11.188 -16.516 1 94.88 247 VAL B O 1
ATOM 5034 N N . GLY B 1 248 ? -0.623 -11.406 -18.422 1 96.12 248 GLY B N 1
ATOM 5035 C CA . GLY B 1 248 ? 0.401 -12.211 -19.062 1 96.12 248 GLY B CA 1
ATOM 50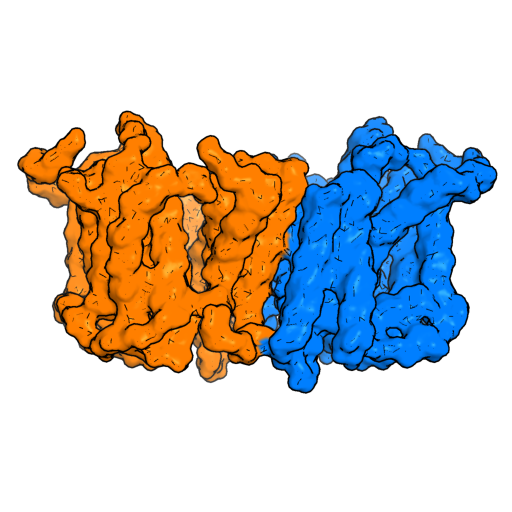36 C C . GLY B 1 248 ? 1.706 -11.469 -19.266 1 96.12 248 GLY B C 1
ATOM 5037 O O . GLY B 1 248 ? 2.785 -12.023 -19.078 1 96.12 248 GLY B O 1
ATOM 5038 N N . ILE B 1 249 ? 1.635 -10.242 -19.625 1 94.38 249 ILE B N 1
ATOM 5039 C CA . ILE B 1 249 ? 2.818 -9.406 -19.812 1 94.38 249 ILE B CA 1
ATOM 5040 C C . ILE B 1 249 ? 3.549 -9.242 -18.484 1 94.38 249 ILE B C 1
ATOM 5042 O O . ILE B 1 249 ? 4.777 -9.344 -18.422 1 94.38 249 ILE B O 1
ATOM 5046 N N . ILE B 1 250 ? 2.799 -9.055 -17.5 1 92.31 250 ILE B N 1
ATOM 5047 C CA . ILE B 1 250 ? 3.385 -8.914 -16.172 1 92.31 250 ILE B CA 1
ATOM 5048 C C . ILE B 1 250 ? 4.066 -10.219 -15.773 1 92.31 250 ILE B C 1
ATOM 5050 O O . ILE B 1 250 ? 5.137 -10.211 -15.156 1 92.31 250 ILE B O 1
ATOM 5054 N N . SER B 1 251 ? 3.447 -11.32 -16.094 1 94.31 251 SER B N 1
ATOM 5055 C CA . SER B 1 251 ? 4.055 -12.617 -15.82 1 94.31 251 SER B CA 1
ATOM 5056 C C . SER B 1 251 ? 5.398 -12.758 -16.516 1 94.31 251 SER B C 1
ATOM 5058 O O . SER B 1 251 ? 6.359 -13.266 -15.945 1 94.31 251 SER B O 1
ATOM 5060 N N . MET B 1 252 ? 5.469 -12.258 -17.75 1 94.38 252 MET B N 1
ATOM 5061 C CA . MET B 1 252 ? 6.727 -12.297 -18.5 1 94.38 252 MET B CA 1
ATOM 5062 C C . MET B 1 252 ? 7.789 -11.453 -17.812 1 94.38 252 MET B C 1
ATOM 5064 O O . MET B 1 252 ? 8.953 -11.852 -17.734 1 94.38 252 MET B O 1
ATOM 5068 N N . ILE B 1 253 ? 7.371 -10.383 -17.281 1 90.19 253 ILE B N 1
ATOM 5069 C CA . ILE B 1 253 ? 8.289 -9.5 -16.562 1 90.19 253 ILE B CA 1
ATOM 5070 C C . ILE B 1 253 ? 8.828 -10.211 -15.32 1 90.19 253 ILE B C 1
ATOM 5072 O O . ILE B 1 253 ? 10.031 -10.18 -15.055 1 90.19 253 ILE B O 1
ATOM 5076 N N . GLU B 1 254 ? 7.969 -10.844 -14.578 1 89.5 254 GLU B N 1
ATOM 5077 C CA . GLU B 1 254 ? 8.375 -11.57 -13.367 1 89.5 254 GLU B CA 1
ATOM 5078 C C . GLU B 1 254 ? 9.328 -12.711 -13.703 1 89.5 254 GLU B C 1
ATOM 5080 O O . GLU B 1 254 ? 10.328 -12.906 -13.008 1 89.5 254 GLU B O 1
ATOM 5085 N N . VAL B 1 255 ? 9.023 -13.398 -14.766 1 94.25 255 VAL B N 1
ATOM 5086 C CA . VAL B 1 255 ? 9.852 -14.523 -15.18 1 94.25 255 VAL B CA 1
ATOM 5087 C C . VAL B 1 255 ? 11.227 -14.023 -15.602 1 94.25 255 VAL B C 1
ATOM 5089 O O . VAL B 1 255 ? 12.234 -14.695 -15.367 1 94.25 255 VAL B O 1
ATOM 5092 N N . THR B 1 256 ? 11.297 -12.867 -16.25 1 92.5 256 THR B N 1
ATOM 5093 C CA . THR B 1 256 ? 12.57 -12.273 -16.641 1 92.5 256 THR B CA 1
ATOM 5094 C C . THR B 1 256 ? 13.469 -12.062 -15.422 1 92.5 256 THR B C 1
ATOM 5096 O O . THR B 1 256 ? 14.648 -12.414 -15.445 1 92.5 256 THR B O 1
ATOM 5099 N N . GLY B 1 257 ? 12.867 -11.484 -14.414 1 88 257 GLY B N 1
ATOM 5100 C CA . GLY B 1 257 ? 13.633 -11.273 -13.195 1 88 257 GLY B CA 1
ATOM 5101 C C . GLY B 1 257 ? 14.18 -12.555 -12.602 1 88 257 GLY B C 1
ATOM 5102 O O . GLY B 1 257 ? 15.336 -12.609 -12.188 1 88 257 GLY B O 1
ATOM 5103 N N . ILE B 1 258 ? 13.398 -13.555 -12.562 1 91.62 258 ILE B N 1
ATOM 5104 C CA . ILE B 1 258 ? 13.773 -14.844 -11.984 1 91.62 258 ILE B CA 1
ATOM 5105 C C . ILE B 1 258 ? 14.828 -15.516 -12.859 1 91.62 258 ILE B C 1
ATOM 5107 O O . ILE B 1 258 ? 15.758 -16.141 -12.352 1 91.62 258 ILE B O 1
ATOM 5111 N N . ASN B 1 259 ? 14.703 -15.352 -14.188 1 93.44 259 ASN B N 1
ATOM 5112 C CA . ASN B 1 259 ? 15.695 -15.875 -15.117 1 93.44 259 ASN B CA 1
ATOM 5113 C C . ASN B 1 259 ? 17.078 -15.281 -14.859 1 93.44 259 ASN B C 1
ATOM 5115 O O . ASN B 1 259 ? 18.078 -16 -14.805 1 93.44 259 ASN B O 1
ATOM 5119 N N . TYR B 1 260 ? 17.125 -14.07 -14.688 1 90.06 260 TYR B N 1
ATOM 5120 C CA . TYR B 1 260 ? 18.406 -13.422 -14.445 1 90.06 260 TYR B CA 1
ATOM 5121 C C . TYR B 1 260 ? 18.984 -13.812 -13.086 1 90.06 260 TYR B C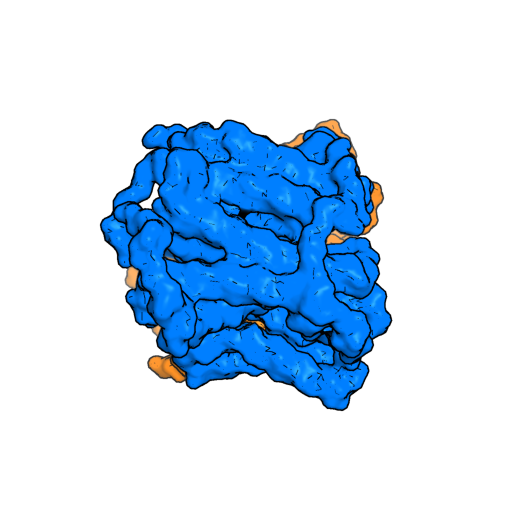 1
ATOM 5123 O O . TYR B 1 260 ? 20.188 -14.008 -12.945 1 90.06 260 TYR B O 1
ATOM 5131 N N . ALA B 1 261 ? 18.141 -13.883 -12.125 1 88.06 261 ALA B N 1
ATOM 5132 C CA . ALA B 1 261 ? 18.594 -14.297 -10.797 1 88.06 261 ALA B CA 1
ATOM 5133 C C . ALA B 1 261 ? 19.203 -15.695 -10.844 1 88.06 261 ALA B C 1
ATOM 5135 O O . ALA B 1 261 ? 20.281 -15.93 -10.297 1 88.06 261 ALA B O 1
ATOM 5136 N N . LEU B 1 262 ? 18.562 -16.594 -11.5 1 94 262 LEU B N 1
ATOM 5137 C CA . LEU B 1 262 ? 19.031 -17.969 -11.602 1 94 262 LEU B CA 1
ATOM 5138 C C . LEU B 1 262 ? 20.266 -18.062 -12.5 1 94 262 LEU B C 1
ATOM 5140 O O . LEU B 1 262 ? 21.203 -18.812 -12.203 1 94 262 LEU B O 1
ATOM 5144 N N . ALA B 1 263 ? 20.25 -17.297 -13.602 1 94.69 263 ALA B N 1
ATOM 5145 C CA . ALA B 1 263 ? 21.406 -17.297 -14.5 1 94.69 263 ALA B CA 1
ATOM 5146 C C . ALA B 1 263 ? 22.672 -16.875 -13.766 1 94.69 263 ALA B C 1
ATOM 5148 O O . ALA B 1 263 ? 23.75 -17.438 -14.008 1 94.69 263 ALA B O 1
ATOM 5149 N N . GLY B 1 264 ? 22.547 -15.953 -12.938 1 92.38 264 GLY B N 1
ATOM 5150 C CA . GLY B 1 264 ? 23.688 -15.547 -12.125 1 92.38 264 GLY B CA 1
ATOM 5151 C C . GLY B 1 264 ? 24.203 -16.656 -11.227 1 92.38 264 GLY B C 1
ATOM 5152 O O . GLY B 1 264 ? 25.406 -16.812 -11.062 1 92.38 264 GLY B O 1
ATOM 5153 N N . MET B 1 265 ? 23.344 -17.406 -10.695 1 92.12 265 MET B N 1
ATOM 5154 C CA . MET B 1 265 ? 23.719 -18.5 -9.812 1 92.12 265 MET B CA 1
ATOM 5155 C C . MET B 1 265 ? 24.359 -19.625 -10.594 1 92.12 265 MET B C 1
ATOM 5157 O O . MET B 1 265 ? 25.188 -20.375 -10.047 1 92.12 265 MET B O 1
ATOM 5161 N N . TYR B 1 266 ? 24.047 -19.703 -11.789 1 93.38 266 TYR B N 1
ATOM 5162 C CA . TYR B 1 266 ? 24.547 -20.766 -12.633 1 93.38 266 TYR B CA 1
ATOM 5163 C C . TYR B 1 266 ? 25.688 -20.281 -13.516 1 93.38 266 TYR B C 1
ATOM 5165 O O . TYR B 1 266 ? 26.203 -21.016 -14.352 1 93.38 266 TYR B O 1
ATOM 5173 N N . ASP B 1 267 ? 26.078 -18.969 -13.383 1 92.94 267 ASP B N 1
ATOM 5174 C CA . ASP B 1 267 ? 27.125 -18.344 -14.18 1 92.94 267 ASP B CA 1
ATOM 5175 C C . ASP B 1 267 ? 26.844 -18.484 -15.672 1 92.94 267 ASP B C 1
ATOM 5177 O O . ASP B 1 267 ? 27.719 -18.906 -16.438 1 92.94 267 ASP B O 1
ATOM 5181 N N . LYS B 1 268 ? 25.641 -18.312 -15.938 1 92 268 LYS B N 1
ATOM 5182 C CA . LYS B 1 268 ? 25.188 -18.375 -17.328 1 92 268 LYS B CA 1
ATOM 5183 C C . LYS B 1 268 ? 24.828 -16.984 -17.844 1 92 268 LYS B C 1
ATOM 5185 O O . LYS B 1 268 ? 24.219 -16.188 -17.125 1 92 268 LYS B O 1
ATOM 5190 N N . ASP B 1 269 ? 25.156 -16.703 -19.078 1 93.19 269 ASP B N 1
ATOM 5191 C CA . ASP B 1 269 ? 24.688 -15.492 -19.75 1 93.19 269 ASP B CA 1
ATOM 5192 C C . ASP B 1 269 ? 23.359 -15.727 -20.453 1 93.19 269 ASP B C 1
ATOM 5194 O O . ASP B 1 269 ? 23.125 -16.812 -21.016 1 93.19 269 ASP B O 1
ATOM 5198 N N . ILE B 1 270 ? 22.516 -14.781 -20.375 1 93.19 270 ILE B N 1
ATOM 5199 C CA . ILE B 1 270 ? 21.203 -14.859 -21.016 1 93.19 270 ILE B CA 1
ATOM 5200 C C . ILE B 1 270 ? 21.172 -13.961 -22.25 1 93.19 270 ILE B C 1
ATOM 5202 O O . ILE B 1 270 ? 21.562 -12.789 -22.188 1 93.19 270 ILE B O 1
ATOM 5206 N N . ASP B 1 271 ? 20.828 -14.5 -23.344 1 92.44 271 ASP B N 1
ATOM 5207 C CA . ASP B 1 271 ? 20.656 -13.695 -24.547 1 92.44 271 ASP B CA 1
ATOM 5208 C C . ASP B 1 271 ? 19.188 -13.602 -24.953 1 92.44 271 ASP B C 1
ATOM 5210 O O . ASP B 1 271 ? 18.312 -14.102 -24.25 1 92.44 271 ASP B O 1
ATOM 5214 N N . GLU B 1 272 ? 18.906 -12.938 -26.031 1 93.75 272 GLU B N 1
ATOM 5215 C CA . GLU B 1 272 ? 17.547 -12.695 -26.516 1 93.75 272 GLU B CA 1
ATOM 5216 C C . GLU B 1 272 ? 16.844 -14 -26.859 1 93.75 272 GLU B C 1
ATOM 5218 O O . GLU B 1 272 ? 15.648 -14.148 -26.609 1 93.75 272 GLU B O 1
ATOM 5223 N N . ALA B 1 273 ? 17.562 -14.914 -27.391 1 94.69 273 ALA B N 1
ATOM 5224 C CA . ALA B 1 273 ? 16.984 -16.203 -27.766 1 94.69 273 ALA B CA 1
ATOM 5225 C C . ALA B 1 273 ? 16.547 -16.984 -26.547 1 94.69 273 ALA B C 1
ATOM 5227 O O . ALA B 1 273 ? 15.523 -17.688 -26.578 1 94.69 273 ALA B O 1
ATOM 5228 N N . ASP B 1 274 ? 17.344 -16.891 -25.547 1 95.12 274 ASP B N 1
ATOM 5229 C CA . ASP B 1 274 ? 16.984 -17.531 -24.281 1 95.12 274 ASP B CA 1
ATOM 5230 C C . ASP B 1 274 ? 15.68 -16.969 -23.734 1 95.12 274 ASP B C 1
ATOM 5232 O O . ASP B 1 274 ? 14.797 -17.734 -23.328 1 95.12 274 ASP B O 1
ATOM 5236 N N . LEU B 1 275 ? 15.594 -15.672 -23.75 1 94.94 275 LEU B N 1
ATOM 5237 C CA . LEU B 1 275 ? 14.391 -15.016 -23.25 1 94.94 275 LEU B CA 1
ATOM 5238 C C . LEU B 1 275 ? 13.172 -15.375 -24.094 1 94.94 275 LEU B C 1
ATOM 5240 O O . LEU B 1 275 ? 12.086 -15.594 -23.562 1 94.94 275 LEU B O 1
ATOM 5244 N N . ARG B 1 276 ? 13.391 -15.398 -25.344 1 96.19 276 ARG B N 1
ATOM 5245 C CA . ARG B 1 276 ? 12.305 -15.766 -26.25 1 96.19 276 ARG B CA 1
ATOM 5246 C C . ARG B 1 276 ? 11.766 -17.156 -25.922 1 96.19 276 ARG B C 1
ATOM 5248 O O . ARG B 1 276 ? 10.547 -17.359 -25.875 1 96.19 276 ARG B O 1
ATOM 5255 N N . ARG B 1 277 ? 12.641 -18.094 -25.719 1 96.88 277 ARG B N 1
ATOM 5256 C CA . ARG B 1 277 ? 12.234 -19.469 -25.391 1 96.88 277 ARG B CA 1
ATOM 5257 C C . ARG B 1 277 ? 11.484 -19.5 -24.062 1 96.88 277 ARG B C 1
ATOM 5259 O O . ARG B 1 277 ? 10.516 -20.25 -23.906 1 96.88 277 ARG B O 1
ATOM 5266 N N . SER B 1 278 ? 12.016 -18.719 -23.141 1 96.88 278 SER B N 1
ATOM 5267 C CA . SER B 1 278 ? 11.359 -18.625 -21.844 1 96.88 278 SER B CA 1
ATOM 5268 C C . SER B 1 278 ? 9.938 -18.078 -21.969 1 96.88 278 SER B C 1
ATOM 5270 O O . SER B 1 278 ? 9.008 -18.609 -21.359 1 96.88 278 SER B O 1
ATOM 5272 N N . TYR B 1 279 ? 9.773 -17.062 -22.781 1 97 279 TYR B N 1
ATOM 5273 C CA . TYR B 1 279 ? 8.469 -16.422 -22.938 1 97 279 TYR B CA 1
ATOM 5274 C C . TYR B 1 279 ? 7.508 -17.312 -23.719 1 97 279 TYR B C 1
ATOM 5276 O O . TYR B 1 279 ? 6.305 -17.328 -23.453 1 97 279 TYR B O 1
ATOM 5284 N N . PHE B 1 280 ? 8.031 -18.047 -24.641 1 97.88 280 PHE B N 1
ATOM 5285 C CA . PHE B 1 280 ? 7.207 -19.031 -25.312 1 97.88 280 PHE B CA 1
ATOM 5286 C C . PHE B 1 280 ? 6.668 -20.062 -24.328 1 97.88 280 PHE B C 1
ATOM 5288 O O . PHE B 1 280 ? 5.504 -20.469 -24.406 1 97.88 280 PHE B O 1
ATOM 5295 N N . SER B 1 281 ? 7.543 -20.453 -23.438 1 97.94 281 SER B N 1
ATOM 5296 C CA . SER B 1 281 ? 7.125 -21.391 -22.391 1 97.94 281 SER B CA 1
ATOM 5297 C C . SER B 1 281 ? 6.016 -20.797 -21.531 1 97.94 281 SER B C 1
ATOM 5299 O O . SER B 1 281 ? 5.082 -21.5 -21.141 1 97.94 281 SER B O 1
ATOM 5301 N N . VAL B 1 282 ? 6.09 -19.5 -21.25 1 97.31 282 VAL B N 1
ATOM 5302 C CA . VAL B 1 282 ? 5.039 -18.812 -20.5 1 97.31 282 VAL B CA 1
ATOM 5303 C C . VAL B 1 282 ? 3.729 -18.859 -21.266 1 97.31 282 VAL B C 1
ATOM 5305 O O . VAL B 1 282 ? 2.678 -19.188 -20.703 1 97.31 282 VAL B O 1
ATOM 5308 N N . GLY B 1 283 ? 3.828 -18.562 -22.531 1 97.81 283 GLY B N 1
ATOM 5309 C CA . GLY B 1 283 ? 2.641 -18.562 -23.375 1 97.81 283 GLY B CA 1
ATOM 5310 C C . GLY B 1 283 ? 1.966 -19.922 -23.438 1 97.81 283 GLY B C 1
ATOM 5311 O O . GLY B 1 283 ? 0.74 -20.016 -23.344 1 97.81 283 GLY B O 1
ATOM 5312 N N . ILE B 1 284 ? 2.748 -20.969 -23.578 1 98.06 284 ILE B N 1
ATOM 5313 C CA . ILE B 1 284 ? 2.197 -22.312 -23.625 1 98.06 284 ILE B CA 1
ATOM 5314 C C . ILE B 1 284 ? 1.551 -22.656 -22.281 1 98.06 284 ILE B C 1
ATOM 5316 O O . ILE B 1 284 ? 0.501 -23.297 -22.219 1 98.06 284 ILE B O 1
ATOM 5320 N N . GLY B 1 285 ? 2.219 -22.266 -21.234 1 97.69 285 GLY B N 1
ATOM 5321 C CA . GLY B 1 285 ? 1.606 -22.438 -19.922 1 97.69 285 GLY B CA 1
ATOM 5322 C C . GLY B 1 285 ? 0.235 -21.797 -19.828 1 97.69 285 GLY B C 1
ATOM 5323 O O . GLY B 1 285 ? -0.692 -22.375 -19.266 1 97.69 285 GLY B O 1
ATOM 5324 N N . TYR B 1 286 ? 0.087 -20.578 -20.328 1 98.12 286 TYR B N 1
ATOM 5325 C CA . TYR B 1 286 ? -1.188 -19.875 -20.359 1 98.12 286 TYR B CA 1
ATOM 5326 C C . TYR B 1 286 ? -2.225 -20.641 -21.172 1 98.12 286 TYR B C 1
ATOM 5328 O O . TYR B 1 286 ? -3.385 -20.75 -20.766 1 98.12 286 TYR B O 1
ATOM 5336 N N . LEU B 1 287 ? -1.793 -21.156 -22.328 1 98.25 287 LEU B N 1
ATOM 5337 C CA . LEU B 1 287 ? -2.689 -21.938 -23.172 1 98.25 287 LEU B CA 1
ATOM 5338 C C . LEU B 1 287 ? -3.215 -23.156 -22.406 1 98.25 287 LEU B C 1
ATOM 5340 O O . LEU B 1 287 ? -4.418 -23.422 -22.422 1 98.25 287 LEU B O 1
ATOM 5344 N N . LEU B 1 288 ? -2.309 -23.828 -21.812 1 98.31 288 LEU B N 1
ATOM 5345 C CA . LEU B 1 288 ? -2.695 -25.031 -21.062 1 98.31 288 LEU B CA 1
ATOM 5346 C C . LEU B 1 288 ? -3.619 -24.672 -19.906 1 98.31 288 LEU B C 1
ATOM 5348 O O . LEU B 1 288 ? -4.574 -25.391 -19.625 1 98.31 288 LEU B O 1
ATOM 5352 N N . ALA B 1 289 ? -3.316 -23.531 -19.219 1 98.19 289 ALA B N 1
ATOM 5353 C CA . ALA B 1 289 ? -4.176 -23.078 -18.141 1 98.19 289 ALA B CA 1
ATOM 5354 C C . ALA B 1 289 ? -5.598 -22.828 -18.625 1 98.19 289 ALA B C 1
ATOM 5356 O O . ALA B 1 289 ? -6.566 -23.203 -17.969 1 98.19 289 ALA B O 1
ATOM 5357 N N . GLY B 1 290 ? -5.719 -22.141 -19.766 1 98.19 290 GLY B N 1
ATOM 5358 C CA . GLY B 1 290 ? -7.027 -21.891 -20.344 1 98.19 290 GLY B CA 1
ATOM 5359 C C . GLY B 1 290 ? -7.758 -23.156 -20.75 1 98.19 290 GLY B C 1
ATOM 5360 O O . GLY B 1 290 ? -8.953 -23.312 -20.484 1 98.19 290 GLY B O 1
ATOM 5361 N N . ILE B 1 291 ? -7.055 -24.094 -21.312 1 98.38 291 ILE B N 1
ATOM 5362 C CA . ILE B 1 291 ? -7.637 -25.344 -21.812 1 98.38 291 ILE B CA 1
ATOM 5363 C C . ILE B 1 291 ? -8.102 -26.188 -20.641 1 98.38 291 ILE B C 1
ATOM 5365 O O . ILE B 1 291 ? -9.188 -26.766 -20.672 1 98.38 291 ILE B O 1
ATOM 5369 N N . PHE B 1 292 ? -7.332 -26.234 -19.594 1 98.06 292 PHE B N 1
ATOM 5370 C CA . PHE B 1 292 ? -7.648 -27.125 -18.484 1 98.06 292 PHE B CA 1
ATOM 5371 C C . PHE B 1 292 ? -8.312 -26.359 -17.344 1 98.06 292 PHE B C 1
ATOM 5373 O O . PHE B 1 292 ? -8.414 -26.859 -16.219 1 98.06 292 PHE B O 1
ATOM 5380 N N . ASN B 1 293 ? -8.734 -25.141 -17.625 1 97.94 293 ASN B N 1
ATOM 5381 C CA . ASN B 1 293 ? -9.539 -24.344 -16.703 1 97.94 293 ASN B CA 1
ATOM 5382 C C . ASN B 1 293 ? -8.852 -24.172 -15.352 1 97.94 293 ASN B C 1
ATOM 5384 O O . ASN B 1 293 ? -9.438 -24.453 -14.305 1 97.94 293 ASN B O 1
ATOM 5388 N N . THR B 1 294 ? -7.637 -23.641 -15.43 1 96.5 294 THR B N 1
ATOM 5389 C CA . THR B 1 294 ? -6.898 -23.281 -14.227 1 96.5 294 THR B CA 1
ATOM 5390 C C . THR B 1 294 ? -6.316 -21.875 -14.359 1 96.5 294 THR B C 1
ATOM 5392 O O . THR B 1 294 ? -6.641 -21.141 -15.297 1 96.5 294 THR B O 1
ATOM 5395 N N . SER B 1 295 ? -5.547 -21.453 -13.422 1 96.44 295 SER B N 1
ATOM 5396 C CA . SER B 1 295 ? -4.969 -20.125 -13.414 1 96.44 295 SER B CA 1
ATOM 5397 C C . SER B 1 295 ? -3.656 -20.078 -14.188 1 96.44 295 SER B C 1
ATOM 5399 O O . SER B 1 295 ? -2.941 -21.078 -14.266 1 96.44 295 SER B O 1
ATOM 5401 N N . PRO B 1 296 ? -3.381 -18.953 -14.828 1 96.81 296 PRO B N 1
ATOM 5402 C CA . PRO B 1 296 ? -2.088 -18.844 -15.516 1 96.81 296 PRO B CA 1
ATOM 5403 C C . PRO B 1 296 ? -0.905 -18.922 -14.547 1 96.81 296 PRO B C 1
ATOM 5405 O O . PRO B 1 296 ? -1.05 -18.625 -13.359 1 96.81 296 PRO B O 1
ATOM 5408 N N . GLN B 1 297 ? 0.259 -19.312 -15.117 1 96.31 297 GLN B N 1
ATOM 5409 C CA . GLN B 1 297 ? 1.427 -19.578 -14.289 1 96.31 297 GLN B CA 1
ATOM 5410 C C . GLN B 1 297 ? 2.473 -18.484 -14.438 1 96.31 297 GLN B C 1
ATOM 5412 O O . GLN B 1 297 ? 2.557 -17.844 -15.484 1 96.31 297 GLN B O 1
ATOM 5417 N N . THR B 1 298 ? 3.18 -18.25 -13.391 1 95.38 298 THR B N 1
ATOM 5418 C CA . THR B 1 298 ? 4.355 -17.391 -13.391 1 95.38 298 THR B CA 1
ATOM 5419 C C . THR B 1 298 ? 5.465 -18 -12.531 1 95.38 298 THR B C 1
ATOM 5421 O O . THR B 1 298 ? 5.324 -19.109 -12.016 1 95.38 298 THR B O 1
ATOM 5424 N N . ALA B 1 299 ? 6.617 -17.328 -12.516 1 95.19 299 ALA B N 1
ATOM 5425 C CA . ALA B 1 299 ? 7.789 -17.828 -11.812 1 95.19 299 ALA B CA 1
ATOM 5426 C C . ALA B 1 299 ? 7.688 -17.562 -10.312 1 95.19 299 ALA B C 1
ATOM 5428 O O . ALA B 1 299 ? 7.258 -16.484 -9.898 1 95.19 299 ALA B O 1
ATOM 5429 N N . PHE B 1 300 ? 8.078 -18.516 -9.484 1 92.5 300 PHE B N 1
ATOM 5430 C CA . PHE B 1 300 ? 8.039 -18.391 -8.031 1 92.5 300 PHE B CA 1
ATOM 5431 C C . PHE B 1 300 ? 9.414 -18.016 -7.484 1 92.5 300 PHE B C 1
ATOM 5433 O O . PHE B 1 300 ? 10.336 -18.844 -7.496 1 92.5 300 PHE B O 1
ATOM 5440 N N . SER B 1 301 ? 9.492 -16.891 -6.973 1 86.5 301 SER B N 1
ATOM 5441 C CA . SER B 1 301 ? 10.734 -16.391 -6.402 1 86.5 301 SER B CA 1
ATOM 5442 C C . SER B 1 301 ? 11.133 -17.188 -5.16 1 86.5 301 SER B C 1
ATOM 5444 O O . SER B 1 301 ? 12.32 -17.266 -4.828 1 86.5 301 SER B O 1
ATOM 5446 N N . GLN B 1 302 ? 10.117 -17.797 -4.527 1 85.31 302 GLN B N 1
ATOM 5447 C CA . GLN B 1 302 ? 10.398 -18.578 -3.33 1 85.31 302 GLN B CA 1
ATOM 5448 C C . GLN B 1 302 ? 11.375 -19.703 -3.631 1 85.31 302 GLN B C 1
ATOM 5450 O O . GLN B 1 302 ? 12.25 -20.016 -2.82 1 85.31 302 GLN B O 1
ATOM 5455 N N . ASN B 1 303 ? 11.234 -20.344 -4.734 1 92.75 303 ASN B N 1
ATOM 5456 C CA . ASN B 1 303 ? 12.102 -21.453 -5.102 1 92.75 303 ASN B CA 1
ATOM 5457 C C . ASN B 1 303 ? 13.5 -20.969 -5.469 1 92.75 303 ASN B C 1
ATOM 5459 O O . ASN B 1 303 ? 14.477 -21.719 -5.312 1 92.75 303 ASN B O 1
ATOM 5463 N N . VAL B 1 304 ? 13.625 -19.797 -5.98 1 89.94 304 VAL B N 1
ATOM 5464 C CA . VAL B 1 304 ? 14.938 -19.188 -6.188 1 89.94 304 VAL B CA 1
ATOM 5465 C C . VAL B 1 304 ? 15.656 -19.047 -4.848 1 89.94 304 VAL B C 1
ATOM 5467 O O . VAL B 1 304 ? 16.859 -19.312 -4.746 1 89.94 304 VAL B O 1
ATOM 5470 N N . GLY B 1 305 ? 14.883 -18.656 -3.877 1 85.44 305 GLY B N 1
ATOM 5471 C CA . GLY B 1 305 ? 15.445 -18.562 -2.539 1 85.44 305 GLY B CA 1
ATOM 5472 C C . GLY B 1 305 ? 15.953 -19.891 -2.018 1 85.44 305 GLY B C 1
ATOM 5473 O O . GLY B 1 305 ? 17 -19.953 -1.368 1 85.44 305 GLY B O 1
ATOM 5474 N N . VAL B 1 306 ? 15.227 -20.922 -2.279 1 89.56 306 VAL B N 1
ATOM 5475 C CA . VAL B 1 306 ? 15.617 -22.25 -1.84 1 89.56 306 VAL B CA 1
ATOM 5476 C C . VAL B 1 306 ? 16.922 -22.656 -2.514 1 89.56 306 VAL B C 1
ATOM 5478 O O . VAL B 1 306 ? 17.797 -23.266 -1.882 1 89.56 306 VAL B O 1
ATOM 5481 N N . VAL B 1 307 ? 17.078 -22.344 -3.779 1 92.31 307 VAL B N 1
ATOM 5482 C CA . VAL B 1 307 ? 18.312 -22.641 -4.5 1 92.31 307 VAL B CA 1
ATOM 5483 C C . VAL B 1 307 ? 19.469 -21.875 -3.865 1 92.31 307 VAL B C 1
ATOM 5485 O O . VAL B 1 307 ? 20.547 -22.422 -3.668 1 92.31 307 VAL B O 1
ATOM 5488 N N . GLN B 1 308 ? 19.188 -20.672 -3.605 1 86.62 308 GLN B N 1
ATOM 5489 C CA . GLN B 1 308 ? 20.234 -19.828 -3.016 1 86.62 308 GLN B CA 1
ATOM 5490 C C . GLN B 1 308 ? 20.656 -20.359 -1.647 1 86.62 308 GLN B C 1
ATOM 5492 O O . GLN B 1 308 ? 21.844 -20.375 -1.326 1 86.62 308 GLN B O 1
ATOM 5497 N N . MET B 1 309 ? 19.719 -20.766 -0.875 1 84.56 309 MET B N 1
ATOM 5498 C CA . MET B 1 309 ? 19.969 -21.219 0.491 1 84.56 309 MET B CA 1
ATOM 5499 C C . MET B 1 309 ? 20.672 -22.578 0.499 1 84.56 309 MET B C 1
ATOM 5501 O O . MET B 1 309 ? 21.578 -22.797 1.299 1 84.56 309 MET B O 1
ATOM 5505 N N . SER B 1 310 ? 20.266 -23.469 -0.364 1 87.81 310 SER B N 1
ATOM 5506 C CA . SER B 1 310 ? 20.797 -24.828 -0.356 1 87.81 310 SER B CA 1
ATOM 5507 C C . SER B 1 310 ? 22.078 -24.938 -1.162 1 87.81 310 SER B C 1
ATOM 5509 O O . SER B 1 310 ? 22.906 -25.828 -0.926 1 87.81 310 SER B O 1
ATOM 5511 N N . GLY B 1 311 ? 22.219 -24.109 -2.154 1 89.69 311 GLY B N 1
ATOM 5512 C CA . GLY B 1 311 ? 23.344 -24.172 -3.062 1 89.69 311 GLY B CA 1
ATOM 5513 C C . GLY B 1 311 ? 23.266 -25.312 -4.051 1 89.69 311 GLY B C 1
ATOM 5514 O O . GLY B 1 311 ? 24.203 -25.531 -4.832 1 89.69 311 GLY B O 1
ATOM 5515 N N . GLU B 1 312 ? 22.188 -26.047 -3.994 1 92.31 312 GLU B N 1
ATOM 5516 C CA . GLU B 1 312 ? 22.016 -27.203 -4.871 1 92.31 312 GLU B CA 1
ATOM 5517 C C . GLU B 1 312 ? 21.391 -26.797 -6.203 1 92.31 312 GLU B C 1
ATOM 5519 O O . GLU B 1 312 ? 20.281 -26.266 -6.234 1 92.31 312 GLU B O 1
ATOM 5524 N N . LYS B 1 313 ? 22.109 -27.094 -7.234 1 92.94 313 LYS B N 1
ATOM 5525 C CA . LYS B 1 313 ? 21.688 -26.578 -8.531 1 92.94 313 LYS B CA 1
ATOM 5526 C C . LYS B 1 313 ? 21.516 -27.703 -9.547 1 92.94 313 LYS B C 1
ATOM 5528 O O . LYS B 1 313 ? 21.266 -27.438 -10.727 1 92.94 313 LYS B O 1
ATOM 5533 N N . ARG B 1 314 ? 21.641 -28.938 -9.125 1 92.44 314 ARG B N 1
ATOM 5534 C CA . ARG B 1 314 ? 21.562 -30.062 -10.031 1 92.44 314 ARG B CA 1
ATOM 5535 C C . ARG B 1 314 ? 20.203 -30.141 -10.703 1 92.44 314 ARG B C 1
ATOM 5537 O O . ARG B 1 314 ? 19.172 -30.031 -10.039 1 92.44 314 ARG B O 1
ATOM 5544 N N . LYS B 1 315 ? 20.125 -30.391 -11.922 1 93.62 315 LYS B N 1
ATOM 5545 C CA . LYS B 1 315 ? 18.906 -30.484 -12.711 1 93.62 315 LYS B CA 1
ATOM 5546 C C . LYS B 1 315 ? 18.016 -31.625 -12.219 1 93.62 315 LYS B C 1
ATOM 5548 O O . LYS B 1 315 ? 16.797 -31.562 -12.312 1 93.62 315 LYS B O 1
ATOM 5553 N N . THR B 1 316 ? 18.594 -32.656 -11.758 1 95.88 316 THR B N 1
ATOM 5554 C CA . THR B 1 316 ? 17.875 -33.875 -11.32 1 95.88 316 THR B CA 1
ATOM 5555 C C . THR B 1 316 ? 16.906 -33.531 -10.188 1 95.88 316 THR B C 1
ATOM 5557 O O . THR B 1 316 ? 15.852 -34.156 -10.055 1 95.88 316 THR B O 1
ATOM 5560 N N . ILE B 1 317 ? 17.25 -32.5 -9.391 1 96.88 317 ILE B N 1
ATOM 5561 C CA . ILE B 1 317 ? 16.391 -32.094 -8.297 1 96.88 317 ILE B CA 1
ATOM 5562 C C . ILE B 1 317 ? 15.078 -31.547 -8.859 1 96.88 317 ILE B C 1
ATOM 5564 O O . ILE B 1 317 ? 14 -31.875 -8.352 1 96.88 317 ILE B O 1
ATOM 5568 N N . PHE B 1 318 ? 15.156 -30.859 -9.93 1 97.31 318 PHE B N 1
ATOM 5569 C CA . PHE B 1 318 ? 13.984 -30.188 -10.484 1 97.31 318 PHE B CA 1
ATOM 5570 C C . PHE B 1 318 ? 13.188 -31.141 -11.375 1 97.31 318 PHE B C 1
ATOM 5572 O O . PHE B 1 318 ? 11.969 -31.031 -11.477 1 97.31 318 PHE B O 1
ATOM 5579 N N . ILE B 1 319 ? 13.844 -32.062 -11.953 1 97.25 319 ILE B N 1
ATOM 5580 C CA . ILE B 1 319 ? 13.117 -33.125 -12.641 1 97.25 319 ILE B CA 1
ATOM 5581 C C . ILE B 1 319 ? 12.273 -33.906 -11.641 1 97.25 319 ILE B C 1
ATOM 5583 O O . ILE B 1 319 ? 11.102 -34.188 -11.898 1 97.25 319 ILE B O 1
ATOM 5587 N N . ASN B 1 320 ? 12.922 -34.25 -10.578 1 97.81 320 ASN B N 1
ATOM 5588 C CA . ASN B 1 320 ? 12.18 -34.906 -9.516 1 97.81 320 ASN B CA 1
ATOM 5589 C C . ASN B 1 320 ? 11.047 -34.031 -8.984 1 97.81 320 ASN B C 1
ATOM 5591 O O . ASN B 1 320 ? 9.953 -34.531 -8.703 1 97.81 320 ASN B O 1
ATOM 5595 N N . LEU B 1 321 ? 11.273 -32.719 -8.812 1 97.94 321 LEU B N 1
ATOM 5596 C CA . LEU B 1 321 ? 10.242 -31.797 -8.375 1 97.94 321 LEU B CA 1
ATOM 5597 C C . LEU B 1 321 ? 9.047 -31.828 -9.32 1 97.94 321 LEU B C 1
ATOM 5599 O O . LEU B 1 321 ? 7.898 -31.859 -8.867 1 97.94 321 LEU B O 1
ATOM 5603 N N . ILE B 1 322 ? 9.305 -31.828 -10.617 1 98.12 322 ILE B N 1
ATOM 5604 C CA . ILE B 1 322 ? 8.25 -31.875 -11.625 1 98.12 322 ILE B CA 1
ATOM 5605 C C . ILE B 1 322 ? 7.422 -33.156 -11.453 1 98.12 322 ILE B C 1
ATOM 5607 O O . ILE B 1 322 ? 6.188 -33.094 -11.484 1 98.12 322 ILE B O 1
ATOM 5611 N N . ILE B 1 323 ? 8.07 -34.219 -11.25 1 97.69 323 ILE B N 1
ATOM 5612 C CA . ILE B 1 323 ? 7.383 -35.469 -11.055 1 97.69 323 ILE B CA 1
ATOM 5613 C C . ILE B 1 323 ? 6.52 -35.406 -9.797 1 97.69 323 ILE B C 1
ATOM 5615 O O . ILE B 1 323 ? 5.367 -35.844 -9.805 1 97.69 323 ILE B O 1
ATOM 5619 N N . LEU B 1 324 ? 7.102 -34.906 -8.766 1 97.19 324 LEU B N 1
ATOM 5620 C CA . LEU B 1 324 ? 6.359 -34.781 -7.52 1 97.19 324 LEU B CA 1
ATOM 5621 C C . LEU B 1 324 ? 5.145 -33.875 -7.695 1 97.19 324 LEU B C 1
ATOM 5623 O O . LEU B 1 324 ? 4.082 -34.125 -7.133 1 97.19 324 LEU B O 1
ATOM 5627 N N . MET B 1 325 ? 5.281 -32.781 -8.438 1 97.31 325 MET B N 1
ATOM 5628 C CA . MET B 1 325 ? 4.164 -31.875 -8.711 1 97.31 325 MET B CA 1
ATOM 5629 C C . MET B 1 325 ? 3.068 -32.594 -9.492 1 97.31 325 MET B C 1
ATOM 5631 O O . MET B 1 325 ? 1.887 -32.469 -9.164 1 97.31 325 MET B O 1
ATOM 5635 N N . LEU B 1 326 ? 3.48 -33.375 -10.508 1 97 326 LEU B N 1
ATOM 5636 C CA . LEU B 1 326 ? 2.518 -34.125 -11.312 1 97 326 LEU B CA 1
ATOM 5637 C C . LEU B 1 326 ? 1.788 -35.156 -10.461 1 97 326 LEU B C 1
ATOM 5639 O O . LEU B 1 326 ? 0.56 -35.25 -10.516 1 97 326 LEU B O 1
ATOM 5643 N N . LEU B 1 327 ? 2.529 -35.812 -9.625 1 95.31 327 LEU B N 1
ATOM 5644 C CA . LEU B 1 327 ? 1.931 -36.844 -8.758 1 95.31 327 LEU B CA 1
ATOM 5645 C C . LEU B 1 327 ? 0.99 -36.188 -7.742 1 95.31 327 LEU B C 1
ATOM 5647 O O . LEU B 1 327 ? -0.109 -36.688 -7.504 1 95.31 327 LEU B O 1
ATOM 5651 N N . SER B 1 328 ? 1.428 -35.125 -7.148 1 94 328 SER B N 1
ATOM 5652 C CA . SER B 1 328 ? 0.606 -34.438 -6.156 1 94 328 SER B CA 1
ATOM 5653 C C . SER B 1 328 ? -0.671 -33.875 -6.777 1 94 328 SER B C 1
ATOM 5655 O O . SER B 1 328 ? -1.733 -33.906 -6.152 1 94 328 SER B O 1
ATOM 5657 N N . GLY B 1 329 ? -0.574 -33.375 -8.008 1 94.62 329 GLY B N 1
ATOM 5658 C CA . GLY B 1 329 ? -1.732 -32.812 -8.688 1 94.62 329 GLY B CA 1
ATOM 5659 C C . GLY B 1 329 ? -2.717 -33.875 -9.148 1 94.62 329 GLY B C 1
ATOM 5660 O O . GLY B 1 329 ? -3.916 -33.594 -9.266 1 94.62 329 GLY B O 1
ATOM 5661 N N . LEU B 1 330 ? -2.238 -35.031 -9.344 1 94.62 330 LEU B N 1
ATOM 5662 C CA . LEU B 1 330 ? -3.082 -36.094 -9.836 1 94.62 330 LEU B CA 1
ATOM 5663 C C . LEU B 1 330 ? -3.771 -36.812 -8.688 1 94.62 330 LEU B C 1
ATOM 5665 O O . LEU B 1 330 ? -4.691 -37.625 -8.906 1 94.62 330 LEU B O 1
ATOM 5669 N N . ILE B 1 331 ? -3.424 -36.5 -7.469 1 91.56 331 ILE B N 1
ATOM 5670 C CA . ILE B 1 331 ? -4.035 -37.094 -6.289 1 91.56 331 ILE B CA 1
ATOM 5671 C C . ILE B 1 331 ? -4.941 -36.094 -5.602 1 91.56 331 ILE B C 1
ATOM 5673 O O . ILE B 1 331 ? -4.512 -35.375 -4.676 1 91.56 331 ILE B O 1
ATOM 5677 N N . PRO B 1 332 ? -6.27 -36.188 -5.883 1 87.25 332 PRO B N 1
ATOM 5678 C CA . PRO B 1 332 ? -7.211 -35.188 -5.383 1 87.25 332 PRO B CA 1
ATOM 5679 C C . PRO B 1 332 ? -7.285 -35.156 -3.857 1 87.25 332 PRO B C 1
ATOM 5681 O O . PRO B 1 332 ? -7.621 -34.125 -3.271 1 87.25 332 PRO B O 1
ATOM 5684 N N . LYS B 1 333 ? -6.934 -36.188 -3.203 1 88.56 333 LYS B N 1
ATOM 5685 C CA . LYS B 1 333 ? -6.953 -36.219 -1.743 1 88.56 333 LYS B CA 1
ATOM 5686 C C . LYS B 1 333 ? -5.977 -35.188 -1.158 1 88.56 333 LYS B C 1
ATOM 5688 O O . LYS B 1 333 ? -6.23 -34.625 -0.098 1 88.56 333 LYS B O 1
ATOM 5693 N N . ILE B 1 334 ? -4.938 -34.969 -1.82 1 86.88 334 ILE B N 1
ATOM 5694 C CA . ILE B 1 334 ? -3.979 -33.969 -1.377 1 86.88 334 ILE B CA 1
ATOM 5695 C C . ILE B 1 334 ? -4.574 -32.562 -1.552 1 86.88 334 ILE B C 1
ATOM 5697 O O . ILE B 1 334 ? -4.461 -31.719 -0.663 1 86.88 334 ILE B O 1
ATOM 5701 N N . GLY B 1 335 ? -5.242 -32.406 -2.664 1 87.12 335 GLY B N 1
ATOM 5702 C CA . GLY B 1 335 ? -5.918 -31.125 -2.912 1 87.12 335 GLY B CA 1
ATOM 5703 C C . GLY B 1 335 ? -7.082 -30.875 -1.973 1 87.12 335 GLY B C 1
ATOM 5704 O O . GLY B 1 335 ? -7.375 -29.734 -1.629 1 87.12 335 GLY B O 1
ATOM 5705 N N . ALA B 1 336 ? -7.703 -32 -1.545 1 91.31 336 ALA B N 1
ATOM 5706 C CA . ALA B 1 336 ? -8.852 -31.906 -0.649 1 91.31 336 ALA B CA 1
ATOM 5707 C C . ALA B 1 336 ? -8.438 -31.359 0.716 1 91.31 336 ALA B C 1
ATOM 5709 O O . ALA B 1 336 ? -9.211 -30.656 1.369 1 91.31 336 ALA B O 1
ATOM 5710 N N . ILE B 1 337 ? -7.277 -31.625 1.1 1 90.94 337 ILE B N 1
ATOM 5711 C CA . ILE B 1 337 ? -6.773 -31.062 2.35 1 90.94 337 ILE B CA 1
ATOM 5712 C C . ILE B 1 337 ? -6.676 -29.547 2.23 1 90.94 337 ILE B C 1
ATOM 5714 O O . ILE B 1 337 ? -7.098 -28.812 3.135 1 90.94 337 ILE B O 1
ATOM 5718 N N . ALA B 1 338 ? -6.184 -29.109 1.133 1 88.31 338 ALA B N 1
ATOM 5719 C CA . ALA B 1 338 ? -6.035 -27.672 0.884 1 88.31 338 ALA B CA 1
ATOM 5720 C C . ALA B 1 338 ? -7.395 -26.984 0.855 1 88.31 338 ALA B C 1
ATOM 5722 O O . ALA B 1 338 ? -7.547 -25.875 1.384 1 88.31 338 ALA B O 1
ATOM 5723 N N . THR B 1 339 ? -8.359 -27.625 0.281 1 89.19 339 THR B N 1
ATOM 5724 C CA . THR B 1 339 ? -9.688 -27.031 0.128 1 89.19 339 THR B CA 1
ATOM 5725 C C . THR B 1 339 ? -10.422 -27 1.466 1 89.19 339 THR B C 1
ATOM 5727 O O . THR B 1 339 ? -11.414 -26.281 1.621 1 89.19 339 THR B O 1
ATOM 5730 N N . SER B 1 340 ? -9.906 -27.781 2.41 1 92.69 340 SER B N 1
ATOM 5731 C CA . SER B 1 340 ? -10.562 -27.891 3.709 1 92.69 340 SER B CA 1
ATOM 5732 C C . SER B 1 340 ? -9.984 -26.891 4.699 1 92.69 340 SER B C 1
ATOM 5734 O O . SER B 1 340 ? -10.453 -26.781 5.836 1 92.69 340 SER B O 1
ATOM 5736 N N . VAL B 1 341 ? -8.992 -26.156 4.312 1 93.5 341 VAL B N 1
ATOM 5737 C CA . VAL B 1 341 ? -8.398 -25.141 5.188 1 93.5 341 VAL B CA 1
ATOM 5738 C C . VAL B 1 341 ? -9.43 -24.062 5.504 1 93.5 341 VAL B C 1
ATOM 5740 O O . VAL B 1 341 ? -9.969 -23.422 4.594 1 93.5 341 VAL B O 1
ATOM 5743 N N . PRO B 1 342 ? -9.727 -23.828 6.785 1 95.44 342 PRO B N 1
ATOM 5744 C CA . PRO B 1 342 ? -10.664 -22.766 7.117 1 95.44 342 PRO B CA 1
ATOM 5745 C C . PRO B 1 342 ? -10.18 -21.391 6.641 1 95.44 342 PRO B C 1
ATOM 5747 O O . PRO B 1 342 ? -8.977 -21.109 6.668 1 95.44 342 PRO B O 1
ATOM 5750 N N . SER B 1 343 ? -11.164 -20.562 6.312 1 96.06 343 SER B N 1
ATOM 5751 C CA . SER B 1 343 ? -10.859 -19.234 5.789 1 96.06 343 SER B CA 1
ATOM 5752 C C . SER B 1 343 ? -9.969 -18.453 6.754 1 96.06 343 SER B C 1
ATOM 5754 O O . SER B 1 343 ? -9.016 -17.797 6.332 1 96.06 343 SER B O 1
ATOM 5756 N N . ALA B 1 344 ? -10.234 -18.531 8.023 1 98 344 ALA B N 1
ATOM 5757 C CA . ALA B 1 344 ? -9.484 -17.781 9.023 1 98 344 ALA B CA 1
ATOM 5758 C C . ALA B 1 344 ? -8.023 -18.219 9.055 1 98 344 ALA B C 1
ATOM 5760 O O . ALA B 1 344 ? -7.121 -17.391 9.18 1 98 344 ALA B O 1
ATOM 5761 N N . VAL B 1 345 ? -7.801 -19.531 8.945 1 97.94 345 VAL B N 1
ATOM 5762 C CA . VAL B 1 345 ? -6.445 -20.078 8.906 1 97.94 345 VAL B CA 1
ATOM 5763 C C . VAL B 1 345 ? -5.723 -19.594 7.656 1 97.94 345 VAL B C 1
ATOM 5765 O O . VAL B 1 345 ? -4.57 -19.156 7.727 1 97.94 345 VAL B O 1
ATOM 5768 N N . LEU B 1 346 ? -6.461 -19.672 6.582 1 96.88 346 LEU B N 1
ATOM 5769 C CA . LEU B 1 346 ? -5.91 -19.188 5.32 1 96.88 346 LEU B CA 1
ATOM 5770 C C . LEU B 1 346 ? -5.562 -17.703 5.41 1 96.88 346 LEU B C 1
ATOM 5772 O O . LEU B 1 346 ? -4.516 -17.281 4.922 1 96.88 346 LEU B O 1
ATOM 5776 N N . GLY B 1 347 ? -6.477 -16.953 6 1 97.56 347 GLY B N 1
ATOM 5777 C CA . GLY B 1 347 ? -6.242 -15.531 6.18 1 97.56 347 GLY B CA 1
ATOM 5778 C C . GLY B 1 347 ? -4.973 -15.219 6.949 1 97.56 347 GLY B C 1
ATOM 5779 O O . GLY B 1 347 ? -4.207 -14.336 6.562 1 97.56 347 GLY B O 1
ATOM 5780 N N . GLY B 1 348 ? -4.738 -15.914 8.047 1 97.94 348 GLY B N 1
ATOM 5781 C CA . GLY B 1 348 ? -3.506 -15.75 8.797 1 97.94 348 GLY B CA 1
ATOM 5782 C C . GLY B 1 348 ? -2.26 -16.016 7.977 1 97.94 348 GLY B C 1
ATOM 5783 O O . GLY B 1 348 ? -1.286 -15.258 8.055 1 97.94 348 GLY B O 1
ATOM 5784 N N . ALA B 1 349 ? -2.299 -17.031 7.203 1 97.25 349 ALA B N 1
ATOM 5785 C CA . ALA B 1 349 ? -1.179 -17.375 6.332 1 97.25 349 ALA B CA 1
ATOM 5786 C C . ALA B 1 349 ? -1.003 -16.328 5.234 1 97.25 349 ALA B C 1
ATOM 5788 O O . ALA B 1 349 ? 0.124 -16.016 4.848 1 97.25 349 ALA B O 1
ATOM 5789 N N . MET B 1 350 ? -2.115 -15.82 4.734 1 97 350 MET B N 1
ATOM 5790 C CA . MET B 1 350 ? -2.094 -14.852 3.645 1 97 350 MET B CA 1
ATOM 5791 C C . MET B 1 350 ? -1.463 -13.539 4.098 1 97 350 MET B C 1
ATOM 5793 O O . MET B 1 350 ? -0.795 -12.859 3.311 1 97 350 MET B O 1
ATOM 5797 N N . ILE B 1 351 ? -1.64 -13.164 5.352 1 97.56 351 ILE B N 1
ATOM 5798 C CA . ILE B 1 351 ? -0.993 -11.969 5.875 1 97.56 351 ILE B CA 1
ATOM 5799 C C . ILE B 1 351 ? 0.521 -12.078 5.707 1 97.56 351 ILE B C 1
ATOM 5801 O O . ILE B 1 351 ? 1.174 -11.141 5.25 1 97.56 351 ILE B O 1
ATOM 5805 N N . PHE B 1 352 ? 1.041 -13.242 6.047 1 96.31 352 PHE B N 1
ATOM 5806 C CA . PHE B 1 352 ? 2.475 -13.477 5.918 1 96.31 352 PHE B CA 1
ATOM 5807 C C . PHE B 1 352 ? 2.881 -13.539 4.449 1 96.31 352 PHE B C 1
ATOM 5809 O O . PHE B 1 352 ? 3.869 -12.922 4.047 1 96.31 352 PHE B O 1
ATOM 5816 N N . LEU B 1 353 ? 2.137 -14.273 3.699 1 94.25 353 LEU B N 1
ATOM 5817 C CA . LEU B 1 353 ? 2.473 -14.523 2.301 1 94.25 353 LEU B CA 1
ATOM 5818 C C . LEU B 1 353 ? 2.447 -13.227 1.499 1 94.25 353 LEU B C 1
ATOM 5820 O O . LEU B 1 353 ? 3.414 -12.898 0.806 1 94.25 353 LEU B O 1
ATOM 5824 N N . PHE B 1 354 ? 1.354 -12.445 1.552 1 96 354 PHE B N 1
ATOM 5825 C CA . PHE B 1 354 ? 1.206 -11.234 0.748 1 96 354 PHE B CA 1
ATOM 5826 C C . PHE B 1 354 ? 2.068 -10.109 1.3 1 96 354 PHE B C 1
ATOM 5828 O O . PHE B 1 354 ? 2.574 -9.273 0.542 1 96 354 PHE B O 1
ATOM 5835 N N . GLY B 1 355 ? 2.254 -10.148 2.609 1 96.38 355 GLY B N 1
ATOM 5836 C CA . GLY B 1 355 ? 3.221 -9.219 3.176 1 96.38 355 GLY B CA 1
ATOM 5837 C C . GLY B 1 355 ? 4.625 -9.414 2.629 1 96.38 355 GLY B C 1
ATOM 5838 O O . GLY B 1 355 ? 5.328 -8.445 2.354 1 96.38 355 GLY B O 1
ATOM 5839 N N . ASN B 1 356 ? 4.977 -10.641 2.494 1 93.19 356 ASN B N 1
ATOM 5840 C CA . ASN B 1 356 ? 6.293 -10.953 1.955 1 93.19 356 ASN B CA 1
ATOM 5841 C C . ASN B 1 356 ? 6.422 -10.516 0.5 1 93.19 356 ASN B C 1
ATOM 5843 O O . ASN B 1 356 ? 7.48 -10.031 0.085 1 93.19 356 ASN B O 1
ATOM 5847 N N . VAL B 1 357 ? 5.434 -10.742 -0.24 1 92.88 357 VAL B N 1
ATOM 5848 C CA . VAL B 1 357 ? 5.457 -10.305 -1.634 1 92.88 357 VAL B CA 1
ATOM 5849 C C . VAL B 1 357 ? 5.59 -8.789 -1.7 1 92.88 357 VAL B C 1
ATOM 5851 O O . VAL B 1 357 ? 6.41 -8.266 -2.463 1 92.88 357 VAL B O 1
ATOM 5854 N N . LEU B 1 358 ? 4.812 -8.094 -0.9 1 96.81 358 LEU B N 1
ATOM 5855 C CA . LEU B 1 358 ? 4.832 -6.641 -0.828 1 96.81 358 LEU B CA 1
ATOM 5856 C C . LEU B 1 358 ? 6.215 -6.133 -0.429 1 96.81 358 LEU B C 1
ATOM 5858 O O . LEU B 1 358 ? 6.762 -5.234 -1.074 1 96.81 358 LEU B O 1
ATOM 5862 N N . SER B 1 359 ? 6.766 -6.703 0.603 1 96.12 359 SER B N 1
ATOM 5863 C CA . SER B 1 359 ? 8.062 -6.25 1.104 1 96.12 359 SER B CA 1
ATOM 5864 C C . SER B 1 359 ? 9.18 -6.566 0.119 1 96.12 359 SER B C 1
ATOM 5866 O O . SER B 1 359 ? 10.148 -5.816 0.008 1 96.12 359 SER B O 1
ATOM 5868 N N . TYR B 1 360 ? 9.055 -7.688 -0.569 1 92.56 360 TYR B N 1
ATOM 5869 C CA . TYR B 1 360 ? 10.016 -7.996 -1.619 1 92.56 360 TYR B CA 1
ATOM 5870 C C . TYR B 1 360 ? 9.992 -6.93 -2.709 1 92.56 360 TYR B C 1
ATOM 5872 O O . TYR B 1 360 ? 11.047 -6.492 -3.182 1 92.56 360 TYR B O 1
ATOM 5880 N N . GLY B 1 361 ? 8.82 -6.551 -3.129 1 94.56 361 GLY B N 1
ATOM 5881 C CA . GLY B 1 361 ? 8.719 -5.449 -4.07 1 94.56 361 GLY B CA 1
ATOM 5882 C C . GLY B 1 361 ? 9.414 -4.188 -3.586 1 94.56 361 GLY B C 1
ATOM 5883 O O . GLY B 1 361 ? 10.156 -3.551 -4.336 1 94.56 361 GLY B O 1
ATOM 5884 N N . ILE B 1 362 ? 9.195 -3.867 -2.33 1 96.88 362 ILE B N 1
ATOM 5885 C CA . ILE B 1 362 ? 9.812 -2.686 -1.735 1 96.88 362 ILE B CA 1
ATOM 5886 C C . ILE B 1 362 ? 11.328 -2.84 -1.732 1 96.88 362 ILE B C 1
ATOM 5888 O O . ILE B 1 362 ? 12.062 -1.867 -1.94 1 96.88 362 ILE B O 1
ATOM 5892 N N . SER B 1 363 ? 11.805 -4.043 -1.485 1 95.06 363 SER B N 1
ATOM 5893 C CA . SER B 1 363 ? 13.242 -4.27 -1.495 1 95.06 363 SER B CA 1
ATOM 5894 C C . SER B 1 363 ? 13.828 -4.051 -2.887 1 95.06 363 SER B C 1
ATOM 5896 O O . SER B 1 363 ? 14.945 -3.531 -3.021 1 95.06 363 SER B O 1
ATOM 5898 N N . VAL B 1 364 ? 13.133 -4.465 -3.91 1 92.31 364 VAL B N 1
ATOM 5899 C CA . VAL B 1 364 ? 13.57 -4.223 -5.281 1 92.31 364 VAL B CA 1
ATOM 5900 C C . VAL B 1 364 ? 13.625 -2.723 -5.555 1 92.31 364 VAL B C 1
ATOM 5902 O O . VAL B 1 364 ? 14.578 -2.227 -6.152 1 92.31 364 VAL B O 1
ATOM 5905 N N . LEU B 1 365 ? 12.641 -1.991 -5.09 1 96.25 365 LEU B N 1
ATOM 5906 C CA . LEU B 1 365 ? 12.586 -0.544 -5.266 1 96.25 365 LEU B CA 1
ATOM 5907 C C . LEU B 1 365 ? 13.711 0.137 -4.492 1 96.25 365 LEU B C 1
ATOM 5909 O O . LEU B 1 365 ? 14.266 1.14 -4.949 1 96.25 365 LEU B O 1
ATOM 5913 N N . GLY B 1 366 ? 14.016 -0.406 -3.314 1 94.69 366 GLY B N 1
ATOM 5914 C CA . GLY B 1 366 ? 15.055 0.167 -2.471 1 94.69 366 GLY B CA 1
ATOM 5915 C C . GLY B 1 366 ? 16.422 0.172 -3.127 1 94.69 366 GLY B C 1
ATOM 5916 O O . GLY B 1 366 ? 17.281 0.991 -2.785 1 94.69 366 GLY B O 1
ATOM 5917 N N . ALA B 1 367 ? 16.609 -0.656 -4.051 1 92.44 367 ALA B N 1
ATOM 5918 C CA . ALA B 1 367 ? 17.891 -0.75 -4.754 1 92.44 367 ALA B CA 1
ATOM 5919 C C . ALA B 1 367 ? 17.984 0.286 -5.871 1 92.44 367 ALA B C 1
ATOM 5921 O O . ALA B 1 367 ? 19.016 0.414 -6.527 1 92.44 367 ALA B O 1
ATOM 5922 N N . GLN B 1 368 ? 16.922 1.021 -6.07 1 94.19 368 GLN B N 1
ATOM 5923 C CA . GLN B 1 368 ? 16.891 2.053 -7.098 1 94.19 368 GLN B CA 1
ATOM 5924 C C . GLN B 1 368 ? 17.281 3.414 -6.523 1 94.19 368 GLN B C 1
ATOM 5926 O O . GLN B 1 368 ? 17.422 3.564 -5.309 1 94.19 368 GLN B O 1
ATOM 5931 N N . ASP B 1 369 ? 17.5 4.43 -7.438 1 94.31 369 ASP B N 1
ATOM 5932 C CA . ASP B 1 369 ? 17.797 5.789 -7 1 94.31 369 ASP B CA 1
ATOM 5933 C C . ASP B 1 369 ? 16.531 6.516 -6.559 1 94.31 369 ASP B C 1
ATOM 5935 O O . ASP B 1 369 ? 15.945 7.285 -7.332 1 94.31 369 ASP B O 1
ATOM 5939 N N . LEU B 1 370 ? 16.219 6.367 -5.305 1 93.75 370 LEU B N 1
ATOM 5940 C CA . LEU B 1 370 ? 14.977 6.941 -4.789 1 93.75 370 LEU B CA 1
ATOM 5941 C C . LEU B 1 370 ? 15.203 8.359 -4.285 1 93.75 370 LEU B C 1
ATOM 5943 O O . LEU B 1 370 ? 14.289 8.984 -3.744 1 93.75 370 LEU B O 1
ATOM 5947 N N . ALA B 1 371 ? 16.438 8.836 -4.465 1 88.75 371 ALA B N 1
ATOM 5948 C CA . ALA B 1 371 ? 16.688 10.258 -4.234 1 88.75 371 ALA B CA 1
ATOM 5949 C C . ALA B 1 371 ? 16.141 11.102 -5.383 1 88.75 371 ALA B C 1
ATOM 5951 O O . ALA B 1 371 ? 15.883 12.297 -5.215 1 88.75 371 ALA B O 1
ATOM 5952 N N . ASP B 1 372 ? 16.031 10.43 -6.512 1 91.44 372 ASP B N 1
ATOM 5953 C CA . ASP B 1 372 ? 15.383 11.07 -7.656 1 91.44 372 ASP B CA 1
ATOM 5954 C C . ASP B 1 372 ? 13.875 11.156 -7.449 1 91.44 372 ASP B C 1
ATOM 5956 O O . ASP B 1 372 ? 13.18 10.133 -7.504 1 91.44 372 ASP B O 1
ATOM 5960 N N . ASN B 1 373 ? 13.344 12.406 -7.348 1 89.31 373 ASN B N 1
ATOM 5961 C CA . ASN B 1 373 ? 11.938 12.633 -7.051 1 89.31 373 ASN B CA 1
ATOM 5962 C C . ASN B 1 373 ? 11.031 12.078 -8.148 1 89.31 373 ASN B C 1
ATOM 5964 O O . ASN B 1 373 ? 9.883 11.727 -7.891 1 89.31 373 ASN B O 1
ATOM 5968 N N . ARG B 1 374 ? 11.547 12.055 -9.328 1 93.62 374 ARG B N 1
ATOM 5969 C CA . ARG B 1 374 ? 10.766 11.484 -10.422 1 93.62 374 ARG B CA 1
ATOM 5970 C C . ARG B 1 374 ? 10.43 10.023 -10.148 1 93.62 374 ARG B C 1
ATOM 5972 O O . ARG B 1 374 ? 9.312 9.578 -10.414 1 93.62 374 ARG B O 1
ATOM 5979 N N . ASN B 1 375 ? 11.43 9.234 -9.594 1 96.25 375 ASN B N 1
ATOM 5980 C CA . ASN B 1 375 ? 11.203 7.832 -9.258 1 96.25 375 ASN B CA 1
ATOM 5981 C C . ASN B 1 375 ? 10.164 7.68 -8.156 1 96.25 375 ASN B C 1
ATOM 5983 O O . ASN B 1 375 ? 9.297 6.805 -8.219 1 96.25 375 ASN B O 1
ATOM 5987 N N . GLN B 1 376 ? 10.219 8.539 -7.242 1 94.69 376 GLN B N 1
ATOM 5988 C CA . GLN B 1 376 ? 9.25 8.5 -6.156 1 94.69 376 GLN B CA 1
ATOM 5989 C C . GLN B 1 376 ? 7.836 8.773 -6.672 1 94.69 376 GLN B C 1
ATOM 5991 O O . GLN B 1 376 ? 6.887 8.086 -6.281 1 94.69 376 GLN B O 1
ATOM 5996 N N . LEU B 1 377 ? 7.773 9.742 -7.523 1 95.06 377 LEU B N 1
ATOM 5997 C CA . LEU B 1 377 ? 6.473 10.109 -8.062 1 95.06 377 LEU B CA 1
ATOM 5998 C C . LEU B 1 377 ? 5.871 8.969 -8.883 1 95.06 377 LEU B C 1
ATOM 6000 O O . LEU B 1 377 ? 4.676 8.695 -8.789 1 95.06 377 LEU B O 1
ATOM 6004 N N . ILE B 1 378 ? 6.668 8.336 -9.672 1 97.12 378 ILE B N 1
ATOM 6005 C CA . ILE B 1 378 ? 6.23 7.219 -10.5 1 97.12 378 ILE B CA 1
ATOM 6006 C C . ILE B 1 378 ? 5.691 6.098 -9.609 1 97.12 378 ILE B C 1
ATOM 6008 O O . ILE B 1 378 ? 4.586 5.602 -9.828 1 97.12 378 ILE B O 1
ATOM 6012 N N . ILE B 1 379 ? 6.43 5.738 -8.594 1 97.81 379 ILE B N 1
ATOM 6013 C CA . ILE B 1 379 ? 6.062 4.676 -7.66 1 97.81 379 ILE B CA 1
ATOM 6014 C C . ILE B 1 379 ? 4.766 5.039 -6.941 1 97.81 379 ILE B C 1
ATOM 6016 O O . ILE B 1 379 ? 3.812 4.258 -6.938 1 97.81 379 ILE B O 1
ATOM 6020 N N . GLY B 1 380 ? 4.738 6.227 -6.43 1 97.75 380 GLY B N 1
ATOM 6021 C CA . GLY B 1 380 ? 3.594 6.668 -5.648 1 97.75 380 GLY B CA 1
ATOM 6022 C C . GLY B 1 380 ? 2.311 6.73 -6.453 1 97.75 380 GLY B C 1
ATOM 6023 O O . GLY B 1 380 ? 1.273 6.23 -6.016 1 97.75 380 GLY B O 1
ATOM 6024 N N . ALA B 1 381 ? 2.387 7.316 -7.609 1 97.62 381 ALA B N 1
ATOM 6025 C CA . ALA B 1 381 ? 1.205 7.453 -8.453 1 97.62 381 ALA B CA 1
ATOM 6026 C C . ALA B 1 381 ? 0.681 6.09 -8.898 1 97.62 381 ALA B C 1
ATOM 6028 O O . ALA B 1 381 ? -0.526 5.84 -8.852 1 97.62 381 ALA B O 1
ATOM 6029 N N . ALA B 1 382 ? 1.57 5.246 -9.281 1 97.94 382 ALA B N 1
ATOM 6030 C CA . ALA B 1 382 ? 1.184 3.926 -9.773 1 97.94 382 ALA B CA 1
ATOM 6031 C C . ALA B 1 382 ? 0.534 3.1 -8.672 1 97.94 382 ALA B C 1
ATOM 6033 O O . ALA B 1 382 ? -0.493 2.453 -8.891 1 97.94 382 ALA B O 1
ATOM 6034 N N . ILE B 1 383 ? 1.094 3.105 -7.492 1 98.19 383 ILE B N 1
ATOM 6035 C CA . ILE B 1 383 ? 0.557 2.324 -6.383 1 98.19 383 ILE B CA 1
ATOM 6036 C C . ILE B 1 383 ? -0.778 2.914 -5.934 1 98.19 383 ILE B C 1
ATOM 6038 O O . ILE B 1 383 ? -1.725 2.178 -5.648 1 98.19 383 ILE B O 1
ATOM 6042 N N . THR B 1 384 ? -0.881 4.23 -5.906 1 98.12 384 THR B N 1
ATOM 6043 C CA . THR B 1 384 ? -2.121 4.871 -5.477 1 98.12 384 THR B CA 1
ATOM 6044 C C . THR B 1 384 ? -3.262 4.531 -6.434 1 98.12 384 THR B C 1
ATOM 6046 O O . THR B 1 384 ? -4.352 4.16 -5.996 1 98.12 384 THR B O 1
ATOM 6049 N N . ILE B 1 385 ? -2.986 4.621 -7.691 1 97.81 385 ILE B N 1
ATOM 6050 C CA . ILE B 1 385 ? -4.012 4.332 -8.688 1 97.81 385 ILE B CA 1
ATOM 6051 C C . ILE B 1 385 ? -4.34 2.84 -8.672 1 97.81 385 ILE B C 1
ATOM 6053 O O . ILE B 1 385 ? -5.512 2.455 -8.625 1 97.81 385 ILE B O 1
ATOM 6057 N N . GLY B 1 386 ? -3.338 2.023 -8.695 1 97.56 386 GLY B N 1
ATOM 6058 C CA . GLY B 1 386 ? -3.551 0.584 -8.703 1 97.56 386 GLY B CA 1
ATOM 6059 C C . GLY B 1 386 ? -4.293 0.084 -7.48 1 97.56 386 GLY B C 1
ATOM 6060 O O . GLY B 1 386 ? -5.309 -0.604 -7.605 1 97.56 386 GLY B O 1
ATOM 6061 N N . LEU B 1 387 ? -3.752 0.398 -6.281 1 97.56 387 LEU B N 1
ATOM 6062 C CA . LEU B 1 387 ? -4.402 -0.013 -5.043 1 97.56 387 LEU B CA 1
ATOM 6063 C C . LEU B 1 387 ? -5.789 0.614 -4.922 1 97.56 387 LEU B C 1
ATOM 6065 O O . LEU B 1 387 ? -6.711 -0.006 -4.391 1 97.56 387 LEU B O 1
ATOM 6069 N N . GLY B 1 388 ? -5.938 1.85 -5.402 1 97.25 388 GLY B N 1
ATOM 6070 C CA . GLY B 1 388 ? -7.234 2.512 -5.414 1 97.25 388 GLY B CA 1
ATOM 6071 C C . GLY B 1 388 ? -8.289 1.739 -6.176 1 97.25 388 GLY B C 1
ATOM 6072 O O . GLY B 1 388 ? -9.406 1.554 -5.688 1 97.25 388 GLY B O 1
ATOM 6073 N N . VAL B 1 389 ? -7.938 1.298 -7.352 1 95.81 389 VAL B N 1
ATOM 6074 C CA . VAL B 1 389 ? -8.844 0.514 -8.18 1 95.81 389 VAL B CA 1
ATOM 6075 C C . VAL B 1 389 ? -9.211 -0.784 -7.461 1 95.81 389 VAL B C 1
ATOM 6077 O O . VAL B 1 389 ? -10.359 -1.229 -7.516 1 95.81 389 VAL B O 1
ATOM 6080 N N . ALA B 1 390 ? -8.258 -1.341 -6.777 1 94.62 390 ALA B N 1
ATOM 6081 C CA . ALA B 1 390 ? -8.469 -2.617 -6.102 1 94.62 390 ALA B CA 1
ATOM 6082 C C . ALA B 1 390 ? -9.406 -2.459 -4.91 1 94.62 390 ALA B C 1
ATOM 6084 O O . ALA B 1 390 ? -10.211 -3.352 -4.625 1 94.62 390 ALA B O 1
ATOM 6085 N N . ILE B 1 391 ? -9.359 -1.38 -4.215 1 94.12 391 ILE B N 1
ATOM 6086 C CA . ILE B 1 391 ? -10.055 -1.246 -2.938 1 94.12 391 ILE B CA 1
ATOM 6087 C C . ILE B 1 391 ? -11.414 -0.595 -3.154 1 94.12 391 ILE B C 1
ATOM 6089 O O . ILE B 1 391 ? -12.312 -0.719 -2.316 1 94.12 391 ILE B O 1
ATOM 6093 N N . ALA B 1 392 ? -11.586 0.192 -4.266 1 94.12 392 ALA B N 1
ATOM 6094 C CA . ALA B 1 392 ? -12.852 0.867 -4.527 1 94.12 392 ALA B CA 1
ATOM 6095 C C . ALA B 1 392 ? -13.312 0.637 -5.965 1 94.12 392 ALA B C 1
ATOM 6097 O O . ALA B 1 392 ? -13.516 1.591 -6.719 1 94.12 392 ALA B O 1
ATOM 6098 N N . PRO B 1 393 ? -13.602 -0.567 -6.285 1 91.38 393 PRO B N 1
ATOM 6099 C CA . PRO B 1 393 ? -13.984 -0.858 -7.668 1 91.38 393 PRO B CA 1
ATOM 6100 C C . PRO B 1 393 ? -15.273 -0.144 -8.086 1 91.38 393 PRO B C 1
ATOM 6102 O O . PRO B 1 393 ? -15.461 0.157 -9.266 1 91.38 393 PRO B O 1
ATOM 6105 N N . ALA B 1 394 ? -16.156 0.154 -7.133 1 93.31 394 ALA B N 1
ATOM 6106 C CA . ALA B 1 394 ? -17.422 0.822 -7.418 1 93.31 394 ALA B CA 1
ATOM 6107 C C . ALA B 1 394 ? -17.188 2.203 -8.023 1 93.31 394 ALA B C 1
ATOM 6109 O O . ALA B 1 394 ? -18.016 2.703 -8.781 1 93.31 394 ALA B O 1
ATOM 6110 N N . ALA B 1 395 ? -16.047 2.775 -7.676 1 95.88 395 ALA B N 1
ATOM 6111 C CA . ALA B 1 395 ? -15.703 4.102 -8.18 1 95.88 395 ALA B CA 1
ATOM 6112 C C . ALA B 1 395 ? -15.578 4.09 -9.703 1 95.88 395 ALA B C 1
ATOM 6114 O O . ALA B 1 395 ? -15.742 5.125 -10.352 1 95.88 395 ALA B O 1
ATOM 6115 N N . PHE B 1 396 ? -15.414 2.916 -10.281 1 95.12 396 PHE B N 1
ATOM 6116 C CA . PHE B 1 396 ? -15.102 2.83 -11.703 1 95.12 396 PHE B CA 1
ATOM 6117 C C . PHE B 1 396 ? -16.141 1.977 -12.43 1 95.12 396 PHE B C 1
ATOM 6119 O O . PHE B 1 396 ? -15.938 1.608 -13.586 1 95.12 396 PHE B O 1
ATOM 6126 N N . ALA B 1 397 ? -17.188 1.647 -11.781 1 91.38 397 ALA B N 1
ATOM 6127 C CA . ALA B 1 397 ? -18.203 0.726 -12.297 1 91.38 397 ALA B CA 1
ATOM 6128 C C . ALA B 1 397 ? -18.922 1.315 -13.508 1 91.38 397 ALA B C 1
ATOM 6130 O O . ALA B 1 397 ? -19.422 0.578 -14.359 1 91.38 397 ALA B O 1
ATOM 6131 N N . GLN B 1 398 ? -18.922 2.668 -13.648 1 92.94 398 GLN B N 1
ATOM 6132 C CA . GLN B 1 398 ? -19.703 3.314 -14.695 1 92.94 398 GLN B CA 1
ATOM 6133 C C . GLN B 1 398 ? -18.844 3.648 -15.906 1 92.94 398 GLN B C 1
ATOM 6135 O O . GLN B 1 398 ? -19.312 4.25 -16.875 1 92.94 398 GLN B O 1
ATOM 6140 N N . LEU B 1 399 ? -17.625 3.225 -15.852 1 93.31 399 LEU B N 1
ATOM 6141 C CA . LEU B 1 399 ? -16.766 3.465 -17 1 93.31 399 LEU B CA 1
ATOM 6142 C C . LEU B 1 399 ? -17.297 2.74 -18.234 1 93.31 399 LEU B C 1
ATOM 6144 O O . LEU B 1 399 ? -17.812 1.631 -18.141 1 93.31 399 LEU B O 1
ATOM 6148 N N . PRO B 1 400 ? -17.047 3.406 -19.391 1 91.69 400 PRO B N 1
ATOM 6149 C CA . PRO B 1 400 ? -17.422 2.717 -20.625 1 91.69 400 PRO B CA 1
ATOM 6150 C C . PRO B 1 400 ? -16.672 1.395 -20.812 1 91.69 400 PRO B C 1
ATOM 6152 O O . PRO B 1 400 ? -15.539 1.255 -20.359 1 91.69 400 PRO B O 1
ATOM 6155 N N . GLU B 1 401 ? -17.297 0.518 -21.484 1 85.69 401 GLU B N 1
ATOM 6156 C CA . GLU B 1 401 ? -16.797 -0.844 -21.641 1 85.69 401 GLU B CA 1
ATOM 6157 C C . GLU B 1 401 ? -15.422 -0.851 -22.281 1 85.69 401 GLU B C 1
ATOM 6159 O O . GLU B 1 401 ? -14.562 -1.663 -21.922 1 85.69 401 GLU B O 1
ATOM 6164 N N . TRP B 1 402 ? -15.203 0.057 -23.188 1 87.31 402 TRP B N 1
ATOM 6165 C CA . TRP B 1 402 ? -13.977 0.015 -23.984 1 87.31 402 TRP B CA 1
ATOM 6166 C C . TRP B 1 402 ? -12.773 0.442 -23.141 1 87.31 402 TRP B C 1
ATOM 6168 O O . TRP B 1 402 ? -11.625 0.182 -23.516 1 87.31 402 TRP B O 1
ATOM 6178 N N . ILE B 1 403 ? -12.977 0.97 -21.922 1 90.88 403 ILE B N 1
ATOM 6179 C CA . ILE B 1 403 ? -11.836 1.332 -21.094 1 90.88 403 ILE B CA 1
ATOM 6180 C C . ILE B 1 403 ? -11.914 0.594 -19.75 1 90.88 403 ILE B C 1
ATOM 6182 O O . ILE B 1 403 ? -11.008 0.702 -18.922 1 90.88 403 ILE B O 1
ATOM 6186 N N . SER B 1 404 ? -12.945 -0.174 -19.562 1 89.12 404 SER B N 1
ATOM 6187 C CA . SER B 1 404 ? -13.188 -0.861 -18.297 1 89.12 404 SER B CA 1
ATOM 6188 C C . SER B 1 404 ? -12.109 -1.907 -18.031 1 89.12 404 SER B C 1
ATOM 6190 O O . SER B 1 404 ? -11.852 -2.254 -16.875 1 89.12 404 SER B O 1
ATOM 6192 N N . TRP B 1 405 ? -11.438 -2.402 -19.078 1 89.06 405 TRP B N 1
ATOM 6193 C CA . TRP B 1 405 ? -10.375 -3.379 -18.891 1 89.06 405 TRP B CA 1
ATOM 6194 C C . TRP B 1 405 ? -9.234 -2.795 -18.062 1 89.06 405 TRP B C 1
ATOM 6196 O O . TRP B 1 405 ? -8.562 -3.518 -17.328 1 89.06 405 TRP B O 1
ATOM 6206 N N . LEU B 1 406 ? -9.062 -1.479 -18.047 1 91.56 406 LEU B N 1
ATOM 6207 C CA . LEU B 1 406 ? -7.992 -0.799 -17.328 1 91.56 406 LEU B CA 1
ATOM 6208 C C . LEU B 1 406 ? -8.219 -0.873 -15.828 1 91.56 406 LEU B C 1
ATOM 6210 O O . LEU B 1 406 ? -7.266 -0.852 -15.047 1 91.56 406 LEU B O 1
ATOM 6214 N N . THR B 1 407 ? -9.469 -0.935 -15.461 1 92.5 407 THR B N 1
ATOM 6215 C CA . THR B 1 407 ? -9.805 -0.932 -14.039 1 92.5 407 THR B CA 1
ATOM 6216 C C . THR B 1 407 ? -10.32 -2.299 -13.602 1 92.5 407 THR B C 1
ATOM 6218 O O . THR B 1 407 ? -11.023 -2.408 -12.594 1 92.5 407 THR B O 1
ATOM 6221 N N . SER B 1 408 ? -10.031 -3.357 -14.406 1 87.69 408 SER B N 1
ATOM 6222 C CA . SER B 1 408 ? -10.453 -4.719 -14.086 1 87.69 408 SER B CA 1
ATOM 6223 C C . SER B 1 408 ? -9.727 -5.25 -12.852 1 87.69 408 SER B C 1
ATOM 6225 O O . SER B 1 408 ? -10.227 -6.148 -12.172 1 87.69 408 SER B O 1
ATOM 6227 N N . SER B 1 409 ? -8.547 -4.703 -12.625 1 92.19 409 SER B N 1
ATOM 6228 C CA . SER B 1 409 ? -7.809 -5.004 -11.406 1 92.19 409 SER B CA 1
ATOM 6229 C C . SER B 1 409 ? -6.836 -3.883 -11.062 1 92.19 409 SER B C 1
ATOM 6231 O O . SER B 1 409 ? -6.457 -3.092 -11.93 1 92.19 409 SER B O 1
ATOM 6233 N N . GLY B 1 410 ? -6.504 -3.852 -9.852 1 95.25 410 GLY B N 1
ATOM 6234 C CA . GLY B 1 410 ? -5.52 -2.875 -9.422 1 95.25 410 GLY B CA 1
ATOM 6235 C C . GLY B 1 410 ? -4.168 -3.055 -10.086 1 95.25 410 GLY B C 1
ATOM 6236 O O . GLY B 1 410 ? -3.463 -2.076 -10.344 1 95.25 410 GLY B O 1
ATOM 6237 N N . ILE B 1 411 ? -3.818 -4.281 -10.367 1 94.25 411 ILE B N 1
ATOM 6238 C CA . ILE B 1 411 ? -2.52 -4.586 -10.953 1 94.25 411 ILE B CA 1
ATOM 6239 C C . ILE B 1 411 ? -2.479 -4.086 -12.398 1 94.25 411 ILE B C 1
ATOM 6241 O O . ILE B 1 411 ? -1.469 -3.535 -12.844 1 94.25 411 ILE B O 1
ATOM 6245 N N . VAL B 1 412 ? -3.576 -4.273 -13.125 1 93.69 412 VAL B N 1
ATOM 6246 C CA . VAL B 1 412 ? -3.652 -3.805 -14.508 1 93.69 412 VAL B CA 1
ATOM 6247 C C . VAL B 1 412 ? -3.561 -2.281 -14.539 1 93.69 412 VAL B C 1
ATOM 6249 O O . VAL B 1 412 ? -2.734 -1.719 -15.266 1 93.69 412 VAL B O 1
ATOM 6252 N N . ALA B 1 413 ? -4.344 -1.592 -13.727 1 96.38 413 ALA B N 1
ATOM 6253 C CA . ALA B 1 413 ? -4.367 -0.132 -13.68 1 96.38 413 ALA B CA 1
ATOM 6254 C C . ALA B 1 413 ? -3.016 0.426 -13.25 1 96.38 413 ALA B C 1
ATOM 6256 O O . ALA B 1 413 ? -2.486 1.345 -13.883 1 96.38 413 ALA B O 1
ATOM 6257 N N . GLY B 1 414 ? -2.486 -0.12 -12.195 1 96.75 414 GLY B N 1
ATOM 6258 C CA . GLY B 1 414 ? -1.188 0.319 -11.703 1 96.75 414 GLY B CA 1
ATOM 6259 C C . GLY B 1 414 ? -0.054 -0.002 -12.656 1 96.75 414 GLY B C 1
ATOM 6260 O O . GLY B 1 414 ? 0.88 0.788 -12.812 1 96.75 414 GLY B O 1
ATOM 6261 N N . GLY B 1 415 ? -0.131 -1.21 -13.234 1 94.38 415 GLY B N 1
ATOM 6262 C CA . GLY B 1 415 ? 0.88 -1.606 -14.203 1 94.38 415 GLY B CA 1
ATOM 6263 C C . GLY B 1 415 ? 0.943 -0.69 -15.414 1 94.38 415 GLY B C 1
ATOM 6264 O O . GLY B 1 415 ? 2.025 -0.263 -15.82 1 94.38 415 GLY B O 1
ATOM 6265 N N . VAL B 1 416 ? -0.147 -0.369 -15.969 1 94.31 416 VAL B N 1
ATOM 6266 C CA . VAL B 1 416 ? -0.198 0.55 -17.094 1 94.31 416 VAL B CA 1
ATOM 6267 C C . VAL B 1 416 ? 0.3 1.928 -16.672 1 94.31 416 VAL B C 1
ATOM 6269 O O . VAL B 1 416 ? 1.073 2.566 -17.391 1 94.31 416 VAL B O 1
ATOM 6272 N N . THR B 1 417 ? -0.071 2.385 -15.492 1 96.88 417 THR B N 1
ATOM 6273 C CA . THR B 1 417 ? 0.305 3.697 -14.977 1 96.88 417 THR B CA 1
ATOM 6274 C C . THR B 1 417 ? 1.819 3.801 -14.812 1 96.88 417 THR B C 1
ATOM 6276 O O . THR B 1 417 ? 2.426 4.793 -15.227 1 96.88 417 THR B O 1
ATOM 6279 N N . VAL B 1 418 ? 2.426 2.773 -14.219 1 96.62 418 VAL B N 1
ATOM 6280 C CA . VAL B 1 418 ? 3.855 2.844 -13.945 1 96.62 418 VAL B CA 1
ATOM 6281 C C . VAL B 1 418 ? 4.637 2.842 -15.258 1 96.62 418 VAL B C 1
ATOM 6283 O O . VAL B 1 418 ? 5.641 3.547 -15.383 1 96.62 418 VAL B O 1
ATOM 6286 N N . VAL B 1 419 ? 4.211 2.061 -16.203 1 92.94 419 VAL B N 1
ATOM 6287 C CA . VAL B 1 419 ? 4.895 2 -17.484 1 92.94 419 VAL B CA 1
ATOM 6288 C C . VAL B 1 419 ? 4.773 3.346 -18.203 1 92.94 419 VAL B C 1
ATOM 6290 O O . VAL B 1 419 ? 5.766 3.875 -18.719 1 92.94 419 VAL B O 1
ATOM 6293 N N . LEU B 1 420 ? 3.557 3.9 -18.219 1 94.94 420 LEU B N 1
ATOM 6294 C CA . LEU B 1 420 ? 3.328 5.176 -18.875 1 94.94 420 LEU B CA 1
ATOM 6295 C C . LEU B 1 420 ? 4.113 6.293 -18.203 1 94.94 420 LEU B C 1
ATOM 6297 O O . LEU B 1 420 ? 4.738 7.117 -18.875 1 94.94 420 LEU B O 1
ATOM 6301 N N . LEU B 1 421 ? 4.062 6.352 -16.906 1 96.38 421 LEU B N 1
ATOM 6302 C CA . LEU B 1 421 ? 4.75 7.41 -16.188 1 96.38 421 LEU B CA 1
ATOM 6303 C C . LEU B 1 421 ? 6.266 7.254 -16.297 1 96.38 421 LEU B C 1
ATOM 6305 O O . LEU B 1 421 ? 6.992 8.25 -16.375 1 96.38 421 LEU B O 1
ATOM 6309 N N . ASN B 1 422 ? 6.742 6.008 -16.25 1 94.56 422 ASN B N 1
ATOM 6310 C CA . ASN B 1 422 ? 8.172 5.789 -16.453 1 94.56 422 ASN B CA 1
ATOM 6311 C C . ASN B 1 422 ? 8.633 6.301 -17.812 1 94.56 422 ASN B C 1
ATOM 6313 O O . ASN B 1 422 ? 9.688 6.941 -17.906 1 94.56 422 ASN B O 1
ATOM 6317 N N . ALA B 1 423 ? 7.875 5.973 -18.828 1 93.19 423 ALA B N 1
ATOM 6318 C CA . ALA B 1 423 ? 8.188 6.473 -20.156 1 93.19 423 ALA B CA 1
ATOM 6319 C C . ALA B 1 423 ? 8.109 7.996 -20.203 1 93.19 423 ALA B C 1
ATOM 6321 O O . ALA B 1 423 ? 8.93 8.641 -20.859 1 93.19 423 ALA B O 1
ATOM 6322 N N . PHE B 1 424 ? 7.145 8.547 -19.516 1 94.38 424 PHE B N 1
ATOM 6323 C CA . PHE B 1 424 ? 6.898 9.984 -19.516 1 94.38 424 PHE B CA 1
ATOM 6324 C C . PHE B 1 424 ? 8.047 10.727 -18.844 1 94.38 424 PHE B C 1
ATOM 6326 O O . PHE B 1 424 ? 8.508 11.758 -19.344 1 94.38 424 PHE B O 1
ATOM 6333 N N . PHE B 1 425 ? 8.555 10.219 -17.766 1 93.88 425 PHE B N 1
ATOM 6334 C CA . PHE B 1 425 ? 9.547 10.945 -16.984 1 93.88 425 PHE B CA 1
ATOM 6335 C C . PHE B 1 425 ? 10.961 10.586 -17.438 1 93.88 425 PHE B C 1
ATOM 6337 O O . PHE B 1 425 ? 11.859 11.43 -17.391 1 93.88 425 PHE B O 1
ATOM 6344 N N . HIS B 1 426 ? 11.219 9.32 -17.844 1 92.12 426 HIS B N 1
ATOM 6345 C CA . HIS B 1 426 ? 12.578 8.883 -18.125 1 92.12 426 HIS B CA 1
ATOM 6346 C C . HIS B 1 426 ? 12.773 8.625 -19.625 1 92.12 426 HIS B C 1
ATOM 6348 O O . HIS B 1 426 ? 13.906 8.477 -20.094 1 92.12 426 HIS B O 1
ATOM 6354 N N . GLY B 1 427 ? 11.75 8.688 -20.391 1 86.19 427 GLY B N 1
ATOM 6355 C CA . GLY B 1 427 ? 11.867 8.359 -21.812 1 86.19 427 GLY B CA 1
ATOM 6356 C C . GLY B 1 427 ? 11.953 6.863 -22.062 1 86.19 427 GLY B C 1
ATOM 6357 O O . GLY B 1 427 ? 11.875 6.059 -21.141 1 86.19 427 GLY B O 1
ATOM 6358 N N . VAL B 1 428 ? 11.805 6.5 -23.281 1 76.19 428 VAL B N 1
ATOM 6359 C CA . VAL B 1 428 ? 11.922 5.105 -23.703 1 76.19 428 VAL B CA 1
ATOM 6360 C C . VAL B 1 428 ? 13.352 4.816 -24.156 1 76.19 428 VAL B C 1
ATOM 6362 O O . VAL B 1 428 ? 13.781 5.27 -25.219 1 76.19 428 VAL B O 1
ATOM 6365 N N . LYS B 1 429 ? 14.258 5.043 -23.188 1 56.12 429 LYS B N 1
ATOM 6366 C CA . LYS B 1 429 ? 15.641 4.902 -23.641 1 56.12 429 LYS B CA 1
ATOM 6367 C C . LYS B 1 429 ? 15.906 3.498 -24.172 1 56.12 429 LYS B C 1
ATOM 6369 O O . LYS B 1 429 ? 15.414 2.514 -23.625 1 56.12 429 LYS B O 1
ATOM 6374 N N . LYS B 1 430 ? 16.656 3.529 -25.359 1 45.56 430 LYS B N 1
ATOM 6375 C CA . LYS B 1 430 ? 17.25 2.389 -26.047 1 45.56 430 LYS B CA 1
ATOM 6376 C C . LYS B 1 430 ? 18.375 1.768 -25.234 1 45.56 430 LYS B C 1
ATOM 6378 O O . LYS B 1 430 ? 19.172 2.482 -24.625 1 45.56 430 LYS B O 1
#

Foldseek 3Di:
DDPPVPDDVCVLPDPVLLVLLVLLCLLCLLVQLLLLLLLCQLLVHDLVVSLLQSLLQLLLQLVLQVQQCDDDQQAHLNARFRKGFDLLLSLLLSLCCVVPNLQASLQLLQLLLVVLLVCLLVCLVQLVLCDLLLLLLLLLLSLLLCLVLLVQLLQQHPPDPRGNPPVSVVLLQQLLVQLVVQCVPDDASSNSNSLVVSLVVSVVVCVVVVNWDCVLLVPFDFFDDQDFQVPHHHDHDPLSNVLVNLVLSSLLSQQVVLVVLRCVLVVHDDHSSSSSNHSNSQSVSSNSCSGRVYGRMHGDVSSSVNCVRVVDRDSSSSVSSSVVSNSCSGGSSNSSVSSRRGSSSSSSSSCVVSVVSNVVSVVSNVVDDVVPVLSVVLSVVLSCQLSVLSVCVVVCVPPDSVCVSCSSHSSSVSSVSSSVSCCVPVNSDD/DDDPVPDDPCVLPDPVLLVLLVLLCLLCLLVQLLLLLLLCQLLVHDLVVSLLQSLLQLLLQLVLQVQQCDDDQQAHLNARFRKGFDLLLNLLLSLCCVVPNLQASLQLLQLLLVVLLVCLLVCLVQLVLCDLLLLLLLLLLSLLLCLVLLVQLLQQHPPDPRGNPPVSVVLLQQLLVQLVVQCVPDDASSNSNSLVVSLVVSVVVCVVVVNWDCVLLVPFDFFDDQDFQVPHHHDHDPLSNVLVNLVLVSLLSQQVVLVVLRCVLVVHDDHSSSSSNHSNSQSVSSNSCSGSVYGRMHGDVSSSVNCVRVVDRDSSSSVSSSVVSNNCSGGSSNSSVSSRRGSSSSSSSSCVVSVVSNVVSVVSNVVDDVVPVLSVVLSVVLSCQLSVLSVCVVVCVPPDSVCVSCSSHSSSVSSVSSSVSCCVPVNSDD

Solvent-accessible surface area (backbone atoms only — not comparable to full-atom values): 40400 Å² total; per-residue (Å²): 132,84,58,78,80,75,63,55,65,70,57,29,68,27,69,68,32,42,54,55,14,46,50,48,48,49,45,43,42,56,64,46,47,46,49,46,49,51,44,26,62,77,67,66,50,51,72,68,54,38,36,46,29,41,13,35,35,35,29,50,16,19,51,32,18,48,35,22,34,35,67,54,95,63,32,7,56,50,44,87,49,49,31,26,58,34,74,67,43,48,48,38,43,48,45,32,26,72,73,64,31,61,22,27,30,26,21,11,35,26,50,18,10,54,50,38,44,68,39,16,64,58,44,33,74,44,53,78,74,57,43,58,67,47,50,14,44,45,38,23,36,48,16,56,51,43,27,62,58,18,43,35,16,15,10,37,25,80,90,38,93,53,46,16,32,63,68,27,41,50,45,3,50,49,16,32,49,46,20,51,50,37,42,70,76,40,60,71,68,60,27,57,29,15,59,43,53,18,46,52,51,25,43,54,53,29,50,78,70,68,60,46,61,61,61,54,42,72,68,38,49,73,65,48,76,80,42,74,40,66,83,46,61,69,32,83,46,72,46,50,24,51,38,41,29,51,40,50,53,52,31,49,52,51,33,50,56,51,48,52,56,50,25,60,75,66,74,44,87,81,53,54,67,40,44,22,10,37,32,32,23,45,12,51,31,16,32,49,14,18,41,43,46,35,61,44,51,22,56,45,66,65,52,54,50,51,36,65,74,68,67,62,77,62,65,46,30,52,54,37,29,32,51,49,30,38,54,51,14,30,22,29,40,60,29,18,52,63,72,33,52,35,42,13,30,49,10,14,44,34,36,55,52,33,10,42,41,22,23,49,11,47,40,47,40,25,75,46,71,54,84,41,62,67,52,26,46,33,46,8,43,15,44,34,52,6,43,24,34,48,76,40,50,69,42,54,66,67,49,56,68,93,56,36,34,46,58,41,20,16,57,50,35,14,44,53,41,27,54,52,43,43,37,70,75,69,43,81,74,131,131,86,57,80,80,76,64,55,65,69,56,29,70,26,69,69,32,42,52,55,14,46,51,47,48,47,44,45,43,57,65,46,46,46,51,45,50,51,46,26,62,76,67,66,50,53,71,67,55,37,36,47,28,40,11,35,34,36,29,49,18,18,50,33,18,46,36,23,35,36,67,54,96,62,33,7,57,50,46,86,49,48,31,25,54,34,75,68,44,48,49,39,42,47,46,31,26,71,74,65,30,60,21,29,30,26,22,10,36,26,52,18,10,54,50,36,45,68,40,16,65,58,45,35,73,44,52,79,72,57,45,58,67,47,49,14,44,44,38,23,36,47,15,57,52,44,28,61,58,19,43,34,17,16,11,37,25,81,89,39,92,54,47,16,32,63,66,27,41,49,45,4,48,49,15,32,48,47,22,50,50,38,43,70,74,41,61,72,71,62,28,58,29,15,60,42,53,17,44,52,52,24,42,54,53,29,51,77,69,69,62,47,61,62,60,54,42,73,67,38,48,71,67,48,76,80,44,73,39,67,81,45,61,69,32,83,47,71,45,48,24,51,36,40,30,51,38,48,52,51,34,49,52,51,33,50,55,51,48,53,56,50,26,59,75,66,75,47,86,81,52,54,67,39,45,22,10,37,33,32,24,44,11,50,31,16,33,51,15,19,42,42,46,34,60,44,49,21,56,43,66,67,52,54,49,50,34,66,72,67,67,62,77,62,64,47,30,53,53,36,30,32,50,50,30,37,53,51,15,29,21,28,41,62,28,17,51,63,72,32,52,34,42,12,29,51,9,15,44,34,38,54,52,32,10,41,40,22,24,49,12,46,39,48,38,26,75,46,71,53,82,41,62,66,54,26,44,34,45,8,41,14,44,32,51,4,43,22,33,48,75,43,49,68,43,53,66,66,48,56,69,93,57,37,33,46,58,42,20,16,57,50,34,15,44,53,42,27,52,52,42,43,38,70,76,68,45,82,72,130

Radius of gyration: 27.71 Å; Cα contacts (8 Å, |Δi|>4): 1680; chains: 2; bounding box: 53×89×61 Å

Sequence (860 aa):
MANLKNINFKDVFSAKTTFLSLQHLLAMYAGAIVVPLIISSSLNFTTQQTLYLVSADIVISGIATFLQLYRGKFIGMGLPVVMACSFTAIGPMIQVGAQYGLGTMFGSVLAAGVIILLLAPIFAKLSHLFPPLVTGTIVTLIGATLIPVAINNLAGGEGSADYGNIDNLILGLITFVIILLLYRFTKGFLQSISILIGLVAGMVIAIFMGKMDMQPILEASWVQLPVPFAIESPSFHPAAILSLTVVGIISMIEVTGINYALAGMYDKDIDEADLRRSYFSVGIGYLLAGIFNTSPQTAFSQNVGVVQMSGEKRKTIFINLIILMLLSGLIPKIGAIATSVPSAVLGGAMIFLFGNVLSYGISVLGAQDLADNRNQLIIGAAITIGLGVAIAPAAFAQLPEWISWLTSSGIVAGGVTVVLLNAFFHGVKKMANLKNINFKDVFSAKTTFLSLQHLLAMYAGAIVVPLIISSSLNFTTQQTLYLVSADIVISGIATFLQLYRGKFIGMGLPVVMACSFTAIGPMIQVGAQYGLGTMFGSVLAAGVIILLLAPIFAKLSHLFPPLVTGTIVTLIGATLIPVAINNLAGGEGSADYGNIDNLILGLITFVIILLLYRFTKGFLQSISILIGLVAGMVIAIFMGKMDMQPILEASWVQLPVPFAIESPSFHPAAILSLTVVGIISMIEVTGINYALAGMYDKDIDEADLRRSYFSVGIGYLLAGIFNTSPQTAFSQNVGVVQMSGEKRKTIFINLIILMLLSGLIPKIGAIATSVPSAVLGGAMIFLFGNVLSYGISVLGAQDLADNRNQLIIGAAITIGLGVAIAPAAFAQLPEWISWLTSSGIVAGGVTVVLLNAFFHGVKK

InterPro domains:
  IPR006042 Xanthine/uracil permease [PS01116] (341-361)
  IPR006042 Xanthine/uracil permease [TIGR00801] (15-423)
  IPR006043 Nucleobase cation symporter 2 family [PF00860] (16-393)
  IPR017588 Uric acid permease UacT-like [TIGR03173] (20-426)